Protein 8A5D (pdb70)

Sequence (1519 aa):
FQSKGYNQIYDQIWRDLARKDVSKVFRLATDSYATKASNLKKTAILASKEAKRWQLRTNKGTKDLQARAKRVMRDMMGFWKRNEREESERVLAREGLERTDNGMRQTSWPEVQPINQKNYYTDYMKRDDQILSLRLQNEANRERLVMDPSKIIVIHPGSQNLRIGFASDALPKTIPMVLGTQYSQTESEMHEALPRRQFEGRTMEQQYGEEWVKKYQKMCSDLKVTMRANKLKVLPNSKDLVVNFNRRTEPEIISQHNDPLQVEWTNVNKAPEDGTTQKVFIGQQALRIAEDSSPKYKLWWPIQHGWLNEDDYPTRAHLFDDLEMLLDRALRRELGLTKKADWKQYSCVIVIPDLYDKRYVELLLHLCIEFFDLSRVAFIQESMAATFGAGYTQACVVDVGAQKTSISCVEDGLVIEDSRVNLKYGGYDVTETFIKMMLYDNFPYQDINLRRRHDFLLAEELKMKYCTLSQANISVQAFDFHLRAPNQPTRKYQFKFYDEVILAPMGFYDPSIFDNSTKLRGRRKLIDRSYNAYDVDMPDDPTSSAQLAILAMVQPSQRSAKEIAAERDAVLPIAPLDVAILTSIQHAAKGDEKKVRELVGSIMVVGGGAKIPHFAPFLEEKLKIRRPDLADRILVSRSAREMDEQVVVWKGASVFAKLSTNDSWVTNYEYKMLGSRCIYMKLLWHYEVAALVIDNGSGMCKAGFAGDDAPRAVFPSIVGRPRHDSYVGDEAQSKRGILTLRYPIEHGVVTNWDDMEKIWHHTFYNELRVAPEEHPVLLTEAPINPKSNREKMTQIVFETFNAPAFYVSIQAVLSLYASGRTTGIVLDSGDGVTHVVPIYEGFSLPHAIARLDMAGRDLTDYLMKILAERGYTFSTTAEREIVRDIKEKLCYVALDFEQEIQTAAQSSHLEKSYELPDGQVITIGNERFRAPEALFQPSVLGLESGGIHVTTFNSIMKCDVDVRKDLYGNIVMSGGTTMYPGLSDRMQKEITALAPSSMKVKIIAPPERKYSVWIGGSILASLSTFQQMWISKQEYDESGPSIVHRKCFADIYGGDEVSALVLDPGYCNTRAGFAGEEMPKQVIPSFYGHVDGRDLFGDEVIVPRAGFEVRNYMNRDSMVEDWDAATRVWEYLLVQRLQPPRPTPASKNGLNVKPLTENPLLMTEAPWNTPKAREKAIEVVMENWGTPAFWLSRTPVLAAFAAGKATALVIDVGGANTSVTAIHDGMVLKRSIQRSPAAGVWLSGQIRSMWKSQDPPVNVVPTFMVENKKPVEAGAPPDCRLRNFGFPIHDSFRAFEEERVLTEFKESVVEVWRGPGKYLNPGNEDFAKTQPGRVFEFPDGSNQMWREQRYRVAEGMWDETAAYPSLNPDEAAITKAQTIPALIKAALDGVDVDLRPNLLGNVVVTGSTSLLNGFNDRLNHELTNMYPGLKIKLHAAGLTSERRFGAWIGGSILASLGTFHQMWISRKEYEENGAGIVEKRALDRSGKPCRKWTRGTFQMKSFTGVVWEIPRWTAPPRP

B-factor: mean 109.56, std 52.98, range [33.98, 514.92]

Nearest PDB structures (foldseek):
  8a5d-assembly1_X  TM=1.027E+00  e=1.375E-06  Thermochaetoides thermophila
  8a5q-assembly1_X  TM=9.477E-01  e=2.533E-06  Thermochaetoides thermophila
  8a5p-assembly1_X  TM=9.570E-01  e=3.557E-06  Thermochaetoides thermophila
  2e6g-assembly4_K  TM=3.824E-01  e=1.630E+00  Thermus thermophilus HB8
  2e6g-assembly3_C  TM=3.836E-01  e=1.744E+00  Thermus thermophilus HB8

Secondary structure (DSSP, 8-state):
--SHHHHHHHHHHHHHIIIIIHHHHHHHHHHHHHHHHHHHHHHHHHHHHHHHHTTS--HHHHHHHHHHHHHHHHHHHHHHHHHHHH-/-HHHHHHHT-----TT--SB----PPPPP-TT--B-TT-SGGGSHHHHHHHHHHHHHH---GGGEEEEE--SSEEEEEETTSSS-EEEES-EEEE-SS-TTTSS--SS---TT-SSHHHHH-HHHHHHHHHHHHHHHHHHHHTT----TTHHHHHHHHHHT---EE--TTTSSS------TTSPP-SS--S--EETHHHHTS-TT-SS-EEEE-SEETTEE-GGG-S-HHHHHHHHHHHHHHHHHHTS----GGGGGG-EEEEEE-SS--HHHHHHHHHIIIIIS--SEEEEEEHHHHHHHHHT-SEEEEEEE-SS-EEEEEEETTEE-GGG-EEES--HHHHHHHHHHHHHHTT-S-TT--TTSHHHHHHHHHHHHHH----GGG-S-EEEEEEEEETTEEEEEEEEEESSHHHHHHHGGGSGGGS--TTTTTTTTSSS---B-SSSTTSB-S---HHHHHHHHHHS-----HHHHHHHHTTS-----HHHHHHHHHHHHHTT-HHHHHHHHTTEEEESGGGGSTTHHHHHHHHHHHH-TTTTTT--EEESSTT--TTTHHHHHHHHHHH-TT----EEHHHHHHHTTHHHHHH-SS--/--PPEEEE--SSEEEEEETT-SS-SEEEE--EEEE----EEHHHHHHTGGGEEEE-SEETTEE--HHHHHHHHHHIIIIII---GGGS-EEEEE-TT--HHHHHHHHHHHHHTS--SEEEEEEHHHHHHHHTT-SSEEEEEE-SS-EEEEEEETTEE-GGG-EEES--HHHHHHHHHHHHHHTT----SHHHHHHHHHHHHHH----SSHHHHHHHTTS-TTT-EEEE-TTS-EEEESTHHHHHHHTTT-GGGGT-----HHHHHHHHHTTS-TTTHHHHHTTEEEESGGG-STTHHHHHHHHHHHHS-TT----EE--TTGGGHHHHHHHHHTTBGGGGGTSEEHHHHHHH-TTHHHHH--/---B-S-----EEEEE-SSEEEEEESSSSS-SEEEESEEEESSS-EE-STTT----TT-EEEESB-TTSSBS-HHHHHHHHHIIIIIITSPPPPPPTTTSSS---TTTT--EEEEE-TT--HHHHHHHHHHHHHHH--SEEEEEEHHHHHHHHTT-SSEEEEEE-SS-EEEEEEETTEE-GGG-EEESTTHHHHHHHHHHHHHHSSSPP----GGGEEEEE---TTPPPEEEE---SSPPPHHHHHHHHHHHHHHHHHHT-B---SSS-TTSTTHHHHHTTS--EEEE-TT--EEEE-SHHHHHHHTTT-TTSPPPPSSTTSPPPPGGGSHHHHHHHHHTTS-GGGHHHHHTTEEEESGGGGSBTHHHHHHHHHHHHSTTS---EEESSSSS--S-SHHHHHHHHTTBGGGGGTSEEHHHHHTTS-THHHH-/---SSS-PPPP-EEEEEEEE-TTS-EEEEEEEE-PPP-

Foldseek 3Di:
DPDPVVVVVVVVVVVCCVPPVVVVVVVVVVVVVVVVVVVVVVVCVVVVCVVCVVPDDDPVNVVVVVVVVVVVVVVVVVVCVVVVVVD/DVVVCVVVVHDDDPVPDDPDPPDDDDDDDPPPDDDDAPPDLCNPPLSVVLVVVVCVVVCDDQQQEKEWEDDQQWIWIDGLPDPGTDIFGQKKKAFDPAALQVPDAFPPQFPPPDPDRCRRLDVVLVVVLVVLVVVLVVVVVVVVADDDPCQLVVFLVDLQPFDKDFDDQVRPPDRDDAQQLVDADDLLDGHSMDTGPNRLRHACPHPRHMYMDRQAALQHGPQQVDPAPVVSLVSSLVSVVCCCSPVVVPSDLVPQQSHEYEYEHALQGFLVVVLSVVCSCCPVSNYFWYFYDYLVLLLCLLFVHQWEWEWAAEQFKIWTFTHHPSGTLQQLIAMAGHHLVLLLSLLVSSVVSSNRNPVVQGCSRSLSVVVSVVVLVPFAAQPSNVFGWDKDKDWRDHPPDTIIITIGIDGCSSDSSVCCLQVVVSGDPPCRLPSVPVHPDADADPPRRQAGDRGDHNLNVVQQCVVPNAVDDNVRRVVVSSVGRRHHRPLVSSLSSQCRSCVNPVVSSLVHQLHYEYAYDRCVHYCSQVVSLVSNCVVCVVNNVRRHYYYGHPPDHSHTSSSSSSSVLVVDPPQQLIDGSVNCVVPNPVCNCVRHPDRD/DAFAKEWEDDQFWIFIDTFPDQGGQDIFGQKKWDFPVPIDGGVVCVVPVVGTDMDRQAAQQAGNDVVSVLVVVVCCACPRHNHQLLVHEYEYEGEAPYDPVRLLVVLCCCCVPRVRQWYFYYYLQLLLQVLLPDQFAWEFAAAQFWTKIWGGDRSRIDRVLIDIDRDHNPLLLVVLQVVVVVVPDDADDVLSSVVSSVVLLPQAAADLDLVVCVVVQVDDPPQFDKDADPVRDIDTDGNSRHVSLCCQCVVVSSPDPDHHPLVSNLSSLVVDDPVRNLVHQCHYEYAADRCPHHCNQVSSQVSNCVVDDPPHDGDYRYDPCRNCSSVSSSSNLSVDPCVVVQIDGSVNCVVPNSSVNVVRHD/DPPDDPDDAFAKEWEAFFFKIFIDTFPDFGGPDIWGQWWWDFPNDIGTHPVRLADDFRIFIDGQADLVGAGPHLVVVLVHCCCPVAVPPDDDDDDDPCPPPPPCLGQQRHAYEYEDALPDDQVRVLVVVVSVLPRRNHFFYHYYYLQLLLQVLLVHQWAWEFAAAQSKTWTFTGHRSHTPSLLIFMFRLHNVLLLQLVQLLQCVDPPHHDAFFLSQWDDFDADDAPDDTPTDTDDDPHDGDPNSRVVRSVVVSVVCQLFFAAEPLDPDACVPDCRLVVQQVDFFGKDAHSSNHIHGHTRSSHLSNRCLVPQVSTGDGPPVPPDGTDPCRRPLNSNVSSCVSDDPVCPLVHQQHYEYAYPSCSGHNNVSNVQNSCCVVDPPGDGDYTQRGPDPDRNDHSSNSSSNQVPDPVNVVLIQGSVNCVVPSSCPVVSD/DDDPPDDDDFDKDFDWDWDADPVGDIDIDTDIDTPDDD

Solvent-accessible surface area: 63324 Å² total; per-residue (Å²): 87,144,51,189,20,8,79,99,10,25,58,75,0,7,91,36,0,1,127,132,21,0,52,132,1,43,180,56,0,35,86,6,38,59,28,19,30,71,14,28,89,96,4,0,57,6,0,11,122,4,3,88,72,52,50,116,155,78,116,160,36,45,134,81,24,92,37,44,2,81,140,5,10,154,36,0,44,22,29,29,148,120,48,118,168,117,190,113,113,216,108,18,58,226,112,36,13,113,110,40,111,17,78,24,117,80,19,42,8,32,113,18,122,99,32,94,28,170,139,77,126,20,52,4,27,120,130,76,72,6,23,5,1,56,36,37,35,70,89,47,65,180,140,174,139,146,178,69,46,49,73,2,1,0,6,17,11,18,11,34,38,0,27,0,0,34,1,60,47,73,110,17,105,69,13,15,2,0,0,0,0,87,77,86,71,2,28,17,91,76,66,138,22,15,3,73,19,119,122,181,34,221,70,67,83,75,44,12,19,100,127,25,6,101,81,5,103,131,16,14,52,85,2,69,100,63,0,125,82,89,191,55,187,29,112,131,69,7,43,83,75,0,38,61,66,6,168,194,36,140,54,97,119,23,70,160,164,119,9,98,120,96,50,155,72,29,91,5,88,136,65,39,150,40,54,24,112,48,81,2,19,9,0,92,108,0,7,62,1,14,52,91,22,111,46,71,2,10,4,4,38,0,8,31,38,20,44,12,11,6,39,56,1,77,39,35,9,26,0,41,11,0,0,12,7,0,5,4,14,0,1,18,56,38,19,51,21,58,154,53,75,69,2,136,88,25,7,0,0,2,2,0,18,5,36,6,34,1,76,23,0,42,7,2,0,58,3,4,0,29,36,4,62,1,45,45,0,0,2,5,6,16,3,15,0,0,0,4,0,5,12,87,62,48,0,0,1,0,14,0,18,21,14,24,0,5,0,0,0,0,25,73,10,35,14,32,84,45,0,7,2,8,0,9,0,0,5,34,9,0,0,25,6,0,0,24,0,4,0,47,4,26,0,26,15,67,116,1,17,7,47,55,10,22,0,21,47,14,0,18,84,2,21,143,115,32,2,19,1,25,30,84,94,23,57,42,55,65,80,59,9,53,8,49,18,15,143,96,78,17,64,52,7,61,1,55,4,8,1,1,14,3,0,0,0,36,0,0,25,60,6,52,3,7,52,35,91,42,17,49,132,19,34,67,109,40,9,72,24,10,46,17,32,6,74,43,63,87,33,35,33,34,84,2,47,0,23,54,30,0,17,42,104,73,85,127,94,233,124,57,50,98,94,45,16,50,77,88,41,70,11,22,9,29,2,38,0,2,27,0,0,20,27,0,1,78,53,9,6,162,57,66,110,147,78,9,108,77,0,0,26,33,2,0,1,0,10,26,5,4,98,16,70,77,5,7,62,21,0,32,95,53,0,65,131,120,73,101,89,8,36,136,125,7,105,13,45,132,4,8,89,181,24,55,10,51,13,0,7,1,46,0,0,4,2,4,9,81,13,76,48,10,41,0,14,1,37,30,109,0,21,86,14,1,11,16,3,0,0,65,34,6,3,14,32,52,16,189,67,35,5,0,0,0,10,11,16,8,12,62,1,36,0,0,35,3,0,10,2,4,1,86,7,48,9,8,0,6,2,0,72,75,141,224,141,30,50,15,1,87,120,0,21,96,80,54,56,111,2,45,1,93,44,1,1,36,74,22,11,11,18,40,47,94,1,0,58,73,0,2,92,23,0,2,91,74,66,14,177,29,43,1,88,96,25,4,1,0,0,0,9,4,4,36,23,10,52,58,6,26,23,77,8,0,20,13,2,2,26,71,14,43,0,2,0,0,17,0,5,33,28,0,16,2,0,0,10,2,0,10,36,33,17,0,0,0,1,18,3,27,44,12,15,0,7,2,0,0,0,82,61,3,29,8,25,17,8,0,12,10,56,2,69,0,0,2,58,51,0,9,60,16,0,15,122,4,0,52,126,89,65,59,116,16,90,53,6,55,46,64,49,30,0,62,54,0,16,95,80,10,4,10,4,0,98,66,43,137,79,19,74,124,71,18,90,154,30,20,5,12,42,15,56,31,70,20,114,124,53,110,82,6,30,1,0,47,7,7,1,58,0,0,2,0,1,8,68,4,58,58,42,72,48,36,18,7,3,2,16,44,1,1,26,17,0,0,51,44,2,71,63,130,14,17,118,66,0,1,16,30,0,2,0,0,11,33,12,1,76,17,50,16,2,28,70,9,0,71,77,29,0,72,14,28,1,30,59,73,48,136,14,63,15,2,29,2,35,5,27,88,16,4,14,0,2,0,0,0,0,5,10,11,5,18,2,5,79,92,17,34,0,30,28,141,43,0,33,90,6,0,0,14,3,0,34,101,62,2,67,113,93,49,62,7,19,20,12,13,41,0,0,0,0,10,19,16,38,50,52,0,36,0,0,13,15,12,28,23,21,1,69,9,17,12,22,1,42,12,0,37,31,101,66,116,31,19,25,10,30,27,32,10,20,22,51,71,46,6,45,13,94,28,0,5,34,91,55,29,40,27,118,54,44,93,0,0,25,117,2,1,59,34,0,0,26,117,54,11,24,62,66,222,82,58,69,31,89,156,29,24,8,34,125,166,51,0,67,76,10,0,0,0,6,5,11,12,8,46,18,73,80,175,22,20,68,91,5,1,75,15,0,2,110,63,2,18,0,15,0,0,4,2,12,36,30,3,10,0,0,0,0,0,8,16,39,22,10,0,0,2,0,22,0,21,20,5,13,0,7,0,0,0,0,53,14,2,73,24,54,156,182,0,38,48,93,1,53,0,0,5,40,17,0,14,26,4,0,74,7,0,3,132,70,34,142,103,88,23,106,20,19,0,32,22,37,6,59,49,33,142,106,26,144,72,69,37,112,52,86,42,142,96,91,144,60,91,58,119,48,81,117,32,2,78,39,24,8,9,76,80,5,1,72,44,0,36,60,35,0,0,18,0,16,104,16,113,29,96,0,61,64,135,46,24,41,101,118,0,117,106,39,114,15,102,101,14,40,8,16,23,4,30,40,57,75,0,105,35,28,10,10,69,0,0,0,0,0,8,10,63,99,3,30,39,107,41,90,83,137,126,60,90,86,13,77,150,74,51,5,0,28,24,5,1,113,43,0,0,85,11,8,92,107,130,34,50,68,77,0,0,19,35,0,0,10,12,12,52,16,7,62,17,56,10,1,53,70,2,0,54,69,22,0,70,84,44,33,104,86,67,160,24,111,42,40,47,4,11,17,40,100,29,90,67,7,7,7,0,3,0,0,0,0,0,1,2,0,5,38,0,5,3,0,0,1,0,70,114,10,34,127,112,88,41,46,14,0,77,71,2,58,153,71,44,208,98,16,133,97,9,36,113,4,87,94,23,89,31,124,5,106,2,0,24,37,29,60,16,100,1,34,15,16,26,4,79,90,115,183

Structure (mmCIF, N/CA/C/O backbone):
data_8A5D
#
_entry.id   8A5D
#
_cell.length_a   1.00
_cell.length_b   1.00
_cell.length_c   1.00
_cell.angle_alpha   90.00
_cell.angle_beta   90.00
_cell.angle_gamma   90.00
#
_symmetry.space_group_name_H-M   'P 1'
#
loop_
_entity.id
_entity.type
_entity.pdbx_description
1 polymer 'Ino80 ATPase'
2 polymer 'Actin-related protein 8'
3 polymer Actin
4 polymer 'Actin related protein 4 (Arp4)'
5 polymer Ies4
6 non-polymer 'PHOSPHOTHIOPHOSPHORIC ACID-ADENYLATE ESTER'
7 non-polymer 'MAGNESIUM ION'
#
loop_
_atom_site.group_PDB
_atom_site.id
_atom_site.type_symbol
_atom_site.label_atom_id
_atom_site.label_alt_id
_atom_site.label_comp_id
_atom_site.label_asym_id
_atom_site.label_entity_id
_atom_site.label_seq_id
_atom_site.pdbx_PDB_ins_code
_atom_site.Cartn_x
_atom_site.Cartn_y
_atom_site.Cartn_z
_atom_site.occupancy
_atom_site.B_iso_or_equiv
_atom_site.auth_seq_id
_atom_site.auth_comp_id
_atom_site.auth_asym_id
_atom_site.auth_atom_id
_atom_site.pdbx_PDB_model_num
ATOM 1 N N . PHE A 1 178 ? 128.288 140.355 191.072 1.00 249.72 722 PHE G N 1
ATOM 2 C CA . PHE A 1 178 ? 128.283 141.252 189.864 1.00 260.79 722 PHE G CA 1
ATOM 3 C C . PHE A 1 178 ? 128.413 142.730 190.268 1.00 275.41 722 PHE G C 1
ATOM 4 O O . PHE A 1 178 ? 129.411 143.363 189.868 1.00 284.59 722 PHE G O 1
ATOM 12 N N . GLN A 1 179 ? 127.470 143.263 191.051 1.00 292.12 723 GLN G N 1
ATOM 13 C CA . GLN A 1 179 ? 127.480 144.681 191.511 1.00 290.26 723 GLN G CA 1
ATOM 14 C C . GLN A 1 179 ? 128.472 144.817 192.680 1.00 265.87 723 GLN G C 1
ATOM 15 O O . GLN A 1 179 ? 128.010 144.964 193.838 1.00 255.04 723 GLN G O 1
ATOM 21 N N . SER A 1 180 ? 129.785 144.777 192.404 1.00 242.35 724 SER G N 1
ATOM 22 C CA . SER A 1 180 ? 130.859 144.925 193.428 1.00 224.11 724 SER G CA 1
ATOM 23 C C . SER A 1 180 ? 132.183 145.415 192.822 1.00 214.86 724 SER G C 1
ATOM 24 O O . SER A 1 180 ? 132.464 145.135 191.631 1.00 233.53 724 SER G O 1
ATOM 27 N N . LYS A 1 181 ? 132.997 146.079 193.649 1.00 218.73 725 LYS G N 1
ATOM 28 C CA . LYS A 1 181 ? 134.316 146.657 193.263 1.00 216.62 725 LYS G CA 1
ATOM 29 C C . LYS A 1 181 ? 135.244 145.551 192.740 1.00 196.62 725 LYS G C 1
ATOM 30 O O . LYS A 1 181 ? 135.999 145.837 191.792 1.00 187.08 725 LYS G O 1
ATOM 36 N N . GLY A 1 182 ? 135.177 144.343 193.320 1.00 187.94 726 GLY G N 1
ATOM 37 C CA . GLY A 1 182 ? 135.973 143.166 192.909 1.00 181.32 726 GLY G CA 1
ATOM 38 C C . GLY A 1 182 ? 135.693 142.762 191.471 1.00 158.91 726 GLY G C 1
ATOM 39 O O . GLY A 1 182 ? 136.651 142.668 190.672 1.00 159.58 726 GLY G O 1
ATOM 40 N N . TYR A 1 183 ? 134.423 142.555 191.133 1.00 129.61 727 TYR G N 1
ATOM 41 C CA . TYR A 1 183 ? 133.987 142.186 189.765 1.00 120.71 727 TYR G CA 1
ATOM 42 C C . TYR A 1 183 ? 134.375 143.281 188.775 1.00 118.02 727 TYR G C 1
ATOM 43 O O . TYR A 1 183 ? 134.987 142.949 187.735 1.00 142.08 727 TYR G O 1
ATOM 52 N N . ASN A 1 184 ? 134.072 144.537 189.103 1.00 100.76 728 ASN G N 1
ATOM 53 C CA . ASN A 1 184 ? 134.402 145.699 188.242 1.00 108.16 728 ASN G CA 1
ATOM 54 C C . ASN A 1 184 ? 135.917 145.760 188.002 1.00 104.89 728 ASN G C 1
ATOM 55 O O . ASN A 1 184 ? 136.312 146.003 186.853 1.00 138.63 728 ASN G O 1
ATOM 60 N N . GLN A 1 185 ? 136.736 145.536 189.022 1.00 103.63 729 GLN G N 1
ATOM 61 C CA . GLN A 1 185 ? 138.211 145.609 188.898 1.00 114.10 729 GLN G CA 1
ATOM 62 C C . GLN A 1 185 ? 138.686 144.520 187.933 1.00 114.42 729 GLN G C 1
ATOM 63 O O . GLN A 1 185 ? 139.521 144.844 187.066 1.00 120.44 729 GLN G O 1
ATOM 69 N N . ILE A 1 186 ? 138.194 143.284 188.075 1.00 113.96 730 ILE G N 1
ATOM 70 C CA . ILE A 1 186 ? 138.626 142.139 187.218 1.00 109.11 730 ILE G CA 1
ATOM 71 C C . ILE A 1 186 ? 138.260 142.458 185.766 1.00 95.50 730 ILE G C 1
ATOM 72 O O . ILE A 1 186 ? 139.154 142.366 184.908 1.00 105.42 730 ILE G O 1
ATOM 77 N N . TYR A 1 187 ? 137.000 142.787 185.508 1.00 80.11 731 TYR G N 1
ATOM 78 C CA . TYR A 1 187 ? 136.491 143.074 184.150 1.00 82.81 731 TYR G CA 1
ATOM 79 C C . TYR A 1 187 ? 137.356 144.168 183.521 1.00 88.95 731 TYR G C 1
ATOM 80 O O . TYR A 1 187 ? 137.856 143.953 182.385 1.00 141.73 731 TYR G O 1
ATOM 89 N N . ASP A 1 188 ? 137.562 145.287 184.206 1.00 80.07 732 ASP G N 1
ATOM 90 C CA . ASP A 1 188 ? 138.362 146.416 183.670 1.00 95.52 732 ASP G CA 1
ATOM 91 C C . ASP A 1 188 ? 139.811 145.959 183.425 1.00 94.88 732 ASP G C 1
ATOM 92 O O . ASP A 1 188 ? 140.403 146.382 182.409 1.00 112.50 732 ASP G O 1
ATOM 97 N N . GLN A 1 189 ? 140.387 145.149 184.315 1.00 103.92 733 GLN G N 1
ATOM 98 C CA . GLN A 1 189 ? 141.819 144.748 184.244 1.00 117.25 733 GLN G CA 1
ATOM 99 C C . GLN A 1 189 ? 142.024 143.802 183.056 1.00 104.30 733 GLN G C 1
ATOM 100 O O . GLN A 1 189 ? 143.065 143.903 182.394 1.00 106.90 733 GLN G O 1
ATOM 106 N N . ILE A 1 190 ? 141.069 142.910 182.796 1.00 96.52 734 ILE G N 1
ATOM 107 C CA . ILE A 1 190 ? 141.065 142.025 181.591 1.00 84.26 734 ILE G CA 1
ATOM 108 C C . ILE A 1 190 ? 140.999 142.883 180.318 1.00 72.75 734 ILE G C 1
ATOM 109 O O . ILE A 1 190 ? 141.880 142.736 179.463 1.00 85.58 734 ILE G O 1
ATOM 114 N N . TRP A 1 191 ? 140.066 143.802 180.224 1.00 57.93 735 TRP G N 1
ATOM 115 C CA . TRP A 1 191 ? 139.943 144.645 179.017 1.00 71.67 735 TRP G CA 1
ATOM 116 C C . TRP A 1 191 ? 141.171 145.545 178.837 1.00 71.48 735 TRP G C 1
ATOM 117 O O . TRP A 1 191 ? 141.550 145.771 177.679 1.00 85.60 735 TRP G O 1
ATOM 128 N N . ARG A 1 192 ? 141.748 146.076 179.896 1.00 71.07 736 ARG G N 1
ATOM 129 C CA . ARG A 1 192 ? 142.942 146.929 179.771 1.00 88.15 736 ARG G CA 1
ATOM 130 C C . ARG A 1 192 ? 144.074 146.107 179.138 1.00 94.06 736 ARG G C 1
ATOM 131 O O . ARG A 1 192 ? 144.731 146.621 178.205 1.00 105.27 736 ARG G O 1
ATOM 139 N N . ASP A 1 193 ? 144.333 144.897 179.623 1.00 94.49 737 ASP G N 1
ATOM 140 C CA . ASP A 1 193 ? 145.442 144.058 179.102 1.00 104.46 737 ASP G CA 1
ATOM 141 C C . ASP A 1 193 ? 145.119 143.623 177.670 1.00 92.29 737 ASP G C 1
ATOM 142 O O . ASP A 1 193 ? 146.024 143.663 176.834 1.00 105.08 737 ASP G O 1
ATOM 147 N N . LEU A 1 194 ? 143.880 143.215 177.410 1.00 86.00 738 LEU G N 1
ATOM 148 C CA . LEU A 1 194 ? 143.405 142.809 176.061 1.00 68.76 738 LEU G CA 1
ATOM 149 C C . LEU A 1 194 ? 143.603 143.919 175.043 1.00 68.64 738 LEU G C 1
ATOM 150 O O . LEU A 1 194 ? 144.178 143.656 173.990 1.00 85.70 738 LEU G O 1
ATOM 155 N N . ALA A 1 195 ? 143.170 145.133 175.358 1.00 74.57 739 ALA G N 1
ATOM 156 C CA . ALA A 1 195 ? 143.309 146.327 174.488 1.00 79.32 739 ALA G CA 1
ATOM 157 C C . ALA A 1 195 ? 144.791 146.719 174.326 1.00 85.46 739 ALA G C 1
ATOM 158 O O . ALA A 1 195 ? 145.207 146.981 173.174 1.00 112.25 739 ALA G O 1
ATOM 160 N N . ARG A 1 196 ? 145.571 146.818 175.401 1.00 83.58 740 ARG G N 1
ATOM 161 C CA . ARG A 1 196 ? 146.938 147.397 175.313 1.00 100.24 740 ARG G CA 1
ATOM 162 C C . ARG A 1 196 ? 147.925 146.362 174.753 1.00 109.38 740 ARG G C 1
ATOM 163 O O . ARG A 1 196 ? 148.718 146.735 173.861 1.00 136.68 740 ARG G O 1
ATOM 171 N N . LYS A 1 197 ? 147.880 145.114 175.223 1.00 114.80 741 LYS G N 1
ATOM 172 C CA . LYS A 1 197 ? 148.902 144.088 174.876 1.00 120.32 741 LYS G CA 1
ATOM 173 C C . LYS A 1 197 ? 148.458 143.270 173.653 1.00 109.15 741 LYS G C 1
ATOM 174 O O . LYS A 1 197 ? 149.217 143.222 172.681 1.00 103.73 741 LYS G O 1
ATOM 180 N N . ASP A 1 198 ? 147.303 142.610 173.708 1.00 103.05 742 ASP G N 1
ATOM 181 C CA . ASP A 1 198 ? 146.916 141.576 172.712 1.00 91.30 742 ASP G CA 1
ATOM 182 C C . ASP A 1 198 ? 146.512 142.259 171.398 1.00 85.25 742 ASP G C 1
ATOM 183 O O . ASP A 1 198 ? 147.088 141.914 170.367 1.00 90.12 742 ASP G O 1
ATOM 188 N N . VAL A 1 199 ? 145.526 143.153 171.402 1.00 73.96 743 VAL G N 1
ATOM 189 C CA . VAL A 1 199 ? 145.072 143.867 170.173 1.00 69.40 743 VAL G CA 1
ATOM 190 C C . VAL A 1 199 ? 146.255 144.506 169.424 1.00 68.98 743 VAL G C 1
ATOM 191 O O . VAL A 1 199 ? 146.292 144.317 168.208 1.00 101.96 743 VAL G O 1
ATOM 195 N N . SER A 1 200 ? 147.206 145.153 170.089 1.00 68.97 744 SER G N 1
ATOM 196 C CA . SER A 1 200 ? 148.364 145.775 169.406 1.00 88.50 744 SER G CA 1
ATOM 197 C C . SER A 1 200 ? 149.263 144.709 168.739 1.00 92.18 744 SER G C 1
ATOM 198 O O . SER A 1 200 ? 149.715 144.958 167.606 1.00 97.97 744 SER G O 1
ATOM 201 N N . LYS A 1 201 ? 149.533 143.574 169.393 1.00 93.45 745 LYS G N 1
ATOM 202 C CA . LYS A 1 201 ? 150.366 142.488 168.815 1.00 104.47 745 LYS G CA 1
ATOM 203 C C . LYS A 1 201 ? 149.623 141.866 167.635 1.00 97.27 745 LYS G C 1
ATOM 204 O O . LYS A 1 201 ? 150.251 141.688 166.554 1.00 107.58 745 LYS G O 1
ATOM 210 N N . VAL A 1 202 ? 148.347 141.541 167.809 1.00 78.94 746 VAL G N 1
ATOM 211 C CA . VAL A 1 202 ? 147.629 140.736 166.789 1.00 72.81 746 VAL G CA 1
ATOM 212 C C . VAL A 1 202 ? 147.306 141.567 165.554 1.00 72.87 746 VAL G C 1
ATOM 213 O O . VAL A 1 202 ? 147.411 141.025 164.441 1.00 109.51 746 VAL G O 1
ATOM 217 N N . PHE A 1 203 ? 147.096 142.852 165.694 1.00 76.28 747 PHE G N 1
ATOM 218 C CA . PHE A 1 203 ? 147.033 143.758 164.527 1.00 66.25 747 PHE G CA 1
ATOM 219 C C . PHE A 1 203 ? 148.333 143.799 163.721 1.00 60.42 747 PHE G C 1
ATOM 220 O O . PHE A 1 203 ? 148.249 143.728 162.490 1.00 80.53 747 PHE G O 1
ATOM 228 N N . ARG A 1 204 ? 149.500 143.814 164.344 1.00 78.57 748 ARG G N 1
ATOM 229 C CA . ARG A 1 204 ? 150.791 143.828 163.588 1.00 80.62 748 ARG G CA 1
ATOM 230 C C . ARG A 1 204 ? 150.968 142.478 162.882 1.00 78.17 748 ARG G C 1
ATOM 231 O O . ARG A 1 204 ? 151.314 142.455 161.700 1.00 76.50 748 ARG G O 1
ATOM 239 N N . LEU A 1 205 ? 150.702 141.378 163.573 1.00 90.20 749 LEU G N 1
ATOM 240 C CA . LEU A 1 205 ? 150.810 140.017 163.000 1.00 75.40 749 LEU G CA 1
ATOM 241 C C . LEU A 1 205 ? 149.842 139.901 161.816 1.00 69.05 749 LEU G C 1
ATOM 242 O O . LEU A 1 205 ? 150.267 139.399 160.768 1.00 86.13 749 LEU G O 1
ATOM 247 N N . ALA A 1 206 ? 148.596 140.331 161.962 1.00 65.39 750 ALA G N 1
ATOM 248 C CA . ALA A 1 206 ? 147.576 140.243 160.898 1.00 65.94 750 ALA G CA 1
ATOM 249 C C . ALA A 1 206 ? 147.985 141.116 159.683 1.00 64.14 750 ALA G C 1
ATOM 250 O O . ALA A 1 206 ? 147.838 140.654 158.568 1.00 95.31 750 ALA G O 1
ATOM 252 N N . THR A 1 207 ? 148.471 142.322 159.859 1.00 61.16 751 THR G N 1
ATOM 253 C CA . THR A 1 207 ? 148.785 143.221 158.738 1.00 76.39 751 THR G CA 1
ATOM 254 C C . THR A 1 207 ? 149.985 142.645 157.990 1.00 87.36 751 THR G C 1
ATOM 255 O O . THR A 1 207 ? 149.993 142.698 156.721 1.00 112.28 751 THR G O 1
ATOM 259 N N . ASP A 1 208 ? 150.980 142.126 158.698 1.00 95.14 752 ASP G N 1
ATOM 260 C CA . ASP A 1 208 ? 152.152 141.484 158.039 1.00 95.95 752 ASP G CA 1
ATOM 261 C C . ASP A 1 208 ? 151.675 140.214 157.333 1.00 79.99 752 ASP G C 1
ATOM 262 O O . ASP A 1 208 ? 152.111 139.978 156.213 1.00 86.00 752 ASP G O 1
ATOM 267 N N . SER A 1 209 ? 150.851 139.401 157.984 1.00 72.81 753 SER G N 1
ATOM 268 C CA . SER A 1 209 ? 150.347 138.128 157.423 1.00 74.58 753 SER G CA 1
ATOM 269 C C . SER A 1 209 ? 149.622 138.417 156.112 1.00 61.53 753 SER G C 1
ATOM 270 O O . SER A 1 209 ? 149.933 137.746 155.119 1.00 78.95 753 SER G O 1
ATOM 273 N N . TYR A 1 210 ? 148.678 139.341 156.096 1.00 60.60 754 TYR G N 1
ATOM 274 C CA . TYR A 1 210 ? 147.968 139.753 154.859 1.00 68.15 754 TYR G CA 1
ATOM 275 C C . TYR A 1 210 ? 148.964 140.160 153.743 1.00 58.71 754 TYR G C 1
ATOM 276 O O . TYR A 1 210 ? 148.791 139.683 152.628 1.00 70.75 754 TYR G O 1
ATOM 285 N N . ALA A 1 211 ? 149.966 140.972 154.015 1.00 60.26 755 ALA G N 1
ATOM 286 C CA . ALA A 1 211 ? 150.997 141.365 153.031 1.00 76.49 755 ALA G CA 1
ATOM 287 C C . ALA A 1 211 ? 151.749 140.140 152.479 1.00 77.78 755 ALA G C 1
ATOM 288 O O . ALA A 1 211 ? 151.991 140.103 151.273 1.00 78.01 755 ALA G O 1
ATOM 290 N N . THR A 1 212 ? 152.044 139.138 153.298 1.00 83.58 756 THR G N 1
ATOM 291 C CA . THR A 1 212 ? 152.698 137.879 152.864 1.00 86.40 756 THR G CA 1
ATOM 292 C C . THR A 1 212 ? 151.721 137.098 151.983 1.00 80.45 756 THR G C 1
ATOM 293 O O . THR A 1 212 ? 152.153 136.628 150.918 1.00 80.38 756 THR G O 1
ATOM 297 N N . LYS A 1 213 ? 150.463 136.968 152.391 1.00 69.31 757 LYS G N 1
ATOM 298 C CA . LYS A 1 213 ? 149.454 136.183 151.639 1.00 63.43 757 LYS G CA 1
ATOM 299 C C . LYS A 1 213 ? 149.281 136.829 150.265 1.00 65.79 757 LYS G C 1
ATOM 300 O O . LYS A 1 213 ? 149.415 136.142 149.260 1.00 85.20 757 LYS G O 1
ATOM 306 N N . ALA A 1 214 ? 149.022 138.114 150.207 1.00 63.93 758 ALA G N 1
ATOM 307 C CA . ALA A 1 214 ? 148.860 138.846 148.938 1.00 59.43 758 ALA G CA 1
ATOM 308 C C . ALA A 1 214 ? 150.113 138.725 148.067 1.00 56.77 758 ALA G C 1
ATOM 309 O O . ALA A 1 214 ? 149.945 138.526 146.844 1.00 87.83 758 ALA G O 1
ATOM 311 N N . SER A 1 215 ? 151.320 138.828 148.623 1.00 59.88 759 SER G N 1
ATOM 312 C CA . SER A 1 215 ? 152.603 138.704 147.861 1.00 62.93 759 SER G CA 1
ATOM 313 C C . SER A 1 215 ? 152.764 137.298 147.287 1.00 54.39 759 SER G C 1
ATOM 314 O O . SER A 1 215 ? 152.997 137.202 146.085 1.00 60.74 759 SER G O 1
ATOM 317 N N . ASN A 1 216 ? 152.543 136.256 148.101 1.00 63.15 760 ASN G N 1
ATOM 318 C CA . ASN A 1 216 ? 152.602 134.830 147.701 1.00 60.38 760 ASN G CA 1
ATOM 319 C C . ASN A 1 216 ? 151.711 134.594 146.471 1.00 64.66 760 ASN G C 1
ATOM 320 O O . ASN A 1 216 ? 152.162 133.972 145.478 1.00 92.46 760 ASN G O 1
ATOM 325 N N . LEU A 1 217 ? 150.480 135.059 146.564 1.00 58.42 761 LEU G N 1
ATOM 326 C CA . LEU A 1 217 ? 149.433 134.804 145.554 1.00 61.09 761 LEU G CA 1
ATOM 327 C C . LEU A 1 217 ? 149.802 135.572 144.285 1.00 69.25 761 LEU G C 1
ATOM 328 O O . LEU A 1 217 ? 149.634 134.994 143.194 1.00 99.08 761 LEU G O 1
ATOM 333 N N . LYS A 1 218 ? 150.256 136.816 144.388 1.00 57.45 762 LYS G N 1
ATOM 334 C CA . LYS A 1 218 ? 150.469 137.644 143.196 1.00 58.90 762 LYS G CA 1
ATOM 335 C C . LYS A 1 218 ? 151.570 136.942 142.399 1.00 72.82 762 LYS G C 1
ATOM 336 O O . LYS A 1 218 ? 151.400 136.787 141.196 1.00 93.71 762 LYS G O 1
ATOM 342 N N . LYS A 1 219 ? 152.703 136.625 143.010 1.00 66.62 763 LYS G N 1
ATOM 343 C CA . LYS A 1 219 ? 153.861 136.084 142.272 1.00 66.11 763 LYS G CA 1
ATOM 344 C C . LYS A 1 219 ? 153.464 134.717 141.686 1.00 68.96 763 LYS G C 1
ATOM 345 O O . LYS A 1 219 ? 153.854 134.417 140.563 1.00 84.29 763 LYS G O 1
ATOM 351 N N . THR A 1 220 ? 152.704 133.892 142.388 1.00 62.67 764 THR G N 1
ATOM 352 C CA . THR A 1 220 ? 152.226 132.581 141.874 1.00 55.90 764 THR G CA 1
ATOM 353 C C . THR A 1 220 ? 151.384 132.810 140.615 1.00 51.96 764 THR G C 1
ATOM 354 O O . THR A 1 220 ? 151.597 132.128 139.637 1.00 73.62 764 THR G O 1
ATOM 358 N N . ALA A 1 221 ? 150.414 133.688 140.644 1.00 51.55 765 ALA G N 1
ATOM 359 C CA . ALA A 1 221 ? 149.570 133.999 139.472 1.00 58.52 765 ALA G CA 1
ATOM 360 C C . ALA A 1 221 ? 150.416 134.518 138.280 1.00 49.38 765 ALA G C 1
ATOM 361 O O . ALA A 1 221 ? 150.066 134.237 137.137 1.00 87.60 765 ALA G O 1
ATOM 363 N N . ILE A 1 222 ? 151.515 135.185 138.509 1.00 48.08 766 ILE G N 1
ATOM 364 C CA . ILE A 1 222 ? 152.434 135.623 137.430 1.00 62.07 766 ILE G CA 1
ATOM 365 C C . ILE A 1 222 ? 153.112 134.400 136.792 1.00 66.22 766 ILE G C 1
ATOM 366 O O . ILE A 1 222 ? 153.102 134.302 135.564 1.00 83.71 766 ILE G O 1
ATOM 371 N N . LEU A 1 223 ? 153.536 133.433 137.573 1.00 61.48 767 LEU G N 1
ATOM 372 C CA . LEU A 1 223 ? 154.135 132.196 137.033 1.00 63.73 767 LEU G CA 1
ATOM 373 C C . LEU A 1 223 ? 153.063 131.390 136.294 1.00 67.38 767 LEU G C 1
ATOM 374 O O . LEU A 1 223 ? 153.309 131.058 135.129 1.00 85.18 767 LEU G O 1
ATOM 379 N N . ALA A 1 224 ? 151.920 131.102 136.915 1.00 61.20 768 ALA G N 1
ATOM 380 C CA . ALA A 1 224 ? 150.876 130.236 136.315 1.00 60.31 768 ALA G CA 1
ATOM 381 C C . ALA A 1 224 ? 150.354 130.855 135.016 1.00 65.24 768 ALA G C 1
ATOM 382 O O . ALA A 1 224 ? 150.082 130.073 134.076 1.00 69.61 768 ALA G O 1
ATOM 384 N N . SER A 1 225 ? 150.242 132.177 134.927 1.00 59.43 769 SER G N 1
ATOM 385 C CA . SER A 1 225 ? 149.722 132.821 133.701 1.00 62.09 769 SER G CA 1
ATOM 386 C C . SER A 1 225 ? 150.778 132.771 132.599 1.00 66.12 769 SER G C 1
ATOM 387 O O . SER A 1 225 ? 150.339 132.688 131.448 1.00 70.54 769 SER G O 1
ATOM 390 N N . LYS A 1 226 ? 152.083 132.873 132.893 1.00 65.34 770 LYS G N 1
ATOM 391 C CA . LYS A 1 226 ? 153.128 132.687 131.859 1.00 63.24 770 LYS G CA 1
ATOM 392 C C . LYS A 1 226 ? 153.016 131.261 131.281 1.00 68.33 770 LYS G C 1
ATOM 393 O O . LYS A 1 226 ? 153.064 131.118 130.046 1.00 80.30 770 LYS G O 1
ATOM 399 N N . GLU A 1 227 ? 152.901 130.236 132.122 1.00 68.26 771 GLU G N 1
ATOM 400 C CA . GLU A 1 227 ? 152.822 128.828 131.677 1.00 71.99 771 GLU G CA 1
ATOM 401 C C . GLU A 1 227 ? 151.623 128.645 130.736 1.00 71.64 771 GLU G C 1
ATOM 402 O O . GLU A 1 227 ? 151.791 127.972 129.700 1.00 79.59 771 GLU G O 1
ATOM 408 N N . ALA A 1 228 ? 150.457 129.141 131.096 1.00 49.61 772 ALA G N 1
ATOM 409 C CA . ALA A 1 228 ? 149.234 128.959 130.292 1.00 64.15 772 ALA G CA 1
ATOM 410 C C . ALA A 1 228 ? 149.466 129.449 128.845 1.00 59.72 772 ALA G C 1
ATOM 411 O O . ALA A 1 228 ? 148.895 128.818 127.926 1.00 76.59 772 ALA G O 1
ATOM 413 N N . LYS A 1 229 ? 150.225 130.515 128.625 1.00 53.19 773 LYS G N 1
ATOM 414 C CA . LYS A 1 229 ? 150.431 131.081 127.263 1.00 59.89 773 LYS G CA 1
ATOM 415 C C . LYS A 1 229 ? 151.637 130.425 126.530 1.00 55.99 773 LYS G C 1
ATOM 416 O O . LYS A 1 229 ? 151.685 130.520 125.339 1.00 82.85 773 LYS G O 1
ATOM 422 N N . ARG A 1 230 ? 152.600 129.787 127.182 1.00 55.50 774 ARG G N 1
ATOM 423 C CA . ARG A 1 230 ? 153.946 129.551 126.590 1.00 62.57 774 ARG G CA 1
ATOM 424 C C . ARG A 1 230 ? 153.886 128.635 125.370 1.00 66.47 774 ARG G C 1
ATOM 425 O O . ARG A 1 230 ? 154.768 128.793 124.502 1.00 74.96 774 ARG G O 1
ATOM 433 N N . TRP A 1 231 ? 152.928 127.715 125.268 1.00 75.12 775 TRP G N 1
ATOM 434 C CA . TRP A 1 231 ? 152.822 126.779 124.103 1.00 73.66 775 TRP G CA 1
ATOM 435 C C . TRP A 1 231 ? 152.770 127.539 122.758 1.00 67.52 775 TRP G C 1
ATOM 436 O O . TRP A 1 231 ? 153.135 126.959 121.748 1.00 104.42 775 TRP G O 1
ATOM 447 N N . GLN A 1 232 ? 152.372 128.800 122.762 1.00 64.92 776 GLN G N 1
ATOM 448 C CA . GLN A 1 232 ? 152.211 129.668 121.594 1.00 65.60 776 GLN G CA 1
ATOM 449 C C . GLN A 1 232 ? 153.525 130.277 121.144 1.00 71.30 776 GLN G C 1
ATOM 450 O O . GLN A 1 232 ? 153.556 130.740 119.995 1.00 113.26 776 GLN G O 1
ATOM 456 N N . LEU A 1 233 ? 154.531 130.370 121.993 1.00 84.11 777 LEU G N 1
ATOM 457 C CA . LEU A 1 233 ? 155.781 131.101 121.648 1.00 103.25 777 LEU G CA 1
ATOM 458 C C . LEU A 1 233 ? 156.576 130.275 120.634 1.00 104.99 777 LEU G C 1
ATOM 459 O O . LEU A 1 233 ? 156.853 129.087 120.898 1.00 111.13 777 LEU G O 1
ATOM 464 N N . ARG A 1 234 ? 156.936 130.890 119.511 1.00 108.30 778 ARG G N 1
ATOM 465 C CA . ARG A 1 234 ? 157.723 130.205 118.462 1.00 110.28 778 ARG G CA 1
ATOM 466 C C . ARG A 1 234 ? 159.188 130.131 118.893 1.00 113.07 778 ARG G C 1
ATOM 467 O O . ARG A 1 234 ? 159.675 131.039 119.581 1.00 131.27 778 ARG G O 1
ATOM 475 N N . THR A 1 235 ? 159.862 129.065 118.477 1.00 104.72 779 THR G N 1
ATOM 476 C CA . THR A 1 235 ? 161.212 128.683 118.933 1.00 98.24 779 THR G CA 1
ATOM 477 C C . THR A 1 235 ? 162.023 128.088 117.786 1.00 111.19 779 THR G C 1
ATOM 478 O O . THR A 1 235 ? 161.423 127.542 116.843 1.00 138.34 779 THR G O 1
ATOM 482 N N . ASN A 1 236 ? 163.346 128.112 117.931 1.00 126.33 780 ASN G N 1
ATOM 483 C CA . ASN A 1 236 ? 164.321 127.473 117.009 1.00 113.51 780 ASN G CA 1
ATOM 484 C C . ASN A 1 236 ? 163.905 126.010 116.820 1.00 106.66 780 ASN G C 1
ATOM 485 O O . ASN A 1 236 ? 163.721 125.577 115.644 1.00 150.42 780 ASN G O 1
ATOM 490 N N . LYS A 1 237 ? 163.738 125.272 117.914 1.00 109.56 781 LYS G N 1
ATOM 491 C CA . LYS A 1 237 ? 163.474 123.813 117.865 1.00 128.75 781 LYS G CA 1
ATOM 492 C C . LYS A 1 237 ? 162.125 123.563 117.183 1.00 121.38 781 LYS G C 1
ATOM 493 O O . LYS A 1 237 ? 162.065 122.663 116.308 1.00 147.93 781 LYS G O 1
ATOM 499 N N . GLY A 1 238 ? 161.083 124.302 117.576 1.00 129.78 782 GLY G N 1
ATOM 500 C CA . GLY A 1 238 ? 159.711 124.127 117.058 1.00 121.57 782 GLY G CA 1
ATOM 501 C C . GLY A 1 238 ? 159.655 124.321 115.556 1.00 106.56 782 GLY G C 1
ATOM 502 O O . GLY A 1 238 ? 159.083 123.456 114.870 1.00 107.43 782 GLY G O 1
ATOM 503 N N . THR A 1 239 ? 160.240 125.407 115.056 1.00 96.22 783 THR G N 1
ATOM 504 C CA . THR A 1 239 ? 160.255 125.737 113.614 1.00 90.34 783 THR G CA 1
ATOM 505 C C . THR A 1 239 ? 161.056 124.680 112.852 1.00 91.68 783 THR G C 1
ATOM 506 O O . THR A 1 239 ? 160.545 124.245 111.814 1.00 143.87 783 THR G O 1
ATOM 510 N N . LYS A 1 240 ? 162.229 124.248 113.305 1.00 92.96 784 LYS G N 1
ATOM 511 C CA . LYS A 1 240 ? 163.002 123.208 112.564 1.00 104.86 784 LYS G CA 1
ATOM 512 C C . LYS A 1 240 ? 162.235 121.875 112.509 1.00 91.53 784 LYS G C 1
ATOM 513 O O . LYS A 1 240 ? 162.216 121.264 111.438 1.00 117.07 784 LYS G O 1
ATOM 519 N N . ASP A 1 241 ? 161.606 121.444 113.591 1.00 96.13 785 ASP G N 1
ATOM 520 C CA . ASP A 1 241 ? 160.771 120.218 113.599 1.00 101.21 785 ASP G CA 1
ATOM 521 C C . ASP A 1 241 ? 159.589 120.395 112.640 1.00 96.47 785 ASP G C 1
ATOM 522 O O . ASP A 1 241 ? 159.178 119.399 112.015 1.00 109.58 785 ASP G O 1
ATOM 527 N N . LEU A 1 242 ? 159.025 121.590 112.504 1.00 93.54 786 LEU G N 1
ATOM 528 C CA . LEU A 1 242 ? 157.860 121.781 111.599 1.00 87.01 786 LEU G CA 1
ATOM 529 C C . LEU A 1 242 ? 158.297 121.828 110.139 1.00 71.78 786 LEU G C 1
ATOM 530 O O . LEU A 1 242 ? 157.640 121.184 109.314 1.00 77.98 786 LEU G O 1
ATOM 535 N N . GLN A 1 243 ? 159.401 122.482 109.836 1.00 76.95 787 GLN G N 1
ATOM 536 C CA . GLN A 1 243 ? 160.056 122.337 108.505 1.00 86.06 787 GLN G CA 1
ATOM 537 C C . GLN A 1 243 ? 160.356 120.851 108.175 1.00 83.91 787 GLN G C 1
ATOM 538 O O . GLN A 1 243 ? 160.132 120.435 107.021 1.00 89.02 787 GLN G O 1
ATOM 544 N N . ALA A 1 244 ? 160.845 120.061 109.118 1.00 66.94 788 ALA G N 1
ATOM 545 C CA . ALA A 1 244 ? 161.080 118.622 108.922 1.00 75.79 788 ALA G CA 1
ATOM 546 C C . ALA A 1 244 ? 159.770 117.835 108.660 1.00 75.00 788 ALA G C 1
ATOM 547 O O . ALA A 1 244 ? 159.749 117.049 107.673 1.00 80.66 788 ALA G O 1
ATOM 549 N N . ARG A 1 245 ? 158.694 118.057 109.421 1.00 68.43 789 ARG G N 1
ATOM 550 C CA . ARG A 1 245 ? 157.371 117.416 109.156 1.00 70.53 789 ARG G CA 1
ATOM 551 C C . ARG A 1 245 ? 156.922 117.699 107.721 1.00 74.15 789 ARG G C 1
ATOM 552 O O . ARG A 1 245 ? 156.574 116.718 106.991 1.00 67.82 789 ARG G O 1
ATOM 560 N N . ALA A 1 246 ? 156.910 118.978 107.353 1.00 67.12 790 ALA G N 1
ATOM 561 C CA . ALA A 1 246 ? 156.464 119.438 106.030 1.00 69.35 790 ALA G CA 1
ATOM 562 C C . ALA A 1 246 ? 157.326 118.790 104.930 1.00 68.50 790 ALA G C 1
ATOM 563 O O . ALA A 1 246 ? 156.732 118.265 103.945 1.00 90.06 790 ALA G O 1
ATOM 565 N N . LYS A 1 247 ? 158.645 118.753 105.088 1.00 57.69 791 LYS G N 1
ATOM 566 C CA . LYS A 1 247 ? 159.545 118.180 104.055 1.00 64.30 791 LYS G CA 1
ATOM 567 C C . LYS A 1 247 ? 159.340 116.663 103.913 1.00 62.27 791 LYS G C 1
ATOM 568 O O . LYS A 1 247 ? 159.349 116.203 102.770 1.00 91.86 791 LYS G O 1
ATOM 574 N N . ARG A 1 248 ? 159.120 115.909 104.988 1.00 66.52 792 ARG G N 1
ATOM 575 C CA . ARG A 1 248 ? 158.824 114.455 104.909 1.00 67.97 792 ARG G CA 1
ATOM 576 C C . ARG A 1 248 ? 157.539 114.236 104.106 1.00 66.79 792 ARG G C 1
ATOM 577 O O . ARG A 1 248 ? 157.538 113.345 103.249 1.00 106.32 792 ARG G O 1
ATOM 585 N N . VAL A 1 249 ? 156.473 114.973 104.385 1.00 61.71 793 VAL G N 1
ATOM 586 C CA . VAL A 1 249 ? 155.159 114.783 103.719 1.00 56.15 793 VAL G CA 1
ATOM 587 C C . VAL A 1 249 ? 155.368 115.024 102.223 1.00 58.44 793 VAL G C 1
ATOM 588 O O . VAL A 1 249 ? 154.823 114.293 101.400 1.00 66.69 793 VAL G O 1
ATOM 592 N N . MET A 1 250 ? 156.134 116.031 101.869 1.00 63.45 794 MET G N 1
ATOM 593 C CA . MET A 1 250 ? 156.330 116.426 100.461 1.00 68.49 794 MET G CA 1
ATOM 594 C C . MET A 1 250 ? 157.175 115.342 99.779 1.00 77.12 794 MET G C 1
ATOM 595 O O . MET A 1 250 ? 156.846 114.971 98.645 1.00 101.79 794 MET G O 1
ATOM 600 N N . ARG A 1 251 ? 158.195 114.789 100.426 1.00 76.49 795 ARG G N 1
ATOM 601 C CA . ARG A 1 251 ? 158.982 113.691 99.824 1.00 82.96 795 ARG G CA 1
ATOM 602 C C . ARG A 1 251 ? 158.114 112.430 99.671 1.00 86.28 795 ARG G C 1
ATOM 603 O O . ARG A 1 251 ? 158.319 111.699 98.672 1.00 99.78 795 ARG G O 1
ATOM 611 N N . ASP A 1 252 ? 157.168 112.184 100.567 1.00 67.31 796 ASP G N 1
ATOM 612 C CA . ASP A 1 252 ? 156.214 111.047 100.439 1.00 86.24 796 ASP G CA 1
ATOM 613 C C . ASP A 1 252 ? 155.256 111.244 99.252 1.00 75.80 796 ASP G C 1
ATOM 614 O O . ASP A 1 252 ? 154.970 110.259 98.547 1.00 98.17 796 ASP G O 1
ATOM 619 N N . MET A 1 253 ? 154.879 112.470 98.950 1.00 77.75 797 MET G N 1
ATOM 620 C CA . MET A 1 253 ? 154.090 112.810 97.735 1.00 71.02 797 MET G CA 1
ATOM 621 C C . MET A 1 253 ? 154.933 112.609 96.481 1.00 69.49 797 MET G C 1
ATOM 622 O O . MET A 1 253 ? 154.399 112.016 95.527 1.00 93.87 797 MET G O 1
ATOM 627 N N . MET A 1 254 ? 156.227 112.895 96.495 1.00 74.32 798 MET G N 1
ATOM 628 C CA . MET A 1 254 ? 157.101 112.597 95.313 1.00 72.55 798 MET G CA 1
ATOM 629 C C . MET A 1 254 ? 157.276 111.087 95.141 1.00 67.08 798 MET G C 1
ATOM 630 O O . MET A 1 254 ? 157.209 110.590 93.970 1.00 103.43 798 MET G O 1
ATOM 635 N N . GLY A 1 255 ? 157.335 110.360 96.248 1.00 75.90 799 GLY G N 1
ATOM 636 C CA . GLY A 1 255 ? 157.383 108.889 96.228 1.00 89.86 799 GLY G CA 1
ATOM 637 C C . GLY A 1 255 ? 156.141 108.318 95.593 1.00 80.09 799 GLY G C 1
ATOM 638 O O . GLY A 1 255 ? 156.254 107.346 94.786 1.00 85.13 799 GLY G O 1
ATOM 639 N N . PHE A 1 256 ? 154.991 108.859 95.986 1.00 77.00 800 PHE G N 1
ATOM 640 C CA . PHE A 1 256 ? 153.662 108.395 95.529 1.00 81.77 800 PHE G CA 1
ATOM 641 C C . PHE A 1 256 ? 153.619 108.426 94.006 1.00 77.16 800 PHE G C 1
ATOM 642 O O . PHE A 1 256 ? 153.206 107.421 93.411 1.00 83.58 800 PHE G O 1
ATOM 650 N N . TRP A 1 257 ? 154.020 109.534 93.403 1.00 79.97 801 TRP G N 1
ATOM 651 C CA . TRP A 1 257 ? 153.986 109.661 91.929 1.00 81.86 801 TRP G CA 1
ATOM 652 C C . TRP A 1 257 ? 155.041 108.730 91.319 1.00 97.78 801 TRP G C 1
ATOM 653 O O . TRP A 1 257 ? 154.681 108.053 90.347 1.00 94.71 801 TRP G O 1
ATOM 664 N N . LYS A 1 258 ? 156.265 108.648 91.843 1.00 95.89 802 LYS G N 1
ATOM 665 C CA . LYS A 1 258 ? 157.290 107.741 91.261 1.00 96.45 802 LYS G CA 1
ATOM 666 C C . LYS A 1 258 ? 156.788 106.278 91.226 1.00 101.48 802 LYS G C 1
ATOM 667 O O . LYS A 1 258 ? 157.321 105.539 90.388 1.00 141.83 802 LYS G O 1
ATOM 673 N N . ARG A 1 259 ? 155.890 105.824 92.107 1.00 85.24 803 ARG G N 1
ATOM 674 C CA . ARG A 1 259 ? 155.262 104.481 92.012 1.00 83.55 803 ARG G CA 1
ATOM 675 C C . ARG A 1 259 ? 154.152 104.497 90.965 1.00 98.61 803 ARG G C 1
ATOM 676 O O . ARG A 1 259 ? 154.286 103.798 89.950 1.00 133.79 803 ARG G O 1
ATOM 684 N N . ASN A 1 260 ? 153.105 105.295 91.164 1.00 123.02 804 ASN G N 1
ATOM 685 C CA . ASN A 1 260 ? 151.874 105.271 90.318 1.00 119.74 804 ASN G CA 1
ATOM 686 C C . ASN A 1 260 ? 152.188 105.669 88.866 1.00 159.38 804 ASN G C 1
ATOM 687 O O . ASN A 1 260 ? 151.796 104.920 87.966 1.00 186.89 804 ASN G O 1
ATOM 692 N N . GLU A 1 261 ? 152.967 106.720 88.627 1.00 197.20 805 GLU G N 1
ATOM 693 C CA . GLU A 1 261 ? 153.366 107.150 87.252 1.00 227.94 805 GLU G CA 1
ATOM 694 C C . GLU A 1 261 ? 154.265 106.094 86.568 1.00 236.34 805 GLU G C 1
ATOM 695 O O . GLU A 1 261 ? 154.376 106.150 85.326 1.00 265.91 805 GLU G O 1
ATOM 701 N N . ARG A 1 262 ? 154.862 105.153 87.315 1.00 243.28 806 ARG G N 1
ATOM 702 C CA . ARG A 1 262 ? 155.715 104.048 86.779 1.00 275.81 806 ARG G CA 1
ATOM 703 C C . ARG A 1 262 ? 154.890 102.763 86.584 1.00 285.65 806 ARG G C 1
ATOM 704 O O . ARG A 1 262 ? 155.196 102.010 85.627 1.00 281.08 806 ARG G O 1
ATOM 712 N N . GLU A 1 263 ? 153.877 102.530 87.429 1.00 302.90 807 GLU G N 1
ATOM 713 C CA . GLU A 1 263 ? 153.046 101.291 87.428 1.00 311.92 807 GLU G CA 1
ATOM 714 C C . GLU A 1 263 ? 151.840 101.431 86.480 1.00 306.53 807 GLU G C 1
ATOM 715 O O . GLU A 1 263 ? 151.420 100.393 85.925 1.00 315.52 807 GLU G O 1
ATOM 721 N N . GLU A 1 264 ? 151.309 102.650 86.291 1.00 284.50 808 GLU G N 1
ATOM 722 C CA . GLU A 1 264 ? 150.197 102.975 85.345 1.00 264.09 808 GLU G CA 1
ATOM 723 C C . GLU A 1 264 ? 150.672 102.787 83.893 1.00 268.39 808 GLU G C 1
ATOM 724 O O . GLU A 1 264 ? 149.940 102.262 83.044 1.00 276.38 808 GLU G O 1
ATOM 730 N N . SER B 2 6 ? 143.607 141.296 198.445 1.00 322.91 6 SER U N 1
ATOM 731 C CA . SER B 2 6 ? 142.527 141.398 197.402 1.00 321.75 6 SER U CA 1
ATOM 732 C C . SER B 2 6 ? 142.224 140.023 196.785 1.00 337.88 6 SER U C 1
ATOM 733 O O . SER B 2 6 ? 141.077 139.562 196.929 1.00 341.00 6 SER U O 1
ATOM 736 N N . GLU B 2 7 ? 143.213 139.390 196.138 1.00 345.95 7 GLU U N 1
ATOM 737 C CA . GLU B 2 7 ? 143.047 138.226 195.213 1.00 347.92 7 GLU U CA 1
ATOM 738 C C . GLU B 2 7 ? 142.127 137.140 195.801 1.00 352.75 7 GLU U C 1
ATOM 739 O O . GLU B 2 7 ? 141.219 136.689 195.071 1.00 351.01 7 GLU U O 1
ATOM 745 N N . ARG B 2 8 ? 142.328 136.725 197.054 1.00 364.23 8 ARG U N 1
ATOM 746 C CA . ARG B 2 8 ? 141.568 135.593 197.658 1.00 381.72 8 ARG U CA 1
ATOM 747 C C . ARG B 2 8 ? 140.079 135.947 197.835 1.00 373.17 8 ARG U C 1
ATOM 748 O O . ARG B 2 8 ? 139.262 135.005 197.791 1.00 380.94 8 ARG U O 1
ATOM 756 N N . VAL B 2 9 ? 139.711 137.227 197.982 1.00 353.22 9 VAL U N 1
ATOM 757 C CA . VAL B 2 9 ? 138.282 137.663 198.059 1.00 337.30 9 VAL U CA 1
ATOM 758 C C . VAL B 2 9 ? 137.644 137.498 196.671 1.00 321.62 9 VAL U C 1
ATOM 759 O O . VAL B 2 9 ? 136.474 137.057 196.604 1.00 323.94 9 VAL U O 1
ATOM 763 N N . LEU B 2 10 ? 138.390 137.799 195.603 1.00 291.82 10 LEU U N 1
ATOM 764 C CA . LEU B 2 10 ? 137.934 137.600 194.200 1.00 264.58 10 LEU U CA 1
ATOM 765 C C . LEU B 2 10 ? 137.723 136.097 193.968 1.00 271.04 10 LEU U C 1
ATOM 766 O O . LEU B 2 10 ? 136.633 135.724 193.494 1.00 276.38 10 LEU U O 1
ATOM 771 N N . ALA B 2 11 ? 138.693 135.262 194.355 1.00 282.22 11 ALA U N 1
ATOM 772 C CA . ALA B 2 11 ? 138.628 133.782 194.254 1.00 291.70 11 ALA U CA 1
ATOM 773 C C . ALA B 2 11 ? 137.459 133.238 195.096 1.00 310.26 11 ALA U C 1
ATOM 774 O O . ALA B 2 11 ? 136.790 132.298 194.614 1.00 322.25 11 ALA U O 1
ATOM 776 N N . ARG B 2 12 ? 137.174 133.831 196.265 1.00 324.18 12 ARG U N 1
ATOM 777 C CA . ARG B 2 12 ? 136.041 133.435 197.153 1.00 330.86 12 ARG U CA 1
ATOM 778 C C . ARG B 2 12 ? 134.697 133.764 196.478 1.00 316.69 12 ARG U C 1
ATOM 779 O O . ARG B 2 12 ? 133.761 132.945 196.604 1.00 309.73 12 ARG U O 1
ATOM 787 N N . GLU B 2 13 ? 134.606 134.897 195.771 1.00 301.32 13 GLU U N 1
ATOM 788 C CA . GLU B 2 13 ? 133.435 135.270 194.923 1.00 286.26 13 GLU U CA 1
ATOM 789 C C . GLU B 2 13 ? 133.390 134.394 193.652 1.00 258.30 13 GLU U C 1
ATOM 790 O O . GLU B 2 13 ? 132.351 134.409 192.959 1.00 260.76 13 GLU U O 1
ATOM 796 N N . GLY B 2 14 ? 134.465 133.660 193.338 1.00 219.95 14 GLY U N 1
ATOM 797 C CA . GLY B 2 14 ? 134.546 132.735 192.190 1.00 188.68 14 GLY U CA 1
ATOM 798 C C . GLY B 2 14 ? 135.031 133.424 190.927 1.00 163.74 14 GLY U C 1
ATOM 799 O O . GLY B 2 14 ? 134.929 132.786 189.856 1.00 172.24 14 GLY U O 1
ATOM 800 N N . LEU B 2 15 ? 135.579 134.642 191.028 1.00 113.53 15 LEU U N 1
ATOM 801 C CA . LEU B 2 15 ? 136.017 135.443 189.850 1.00 123.94 15 LEU U CA 1
ATOM 802 C C . LEU B 2 15 ? 137.540 135.316 189.665 1.00 130.60 15 LEU U C 1
ATOM 803 O O . LEU B 2 15 ? 138.295 135.586 190.607 1.00 132.84 15 LEU U O 1
ATOM 808 N N . GLU B 2 16 ? 137.975 134.914 188.473 1.00 136.87 16 GLU U N 1
ATOM 809 C CA . GLU B 2 16 ? 139.393 134.585 188.184 1.00 136.44 16 GLU U CA 1
ATOM 810 C C . GLU B 2 16 ? 139.663 134.668 186.677 1.00 120.51 16 GLU U C 1
ATOM 811 O O . GLU B 2 16 ? 138.980 133.991 185.899 1.00 118.11 16 GLU U O 1
ATOM 817 N N . ARG B 2 17 ? 140.658 135.456 186.278 1.00 119.58 17 ARG U N 1
ATOM 818 C CA . ARG B 2 17 ? 141.023 135.610 184.848 1.00 117.66 17 ARG U CA 1
ATOM 819 C C . ARG B 2 17 ? 141.944 134.453 184.443 1.00 123.59 17 ARG U C 1
ATOM 820 O O . ARG B 2 17 ? 142.753 133.987 185.274 1.00 116.03 17 ARG U O 1
ATOM 828 N N . THR B 2 18 ? 141.790 134.006 183.194 1.00 134.01 18 THR U N 1
ATOM 829 C CA . THR B 2 18 ? 142.181 132.655 182.717 1.00 118.56 18 THR U CA 1
ATOM 830 C C . THR B 2 18 ? 142.594 132.684 181.240 1.00 128.10 18 THR U C 1
ATOM 831 O O . THR B 2 18 ? 142.017 133.438 180.420 1.00 134.57 18 THR U O 1
ATOM 835 N N . ASP B 2 19 ? 143.554 131.828 180.910 1.00 133.73 19 ASP U N 1
ATOM 836 C CA . ASP B 2 19 ? 144.105 131.667 179.543 1.00 133.61 19 ASP U CA 1
ATOM 837 C C . ASP B 2 19 ? 143.181 130.743 178.728 1.00 124.90 19 ASP U C 1
ATOM 838 O O . ASP B 2 19 ? 143.304 130.721 177.478 1.00 138.75 19 ASP U O 1
ATOM 843 N N . ASN B 2 20 ? 142.397 129.890 179.399 1.00 101.82 20 ASN U N 1
ATOM 844 C CA . ASN B 2 20 ? 141.690 128.719 178.812 1.00 97.86 20 ASN U CA 1
ATOM 845 C C . ASN B 2 20 ? 142.661 127.816 178.015 1.00 107.62 20 ASN U C 1
ATOM 846 O O . ASN B 2 20 ? 142.195 127.054 177.146 1.00 113.45 20 ASN U O 1
ATOM 851 N N . GLY B 2 21 ? 143.957 127.831 178.342 1.00 108.57 21 GLY U N 1
ATOM 852 C CA . GLY B 2 21 ? 145.001 127.016 177.692 1.00 119.84 21 GLY U CA 1
ATOM 853 C C . GLY B 2 21 ? 145.207 127.347 176.228 1.00 105.11 21 GLY U C 1
ATOM 854 O O . GLY B 2 21 ? 145.988 126.637 175.567 1.00 121.92 21 GLY U O 1
ATOM 855 N N . MET B 2 22 ? 144.626 128.444 175.756 1.00 106.76 22 MET U N 1
ATOM 856 C CA . MET B 2 22 ? 144.716 128.903 174.348 1.00 97.25 22 MET U CA 1
ATOM 857 C C . MET B 2 22 ? 146.075 129.570 174.092 1.00 99.80 22 MET U C 1
ATOM 858 O O . MET B 2 22 ? 146.699 130.117 175.035 1.00 97.75 22 MET U O 1
ATOM 863 N N . ARG B 2 23 ? 146.479 129.568 172.829 1.00 104.89 23 ARG U N 1
ATOM 864 C CA . ARG B 2 23 ? 147.566 130.419 172.294 1.00 97.27 23 ARG U CA 1
ATOM 865 C C . ARG B 2 23 ? 147.089 131.874 172.330 1.00 98.34 23 ARG U C 1
ATOM 866 O O . ARG B 2 23 ? 145.840 132.065 172.385 1.00 64.26 23 ARG U O 1
ATOM 874 N N . GLN B 2 24 ? 148.035 132.838 172.252 1.00 95.31 24 GLN U N 1
ATOM 875 C CA . GLN B 2 24 ? 147.745 134.297 172.177 1.00 91.45 24 GLN U CA 1
ATOM 876 C C . GLN B 2 24 ? 146.673 134.562 171.118 1.00 89.99 24 GLN U C 1
ATOM 877 O O . GLN B 2 24 ? 145.755 135.365 171.407 1.00 113.88 24 GLN U O 1
ATOM 883 N N . THR B 2 25 ? 146.779 133.960 169.935 1.00 86.02 25 THR U N 1
ATOM 884 C CA . THR B 2 25 ? 145.786 134.195 168.867 1.00 84.65 25 THR U CA 1
ATOM 885 C C . THR B 2 25 ? 145.754 133.028 167.896 1.00 79.18 25 THR U C 1
ATOM 886 O O . THR B 2 25 ? 146.795 132.377 167.667 1.00 95.81 25 THR U O 1
ATOM 890 N N . SER B 2 26 ? 144.567 132.825 167.348 1.00 83.31 26 SER U N 1
ATOM 891 C CA . SER B 2 26 ? 144.306 131.885 166.250 1.00 85.11 26 SER U CA 1
ATOM 892 C C . SER B 2 26 ? 144.605 132.548 164.903 1.00 75.78 26 SER U C 1
ATOM 893 O O . SER B 2 26 ? 144.515 131.805 163.944 1.00 99.83 26 SER U O 1
ATOM 896 N N . TRP B 2 27 ? 144.909 133.850 164.827 1.00 65.08 27 TRP U N 1
ATOM 897 C CA . TRP B 2 27 ? 145.051 134.577 163.543 1.00 65.08 27 TRP U CA 1
ATOM 898 C C . TRP B 2 27 ? 146.192 133.981 162.700 1.00 77.41 27 TRP U C 1
ATOM 899 O O . TRP B 2 27 ? 147.325 133.869 163.195 1.00 79.01 27 TRP U O 1
ATOM 910 N N . PRO B 2 28 ? 145.930 133.488 161.454 1.00 80.44 28 PRO U N 1
ATOM 911 C CA . PRO B 2 28 ? 146.928 132.701 160.715 1.00 76.91 28 PRO U CA 1
ATOM 912 C C . PRO B 2 28 ? 148.196 133.465 160.306 1.00 90.10 28 PRO U C 1
ATOM 913 O O . PRO B 2 28 ? 148.107 134.599 159.807 1.00 79.84 28 PRO U O 1
ATOM 917 N N . GLU B 2 29 ? 149.339 132.831 160.553 1.00 90.58 29 GLU U N 1
ATOM 918 C CA . GLU B 2 29 ? 150.675 133.387 160.248 1.00 98.96 29 GLU U CA 1
ATOM 919 C C . GLU B 2 29 ? 151.235 132.698 158.989 1.00 90.46 29 GLU U C 1
ATOM 920 O O . GLU B 2 29 ? 151.913 131.663 159.085 1.00 106.41 29 GLU U O 1
ATOM 926 N N . VAL B 2 30 ? 151.032 133.328 157.843 1.00 81.88 30 VAL U N 1
ATOM 927 C CA . VAL B 2 30 ? 151.424 132.842 156.487 1.00 73.24 30 VAL U CA 1
ATOM 928 C C . VAL B 2 30 ? 152.937 133.029 156.306 1.00 81.77 30 VAL U C 1
ATOM 929 O O . VAL B 2 30 ? 153.424 134.178 156.491 1.00 77.79 30 VAL U O 1
ATOM 933 N N . GLN B 2 31 ? 153.648 131.987 155.876 1.00 78.69 31 GLN U N 1
ATOM 934 C CA . GLN B 2 31 ? 155.101 132.079 155.551 1.00 81.62 31 GLN U CA 1
ATOM 935 C C . GLN B 2 31 ? 155.269 132.531 154.107 1.00 85.22 31 GLN U C 1
ATOM 936 O O . GLN B 2 31 ? 154.503 132.140 153.230 1.00 86.57 31 GLN U O 1
ATOM 942 N N . PRO B 2 32 ? 156.301 133.348 153.804 1.00 88.70 32 PRO U N 1
ATOM 943 C CA . PRO B 2 32 ? 156.531 133.790 152.441 1.00 91.73 32 PRO U CA 1
ATOM 944 C C . PRO B 2 32 ? 157.087 132.636 151.585 1.00 108.69 32 PRO U C 1
ATOM 945 O O . PRO B 2 32 ? 158.081 132.000 151.943 1.00 112.00 32 PRO U O 1
ATOM 949 N N . ILE B 2 33 ? 156.455 132.418 150.436 1.00 92.86 33 ILE U N 1
ATOM 950 C CA . ILE B 2 33 ? 156.931 131.455 149.404 1.00 89.33 33 ILE U CA 1
ATOM 951 C C . ILE B 2 33 ? 158.227 131.975 148.764 1.00 69.84 33 ILE U C 1
ATOM 952 O O . ILE B 2 33 ? 158.262 133.114 148.315 1.00 99.96 33 ILE U O 1
ATOM 957 N N . ASN B 2 34 ? 159.236 131.135 148.680 1.00 79.74 34 ASN U N 1
ATOM 958 C CA . ASN B 2 34 ? 160.468 131.403 147.902 1.00 104.73 34 ASN U CA 1
ATOM 959 C C . ASN B 2 34 ? 160.181 131.111 146.425 1.00 104.79 34 ASN U C 1
ATOM 960 O O . ASN B 2 34 ? 159.828 129.966 146.120 1.00 111.45 34 ASN U O 1
ATOM 965 N N . GLN B 2 35 ? 160.305 132.109 145.543 1.00 113.28 35 GLN U N 1
ATOM 966 C CA . GLN B 2 35 ? 159.991 131.995 144.083 1.00 104.28 35 GLN U CA 1
ATOM 967 C C . GLN B 2 35 ? 161.270 132.070 143.248 1.00 109.16 35 GLN U C 1
ATOM 968 O O . GLN B 2 35 ? 161.149 132.214 142.018 1.00 128.92 35 GLN U O 1
ATOM 974 N N . LYS B 2 36 ? 162.444 131.963 143.872 1.00 121.91 36 LYS U N 1
ATOM 975 C CA . LYS B 2 36 ? 163.756 132.085 143.188 1.00 145.60 36 LYS U CA 1
ATOM 976 C C . LYS B 2 36 ? 164.153 130.719 142.616 1.00 138.81 36 LYS U C 1
ATOM 977 O O . LYS B 2 36 ? 163.775 129.688 143.214 1.00 145.19 36 LYS U O 1
ATOM 983 N N . ASN B 2 37 ? 164.910 130.724 141.512 1.00 140.94 37 ASN U N 1
ATOM 984 C CA . ASN B 2 37 ? 165.483 129.519 140.849 1.00 136.08 37 ASN U CA 1
ATOM 985 C C . ASN B 2 37 ? 164.360 128.549 140.449 1.00 118.14 37 ASN U C 1
ATOM 986 O O . ASN B 2 37 ? 164.632 127.330 140.371 1.00 121.59 37 ASN U O 1
ATOM 991 N N . TYR B 2 38 ? 163.151 129.040 140.154 1.00 96.61 38 TYR U N 1
ATOM 992 C CA . TYR B 2 38 ? 162.004 128.135 139.869 1.00 89.22 38 TYR U CA 1
ATOM 993 C C . TYR B 2 38 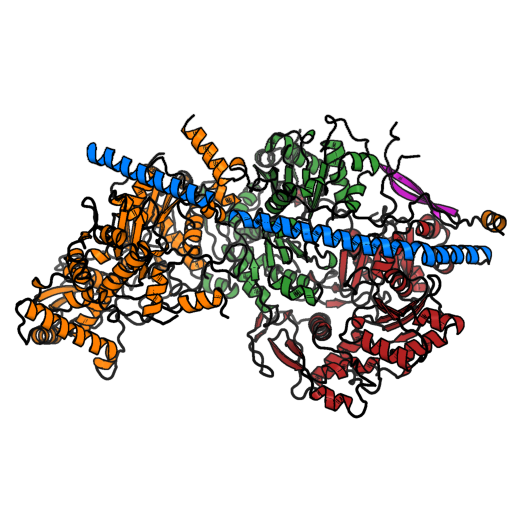? 162.118 127.537 138.465 1.00 89.00 38 TYR U C 1
ATOM 994 O O . TYR B 2 38 ? 162.756 128.109 137.563 1.00 100.88 38 TYR U O 1
ATOM 1003 N N . TYR B 2 39 ? 161.500 126.371 138.315 1.00 93.39 39 TYR U N 1
ATOM 1004 C CA . TYR B 2 39 ? 161.273 125.659 137.035 1.00 92.84 39 TYR U CA 1
ATOM 1005 C C . TYR B 2 39 ? 159.811 125.179 136.996 1.00 90.69 39 TYR U C 1
ATOM 1006 O O . TYR B 2 39 ? 159.066 125.188 138.024 1.00 88.94 39 TYR U O 1
ATOM 1015 N N . THR B 2 40 ? 159.402 124.718 135.823 1.00 83.84 40 THR U N 1
ATOM 1016 C CA . THR B 2 40 ? 158.040 124.183 135.560 1.00 86.07 40 THR U CA 1
ATOM 1017 C C . THR B 2 40 ? 158.117 122.860 134.785 1.00 77.99 40 THR U C 1
ATOM 1018 O O . THR B 2 40 ? 159.107 122.622 134.100 1.00 98.54 40 THR U O 1
ATOM 1022 N N . ASP B 2 41 ? 157.090 122.033 134.907 1.00 84.68 41 ASP U N 1
ATOM 1023 C CA . ASP B 2 41 ? 156.964 120.706 134.267 1.00 81.54 41 ASP U CA 1
ATOM 1024 C C . ASP B 2 41 ? 155.784 120.720 133.282 1.00 69.68 41 ASP U C 1
ATOM 1025 O O . ASP B 2 41 ? 155.356 119.649 132.862 1.00 116.26 41 ASP U O 1
ATOM 1030 N N . TYR B 2 42 ? 155.229 121.867 132.915 1.00 71.19 42 TYR U N 1
ATOM 1031 C CA . TYR B 2 42 ? 153.944 121.895 132.170 1.00 68.13 42 TYR U CA 1
ATOM 1032 C C . TYR B 2 42 ? 154.237 121.846 130.697 1.00 59.14 42 TYR U C 1
ATOM 1033 O O . TYR B 2 42 ? 154.951 122.733 130.256 1.00 74.16 42 TYR U O 1
ATOM 1042 N N . MET B 2 43 ? 153.706 120.830 130.015 1.00 54.25 43 MET U N 1
ATOM 1043 C CA . MET B 2 43 ? 153.816 120.596 128.559 1.00 53.75 43 MET U CA 1
ATOM 1044 C C . MET B 2 43 ? 155.277 120.575 128.123 1.00 60.72 43 MET U C 1
ATOM 1045 O O . MET B 2 43 ? 155.609 121.104 127.036 1.00 78.45 43 MET U O 1
ATOM 1050 N N . LYS B 2 44 ? 156.138 119.986 128.949 1.00 65.75 44 LYS U N 1
ATOM 1051 C CA . LYS B 2 44 ? 157.580 119.916 128.666 1.00 71.65 44 LYS U CA 1
ATOM 1052 C C . LYS B 2 44 ? 157.904 118.672 127.840 1.00 81.82 44 LYS U C 1
ATOM 1053 O O . LYS B 2 44 ? 158.998 118.634 127.256 1.00 103.03 44 LYS U O 1
ATOM 1059 N N . ARG B 2 45 ? 157.031 117.667 127.833 1.00 100.65 45 ARG U N 1
ATOM 1060 C CA . ARG B 2 45 ? 157.283 116.338 127.197 1.00 110.30 45 ARG U CA 1
ATOM 1061 C C . ARG B 2 45 ? 156.084 115.946 126.334 1.00 128.98 45 ARG U C 1
ATOM 1062 O O . ARG B 2 45 ? 154.970 116.258 126.746 1.00 160.05 45 ARG U O 1
ATOM 1070 N N . ASP B 2 46 ? 156.283 115.287 125.188 1.00 137.19 46 ASP U N 1
ATOM 1071 C CA . ASP B 2 46 ? 155.183 115.072 124.206 1.00 127.03 46 ASP U CA 1
ATOM 1072 C C . ASP B 2 46 ? 154.078 114.212 124.825 1.00 108.83 46 ASP U C 1
ATOM 1073 O O . ASP B 2 46 ? 152.910 114.451 124.456 1.00 91.84 46 ASP U O 1
ATOM 1078 N N . ASP B 2 47 ? 154.413 113.318 125.769 1.00 108.83 47 ASP U N 1
ATOM 1079 C CA . ASP B 2 47 ? 153.445 112.470 126.529 1.00 99.42 47 ASP U CA 1
ATOM 1080 C C . ASP B 2 47 ? 152.429 113.324 127.314 1.00 91.47 47 ASP U C 1
ATOM 1081 O O . ASP B 2 47 ? 151.358 112.831 127.673 1.00 101.84 47 ASP U O 1
ATOM 1086 N N . GLN B 2 48 ? 152.746 114.579 127.591 1.00 89.30 48 GLN U N 1
ATOM 1087 C CA . GLN B 2 48 ? 151.869 115.507 128.332 1.00 68.25 48 GLN U CA 1
ATOM 1088 C C . GLN B 2 48 ? 150.975 116.286 127.404 1.00 70.54 48 GLN U C 1
ATOM 1089 O O . GLN B 2 48 ? 150.085 116.990 127.952 1.00 97.94 48 GLN U O 1
ATOM 1095 N N . ILE B 2 49 ? 151.167 116.181 126.085 1.00 66.21 49 ILE U N 1
ATOM 1096 C CA . ILE B 2 49 ? 150.305 116.906 125.106 1.00 66.90 49 ILE U CA 1
ATOM 1097 C C . ILE B 2 49 ? 149.330 115.915 124.461 1.00 61.05 49 ILE U C 1
ATOM 1098 O O . ILE B 2 49 ? 149.779 115.024 123.794 1.00 80.94 49 ILE U O 1
ATOM 1103 N N . LEU B 2 50 ? 148.018 116.087 124.664 1.00 70.94 50 LEU U N 1
ATOM 1104 C CA . LEU B 2 50 ? 146.924 115.111 124.340 1.00 61.69 50 LEU U CA 1
ATOM 1105 C C . LEU B 2 50 ? 147.039 114.739 122.876 1.00 78.39 50 LEU U C 1
ATOM 1106 O O . LEU B 2 50 ? 147.042 113.562 122.575 1.00 103.24 50 LEU U O 1
ATOM 1111 N N . SER B 2 51 ? 147.187 115.739 122.014 1.00 73.83 51 SER U N 1
ATOM 1112 C CA . SER B 2 51 ? 147.293 115.562 120.553 1.00 71.97 51 SER U CA 1
ATOM 1113 C C . SER B 2 51 ? 148.442 114.619 120.208 1.00 73.88 51 SER U C 1
ATOM 1114 O O . SER B 2 51 ? 148.280 113.792 119.284 1.00 101.46 51 SER U O 1
ATOM 1117 N N . LEU B 2 52 ? 149.591 114.800 120.832 1.00 60.14 52 LEU U N 1
ATOM 1118 C CA . LEU B 2 52 ? 150.822 114.086 120.444 1.00 70.68 52 LEU U CA 1
ATOM 1119 C C . LEU B 2 52 ? 150.809 112.724 121.106 1.00 71.06 52 LEU U C 1
ATOM 1120 O O . LEU B 2 52 ? 151.239 111.770 120.453 1.00 120.58 52 LEU U O 1
ATOM 1125 N N . ARG B 2 53 ? 150.311 112.616 122.326 1.00 71.22 53 ARG U N 1
ATOM 1126 C CA . ARG B 2 53 ? 150.141 111.319 123.015 1.00 75.88 53 ARG U CA 1
ATOM 1127 C C . ARG B 2 53 ? 149.250 110.444 122.133 1.00 74.60 53 ARG U C 1
ATOM 1128 O O . ARG B 2 53 ? 149.629 109.296 121.886 1.00 89.36 53 ARG U O 1
ATOM 1136 N N . LEU B 2 54 ? 148.090 110.949 121.721 1.00 79.00 54 LEU U N 1
ATOM 1137 C CA . LEU B 2 54 ? 147.139 110.173 120.901 1.00 87.79 54 LEU U CA 1
ATOM 1138 C C . LEU B 2 54 ? 147.806 109.804 119.561 1.00 95.73 54 LEU U C 1
ATOM 1139 O O . LEU B 2 54 ? 147.583 108.683 119.084 1.00 92.13 54 LEU U O 1
ATOM 1144 N N . GLN B 2 55 ? 148.618 110.672 118.971 1.00 91.49 55 GLN U N 1
ATOM 1145 C CA . GLN B 2 55 ? 149.333 110.333 117.715 1.00 88.53 55 GLN U CA 1
ATOM 1146 C C . GLN B 2 55 ? 150.323 109.203 117.976 1.00 89.07 55 GLN U C 1
ATOM 1147 O O . GLN B 2 55 ? 150.379 108.293 117.142 1.00 129.16 55 GLN U O 1
ATOM 1153 N N . ASN B 2 56 ? 151.102 109.256 119.053 1.00 103.85 56 ASN U N 1
ATOM 1154 C CA . ASN B 2 56 ? 152.096 108.205 119.397 1.00 103.24 56 ASN U CA 1
ATOM 1155 C C . ASN B 2 56 ? 151.359 106.879 119.630 1.00 115.49 56 ASN U C 1
ATOM 1156 O O . ASN B 2 56 ? 151.854 105.850 119.115 1.00 149.24 56 ASN U O 1
ATOM 1161 N N . GLU B 2 57 ? 150.217 106.894 120.331 1.00 112.35 57 GLU U N 1
ATOM 1162 C CA . GLU B 2 57 ? 149.351 105.702 120.565 1.00 120.85 57 GLU U CA 1
ATOM 1163 C C . GLU B 2 57 ? 148.883 105.155 119.210 1.00 118.47 57 GLU U C 1
ATOM 1164 O O . GLU B 2 57 ? 148.954 103.929 119.018 1.00 141.90 57 GLU U O 1
ATOM 1170 N N . ALA B 2 58 ? 148.449 106.024 118.291 1.00 126.24 58 ALA U N 1
ATOM 1171 C CA . ALA B 2 58 ? 147.948 105.654 116.943 1.00 132.72 58 ALA U CA 1
ATOM 1172 C C . ALA B 2 58 ? 149.080 105.065 116.092 1.00 122.07 58 ALA U C 1
ATOM 1173 O O . ALA B 2 58 ? 148.848 104.018 115.453 1.00 158.65 58 ALA U O 1
ATOM 1175 N N . ASN B 2 59 ? 150.255 105.691 116.084 1.00 118.85 59 ASN U N 1
ATOM 1176 C CA . ASN B 2 59 ? 151.454 105.196 115.353 1.00 106.83 59 ASN U CA 1
ATOM 1177 C C . ASN B 2 59 ? 151.827 103.802 115.881 1.00 113.65 59 ASN U C 1
ATOM 1178 O O . ASN B 2 59 ? 152.100 102.925 115.038 1.00 162.96 59 ASN U O 1
ATOM 1183 N N . ARG B 2 60 ? 151.797 103.571 117.198 1.00 137.42 60 ARG U N 1
ATOM 1184 C CA . ARG B 2 60 ? 152.081 102.228 117.777 1.00 169.26 60 ARG U CA 1
ATOM 1185 C C . ARG B 2 60 ? 151.010 101.236 117.309 1.00 173.41 60 ARG U C 1
ATOM 1186 O O . ARG B 2 60 ? 151.402 100.154 116.832 1.00 193.91 60 ARG U O 1
ATOM 1194 N N . GLU B 2 61 ? 149.726 101.591 117.416 1.00 191.71 61 GLU U N 1
ATOM 1195 C CA . GLU B 2 61 ? 148.580 100.716 117.037 1.00 226.05 61 GLU U CA 1
ATOM 1196 C C . GLU B 2 61 ? 148.678 100.334 115.547 1.00 245.59 61 GLU U C 1
ATOM 1197 O O . GLU B 2 61 ? 148.363 99.169 115.214 1.00 253.39 61 GLU U O 1
ATOM 1203 N N . ARG B 2 62 ? 149.104 101.267 114.687 1.00 248.06 62 ARG U N 1
ATOM 1204 C CA . ARG B 2 62 ? 149.354 101.042 113.233 1.00 250.30 62 ARG U CA 1
ATOM 1205 C C . ARG B 2 62 ? 150.460 99.991 113.041 1.00 247.63 62 ARG U C 1
ATOM 1206 O O . ARG B 2 62 ? 150.247 99.069 112.219 1.00 257.38 62 ARG U O 1
ATOM 1214 N N . LEU B 2 63 ? 151.583 100.109 113.756 1.00 251.85 63 LEU U N 1
ATOM 1215 C CA . LEU B 2 63 ? 152.819 99.320 113.479 1.00 265.76 63 LEU U CA 1
ATOM 1216 C C . LEU B 2 63 ? 152.787 97.955 114.188 1.00 270.52 63 LEU U C 1
ATOM 1217 O O . LEU B 2 63 ? 153.328 96.986 113.609 1.00 273.98 63 LEU U O 1
ATOM 1222 N N . VAL B 2 64 ? 152.189 97.861 115.381 1.00 276.63 64 VAL U N 1
ATOM 1223 C CA . VAL B 2 64 ? 152.144 96.601 116.185 1.00 286.37 64 VAL U CA 1
ATOM 1224 C C . VAL B 2 64 ? 151.209 95.600 115.487 1.00 289.02 64 VAL U C 1
ATOM 1225 O O . VAL B 2 64 ? 151.570 94.398 115.440 1.00 294.33 64 VAL U O 1
ATOM 1229 N N . MET B 2 101 ? 145.389 103.717 105.610 1.00 180.56 101 MET U N 1
ATOM 1230 C CA . MET B 2 101 ? 143.951 103.645 105.995 1.00 182.12 101 MET U CA 1
ATOM 1231 C C . MET B 2 101 ? 143.074 103.706 104.730 1.00 179.02 101 MET U C 1
ATOM 1232 O O . MET B 2 101 ? 143.523 104.297 103.725 1.00 190.78 101 MET U O 1
ATOM 1237 N N . ASP B 2 102 ? 141.871 103.120 104.784 1.00 149.41 102 ASP U N 1
ATOM 1238 C CA . ASP B 2 102 ? 140.958 102.889 103.630 1.00 123.33 102 ASP U CA 1
ATOM 1239 C C . ASP B 2 102 ? 140.597 104.206 102.940 1.00 110.06 102 ASP U C 1
ATOM 1240 O O . ASP B 2 102 ? 139.793 104.970 103.469 1.00 122.17 102 ASP U O 1
ATOM 1245 N N . PRO B 2 103 ? 141.064 104.456 101.688 1.00 90.13 103 PRO U N 1
ATOM 1246 C CA . PRO B 2 103 ? 140.705 105.654 100.941 1.00 74.46 103 PRO U CA 1
ATOM 1247 C C . PRO B 2 103 ? 139.210 105.845 100.676 1.00 80.65 103 PRO U C 1
ATOM 1248 O O . PRO B 2 103 ? 138.780 106.988 100.535 1.00 94.51 103 PRO U O 1
ATOM 1252 N N . SER B 2 104 ? 138.446 104.762 100.604 1.00 81.44 104 SER U N 1
ATOM 1253 C CA . SER B 2 104 ? 136.993 104.859 100.347 1.00 90.43 104 SER U CA 1
ATOM 1254 C C . SER B 2 104 ? 136.294 105.475 101.562 1.00 89.22 104 SER U C 1
ATOM 1255 O O . SER B 2 104 ? 135.089 105.782 101.447 1.00 99.10 104 SER U O 1
ATOM 1258 N N . LYS B 2 105 ? 136.973 105.570 102.712 1.00 80.41 105 LYS U N 1
ATOM 1259 C CA . LYS B 2 105 ? 136.360 106.116 103.947 1.00 79.14 105 LYS U CA 1
ATOM 1260 C C . LYS B 2 105 ? 136.779 107.568 104.160 1.00 66.47 105 LYS U C 1
ATOM 1261 O O . LYS B 2 105 ? 136.449 108.111 105.199 1.00 89.72 105 LYS U O 1
ATOM 1267 N N . ILE B 2 106 ? 137.472 108.181 103.227 1.00 64.07 106 ILE U N 1
ATOM 1268 C CA . ILE B 2 106 ? 137.940 109.592 103.362 1.00 55.72 106 ILE U CA 1
ATOM 1269 C C . ILE B 2 106 ? 137.198 110.469 102.351 1.00 51.92 106 ILE U C 1
ATOM 1270 O O . ILE B 2 106 ? 137.392 110.303 101.129 1.00 63.22 106 ILE U O 1
ATOM 1275 N N . ILE B 2 107 ? 136.407 111.391 102.866 1.00 48.27 107 ILE U N 1
ATOM 1276 C CA . ILE B 2 107 ? 135.748 112.441 102.062 1.00 54.99 107 ILE U CA 1
ATOM 1277 C C . ILE B 2 107 ? 136.749 113.563 101.753 1.00 52.77 107 ILE U C 1
ATOM 1278 O O . ILE B 2 107 ? 137.551 113.878 102.609 1.00 68.50 107 ILE U O 1
ATOM 1283 N N . VAL B 2 108 ? 136.732 114.124 100.554 1.00 49.94 108 VAL U N 1
ATOM 1284 C CA . VAL B 2 108 ? 137.654 115.237 100.168 1.00 55.40 108 VAL U CA 1
ATOM 1285 C C . VAL B 2 108 ? 136.814 116.396 99.678 1.00 48.33 108 VAL U C 1
ATOM 1286 O O . VAL B 2 108 ? 136.092 116.212 98.736 1.00 69.47 108 VAL U O 1
ATOM 1290 N N . ILE B 2 109 ? 136.880 117.523 100.350 1.00 51.22 109 ILE U N 1
ATOM 1291 C CA . ILE B 2 109 ? 135.959 118.663 100.116 1.00 56.24 109 ILE U CA 1
ATOM 1292 C C . ILE B 2 109 ? 136.774 119.879 99.722 1.00 52.80 109 ILE U C 1
ATOM 1293 O O . ILE B 2 109 ? 137.793 120.195 100.401 1.00 68.17 109 ILE U O 1
ATOM 1298 N N . HIS B 2 110 ? 136.338 120.567 98.679 1.00 53.94 110 HIS U N 1
ATOM 1299 C CA . HIS B 2 110 ? 137.019 121.805 98.216 1.00 68.10 110 HIS U CA 1
ATOM 1300 C C . HIS B 2 110 ? 135.952 122.857 97.928 1.00 54.83 110 HIS U C 1
ATOM 1301 O O . HIS B 2 110 ? 135.392 122.821 96.822 1.00 74.69 110 HIS U O 1
ATOM 1308 N N . PRO B 2 111 ? 135.536 123.672 98.938 1.00 54.93 111 PRO U N 1
ATOM 1309 C CA . PRO B 2 111 ? 134.364 124.534 98.810 1.00 53.97 111 PRO U CA 1
ATOM 1310 C C . PRO B 2 111 ? 134.750 125.729 97.949 1.00 68.77 111 PRO U C 1
ATOM 1311 O O . PRO B 2 111 ? 135.963 125.931 97.645 1.00 60.48 111 PRO U O 1
ATOM 1315 N N . GLY B 2 112 ? 133.740 126.501 97.540 1.00 60.08 112 GLY U N 1
ATOM 1316 C CA . GLY B 2 112 ? 134.042 127.648 96.666 1.00 53.52 112 GLY U CA 1
ATOM 1317 C C . GLY B 2 112 ? 132.868 128.585 96.517 1.00 54.00 112 GLY U C 1
ATOM 1318 O O . GLY B 2 112 ? 131.734 128.226 96.889 1.00 70.19 112 GLY U O 1
ATOM 1319 N N . SER B 2 113 ? 133.114 129.666 95.782 1.00 49.15 113 SER U N 1
ATOM 1320 C CA . SER B 2 113 ? 132.127 130.728 95.582 1.00 60.93 113 SER U CA 1
ATOM 1321 C C . SER B 2 113 ? 131.190 130.470 94.392 1.00 62.94 113 SER U C 1
ATOM 1322 O O . SER B 2 113 ? 130.088 131.034 94.395 1.00 81.52 113 SER U O 1
ATOM 1325 N N . GLN B 2 114 ? 131.587 129.695 93.383 1.00 56.47 114 GLN U N 1
ATOM 1326 C CA . GLN B 2 114 ? 130.591 129.168 92.405 1.00 63.88 114 GLN U CA 1
ATOM 1327 C C . GLN B 2 114 ? 130.381 127.668 92.659 1.00 60.55 114 GLN U C 1
ATOM 1328 O O . GLN B 2 114 ? 129.252 127.227 92.641 1.00 71.07 114 GLN U O 1
ATOM 1334 N N . ASN B 2 115 ? 131.428 126.910 92.894 1.00 49.93 115 ASN U N 1
ATOM 1335 C CA . ASN B 2 115 ? 131.393 125.444 92.787 1.00 59.09 115 ASN U CA 1
ATOM 1336 C C . ASN B 2 115 ? 131.994 124.760 94.027 1.00 57.57 115 ASN U C 1
ATOM 1337 O O . ASN B 2 115 ? 133.117 125.093 94.421 1.00 88.01 115 ASN U O 1
ATOM 1342 N N . LEU B 2 116 ? 131.347 123.712 94.483 1.00 53.66 116 LEU U N 1
ATOM 1343 C CA . LEU B 2 116 ? 131.841 122.740 95.482 1.00 51.15 116 LEU U CA 1
ATOM 1344 C C . LEU B 2 116 ? 132.339 121.517 94.750 1.00 53.55 116 LEU U C 1
ATOM 1345 O O . LEU B 2 116 ? 131.624 121.051 93.914 1.00 92.90 116 LEU U O 1
ATOM 1350 N N . ARG B 2 117 ? 133.500 121.003 95.105 1.00 53.14 117 ARG U N 1
ATOM 1351 C CA . ARG B 2 117 ? 134.047 119.734 94.582 1.00 54.61 117 ARG U CA 1
ATOM 1352 C C . ARG B 2 117 ? 134.197 118.752 95.739 1.00 69.17 117 ARG U C 1
ATOM 1353 O O . ARG B 2 117 ? 134.842 119.091 96.704 1.00 83.39 117 ARG U O 1
ATOM 1361 N N . ILE B 2 118 ? 133.641 117.563 95.592 1.00 65.66 118 ILE U N 1
ATOM 1362 C CA . ILE B 2 118 ? 133.501 116.574 96.681 1.00 67.76 118 ILE U CA 1
ATOM 1363 C C . ILE B 2 118 ? 133.630 115.165 96.113 1.00 65.84 118 ILE U C 1
ATOM 1364 O O . ILE B 2 118 ? 133.344 114.966 94.972 1.00 83.47 118 ILE U O 1
ATOM 1369 N N . GLY B 2 119 ? 134.083 114.220 96.910 1.00 70.33 119 GLY U N 1
ATOM 1370 C CA . GLY B 2 119 ? 134.290 112.827 96.492 1.00 74.69 119 GLY U CA 1
ATOM 1371 C C . GLY B 2 119 ? 134.946 112.014 97.578 1.00 69.26 119 GLY U C 1
ATOM 1372 O O . GLY B 2 119 ? 135.320 112.594 98.596 1.00 101.56 119 GLY U O 1
ATOM 1373 N N . PHE B 2 120 ? 135.069 110.718 97.378 1.00 62.20 120 PHE U N 1
ATOM 1374 C CA . PHE B 2 120 ? 135.949 109.888 98.221 1.00 69.55 120 PHE U CA 1
ATOM 1375 C C . PHE B 2 120 ? 137.380 109.941 97.675 1.00 59.36 120 PHE U C 1
ATOM 1376 O O . PHE B 2 120 ? 137.585 110.167 96.554 1.00 61.61 120 PHE U O 1
ATOM 1384 N N . ALA B 2 121 ? 138.374 109.781 98.521 1.00 61.23 121 ALA U N 1
ATOM 1385 C CA . ALA B 2 121 ? 139.774 109.879 98.099 1.00 59.66 121 ALA U CA 1
ATOM 1386 C C . ALA B 2 121 ? 140.048 108.786 97.105 1.00 66.19 121 ALA U C 1
ATOM 1387 O O . ALA B 2 121 ? 141.112 108.870 96.505 1.00 87.91 121 ALA U O 1
ATOM 1389 N N . SER B 2 122 ? 139.250 107.706 97.095 1.00 84.04 122 SER U N 1
ATOM 1390 C CA . SER B 2 122 ? 139.392 106.566 96.153 1.00 88.87 122 SER U CA 1
ATOM 1391 C C . SER B 2 122 ? 138.937 106.974 94.744 1.00 93.88 122 SER U C 1
ATOM 1392 O O . SER B 2 122 ? 139.362 106.302 93.790 1.00 115.65 122 SER U O 1
ATOM 1395 N N . ASP B 2 123 ? 138.066 107.977 94.622 1.00 91.11 123 ASP U N 1
ATOM 1396 C CA . ASP B 2 123 ? 137.480 108.428 93.339 1.00 80.73 123 ASP U CA 1
ATOM 1397 C C . ASP B 2 123 ? 138.584 108.979 92.440 1.00 91.43 123 ASP U C 1
ATOM 1398 O O . ASP B 2 123 ? 139.531 109.608 92.950 1.00 98.63 123 ASP U O 1
ATOM 1403 N N . ALA B 2 124 ? 138.461 108.779 91.123 1.00 91.20 124 ALA U N 1
ATOM 1404 C CA . ALA B 2 124 ? 139.414 109.342 90.144 1.00 96.27 124 ALA U CA 1
ATOM 1405 C C . ALA B 2 124 ? 139.213 110.864 90.059 1.00 90.74 124 ALA U C 1
ATOM 1406 O O . ALA B 2 124 ? 140.198 111.615 89.887 1.00 81.17 124 ALA U O 1
ATOM 1408 N N . LEU B 2 125 ? 137.964 111.308 90.132 1.00 77.07 125 LEU U N 1
ATOM 1409 C CA . LEU B 2 125 ? 137.609 112.725 89.947 1.00 78.07 125 LEU U CA 1
ATOM 1410 C C . LEU B 2 125 ? 136.535 113.112 90.955 1.00 79.64 125 LEU U C 1
ATOM 1411 O O . LEU B 2 125 ? 135.689 112.306 91.322 1.00 86.94 125 LEU U O 1
ATOM 1416 N N . PRO B 2 126 ? 136.511 114.390 91.363 1.00 65.71 126 PRO U N 1
ATOM 1417 C CA . PRO B 2 126 ? 135.420 114.892 92.157 1.00 66.76 126 PRO U CA 1
ATOM 1418 C C . PRO B 2 126 ? 134.088 114.983 91.431 1.00 59.59 126 PRO U C 1
ATOM 1419 O O . PRO B 2 126 ? 134.087 115.227 90.249 1.00 75.15 126 PRO U O 1
ATOM 1423 N N . LYS B 2 127 ? 133.002 114.872 92.203 1.00 64.33 127 LYS U N 1
ATOM 1424 C CA . LYS B 2 127 ? 131.654 115.407 91.850 1.00 78.59 127 LYS U CA 1
ATOM 1425 C C . LYS B 2 127 ? 131.659 116.916 92.038 1.00 70.74 127 LYS U C 1
ATOM 1426 O O . LYS B 2 127 ? 132.112 117.347 93.052 1.00 83.51 127 LYS U O 1
ATOM 1432 N N . THR B 2 128 ? 131.271 117.684 91.028 1.00 89.22 128 THR U N 1
ATOM 1433 C CA . THR B 2 128 ? 131.200 119.174 91.074 1.00 78.48 128 THR U CA 1
ATOM 1434 C C . THR B 2 128 ? 129.731 119.595 91.044 1.00 90.13 128 THR U C 1
ATOM 1435 O O . THR B 2 128 ? 128.982 119.129 90.155 1.00 129.75 128 THR U O 1
ATOM 1439 N N . ILE B 2 129 ? 129.325 120.466 91.962 1.00 100.58 129 ILE U N 1
ATOM 1440 C CA . ILE B 2 129 ? 127.976 121.114 91.967 1.00 96.32 129 ILE U CA 1
ATOM 1441 C C . ILE B 2 129 ? 128.125 122.586 92.296 1.00 82.76 129 ILE U C 1
ATOM 1442 O O . ILE B 2 129 ? 129.071 122.967 92.963 1.00 100.48 129 ILE U O 1
ATOM 1447 N N . PRO B 2 130 ? 127.226 123.465 91.817 1.00 83.89 130 PRO U N 1
ATOM 1448 C CA . PRO B 2 130 ? 127.162 124.848 92.297 1.00 94.00 130 PRO U CA 1
ATOM 1449 C C . PRO B 2 130 ? 126.939 124.952 93.809 1.00 71.48 130 PRO U C 1
ATOM 1450 O O . PRO B 2 130 ? 126.160 124.238 94.347 1.00 83.18 130 PRO U O 1
ATOM 1454 N N . MET B 2 131 ? 127.775 125.719 94.480 1.00 72.85 131 MET U N 1
ATOM 1455 C CA . MET B 2 131 ? 127.726 125.804 95.947 1.00 71.13 131 MET U CA 1
ATOM 1456 C C . MET B 2 131 ? 126.612 126.817 96.314 1.00 57.89 131 MET U C 1
ATOM 1457 O O . MET B 2 131 ? 126.862 127.910 96.768 1.00 57.33 131 MET U O 1
ATOM 1462 N N . VAL B 2 132 ? 125.379 126.375 96.178 1.00 57.59 132 VAL U N 1
ATOM 1463 C CA . VAL B 2 132 ? 124.171 127.214 96.332 1.00 55.70 132 VAL U CA 1
ATOM 1464 C C . VAL B 2 132 ? 123.065 126.354 96.931 1.00 48.09 132 VAL U C 1
ATOM 1465 O O . VAL B 2 132 ? 123.078 125.140 96.753 1.00 55.89 132 VAL U O 1
ATOM 1469 N N . LEU B 2 133 ? 122.140 126.986 97.634 1.00 57.35 133 LEU U N 1
ATOM 1470 C CA . LEU B 2 133 ? 121.079 126.328 98.437 1.00 68.02 133 LEU U CA 1
ATOM 1471 C C . LEU B 2 133 ? 119.798 127.088 98.161 1.00 67.80 133 LEU U C 1
ATOM 1472 O O . LEU B 2 133 ? 119.814 128.323 98.318 1.00 82.64 133 LEU U O 1
ATOM 1477 N N . GLY B 2 134 ? 118.726 126.377 97.838 1.00 70.10 134 GLY U N 1
ATOM 1478 C CA . GLY B 2 134 ? 117.397 126.957 97.642 1.00 67.96 134 GLY U CA 1
ATOM 1479 C C . GLY B 2 134 ? 116.509 126.650 98.817 1.00 68.79 134 GLY U C 1
ATOM 1480 O O . GLY B 2 134 ? 116.359 125.456 99.098 1.00 82.81 134 GLY U O 1
ATOM 1481 N N . THR B 2 135 ? 115.885 127.669 99.421 1.00 67.98 135 THR U N 1
ATOM 1482 C CA . THR B 2 135 ? 114.880 127.497 100.498 1.00 86.01 135 THR U CA 1
ATOM 1483 C C . THR B 2 135 ? 113.652 128.370 100.240 1.00 75.73 135 THR U C 1
ATOM 1484 O O . THR B 2 135 ? 113.772 129.344 99.503 1.00 67.68 135 THR U O 1
ATOM 1488 N N . GLN B 2 136 ? 112.530 128.057 100.889 1.00 79.00 136 GLN U N 1
ATOM 1489 C CA . GLN B 2 136 ? 111.276 128.845 100.773 1.00 79.54 136 GLN U CA 1
ATOM 1490 C C . GLN B 2 136 ? 111.461 130.189 101.479 1.00 83.34 136 GLN U C 1
ATOM 1491 O O . GLN B 2 136 ? 112.041 130.231 102.589 1.00 98.33 136 GLN U O 1
ATOM 1497 N N . TYR B 2 137 ? 110.954 131.259 100.865 1.00 86.64 137 TYR U N 1
ATOM 1498 C CA . TYR B 2 137 ? 111.131 132.652 101.344 1.00 101.54 137 TYR U CA 1
ATOM 1499 C C . TYR B 2 137 ? 110.034 133.557 100.794 1.00 114.75 137 TYR U C 1
ATOM 1500 O O . TYR B 2 137 ? 109.307 133.170 99.877 1.00 145.61 137 TYR U O 1
ATOM 1509 N N . SER B 2 138 ? 109.921 134.763 101.332 1.00 139.20 138 SER U N 1
ATOM 1510 C CA . SER B 2 138 ? 108.922 135.770 100.878 1.00 148.09 138 SER U CA 1
ATOM 1511 C C . SER B 2 138 ? 109.283 136.337 99.488 1.00 119.49 138 SER U C 1
ATOM 1512 O O . SER B 2 138 ? 108.395 136.879 98.830 1.00 108.62 138 SER U O 1
ATOM 1515 N N . GLN B 2 139 ? 110.552 136.284 99.080 1.00 106.67 139 GLN U N 1
ATOM 1516 C CA . GLN B 2 139 ? 111.088 137.037 97.915 1.00 106.56 139 GLN U CA 1
ATOM 1517 C C . GLN B 2 139 ? 112.209 136.258 97.235 1.00 107.78 139 GLN U C 1
ATOM 1518 O O . GLN B 2 139 ? 112.890 135.510 97.901 1.00 141.64 139 GLN U O 1
ATOM 1524 N N . THR B 2 140 ? 112.404 136.434 95.934 1.00 109.36 140 THR U N 1
ATOM 1525 C CA . THR B 2 140 ? 113.557 135.860 95.183 1.00 88.99 140 THR U CA 1
ATOM 1526 C C . THR B 2 140 ? 114.765 136.804 95.293 1.00 87.52 140 THR U C 1
ATOM 1527 O O . THR B 2 140 ? 114.574 138.049 95.512 1.00 87.45 140 THR U O 1
ATOM 1531 N N . GLU B 2 141 ? 115.962 136.280 95.034 1.00 86.33 141 GLU U N 1
ATOM 1532 C CA . GLU B 2 141 ? 117.214 137.088 95.015 1.00 94.20 141 GLU U CA 1
ATOM 1533 C C . GLU B 2 141 ? 117.112 138.255 94.009 1.00 95.85 141 GLU U C 1
ATOM 1534 O O . GLU B 2 141 ? 117.809 139.245 94.175 1.00 99.28 141 GLU U O 1
ATOM 1540 N N . SER B 2 142 ? 116.302 138.110 92.965 1.00 116.83 142 SER U N 1
ATOM 1541 C CA . SER B 2 142 ? 116.106 139.082 91.865 1.00 107.10 142 SER U CA 1
ATOM 1542 C C . SER B 2 142 ? 115.236 140.241 92.313 1.00 104.12 142 SER U C 1
ATOM 1543 O O . SER B 2 142 ? 115.369 141.317 91.704 1.00 131.99 142 SER U O 1
ATOM 1546 N N . GLU B 2 143 ? 114.320 140.021 93.259 1.00 130.58 143 GLU U N 1
ATOM 1547 C CA . GLU B 2 143 ? 113.369 141.069 93.730 1.00 144.57 143 GLU U CA 1
ATOM 1548 C C . GLU B 2 143 ? 114.032 142.001 94.751 1.00 131.63 143 GLU U C 1
ATOM 1549 O O . GLU B 2 143 ? 113.678 143.193 94.790 1.00 149.13 143 GLU U O 1
ATOM 1555 N N . MET B 2 144 ? 114.976 141.482 95.527 1.00 127.26 144 MET U N 1
ATOM 1556 C CA . MET B 2 144 ? 115.568 142.198 96.679 1.00 132.90 144 MET U CA 1
ATOM 1557 C C . MET B 2 144 ? 116.641 143.208 96.249 1.00 126.99 144 MET U C 1
ATOM 1558 O O . MET B 2 144 ? 116.952 144.071 97.095 1.00 146.70 144 MET U O 1
ATOM 1563 N N . HIS B 2 145 ? 117.211 143.131 95.037 1.00 118.01 145 HIS U N 1
ATOM 1564 C CA . HIS B 2 145 ? 118.397 143.963 94.660 1.00 132.91 145 HIS U CA 1
ATOM 1565 C C . HIS B 2 145 ? 118.293 144.556 93.251 1.00 129.66 145 HIS U C 1
ATOM 1566 O O . HIS B 2 145 ? 117.544 144.019 92.432 1.00 157.60 145 HIS U O 1
ATOM 1573 N N . GLU B 2 146 ? 119.059 145.619 92.978 1.00 144.49 146 GLU U N 1
ATOM 1574 C CA . GLU B 2 146 ? 119.169 146.244 91.629 1.00 153.01 146 GLU U CA 1
ATOM 1575 C C . GLU B 2 146 ? 119.748 145.228 90.637 1.00 145.35 146 GLU U C 1
ATOM 1576 O O . GLU B 2 146 ? 120.602 144.417 91.034 1.00 147.95 146 GLU U O 1
ATOM 1582 N N . ALA B 2 147 ? 119.351 145.310 89.365 1.00 132.15 147 ALA U N 1
ATOM 1583 C CA . ALA B 2 147 ? 119.746 144.341 88.314 1.00 107.42 147 ALA U CA 1
ATOM 1584 C C . ALA B 2 147 ? 121.256 144.377 88.076 1.00 88.25 147 ALA U C 1
ATOM 1585 O O . ALA B 2 147 ? 121.893 145.445 88.296 1.00 120.44 147 ALA U O 1
ATOM 1587 N N . LEU B 2 148 ? 121.813 143.286 87.541 1.00 102.92 148 LEU U N 1
ATOM 1588 C CA . LEU B 2 148 ? 123.260 143.192 87.153 1.00 90.72 148 LEU U CA 1
ATOM 1589 C C . LEU B 2 148 ? 123.361 142.878 85.672 1.00 93.21 148 LEU U C 1
ATOM 1590 O O . LEU B 2 148 ? 122.569 142.088 85.167 1.00 120.97 148 LEU U O 1
ATOM 1595 N N . PRO B 2 149 ? 124.358 143.409 84.930 1.00 92.23 149 PRO U N 1
ATOM 1596 C CA . PRO B 2 149 ? 125.279 144.419 85.437 1.00 93.04 149 PRO U CA 1
ATOM 1597 C C . PRO B 2 149 ? 124.563 145.734 85.739 1.00 91.60 149 PRO U C 1
ATOM 1598 O O . PRO B 2 149 ? 123.521 146.007 85.131 1.00 111.75 149 PRO U O 1
ATOM 1602 N N . ARG B 2 150 ? 125.158 146.529 86.628 1.00 97.84 150 ARG U N 1
ATOM 1603 C CA . ARG B 2 150 ? 124.548 147.767 87.177 1.00 112.83 150 ARG U CA 1
ATOM 1604 C C . ARG B 2 150 ? 124.408 148.853 86.089 1.00 127.13 150 ARG U C 1
ATOM 1605 O O . ARG B 2 150 ? 125.395 149.200 85.396 1.00 99.88 150 ARG U O 1
ATOM 1613 N N . ARG B 2 151 ? 123.194 149.379 85.961 1.00 130.15 151 ARG U N 1
ATOM 1614 C CA . ARG B 2 151 ? 122.825 150.458 85.016 1.00 127.39 151 ARG U CA 1
ATOM 1615 C C . ARG B 2 151 ? 121.921 151.455 85.748 1.00 166.53 151 ARG U C 1
ATOM 1616 O O . ARG B 2 151 ? 120.988 151.019 86.464 1.00 183.82 151 ARG U O 1
ATOM 1624 N N . GLN B 2 152 ? 122.172 152.749 85.564 1.00 201.63 152 GLN U N 1
ATOM 1625 C CA . GLN B 2 152 ? 121.306 153.836 86.088 1.00 217.64 152 GLN U CA 1
ATOM 1626 C C . GLN B 2 152 ? 120.144 154.006 85.101 1.00 235.29 152 GLN U C 1
ATOM 1627 O O . GLN B 2 152 ? 120.240 154.882 84.214 1.00 260.77 152 GLN U O 1
ATOM 1633 N N . PHE B 2 153 ? 119.105 153.173 85.225 1.00 235.34 153 PHE U N 1
ATOM 1634 C CA . PHE B 2 153 ? 117.930 153.168 84.312 1.00 244.48 153 PHE U CA 1
ATOM 1635 C C . PHE B 2 153 ? 117.274 154.555 84.282 1.00 269.23 153 PHE U C 1
ATOM 1636 O O . PHE B 2 153 ? 117.176 155.225 85.337 1.00 268.84 153 PHE U O 1
ATOM 1644 N N . GLU B 2 154 ? 116.875 154.979 83.078 1.00 304.11 154 GLU U N 1
ATOM 1645 C CA . GLU B 2 154 ? 116.232 156.290 82.773 1.00 338.16 154 GLU U CA 1
ATOM 1646 C C . GLU B 2 154 ? 117.190 157.456 83.093 1.00 323.33 154 GLU U C 1
ATOM 1647 O O . GLU B 2 154 ? 116.690 158.590 83.311 1.00 329.17 154 GLU U O 1
ATOM 1653 N N . GLY B 2 155 ? 118.511 157.223 83.063 1.00 299.46 155 GLY U N 1
ATOM 1654 C CA . GLY B 2 155 ? 119.525 158.298 83.013 1.00 283.61 155 GLY U CA 1
ATOM 1655 C C . GLY B 2 155 ? 119.436 159.095 81.718 1.00 280.44 155 GLY U C 1
ATOM 1656 O O . GLY B 2 155 ? 118.812 158.602 80.749 1.00 284.75 155 GLY U O 1
ATOM 1657 N N . ARG B 2 156 ? 120.071 160.271 81.671 1.00 272.11 156 ARG U N 1
ATOM 1658 C CA . ARG B 2 156 ? 119.935 161.247 80.549 1.00 274.49 156 ARG U CA 1
ATOM 1659 C C . ARG B 2 156 ? 120.520 160.680 79.245 1.00 254.34 156 ARG U C 1
ATOM 1660 O O . ARG B 2 156 ? 120.026 161.063 78.160 1.00 240.58 156 ARG U O 1
ATOM 1668 N N . THR B 2 157 ? 121.542 159.822 79.347 1.00 242.92 157 THR U N 1
ATOM 1669 C CA . THR B 2 157 ? 122.380 159.339 78.215 1.00 227.82 157 THR U CA 1
ATOM 1670 C C . THR B 2 157 ? 123.117 158.054 78.623 1.00 208.67 157 THR U C 1
ATOM 1671 O O . THR B 2 157 ? 123.287 157.827 79.831 1.00 195.93 157 THR U O 1
ATOM 1675 N N . MET B 2 158 ? 123.588 157.266 77.654 1.00 200.88 158 MET U N 1
ATOM 1676 C CA . MET B 2 158 ? 124.407 156.049 77.911 1.00 204.51 158 MET U CA 1
ATOM 1677 C C . MET B 2 158 ? 125.634 156.385 78.773 1.00 185.10 158 MET U C 1
ATOM 1678 O O . MET B 2 158 ? 125.957 155.578 79.658 1.00 185.50 158 MET U O 1
ATOM 1683 N N . GLU B 2 159 ? 126.269 157.539 78.561 1.00 164.12 159 GLU U N 1
ATOM 1684 C CA . GLU B 2 159 ? 127.458 157.982 79.341 1.00 156.33 159 GLU U CA 1
ATOM 1685 C C . GLU B 2 159 ? 127.130 158.000 80.844 1.00 157.02 159 GLU U C 1
ATOM 1686 O O . GLU B 2 159 ? 128.043 157.683 81.636 1.00 141.00 159 GLU U O 1
ATOM 1692 N N . GLN B 2 160 ? 125.897 158.362 81.231 1.00 153.48 160 GLN U N 1
ATOM 1693 C CA . GLN B 2 160 ? 125.419 158.303 82.639 1.00 153.75 160 GLN U CA 1
ATOM 1694 C C . GLN B 2 160 ? 124.951 156.884 82.974 1.00 141.17 160 GLN U C 1
ATOM 1695 O O . GLN B 2 160 ? 125.240 156.419 84.096 1.00 133.14 160 GLN U O 1
ATOM 1701 N N . GLN B 2 161 ? 124.202 156.249 82.069 1.00 137.74 161 GLN U N 1
ATOM 1702 C CA . GLN B 2 161 ? 123.504 154.955 82.315 1.00 136.59 161 GLN U CA 1
ATOM 1703 C C . GLN B 2 161 ? 124.526 153.891 82.707 1.00 110.73 161 GLN U C 1
ATOM 1704 O O . GLN B 2 161 ? 124.252 153.146 83.637 1.00 123.31 161 GLN U O 1
ATOM 1710 N N . TYR B 2 162 ? 125.671 153.854 82.027 1.00 103.85 162 TYR U N 1
ATOM 1711 C CA . TYR B 2 162 ? 126.786 152.911 82.303 1.00 102.69 162 TYR U CA 1
ATOM 1712 C C . TYR B 2 162 ? 127.793 153.543 83.272 1.00 102.32 162 TYR U C 1
ATOM 1713 O O . TYR B 2 162 ? 128.404 152.794 84.055 1.00 117.25 162 TYR U O 1
ATOM 1722 N N . GLY B 2 163 ? 127.977 154.863 83.228 1.00 106.28 163 GLY U N 1
ATOM 1723 C CA . GLY B 2 163 ? 128.889 155.595 84.132 1.00 126.47 163 GLY U CA 1
ATOM 1724 C C . GLY B 2 163 ? 130.137 156.081 83.420 1.00 129.87 163 GLY U C 1
ATOM 1725 O O . GLY B 2 163 ? 130.800 155.256 82.746 1.00 132.03 163 GLY U O 1
ATOM 1726 N N . GLU B 2 164 ? 130.458 157.373 83.561 1.00 132.27 164 GLU U N 1
ATOM 1727 C CA . GLU B 2 164 ? 131.356 158.091 82.619 1.00 139.48 164 GLU U CA 1
ATOM 1728 C C . GLU B 2 164 ? 132.767 157.505 82.685 1.00 121.72 164 GLU U C 1
ATOM 1729 O O . GLU B 2 164 ? 133.360 157.320 81.591 1.00 117.34 164 GLU U O 1
ATOM 1735 N N . GLU B 2 165 ? 133.265 157.205 83.892 1.00 134.12 165 GLU U N 1
ATOM 1736 C CA . GLU B 2 165 ? 134.623 156.624 84.115 1.00 139.57 165 GLU U CA 1
ATOM 1737 C C . GLU B 2 165 ? 134.740 155.287 83.370 1.00 127.48 165 GLU U C 1
ATOM 1738 O O . GLU B 2 165 ? 135.768 155.046 82.712 1.00 122.89 165 GLU U O 1
ATOM 1744 N N . TRP B 2 166 ? 133.712 154.448 83.469 1.00 112.90 166 TRP U N 1
ATOM 1745 C CA . TRP B 2 166 ? 133.668 153.112 82.834 1.00 102.72 166 TRP U CA 1
ATOM 1746 C C . TRP B 2 166 ? 133.649 153.282 81.316 1.00 97.66 166 TRP U C 1
ATOM 1747 O O . TRP B 2 166 ? 134.428 152.588 80.651 1.00 98.76 166 TRP U O 1
ATOM 1758 N N . VAL B 2 167 ? 132.830 154.197 80.787 1.00 88.92 167 VAL U N 1
ATOM 1759 C CA . VAL B 2 167 ? 132.750 154.431 79.316 1.00 96.56 167 VAL U CA 1
ATOM 1760 C C . VAL B 2 167 ? 134.089 154.943 78.782 1.00 87.93 167 VAL U C 1
ATOM 1761 O O . VAL B 2 167 ? 134.552 154.370 77.770 1.00 102.02 167 VAL U O 1
ATOM 1765 N N . LYS B 2 168 ? 134.728 155.890 79.457 1.00 95.45 168 LYS U N 1
ATOM 1766 C CA . LYS B 2 168 ? 136.093 156.340 79.084 1.00 113.87 168 LYS U CA 1
ATOM 1767 C C . LYS B 2 168 ? 137.066 155.151 79.061 1.00 107.92 168 LYS U C 1
ATOM 1768 O O . LYS B 2 168 ? 137.825 155.049 78.057 1.00 92.07 168 LYS U O 1
ATOM 1774 N N . LYS B 2 169 ? 137.046 154.279 80.080 1.00 96.34 169 LYS U N 1
ATOM 1775 C CA . LYS B 2 169 ? 137.983 153.123 80.180 1.00 102.36 169 LYS U CA 1
ATOM 1776 C C . LYS B 2 169 ? 137.715 152.109 79.061 1.00 111.69 169 LYS U C 1
ATOM 1777 O O . LYS B 2 169 ? 138.703 151.663 78.448 1.00 122.86 169 LYS U O 1
ATOM 1783 N N . TYR B 2 170 ? 136.456 151.811 78.730 1.00 88.71 170 TYR U N 1
ATOM 1784 C CA . TYR B 2 170 ? 136.103 150.888 77.620 1.00 87.99 170 TYR U CA 1
ATOM 1785 C C . TYR B 2 170 ? 136.649 151.469 76.318 1.00 103.72 170 TYR U C 1
ATOM 1786 O O . TYR B 2 170 ? 137.318 150.714 75.584 1.00 127.36 170 TYR U O 1
ATOM 1795 N N . GLN B 2 171 ? 136.468 152.769 76.075 1.00 105.41 171 GLN U N 1
ATOM 1796 C CA . GLN B 2 171 ? 137.001 153.429 74.848 1.00 112.28 171 GLN U CA 1
ATOM 1797 C C . GLN B 2 171 ? 138.536 153.390 74.815 1.00 93.06 171 GLN U C 1
ATOM 1798 O O . GLN B 2 171 ? 139.079 153.089 73.738 1.00 99.74 171 GLN U O 1
ATOM 1804 N N . LYS B 2 172 ? 139.216 153.660 75.931 1.00 104.88 172 LYS U N 1
ATOM 1805 C CA . LYS B 2 172 ? 140.695 153.512 76.024 1.00 114.90 172 LYS U CA 1
ATOM 1806 C C . LYS B 2 172 ? 141.086 152.088 75.600 1.00 128.22 172 LYS U C 1
ATOM 1807 O O . LYS B 2 172 ? 141.897 151.956 74.647 1.00 99.98 172 LYS U O 1
ATOM 1813 N N . MET B 2 173 ? 140.527 151.061 76.257 1.00 113.72 173 MET U N 1
ATOM 1814 C CA . MET B 2 173 ? 140.863 149.645 75.966 1.00 110.48 173 MET U CA 1
ATOM 1815 C C . MET B 2 173 ? 140.654 149.329 74.474 1.00 118.66 173 MET U C 1
ATOM 1816 O O . MET B 2 173 ? 141.561 148.676 73.895 1.00 118.02 173 MET U O 1
ATOM 1821 N N . CYS B 2 174 ? 139.538 149.761 73.863 1.00 104.94 174 CYS U N 1
ATOM 1822 C CA . CYS B 2 174 ? 139.282 149.591 72.406 1.00 101.84 174 CYS U CA 1
ATOM 1823 C C . CYS B 2 174 ? 140.454 150.144 71.590 1.00 97.12 174 CYS U C 1
ATOM 1824 O O . CYS B 2 174 ? 140.992 149.398 70.747 1.00 107.46 174 CYS U O 1
ATOM 1827 N N . SER B 2 175 ? 140.834 151.401 71.821 1.00 94.54 175 SER U N 1
ATOM 1828 C CA . SER B 2 175 ? 141.874 152.102 71.027 1.00 112.33 175 SER U CA 1
ATOM 1829 C C . SER B 2 175 ? 143.223 151.387 71.198 1.00 119.38 175 SER U C 1
ATOM 1830 O O . SER B 2 175 ? 143.938 151.222 70.195 1.00 123.45 175 SER U O 1
ATOM 1833 N N . ASP B 2 176 ? 143.538 150.928 72.410 1.00 133.08 176 ASP U N 1
ATOM 1834 C CA . ASP B 2 176 ? 144.805 150.207 72.710 1.00 153.04 176 ASP U CA 1
ATOM 1835 C C . ASP B 2 176 ? 144.847 148.851 71.983 1.00 143.70 176 ASP U C 1
ATOM 1836 O O . ASP B 2 176 ? 145.923 148.494 71.457 1.00 115.94 176 ASP U O 1
ATOM 1841 N N . LEU B 2 177 ? 143.735 148.113 71.965 1.00 134.14 177 LEU U N 1
ATOM 1842 C CA . LEU B 2 177 ? 143.624 146.822 71.229 1.00 118.65 177 LEU U CA 1
ATOM 1843 C C . LEU B 2 177 ? 143.852 147.069 69.733 1.00 111.10 177 LEU U C 1
ATOM 1844 O O . LEU B 2 177 ? 144.672 146.341 69.165 1.00 116.51 177 LEU U O 1
ATOM 1849 N N . LYS B 2 178 ? 143.199 148.084 69.139 1.00 124.47 178 LYS U N 1
ATOM 1850 C CA . LYS B 2 178 ? 143.365 148.468 67.704 1.00 132.43 178 LYS U CA 1
ATOM 1851 C C . LYS B 2 178 ? 144.848 148.719 67.400 1.00 127.91 178 LYS U C 1
ATOM 1852 O O . LYS B 2 178 ? 145.374 148.060 66.495 1.00 134.96 178 LYS U O 1
ATOM 1858 N N . VAL B 2 179 ? 145.510 149.592 68.159 1.00 130.78 179 VAL U N 1
ATOM 1859 C CA . VAL B 2 179 ? 146.964 149.907 67.998 1.00 145.10 179 VAL U CA 1
ATOM 1860 C C . VAL B 2 179 ? 147.776 148.608 68.093 1.00 126.59 179 VAL U C 1
ATOM 1861 O O . VAL B 2 179 ? 148.671 148.412 67.253 1.00 140.68 179 VAL U O 1
ATOM 1865 N N . THR B 2 180 ? 147.480 147.750 69.067 1.00 126.60 180 THR U N 1
ATOM 1866 C CA . THR B 2 180 ? 148.233 146.492 69.311 1.00 138.58 180 THR U CA 1
ATOM 1867 C C . THR B 2 180 ? 148.112 145.571 68.088 1.00 116.09 180 THR U C 1
ATOM 1868 O O . THR B 2 180 ? 149.144 145.140 67.562 1.00 140.39 180 THR U O 1
ATOM 1872 N N . MET B 2 181 ? 146.903 145.258 67.649 1.00 119.25 181 MET U N 1
ATOM 1873 C CA . MET B 2 181 ? 146.715 144.250 66.572 1.00 120.35 181 MET U CA 1
ATOM 1874 C C . MET B 2 181 ? 147.113 144.847 65.214 1.00 129.94 181 MET U C 1
ATOM 1875 O O . MET B 2 181 ? 147.567 144.065 64.370 1.00 150.32 181 MET U O 1
ATOM 1880 N N . ARG B 2 182 ? 147.053 146.173 65.030 1.00 138.77 182 ARG U N 1
ATOM 1881 C CA . ARG B 2 182 ? 147.642 146.875 63.851 1.00 145.06 182 ARG U CA 1
ATOM 1882 C C . ARG B 2 182 ? 149.171 146.723 63.845 1.00 154.86 182 ARG U C 1
ATOM 1883 O O . ARG B 2 182 ? 149.722 146.444 62.756 1.00 155.14 182 ARG U O 1
ATOM 1891 N N . ALA B 2 183 ? 149.833 146.859 65.001 1.00 175.44 183 ALA U N 1
ATOM 1892 C CA . ALA B 2 183 ? 151.294 146.634 65.165 1.00 181.06 183 ALA U CA 1
ATOM 1893 C C . ALA B 2 183 ? 151.652 145.172 64.841 1.00 176.18 183 ALA U C 1
ATOM 1894 O O . ALA B 2 183 ? 152.720 144.947 64.238 1.00 193.43 183 ALA U O 1
ATOM 1896 N N . ASN B 2 184 ? 150.770 144.223 65.166 1.00 176.27 184 ASN U N 1
ATOM 1897 C CA . ASN B 2 184 ? 150.916 142.779 64.828 1.00 194.14 184 ASN U CA 1
ATOM 1898 C C . ASN B 2 184 ? 150.495 142.487 63.371 1.00 202.12 184 ASN U C 1
ATOM 1899 O O . ASN B 2 184 ? 150.584 141.305 62.973 1.00 204.20 184 ASN U O 1
ATOM 1904 N N . LYS B 2 185 ? 150.034 143.495 62.614 1.00 215.81 185 LYS U N 1
ATOM 1905 C CA . LYS B 2 185 ? 149.609 143.429 61.183 1.00 213.39 185 LYS U CA 1
ATOM 1906 C C . LYS B 2 185 ? 148.463 142.420 60.978 1.00 200.94 185 LYS U C 1
ATOM 1907 O O . LYS B 2 185 ? 148.441 141.733 59.931 1.00 201.39 185 LYS U O 1
ATOM 1913 N N . LEU B 2 186 ? 147.495 142.398 61.901 1.00 204.10 186 LEU U N 1
ATOM 1914 C CA . LEU B 2 186 ? 146.158 141.765 61.700 1.00 212.74 186 LEU U CA 1
ATOM 1915 C C . LEU B 2 186 ? 145.233 142.743 60.950 1.00 220.19 186 LEU U C 1
ATOM 1916 O O . LEU B 2 186 ? 145.484 143.972 60.957 1.00 192.04 186 LEU U O 1
ATOM 1921 N N . LYS B 2 187 ? 144.151 142.226 60.359 1.00 253.45 187 LYS U N 1
ATOM 1922 C CA . LYS B 2 187 ? 143.099 143.043 59.688 1.00 282.60 187 LYS U CA 1
ATOM 1923 C C . LYS B 2 187 ? 142.311 143.864 60.720 1.00 276.43 187 LYS U C 1
ATOM 1924 O O . LYS B 2 187 ? 141.911 143.301 61.766 1.00 282.32 187 LYS U O 1
ATOM 1930 N N . VAL B 2 188 ? 142.066 145.144 60.426 1.00 266.30 188 VAL U N 1
ATOM 1931 C CA . VAL B 2 188 ? 141.113 146.011 61.183 1.00 259.91 188 VAL U CA 1
ATOM 1932 C C . VAL B 2 188 ? 140.329 146.863 60.175 1.00 274.42 188 VAL U C 1
ATOM 1933 O O . VAL B 2 188 ? 140.857 147.908 59.729 1.00 277.36 188 VAL U O 1
ATOM 1937 N N . LEU B 2 189 ? 139.105 146.444 59.843 1.00 271.20 189 LEU U N 1
ATOM 1938 C CA . LEU B 2 189 ? 138.166 147.253 59.018 1.00 264.94 189 LEU U CA 1
ATOM 1939 C C . LEU B 2 189 ? 137.644 148.394 59.892 1.00 251.50 189 LEU U C 1
ATOM 1940 O O . LEU B 2 189 ? 137.111 148.125 60.966 1.00 262.97 189 LEU U O 1
ATOM 1945 N N . PRO B 2 190 ? 137.781 149.688 59.492 1.00 247.10 190 PRO U N 1
ATOM 1946 C CA . PRO B 2 190 ? 137.373 150.820 60.337 1.00 241.43 190 PRO U CA 1
ATOM 1947 C C . PRO B 2 190 ? 135.926 150.795 60.870 1.00 214.71 190 PRO U C 1
ATOM 1948 O O . PRO B 2 190 ? 135.694 151.300 61.960 1.00 206.53 190 PRO U O 1
ATOM 1952 N N . ASN B 2 191 ? 134.992 150.195 60.124 1.00 191.36 191 ASN U N 1
ATOM 1953 C CA . ASN B 2 191 ? 133.553 150.160 60.488 1.00 176.61 191 ASN U CA 1
ATOM 1954 C C . ASN B 2 191 ? 133.226 148.911 61.324 1.00 153.68 191 ASN U C 1
ATOM 1955 O O . ASN B 2 191 ? 132.027 148.697 61.557 1.00 169.42 191 ASN U O 1
ATOM 1960 N N . SER B 2 192 ? 134.206 148.142 61.816 1.00 145.55 192 SER U N 1
ATOM 1961 C CA . SER B 2 192 ? 133.969 146.856 62.533 1.00 140.49 192 SER U CA 1
ATOM 1962 C C . SER B 2 192 ? 132.961 147.038 63.682 1.00 155.50 192 SER U C 1
ATOM 1963 O O . SER B 2 192 ? 131.992 146.246 63.729 1.00 188.99 192 SER U O 1
ATOM 1966 N N . LYS B 2 193 ? 133.142 148.024 64.572 1.00 154.66 193 LYS U N 1
ATOM 1967 C CA . LYS B 2 193 ? 132.208 148.245 65.717 1.00 173.49 193 LYS U CA 1
ATOM 1968 C C . LYS B 2 193 ? 130.843 148.746 65.201 1.00 163.84 193 LYS U C 1
ATOM 1969 O O . LYS B 2 193 ? 129.808 148.341 65.784 1.00 135.30 193 LYS U O 1
ATOM 1975 N N . ASP B 2 194 ? 130.824 149.565 64.141 1.00 162.03 194 ASP U N 1
ATOM 1976 C CA . ASP B 2 194 ? 129.583 150.141 63.546 1.00 161.66 194 ASP U CA 1
ATOM 1977 C C . ASP B 2 194 ? 128.693 149.023 62.983 1.00 144.69 194 ASP U C 1
ATOM 1978 O O . ASP B 2 194 ? 127.477 149.061 63.241 1.00 138.88 194 ASP U O 1
ATOM 1983 N N . LEU B 2 195 ? 129.274 148.051 62.274 1.00 134.56 195 LEU U N 1
ATOM 1984 C CA . LEU B 2 195 ? 128.546 146.866 61.738 1.00 150.77 195 LEU U CA 1
ATOM 1985 C C . LEU B 2 195 ? 127.848 146.143 62.892 1.00 155.78 195 LEU U C 1
ATOM 1986 O O . LEU B 2 195 ? 126.654 145.803 62.740 1.00 167.25 195 LEU U O 1
ATOM 1991 N N . VAL B 2 196 ? 128.562 145.937 64.000 1.00 155.44 196 VAL U N 1
ATOM 1992 C CA . VAL B 2 196 ? 128.047 145.223 65.202 1.00 162.17 196 VAL U CA 1
ATOM 1993 C C . VAL B 2 196 ? 126.888 146.024 65.807 1.00 141.42 196 VAL U C 1
ATOM 1994 O O . VAL B 2 196 ? 125.801 145.455 65.997 1.00 146.51 196 VAL U O 1
ATOM 1998 N N . VAL B 2 197 ? 127.109 147.298 66.101 1.00 131.84 197 VAL U N 1
ATOM 1999 C CA . VAL B 2 197 ? 126.110 148.142 66.820 1.00 139.64 197 VAL U CA 1
ATOM 2000 C C . VAL B 2 197 ? 124.855 148.262 65.944 1.00 141.78 197 VAL U C 1
ATOM 2001 O O . VAL B 2 197 ? 123.755 148.044 66.471 1.00 128.50 197 VAL U O 1
ATOM 2005 N N . ASN B 2 198 ? 125.010 148.552 64.649 1.00 149.65 198 ASN U N 1
ATOM 2006 C CA . ASN B 2 198 ? 123.872 148.741 63.711 1.00 147.42 198 ASN U CA 1
ATOM 2007 C C . ASN B 2 198 ? 123.076 147.436 63.590 1.00 128.24 198 ASN U C 1
ATOM 2008 O O . ASN B 2 198 ? 121.832 147.506 63.685 1.00 153.87 198 ASN U O 1
ATOM 2013 N N . PHE B 2 199 ? 123.737 146.290 63.427 1.00 116.11 199 PHE U N 1
ATOM 2014 C CA . PHE B 2 199 ? 123.034 144.981 63.339 1.00 113.55 199 PHE U CA 1
ATOM 2015 C C . PHE B 2 199 ? 122.248 144.713 64.631 1.00 115.40 199 PHE U C 1
ATOM 2016 O O . PHE B 2 199 ? 121.053 144.411 64.532 1.00 117.39 199 PHE U O 1
ATOM 2024 N N . ASN B 2 200 ? 122.890 144.836 65.795 1.00 107.34 200 ASN U N 1
ATOM 2025 C CA . ASN B 2 200 ? 122.282 144.519 67.114 1.00 119.08 200 ASN U CA 1
ATOM 2026 C C . ASN B 2 200 ? 121.082 145.447 67.381 1.00 134.96 200 ASN U C 1
ATOM 2027 O O . ASN B 2 200 ? 120.052 144.960 67.907 1.00 112.22 200 ASN U O 1
ATOM 2032 N N . ARG B 2 201 ? 121.201 146.725 67.007 1.00 144.15 201 ARG U N 1
ATOM 2033 C CA . ARG B 2 201 ? 120.144 147.762 67.163 1.00 159.94 201 ARG U CA 1
ATOM 2034 C C . ARG B 2 201 ? 118.955 147.458 66.239 1.00 171.20 201 ARG U C 1
ATOM 2035 O O . ARG B 2 201 ? 117.806 147.709 66.671 1.00 195.25 201 ARG U O 1
ATOM 2043 N N . ARG B 2 202 ? 119.209 146.936 65.030 1.00 163.70 202 ARG U N 1
ATOM 2044 C CA . ARG B 2 202 ? 118.186 146.737 63.963 1.00 171.58 202 ARG U CA 1
ATOM 2045 C C . ARG B 2 202 ? 117.754 145.263 63.877 1.00 167.61 202 ARG U C 1
ATOM 2046 O O . ARG B 2 202 ? 117.361 144.833 62.769 1.00 175.75 202 ARG U O 1
ATOM 2054 N N . THR B 2 203 ? 117.774 144.519 64.992 1.00 168.29 203 THR U N 1
ATOM 2055 C CA . THR B 2 203 ? 117.461 143.059 65.041 1.00 171.48 203 THR U CA 1
ATOM 2056 C C . THR B 2 203 ? 116.480 142.752 66.179 1.00 158.93 203 THR U C 1
ATOM 2057 O O . THR B 2 203 ? 116.525 143.429 67.220 1.00 174.37 203 THR U O 1
ATOM 2061 N N . GLU B 2 204 ? 115.637 141.733 65.982 1.00 168.91 204 GLU U N 1
ATOM 2062 C CA . GLU B 2 204 ? 114.497 141.385 66.871 1.00 175.81 204 GLU U CA 1
ATOM 2063 C C . GLU B 2 204 ? 114.391 139.865 67.023 1.00 175.38 204 GLU U C 1
ATOM 2064 O O . GLU B 2 204 ? 114.800 139.111 66.137 1.00 177.18 204 GLU U O 1
ATOM 2070 N N . PRO B 2 205 ? 113.840 139.356 68.155 1.00 149.83 205 PRO U N 1
ATOM 2071 C CA . PRO B 2 205 ? 113.730 137.912 68.382 1.00 143.72 205 PRO U CA 1
ATOM 2072 C C . PRO B 2 205 ? 112.647 137.174 67.579 1.00 142.77 205 PRO U C 1
ATOM 2073 O O . PRO B 2 205 ? 111.689 137.772 67.132 1.00 157.88 205 PRO U O 1
ATOM 2077 N N . GLU B 2 206 ? 112.859 135.872 67.406 1.00 153.79 206 GLU U N 1
ATOM 2078 C CA . GLU B 2 206 ? 111.896 134.924 66.796 1.00 159.75 206 GLU U CA 1
ATOM 2079 C C . GLU B 2 206 ? 111.338 134.011 67.891 1.00 155.37 206 GLU U C 1
ATOM 2080 O O . GLU B 2 206 ? 112.138 133.302 68.541 1.00 144.31 206 GLU U O 1
ATOM 2086 N N . ILE B 2 207 ? 110.014 133.969 68.039 1.00 155.12 207 ILE U N 1
ATOM 2087 C CA . ILE B 2 207 ? 109.333 133.051 68.996 1.00 160.63 207 ILE U CA 1
ATOM 2088 C C . ILE B 2 207 ? 109.235 131.660 68.358 1.00 148.40 207 ILE U C 1
ATOM 2089 O O . ILE B 2 207 ? 108.752 131.548 67.209 1.00 183.57 207 ILE U O 1
ATOM 2094 N N . ILE B 2 208 ? 109.661 130.634 69.090 1.00 129.46 208 ILE U N 1
ATOM 2095 C CA . ILE B 2 208 ? 109.727 129.228 68.595 1.00 138.38 208 ILE U CA 1
ATOM 2096 C C . ILE B 2 208 ? 108.615 128.398 69.254 1.00 159.58 208 ILE U C 1
ATOM 2097 O O . ILE B 2 208 ? 108.488 128.416 70.499 1.00 157.33 208 ILE U O 1
ATOM 2102 N N . SER B 2 209 ? 107.844 127.675 68.433 1.00 188.68 209 SER U N 1
ATOM 2103 C CA . SER B 2 209 ? 106.748 126.761 68.862 1.00 216.37 209 SER U CA 1
ATOM 2104 C C . SER B 2 209 ? 107.298 125.672 69.796 1.00 246.06 209 SER U C 1
ATOM 2105 O O . SER B 2 209 ? 108.387 125.128 69.514 1.00 249.89 209 SER U O 1
ATOM 2108 N N . GLN B 2 210 ? 106.537 125.332 70.841 1.00 265.49 210 GLN U N 1
ATOM 2109 C CA . GLN B 2 210 ? 106.992 124.549 72.025 1.00 286.09 210 GLN U CA 1
ATOM 2110 C C . GLN B 2 210 ? 107.660 123.223 71.616 1.00 292.91 210 GLN U C 1
ATOM 2111 O O . GLN B 2 210 ? 108.651 122.845 72.272 1.00 292.80 210 GLN U O 1
ATOM 2117 N N . HIS B 2 211 ? 107.159 122.544 70.582 1.00 310.44 211 HIS U N 1
ATOM 2118 C CA . HIS B 2 211 ? 107.672 121.227 70.108 1.00 324.03 211 HIS U CA 1
ATOM 2119 C C . HIS B 2 211 ? 108.762 121.396 69.034 1.00 311.68 211 HIS U C 1
ATOM 2120 O O . HIS B 2 211 ? 109.558 120.453 68.853 1.00 319.84 211 HIS U O 1
ATOM 2127 N N . ASN B 2 212 ? 108.808 122.540 68.342 1.00 288.76 212 ASN U N 1
ATOM 2128 C CA . ASN B 2 212 ? 109.810 122.823 67.276 1.00 276.11 212 ASN U CA 1
ATOM 2129 C C . ASN B 2 212 ? 111.150 123.236 67.906 1.00 258.97 212 ASN U C 1
ATOM 2130 O O . ASN B 2 212 ? 112.183 123.116 67.209 1.00 245.82 212 ASN U O 1
ATOM 2135 N N . ASP B 2 213 ? 111.142 123.687 69.167 1.00 250.49 213 ASP U N 1
ATOM 2136 C CA . ASP B 2 213 ? 112.358 123.904 70.002 1.00 244.33 213 ASP U CA 1
ATOM 2137 C C . ASP B 2 213 ? 113.149 122.594 70.078 1.00 238.58 213 ASP U C 1
ATOM 2138 O O . ASP B 2 213 ? 112.589 121.563 70.446 1.00 218.57 213 ASP U O 1
ATOM 2143 N N . PRO B 2 214 ? 114.463 122.568 69.736 1.00 237.39 214 PRO U N 1
ATOM 2144 C CA . PRO B 2 214 ? 115.258 121.342 69.863 1.00 241.49 214 PRO U CA 1
ATOM 2145 C C . PRO B 2 214 ? 115.495 120.854 71.307 1.00 243.95 214 PRO U C 1
ATOM 2146 O O . PRO B 2 214 ? 115.871 119.704 71.461 1.00 248.47 214 PRO U O 1
ATOM 2150 N N . LEU B 2 215 ? 115.279 121.700 72.324 1.00 235.31 215 LEU U N 1
ATOM 2151 C CA . LEU B 2 215 ? 115.569 121.358 73.747 1.00 216.14 215 LEU U CA 1
ATOM 2152 C C . LEU B 2 215 ? 114.459 121.869 74.672 1.00 213.64 215 LEU U C 1
ATOM 2153 O O . LEU B 2 215 ? 114.568 123.015 75.173 1.00 212.23 215 LEU U O 1
ATOM 2158 N N . GLN B 2 216 ? 113.473 121.014 74.950 1.00 230.95 216 GLN U N 1
ATOM 2159 C CA . GLN B 2 216 ? 112.422 121.283 75.966 1.00 239.44 216 GLN U CA 1
ATOM 2160 C C . GLN B 2 216 ? 113.093 121.320 77.343 1.00 221.64 216 GLN U C 1
ATOM 2161 O O . GLN B 2 216 ? 113.725 120.316 77.730 1.00 231.11 216 GLN U O 1
ATOM 2167 N N . VAL B 2 217 ? 112.940 122.432 78.060 1.00 205.10 217 VAL U N 1
ATOM 2168 C CA . VAL B 2 217 ? 113.550 122.647 79.404 1.00 183.69 217 VAL U CA 1
ATOM 2169 C C . VAL B 2 217 ? 112.783 121.853 80.466 1.00 170.34 217 VAL U C 1
ATOM 2170 O O . VAL B 2 217 ? 111.531 121.817 80.428 1.00 144.11 217 VAL U O 1
ATOM 2174 N N . GLU B 2 218 ? 113.523 121.278 81.415 1.00 174.38 218 GLU U N 1
ATOM 2175 C CA . GLU B 2 218 ? 112.961 120.676 82.650 1.00 189.15 218 GLU U CA 1
ATOM 2176 C C . GLU B 2 218 ? 113.290 121.581 83.842 1.00 166.90 218 GLU U C 1
ATOM 2177 O O . GLU B 2 218 ? 114.481 121.698 84.188 1.00 142.79 218 GLU U O 1
ATOM 2183 N N . TRP B 2 219 ? 112.266 122.181 84.455 1.00 150.10 219 TRP U N 1
ATOM 2184 C CA . TRP B 2 219 ? 112.395 122.936 85.727 1.00 120.47 219 TRP U CA 1
ATOM 2185 C C . TRP B 2 219 ? 112.253 121.985 86.916 1.00 117.88 219 TRP U C 1
ATOM 2186 O O . TRP B 2 219 ? 111.547 120.957 86.795 1.00 111.70 219 TRP U O 1
ATOM 2197 N N . THR B 2 220 ? 112.894 122.332 88.036 1.00 109.09 220 THR U N 1
ATOM 2198 C CA . THR B 2 220 ? 112.871 121.519 89.278 1.00 110.93 220 THR U CA 1
ATOM 2199 C C . THR B 2 220 ? 111.444 121.508 89.844 1.00 96.60 220 THR U C 1
ATOM 2200 O O . THR B 2 220 ? 110.884 122.591 90.080 1.00 104.33 220 THR U O 1
ATOM 2204 N N . ASN B 2 221 ? 110.893 120.328 90.091 1.00 98.50 221 ASN U N 1
ATOM 2205 C CA . ASN B 2 221 ? 109.545 120.194 90.700 1.00 127.81 221 ASN U CA 1
ATOM 2206 C C . ASN B 2 221 ? 109.670 120.390 92.213 1.00 128.37 221 ASN U C 1
ATOM 2207 O O . ASN B 2 221 ? 109.819 119.372 92.925 1.00 127.64 221 ASN U O 1
ATOM 2212 N N . VAL B 2 222 ? 109.502 121.628 92.698 1.00 113.41 222 VAL U N 1
ATOM 2213 C CA . VAL B 2 222 ? 109.703 121.975 94.141 1.00 103.34 222 VAL U CA 1
ATOM 2214 C C . VAL B 2 222 ? 108.663 121.287 95.025 1.00 94.00 222 VAL U C 1
ATOM 2215 O O . VAL B 2 222 ? 108.904 121.167 96.228 1.00 113.84 222 VAL U O 1
ATOM 2219 N N . ASN B 2 223 ? 107.563 120.809 94.458 1.00 119.02 223 ASN U N 1
ATOM 2220 C CA . ASN B 2 223 ? 106.451 120.177 95.220 1.00 139.50 223 ASN U CA 1
ATOM 2221 C C . ASN B 2 223 ? 106.816 118.740 95.631 1.00 164.28 223 ASN U C 1
ATOM 2222 O O . ASN B 2 223 ? 106.225 118.242 96.615 1.00 163.04 223 ASN U O 1
ATOM 2227 N N . LYS B 2 224 ? 107.761 118.104 94.929 1.00 163.20 224 LYS U N 1
ATOM 2228 C CA . LYS B 2 224 ? 108.108 116.664 95.064 1.00 157.02 224 LYS U CA 1
ATOM 2229 C C . LYS B 2 224 ? 108.761 116.390 96.423 1.00 147.71 224 LYS U C 1
ATOM 2230 O O . LYS B 2 224 ? 109.713 117.107 96.788 1.00 146.31 224 LYS U O 1
ATOM 2236 N N . ALA B 2 225 ? 108.302 115.339 97.113 1.00 156.58 225 ALA U N 1
ATOM 2237 C CA . ALA B 2 225 ? 108.864 114.858 98.400 1.00 149.04 225 ALA U CA 1
ATOM 2238 C C . ALA B 2 225 ? 110.289 114.335 98.193 1.00 149.94 225 ALA U C 1
ATOM 2239 O O . ALA B 2 225 ? 110.540 113.561 97.273 1.00 163.97 225 ALA U O 1
ATOM 2241 N N . PRO B 2 226 ? 111.274 114.718 99.044 1.00 170.43 226 PRO U N 1
ATOM 2242 C CA . PRO B 2 226 ? 112.647 114.213 98.933 1.00 177.35 226 PRO U CA 1
ATOM 2243 C C . PRO B 2 226 ? 112.781 112.749 99.386 1.00 198.75 226 PRO U C 1
ATOM 2244 O O . PRO B 2 226 ? 111.911 112.253 100.093 1.00 204.63 226 PRO U O 1
ATOM 2248 N N . GLU B 2 227 ? 113.862 112.080 98.971 1.00 210.52 227 GLU U N 1
ATOM 2249 C CA . GLU B 2 227 ? 114.072 110.622 99.209 1.00 228.99 227 GLU U CA 1
ATOM 2250 C C . GLU B 2 227 ? 115.479 110.330 99.765 1.00 228.54 227 GLU U C 1
ATOM 2251 O O . GLU B 2 227 ? 115.889 109.151 99.737 1.00 232.63 227 GLU U O 1
ATOM 2257 N N . ASP B 2 228 ? 116.161 111.328 100.340 1.00 230.71 228 ASP U N 1
ATOM 2258 C CA . ASP B 2 228 ? 117.581 111.226 100.784 1.00 219.42 228 ASP U CA 1
ATOM 2259 C C . ASP B 2 228 ? 117.672 111.105 102.316 1.00 186.96 228 ASP U C 1
ATOM 2260 O O . ASP B 2 228 ? 118.691 111.532 102.871 1.00 170.26 228 ASP U O 1
ATOM 2265 N N . GLY B 2 229 ? 116.673 110.507 102.975 1.00 200.94 229 GLY U N 1
ATOM 2266 C CA . GLY B 2 229 ? 116.647 110.309 104.444 1.00 207.73 229 GLY U CA 1
ATOM 2267 C C . GLY B 2 229 ? 116.429 111.596 105.236 1.00 206.72 229 GLY U C 1
ATOM 2268 O O . GLY B 2 229 ? 116.840 111.637 106.433 1.00 214.86 229 GLY U O 1
ATOM 2269 N N . THR B 2 230 ? 115.800 112.603 104.613 1.00 203.67 230 THR U N 1
ATOM 2270 C CA . THR B 2 230 ? 115.501 113.938 105.207 1.00 203.34 230 THR U CA 1
ATOM 2271 C C . THR B 2 230 ? 114.192 114.490 104.614 1.00 195.41 230 THR U C 1
ATOM 2272 O O . THR B 2 230 ? 113.761 113.994 103.559 1.00 206.32 230 THR U O 1
ATOM 2276 N N . THR B 2 231 ? 113.575 115.482 105.269 1.00 187.91 231 THR U N 1
ATOM 2277 C CA . THR B 2 231 ? 112.154 115.878 105.037 1.00 190.76 231 THR U CA 1
ATOM 2278 C C . THR B 2 231 ? 111.999 117.313 104.504 1.00 181.60 231 THR U C 1
ATOM 2279 O O . THR B 2 231 ? 111.009 117.537 103.786 1.00 181.34 231 THR U O 1
ATOM 2283 N N . GLN B 2 232 ? 112.869 118.264 104.870 1.00 166.98 232 GLN U N 1
ATOM 2284 C CA . GLN B 2 232 ? 112.751 119.698 104.458 1.00 145.99 232 GLN U CA 1
ATOM 2285 C C . GLN B 2 232 ? 112.894 119.809 102.927 1.00 128.82 232 GLN U C 1
ATOM 2286 O O . GLN B 2 232 ? 113.920 119.307 102.395 1.00 139.39 232 GLN U O 1
ATOM 2292 N N . LYS B 2 233 ? 111.964 120.489 102.240 1.00 111.58 233 LYS U N 1
ATOM 2293 C CA . LYS B 2 233 ? 112.039 120.695 100.764 1.00 99.00 233 LYS U CA 1
ATOM 2294 C C . LYS B 2 233 ? 113.011 121.831 100.457 1.00 94.12 233 LYS U C 1
ATOM 2295 O O . LYS B 2 233 ? 112.562 122.904 100.053 1.00 88.54 233 LYS U O 1
ATOM 2301 N N . VAL B 2 234 ? 114.315 121.524 100.566 1.00 86.30 234 VAL U N 1
ATOM 2302 C CA . VAL B 2 234 ? 115.448 122.373 100.105 1.00 76.52 234 VAL U CA 1
ATOM 2303 C C . VAL B 2 234 ? 116.206 121.669 98.965 1.00 70.34 234 VAL U C 1
ATOM 2304 O O . VAL B 2 234 ? 116.247 120.415 98.928 1.00 66.03 234 VAL U O 1
ATOM 2308 N N . PHE B 2 235 ? 116.791 122.468 98.075 1.00 64.62 235 PHE U N 1
ATOM 2309 C CA . PHE B 2 235 ? 117.488 122.018 96.851 1.00 71.37 235 PHE U CA 1
ATOM 2310 C C . PHE B 2 235 ? 118.922 122.554 96.865 1.00 65.95 235 PHE U C 1
ATOM 2311 O O . PHE B 2 235 ? 119.126 123.695 97.262 1.00 68.87 235 PHE U O 1
ATOM 2319 N N . ILE B 2 236 ? 119.884 121.785 96.384 1.00 62.39 236 ILE U N 1
ATOM 2320 C CA . ILE B 2 236 ? 121.300 122.232 96.288 1.00 72.01 236 ILE U CA 1
ATOM 2321 C C . ILE B 2 236 ? 121.815 122.104 94.865 1.00 64.77 236 ILE U C 1
ATOM 2322 O O . ILE B 2 236 ? 121.290 121.323 94.101 1.00 91.01 236 ILE U O 1
ATOM 2327 N N . GLY B 2 237 ? 122.841 122.849 94.542 1.00 78.49 237 GLY U N 1
ATOM 2328 C CA . GLY B 2 237 ? 123.519 122.694 93.250 1.00 107.85 237 GLY U CA 1
ATOM 2329 C C . GLY B 2 237 ? 122.640 123.005 92.051 1.00 92.95 237 GLY U C 1
ATOM 2330 O O . GLY B 2 237 ? 121.895 124.006 92.070 1.00 65.01 237 GLY U O 1
ATOM 2331 N N . GLN B 2 238 ? 122.752 122.149 91.038 1.00 92.03 238 GLN U N 1
ATOM 2332 C CA . GLN B 2 238 ? 122.122 122.371 89.720 1.00 95.57 238 GLN U CA 1
ATOM 2333 C C . GLN B 2 238 ? 120.596 122.360 89.866 1.00 77.84 238 GLN U C 1
ATOM 2334 O O . GLN B 2 238 ? 119.953 123.216 89.248 1.00 85.88 238 GLN U O 1
ATOM 2340 N N . GLN B 2 239 ? 120.040 121.526 90.736 1.00 68.40 239 GLN U N 1
ATOM 2341 C CA . GLN B 2 239 ? 118.568 121.495 90.957 1.00 83.11 239 GLN U CA 1
ATOM 2342 C C . GLN B 2 239 ? 118.074 122.870 91.402 1.00 74.15 239 GLN U C 1
ATOM 2343 O O . GLN B 2 239 ? 116.958 123.222 91.041 1.00 93.58 239 GLN U O 1
ATOM 2349 N N . ALA B 2 240 ? 118.819 123.580 92.244 1.00 88.75 240 ALA U N 1
ATOM 2350 C CA . ALA B 2 240 ? 118.389 124.878 92.814 1.00 76.69 240 ALA U CA 1
ATOM 2351 C C . ALA B 2 240 ? 118.423 125.962 91.721 1.00 72.80 240 ALA U C 1
ATOM 2352 O O . ALA B 2 240 ? 117.496 126.747 91.629 1.00 84.73 240 ALA U O 1
ATOM 2354 N N . LEU B 2 241 ? 119.461 126.002 90.900 1.00 70.26 241 LEU U N 1
ATOM 2355 C CA . LEU B 2 241 ? 119.578 126.975 89.797 1.00 77.05 241 LEU U CA 1
ATOM 2356 C C . LEU B 2 241 ? 118.417 126.773 88.813 1.00 83.65 241 LEU U C 1
ATOM 2357 O O . LEU B 2 241 ? 118.105 127.738 88.115 1.00 79.76 241 LEU U O 1
ATOM 2362 N N . ARG B 2 242 ? 117.857 125.562 88.682 1.00 73.41 242 ARG U N 1
ATOM 2363 C CA . ARG B 2 242 ? 116.800 125.277 87.679 1.00 71.12 242 ARG U CA 1
ATOM 2364 C C . ARG B 2 242 ? 115.435 125.335 88.340 1.00 65.88 242 ARG U C 1
ATOM 2365 O O . ARG B 2 242 ? 114.482 124.787 87.765 1.00 90.73 242 ARG U O 1
ATOM 2373 N N . ILE B 2 243 ? 115.308 125.991 89.486 1.00 69.87 243 ILE U N 1
ATOM 2374 C CA . ILE B 2 243 ? 113.962 126.314 90.043 1.00 76.19 243 ILE U CA 1
ATOM 2375 C C . ILE B 2 243 ? 113.463 127.500 89.221 1.00 78.55 243 ILE U C 1
ATOM 2376 O O . ILE B 2 243 ? 114.212 128.506 89.078 1.00 79.18 243 ILE U O 1
ATOM 2381 N N . ALA B 2 244 ? 112.217 127.414 88.750 1.00 92.23 244 ALA U N 1
ATOM 2382 C CA . ALA B 2 244 ? 111.531 128.500 88.020 1.00 94.07 244 ALA U CA 1
ATOM 2383 C C . ALA B 2 244 ? 111.417 129.721 88.937 1.00 111.61 244 ALA U C 1
ATOM 2384 O O . ALA B 2 244 ? 111.104 129.530 90.152 1.00 114.66 244 ALA U O 1
ATOM 2386 N N . GLU B 2 245 ? 111.626 130.932 88.403 1.00 101.94 245 GLU U N 1
ATOM 2387 C CA . GLU B 2 245 ? 111.487 132.186 89.198 1.00 114.57 245 GLU U CA 1
ATOM 2388 C C . GLU B 2 245 ? 110.067 132.317 89.802 1.00 126.08 245 GLU U C 1
ATOM 2389 O O . GLU B 2 245 ? 109.944 133.037 90.826 1.00 128.80 245 GLU U O 1
ATOM 2395 N N . ASP B 2 246 ? 109.039 131.656 89.240 1.00 126.57 246 ASP U N 1
ATOM 2396 C CA . ASP B 2 246 ? 107.619 131.814 89.662 1.00 132.54 246 ASP U CA 1
ATOM 2397 C C . ASP B 2 246 ? 107.007 130.492 90.148 1.00 108.52 246 ASP U C 1
ATOM 2398 O O . ASP B 2 246 ? 105.773 130.333 90.000 1.00 131.41 246 ASP U O 1
ATOM 2403 N N . SER B 2 247 ? 107.786 129.630 90.807 1.00 99.23 247 SER U N 1
ATOM 2404 C CA . SER B 2 247 ? 107.296 128.375 91.460 1.00 119.47 247 SER U CA 1
ATOM 2405 C C . SER B 2 247 ? 106.192 128.662 92.506 1.00 120.17 247 SER U C 1
ATOM 2406 O O . SER B 2 247 ? 106.185 129.781 93.084 1.00 112.83 247 SER U O 1
ATOM 2409 N N . SER B 2 248 ? 105.287 127.703 92.749 1.00 109.95 248 SER U N 1
ATOM 2410 C CA . SER B 2 248 ? 104.046 127.922 93.545 1.00 146.75 248 SER U CA 1
ATOM 2411 C C . SER B 2 248 ? 104.377 128.280 94.999 1.00 161.30 248 SER U C 1
ATOM 2412 O O . SER B 2 248 ? 103.957 129.345 95.457 1.00 186.20 248 SER U O 1
ATOM 2415 N N . PRO B 2 249 ? 105.136 127.457 95.772 1.00 127.63 249 PRO U N 1
ATOM 2416 C CA . PRO B 2 249 ? 105.899 127.975 96.913 1.00 106.37 249 PRO U CA 1
ATOM 2417 C C . PRO B 2 249 ? 107.107 128.717 96.335 1.00 86.18 249 PRO U C 1
ATOM 2418 O O . PRO B 2 249 ? 107.685 128.272 95.380 1.00 95.94 249 PRO U O 1
ATOM 2422 N N . LYS B 2 250 ? 107.479 129.841 96.932 1.00 112.82 250 LYS U N 1
ATOM 2423 C CA . LYS B 2 250 ? 108.493 130.768 96.359 1.00 106.78 250 LYS U CA 1
ATOM 2424 C C . LYS B 2 250 ? 109.851 130.555 97.031 1.00 99.60 250 LYS U C 1
ATOM 2425 O O . LYS B 2 250 ? 109.892 130.460 98.275 1.00 90.66 250 LYS U O 1
ATOM 2431 N N . TYR B 2 251 ? 110.913 130.455 96.222 1.00 82.04 251 TYR U N 1
ATOM 2432 C CA . TYR B 2 251 ? 112.262 130.042 96.675 1.00 64.16 251 TYR U CA 1
ATOM 2433 C C . TYR B 2 251 ? 113.251 131.172 96.508 1.00 63.23 251 TYR U C 1
ATOM 2434 O O . TYR B 2 251 ? 113.183 131.871 95.495 1.00 86.84 251 TYR U O 1
ATOM 2443 N N . LYS B 2 252 ? 114.153 131.328 97.478 1.00 67.18 252 LYS U N 1
ATOM 2444 C CA . LYS B 2 252 ? 115.357 132.193 97.335 1.00 68.02 252 LYS U CA 1
ATOM 2445 C C . LYS B 2 252 ? 116.603 131.325 97.273 1.00 63.30 252 LYS U C 1
ATOM 2446 O O . LYS B 2 252 ? 116.606 130.266 97.955 1.00 60.20 252 LYS U O 1
ATOM 2452 N N . LEU B 2 253 ? 117.593 131.728 96.473 1.00 61.26 253 LEU U N 1
ATOM 2453 C CA . LEU B 2 253 ? 118.904 131.026 96.447 1.00 63.46 253 LEU U CA 1
ATOM 2454 C C . LEU B 2 253 ? 119.906 131.752 97.316 1.00 61.99 253 LEU U C 1
ATOM 2455 O O . LEU B 2 253 ? 120.077 132.981 97.115 1.00 71.87 253 LEU U O 1
ATOM 2460 N N . TRP B 2 254 ? 120.581 130.991 98.184 1.00 59.54 254 TRP U N 1
ATOM 2461 C CA . TRP B 2 254 ? 121.627 131.494 99.107 1.00 59.28 254 TRP U CA 1
ATOM 2462 C C . TRP B 2 254 ? 123.011 130.945 98.726 1.00 62.09 254 TRP U C 1
ATOM 2463 O O . TRP B 2 254 ? 123.150 129.742 98.642 1.00 75.54 254 TRP U O 1
ATOM 2474 N N . TRP B 2 255 ? 123.981 131.797 98.454 1.00 56.60 255 TRP U N 1
ATOM 2475 C CA . TRP B 2 255 ? 125.399 131.411 98.214 1.00 62.17 255 TRP U CA 1
ATOM 2476 C C . TRP B 2 255 ? 126.205 131.683 99.477 1.00 65.80 255 TRP U C 1
ATOM 2477 O O . TRP B 2 255 ? 126.547 132.831 99.730 1.00 75.69 255 TRP U O 1
ATOM 2488 N N . PRO B 2 256 ? 126.445 130.715 100.376 1.00 66.30 256 PRO U N 1
ATOM 2489 C CA . PRO B 2 256 ? 127.147 131.009 101.622 1.00 59.27 256 PRO U CA 1
ATOM 2490 C C . PRO B 2 256 ? 128.609 131.495 101.522 1.00 61.26 256 PRO U C 1
ATOM 2491 O O . PRO B 2 256 ? 129.120 132.006 102.500 1.00 81.69 256 PRO U O 1
ATOM 2495 N N . ILE B 2 257 ? 129.271 131.371 100.377 1.00 52.41 257 ILE U N 1
ATOM 2496 C CA . ILE B 2 257 ? 130.654 131.899 100.156 1.00 50.42 257 ILE U CA 1
ATOM 2497 C C . ILE B 2 257 ? 130.675 132.800 98.924 1.00 46.74 257 ILE U C 1
ATOM 2498 O O . ILE B 2 257 ? 130.049 132.401 97.938 1.00 88.22 257 ILE U O 1
ATOM 2503 N N . GLN B 2 258 ? 131.287 133.965 98.986 1.00 48.61 258 GLN U N 1
ATOM 2504 C CA . GLN B 2 258 ? 131.420 134.936 97.872 1.00 52.36 258 GLN U CA 1
ATOM 2505 C C . GLN B 2 258 ? 132.701 135.741 98.042 1.00 50.40 258 GLN U C 1
ATOM 2506 O O . GLN B 2 258 ? 133.174 135.890 99.175 1.00 80.76 258 GLN U O 1
ATOM 2512 N N . HIS B 2 259 ? 133.341 136.097 96.957 1.00 60.23 259 HIS U N 1
ATOM 2513 C CA . HIS B 2 259 ? 134.718 136.696 96.877 1.00 81.85 259 HIS U CA 1
ATOM 2514 C C . HIS B 2 259 ? 135.743 135.857 97.639 1.00 69.13 259 HIS U C 1
ATOM 2515 O O . HIS B 2 259 ? 136.816 136.390 97.894 1.00 86.38 259 HIS U O 1
ATOM 2522 N N . GLY B 2 260 ? 135.413 134.605 97.927 1.00 61.86 260 GLY U N 1
ATOM 2523 C CA . GLY B 2 260 ? 136.291 133.611 98.556 1.00 81.17 260 GLY U CA 1
ATOM 2524 C C . GLY B 2 260 ? 136.294 133.692 100.047 1.00 65.22 260 GLY U C 1
ATOM 2525 O O . GLY B 2 260 ? 137.257 133.198 100.647 1.00 80.63 260 GLY U O 1
ATOM 2526 N N . TRP B 2 261 ? 135.290 134.349 100.626 1.00 76.38 261 TRP U N 1
ATOM 2527 C CA . TRP B 2 261 ? 135.103 134.396 102.103 1.00 72.34 261 TRP U CA 1
ATOM 2528 C C . TRP B 2 261 ? 133.624 134.289 102.425 1.00 53.22 261 TRP U C 1
ATOM 2529 O O . TRP B 2 261 ? 132.829 134.345 101.495 1.00 68.53 261 TRP U O 1
ATOM 2540 N N . LEU B 2 262 ? 133.284 133.982 103.672 1.00 69.87 262 LEU U N 1
ATOM 2541 C CA . LEU B 2 262 ? 131.877 133.793 104.121 1.00 62.47 262 LEU U CA 1
ATOM 2542 C C . LEU B 2 262 ? 131.050 135.013 103.729 1.00 57.68 262 LEU U C 1
ATOM 2543 O O . LEU B 2 262 ? 131.484 136.126 103.960 1.00 74.81 262 LEU U O 1
ATOM 2548 N N . ASN B 2 263 ? 129.903 134.768 103.106 1.00 69.78 263 ASN U N 1
ATOM 2549 C CA . ASN B 2 263 ? 129.086 135.790 102.424 1.00 70.35 263 ASN U CA 1
ATOM 2550 C C . ASN B 2 263 ? 128.210 136.453 103.463 1.00 75.50 263 ASN U C 1
ATOM 2551 O O . ASN B 2 263 ? 126.982 136.354 103.350 1.00 88.66 263 ASN U O 1
ATOM 2556 N N . GLU B 2 264 ? 128.817 137.230 104.353 1.00 85.53 264 GLU U N 1
ATOM 2557 C CA . GLU B 2 264 ? 128.111 137.881 105.482 1.00 88.57 264 GLU U CA 1
ATOM 2558 C C . GLU B 2 264 ? 127.119 138.914 104.963 1.00 85.57 264 GLU U C 1
ATOM 2559 O O . GLU B 2 264 ? 126.108 139.076 105.629 1.00 62.48 264 GLU U O 1
ATOM 2565 N N . ASP B 2 265 ? 127.409 139.568 103.829 1.00 83.99 265 ASP U N 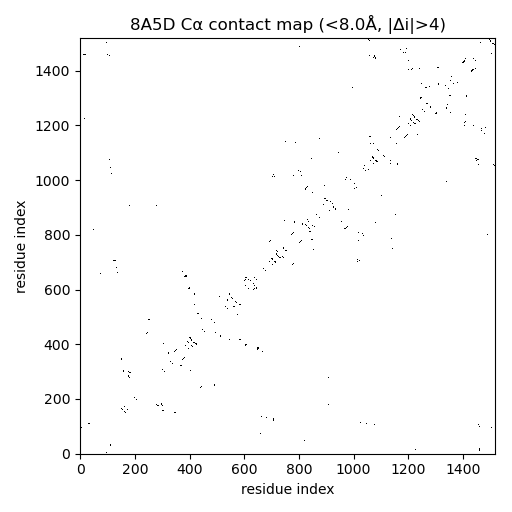1
ATOM 2566 C CA . ASP B 2 265 ? 126.534 140.619 103.265 1.00 76.44 265 ASP U CA 1
ATOM 2567 C C . ASP B 2 265 ? 125.085 140.133 103.146 1.00 83.79 265 ASP U C 1
ATOM 2568 O O . ASP B 2 265 ? 124.149 140.906 103.549 1.00 98.42 265 ASP U O 1
ATOM 2573 N N . ASP B 2 266 ? 124.867 138.930 102.622 1.00 86.47 266 ASP U N 1
ATOM 2574 C CA . ASP B 2 266 ? 123.507 138.488 102.220 1.00 104.94 266 ASP U CA 1
ATOM 2575 C C . ASP B 2 266 ? 122.738 137.922 103.413 1.00 103.52 266 ASP U C 1
ATOM 2576 O O . ASP B 2 266 ? 121.479 137.872 103.329 1.00 99.45 266 ASP U O 1
ATOM 2581 N N . TYR B 2 267 ? 123.433 137.543 104.486 1.00 80.65 267 TYR U N 1
ATOM 2582 C CA . TYR B 2 267 ? 122.795 136.928 105.675 1.00 80.38 267 TYR U CA 1
ATOM 2583 C C . TYR B 2 267 ? 122.480 137.934 106.775 1.00 87.80 267 TYR U C 1
ATOM 2584 O O . TYR B 2 267 ? 123.204 138.901 106.972 1.00 111.94 267 TYR U O 1
ATOM 2593 N N . PRO B 2 268 ? 121.362 137.766 107.508 1.00 91.07 268 PRO U N 1
ATOM 2594 C CA . PRO B 2 268 ? 121.020 138.696 108.578 1.00 99.23 268 PRO U CA 1
ATOM 2595 C C . PRO B 2 268 ? 121.753 138.413 109.902 1.00 88.67 268 PRO U C 1
ATOM 2596 O O . PRO B 2 268 ? 121.933 139.360 110.659 1.00 102.56 268 PRO U O 1
ATOM 2600 N N . THR B 2 269 ? 122.132 137.160 110.153 1.00 72.50 269 THR U N 1
ATOM 2601 C CA . THR B 2 269 ? 122.750 136.675 111.414 1.00 78.60 269 THR U CA 1
ATOM 2602 C C . THR B 2 269 ? 123.836 135.597 111.177 1.00 72.28 269 THR U C 1
ATOM 2603 O O . THR B 2 269 ? 123.767 134.865 110.236 1.00 90.02 269 THR U O 1
ATOM 2607 N N . ARG B 2 270 ? 124.767 135.475 112.100 1.00 87.85 270 ARG U N 1
ATOM 2608 C CA . ARG B 2 270 ? 125.839 134.453 112.126 1.00 85.49 270 ARG U CA 1
ATOM 2609 C C . ARG B 2 270 ? 125.206 133.059 112.248 1.00 91.59 270 ARG U C 1
ATOM 2610 O O . ARG B 2 270 ? 125.749 132.119 111.654 1.00 101.25 270 ARG U O 1
ATOM 2618 N N . ALA B 2 271 ? 124.078 132.927 112.944 1.00 74.08 271 ALA U N 1
ATOM 2619 C CA . ALA B 2 271 ? 123.393 131.638 113.164 1.00 79.54 271 ALA U CA 1
ATOM 2620 C C . ALA B 2 271 ? 122.849 131.125 111.833 1.00 77.48 271 ALA U C 1
ATOM 2621 O O . ALA B 2 271 ? 122.990 129.927 111.555 1.00 75.22 271 ALA U O 1
ATOM 2623 N N . HIS B 2 272 ? 122.292 132.020 111.022 1.00 70.96 272 HIS U N 1
ATOM 2624 C CA . HIS B 2 272 ? 121.669 131.685 109.721 1.00 78.95 272 HIS U CA 1
ATOM 2625 C C . HIS B 2 272 ? 122.767 131.267 108.721 1.00 62.35 272 HIS U C 1
ATOM 2626 O O . HIS B 2 272 ? 122.640 130.238 108.076 1.00 74.69 272 HIS U O 1
ATOM 2633 N N . LEU B 2 273 ? 123.837 132.009 108.637 1.00 51.07 273 LEU U N 1
ATOM 2634 C CA . LEU B 2 273 ? 124.988 131.699 107.759 1.00 58.80 273 LEU U CA 1
ATOM 2635 C C . LEU B 2 273 ? 125.552 130.344 108.138 1.00 55.37 273 LEU U C 1
ATOM 2636 O O . LEU B 2 273 ? 125.777 129.569 107.238 1.00 87.08 273 LEU U O 1
ATOM 2641 N N . PHE B 2 274 ? 125.820 130.065 109.401 1.00 68.03 274 PHE U N 1
ATOM 2642 C CA . PHE B 2 274 ? 126.385 128.763 109.837 1.00 68.75 274 PHE U CA 1
ATOM 2643 C C . PHE B 2 274 ? 125.377 127.627 109.585 1.00 74.14 274 PHE U C 1
ATOM 2644 O O . PHE B 2 274 ? 125.793 126.543 109.151 1.00 66.83 274 PHE U O 1
ATOM 2652 N N . ASP B 2 275 ? 124.078 127.854 109.801 1.00 71.47 275 ASP U N 1
ATOM 2653 C CA . ASP B 2 275 ? 123.021 126.839 109.547 1.00 70.40 275 ASP U CA 1
ATOM 2654 C C . ASP B 2 275 ? 122.939 126.452 108.062 1.00 77.47 275 ASP U C 1
ATOM 2655 O O . ASP B 2 275 ? 122.552 125.287 107.772 1.00 93.64 275 ASP U O 1
ATOM 2660 N N . ASP B 2 276 ? 123.309 127.357 107.157 1.00 76.61 276 ASP U N 1
ATOM 2661 C CA . ASP B 2 276 ? 123.291 127.108 105.691 1.00 68.82 276 ASP U CA 1
ATOM 2662 C C . ASP B 2 276 ? 124.564 126.455 105.145 1.00 69.19 276 ASP U C 1
ATOM 2663 O O . ASP B 2 276 ? 124.437 125.572 104.298 1.00 109.25 276 ASP U O 1
ATOM 2668 N N . LEU B 2 277 ? 125.748 126.855 105.561 1.00 69.04 277 LEU U N 1
ATOM 2669 C CA . LEU B 2 277 ? 126.949 126.101 105.151 1.00 77.49 277 LEU U CA 1
ATOM 2670 C C . LEU B 2 277 ? 126.819 124.674 105.708 1.00 78.75 277 LEU U C 1
ATOM 2671 O O . LEU B 2 277 ? 127.271 123.732 105.023 1.00 76.56 277 LEU U O 1
ATOM 2676 N N . GLU B 2 278 ? 126.197 124.480 106.882 1.00 76.44 278 GLU U N 1
ATOM 2677 C CA . GLU B 2 278 ? 125.960 123.118 107.438 1.00 84.93 278 GLU U CA 1
ATOM 2678 C C . GLU B 2 278 ? 124.971 122.391 106.538 1.00 82.47 278 GLU U C 1
ATOM 2679 O O . GLU B 2 278 ? 125.293 121.243 106.134 1.00 106.02 278 GLU U O 1
ATOM 2685 N N . MET B 2 279 ? 123.838 123.018 106.222 1.00 75.18 279 MET U N 1
ATOM 2686 C CA . MET B 2 279 ? 122.768 122.374 105.415 1.00 82.02 279 MET U CA 1
ATOM 2687 C C . MET B 2 279 ? 123.274 121.988 104.011 1.00 71.64 279 MET U C 1
ATOM 2688 O O . MET B 2 279 ? 122.928 120.912 103.529 1.00 89.99 279 MET U O 1
ATOM 2693 N N . LEU B 2 280 ? 124.026 122.850 103.360 1.00 77.01 280 LEU U N 1
ATOM 2694 C CA . LEU B 2 280 ? 124.578 122.600 102.008 1.00 85.62 280 LEU U CA 1
ATOM 2695 C C . LEU B 2 280 ? 125.466 121.347 102.046 1.00 67.57 280 LEU U C 1
ATOM 2696 O O . LEU B 2 280 ? 125.262 120.462 101.212 1.00 76.60 280 LEU U O 1
ATOM 2701 N N . LEU B 2 281 ? 126.410 121.266 102.966 1.00 67.88 281 LEU U N 1
ATOM 2702 C CA . LEU B 2 281 ? 127.384 120.155 103.014 1.00 77.80 281 LEU U CA 1
ATOM 2703 C C . LEU B 2 281 ? 126.654 118.883 103.485 1.00 81.18 281 LEU U C 1
ATOM 2704 O O . LEU B 2 281 ? 126.985 117.808 102.991 1.00 92.64 281 LEU U O 1
ATOM 2709 N N . ASP B 2 282 ? 125.666 118.981 104.354 1.00 76.63 282 ASP U N 1
ATOM 2710 C CA . ASP B 2 282 ? 124.845 117.814 104.770 1.00 89.03 282 ASP U CA 1
ATOM 2711 C C . ASP B 2 282 ? 124.190 117.202 103.525 1.00 90.24 282 ASP U C 1
ATOM 2712 O O . ASP B 2 282 ? 124.282 115.995 103.321 1.00 90.10 282 ASP U O 1
ATOM 2717 N N . ARG B 2 283 ? 123.494 118.014 102.744 1.00 77.98 283 ARG U N 1
ATOM 2718 C CA . ARG B 2 283 ? 122.842 117.571 101.500 1.00 59.22 283 ARG U CA 1
ATOM 2719 C C . ARG B 2 283 ? 123.871 117.133 100.451 1.00 56.46 283 ARG U C 1
ATOM 2720 O O . ARG B 2 283 ? 123.610 116.193 99.773 1.00 72.14 283 ARG U O 1
ATOM 2728 N N . ALA B 2 284 ? 125.018 117.751 100.322 1.00 51.14 284 ALA U N 1
ATOM 2729 C CA . ALA B 2 284 ? 126.047 117.269 99.380 1.00 55.29 284 ALA U CA 1
ATOM 2730 C C . ALA B 2 284 ? 126.462 115.847 99.788 1.00 52.80 284 ALA U C 1
ATOM 2731 O O . ALA B 2 284 ? 126.633 115.039 98.889 1.00 89.29 284 ALA U O 1
ATOM 2733 N N . LEU B 2 285 ? 126.719 115.531 101.056 1.00 54.32 285 LEU U N 1
ATOM 2734 C CA . LEU B 2 285 ? 127.091 114.143 101.450 1.00 60.59 285 LEU U CA 1
ATOM 2735 C C . LEU B 2 285 ? 125.928 113.191 101.118 1.00 57.25 285 LEU U C 1
ATOM 2736 O O . LEU B 2 285 ? 126.198 112.139 100.609 1.00 57.98 285 LEU U O 1
ATOM 2741 N N . ARG B 2 286 ? 124.680 113.534 101.451 1.00 63.18 286 ARG U N 1
ATOM 2742 C CA . ARG B 2 286 ? 123.488 112.690 101.176 1.00 76.72 286 ARG U CA 1
ATOM 2743 C C . ARG B 2 286 ? 123.239 112.486 99.675 1.00 83.44 286 ARG U C 1
ATOM 2744 O O . ARG B 2 286 ? 122.922 111.363 99.299 1.00 94.07 286 ARG U O 1
ATOM 2752 N N . ARG B 2 287 ? 123.397 113.521 98.855 1.00 91.10 287 ARG U N 1
ATOM 2753 C CA . ARG B 2 287 ? 122.907 113.595 97.452 1.00 74.47 287 ARG U CA 1
ATOM 2754 C C . ARG B 2 287 ? 124.031 113.386 96.452 1.00 69.50 287 ARG U C 1
ATOM 2755 O O . ARG B 2 287 ? 123.742 112.750 95.431 1.00 110.03 287 ARG U O 1
ATOM 2763 N N . GLU B 2 288 ? 125.254 113.857 96.693 1.00 70.92 288 GLU U N 1
ATOM 2764 C CA . GLU B 2 288 ? 126.382 113.660 95.722 1.00 74.25 288 GLU U CA 1
ATOM 2765 C C . GLU B 2 288 ? 127.114 112.376 96.066 1.00 67.06 288 GLU U C 1
ATOM 2766 O O . GLU B 2 288 ? 127.306 111.569 95.155 1.00 117.93 288 GLU U O 1
ATOM 2772 N N . LEU B 2 289 ? 127.425 112.140 97.335 1.00 77.64 289 LEU U N 1
ATOM 2773 C CA . LEU B 2 289 ? 128.179 110.932 97.755 1.00 88.24 289 LEU U CA 1
ATOM 2774 C C . LEU B 2 289 ? 127.249 109.751 98.089 1.00 78.19 289 LEU U C 1
ATOM 2775 O O . LEU B 2 289 ? 127.792 108.634 98.292 1.00 79.04 289 LEU U O 1
ATOM 2780 N N . GLY B 2 290 ? 125.933 109.952 98.160 1.00 70.73 290 GLY U N 1
ATOM 2781 C CA . GLY B 2 290 ? 124.985 108.861 98.479 1.00 96.84 290 GLY U CA 1
ATOM 2782 C C . GLY B 2 290 ? 125.106 108.291 99.892 1.00 96.70 290 GLY U C 1
ATOM 2783 O O . GLY B 2 290 ? 124.653 107.141 100.122 1.00 108.13 290 GLY U O 1
ATOM 2784 N N . LEU B 2 291 ? 125.637 109.069 100.834 1.00 106.30 291 LEU U N 1
ATOM 2785 C CA . LEU B 2 291 ? 125.756 108.680 102.262 1.00 95.40 291 LEU U CA 1
ATOM 2786 C C . LEU B 2 291 ? 124.418 108.976 102.945 1.00 95.39 291 LEU U C 1
ATOM 2787 O O . LEU B 2 291 ? 124.362 109.835 103.807 1.00 119.32 291 LEU U O 1
ATOM 2792 N N . THR B 2 292 ? 123.378 108.237 102.589 1.00 117.48 292 THR U N 1
ATOM 2793 C CA . THR B 2 292 ? 121.980 108.488 103.019 1.00 114.46 292 THR U CA 1
ATOM 2794 C C . THR B 2 292 ? 121.806 108.264 104.530 1.00 103.53 292 THR U C 1
ATOM 2795 O O . THR B 2 292 ? 121.028 108.997 105.117 1.00 118.80 292 THR U O 1
ATOM 2799 N N . LYS B 2 293 ? 122.461 107.278 105.154 1.00 124.03 293 LYS U N 1
ATOM 2800 C CA . LYS B 2 293 ? 122.250 106.971 106.604 1.00 129.64 293 LYS U CA 1
ATOM 2801 C C . LYS B 2 293 ? 123.223 107.777 107.473 1.00 129.37 293 LYS U C 1
ATOM 2802 O O . LYS B 2 293 ? 124.406 107.391 107.542 1.00 137.86 293 LYS U O 1
ATOM 2808 N N . LYS B 2 294 ? 122.742 108.822 108.159 1.00 123.47 294 LYS U N 1
ATOM 2809 C CA . LYS B 2 294 ? 123.616 109.733 108.953 1.00 120.47 294 LYS U CA 1
ATOM 2810 C C . LYS B 2 294 ? 124.317 108.987 110.097 1.00 93.31 294 LYS U C 1
ATOM 2811 O O . LYS B 2 294 ? 125.465 109.319 110.383 1.00 101.24 294 LYS U O 1
ATOM 2817 N N . ALA B 2 295 ? 123.673 108.011 110.726 1.00 87.90 295 ALA U N 1
ATOM 2818 C CA . ALA B 2 295 ? 124.233 107.266 111.875 1.00 90.72 295 ALA U CA 1
ATOM 2819 C C . ALA B 2 295 ? 125.574 106.634 111.493 1.00 95.72 295 ALA U C 1
ATOM 2820 O O . ALA B 2 295 ? 126.391 106.395 112.402 1.00 109.05 295 ALA U O 1
ATOM 2822 N N . ASP B 2 296 ? 125.784 106.338 110.205 1.00 110.92 296 ASP U N 1
ATOM 2823 C CA . ASP B 2 296 ? 126.993 105.635 109.706 1.00 107.47 296 ASP U CA 1
ATOM 2824 C C . ASP B 2 296 ? 128.118 106.618 109.420 1.00 83.37 296 ASP U C 1
ATOM 2825 O O . ASP B 2 296 ? 129.213 106.137 109.293 1.00 83.57 296 ASP U O 1
ATOM 2830 N N . TRP B 2 297 ? 127.879 107.937 109.408 1.00 88.97 297 TRP U N 1
ATOM 2831 C CA . TRP B 2 297 ? 128.891 108.955 109.008 1.00 83.25 297 TRP U CA 1
ATOM 2832 C C . TRP B 2 297 ? 130.092 108.963 109.959 1.00 84.57 297 TRP U C 1
ATOM 2833 O O . TRP B 2 297 ? 131.173 109.375 109.494 1.00 69.47 297 TRP U O 1
ATOM 2844 N N . LYS B 2 298 ? 129.942 108.485 111.199 1.00 76.86 298 LYS U N 1
ATOM 2845 C CA . LYS B 2 298 ? 131.036 108.508 112.194 1.00 81.86 298 LYS U CA 1
ATOM 2846 C C . LYS B 2 298 ? 132.265 107.727 111.700 1.00 81.36 298 LYS U C 1
ATOM 2847 O O . LYS B 2 298 ? 133.384 108.025 112.181 1.00 108.16 298 LYS U O 1
ATOM 2853 N N . GLN B 2 299 ? 132.121 106.824 110.738 1.00 91.75 299 GLN U N 1
ATOM 2854 C CA . GLN B 2 299 ? 133.253 105.977 110.283 1.00 93.42 299 GLN U CA 1
ATOM 2855 C C . GLN B 2 299 ? 134.093 106.692 109.232 1.00 89.17 299 GLN U C 1
ATOM 2856 O O . GLN B 2 299 ? 135.215 106.184 108.960 1.00 93.56 299 GLN U O 1
ATOM 2862 N N . TYR B 2 300 ? 133.628 107.827 108.687 1.00 75.08 300 TYR U N 1
ATOM 2863 C CA . TYR B 2 300 ? 134.373 108.584 107.635 1.00 70.18 300 TYR U CA 1
ATOM 2864 C C . TYR B 2 300 ? 135.313 109.631 108.235 1.00 66.10 300 TYR U C 1
ATOM 2865 O O . TYR B 2 300 ? 135.048 110.181 109.277 1.00 116.57 300 TYR U O 1
ATOM 2874 N N . SER B 2 301 ? 136.458 109.845 107.623 1.00 63.21 301 SER U N 1
ATOM 2875 C CA . SER B 2 301 ? 137.338 111.024 107.832 1.00 58.63 301 SER U CA 1
ATOM 2876 C C . SER B 2 301 ? 137.164 112.060 106.703 1.00 59.68 301 SER U C 1
ATOM 2877 O O . SER B 2 301 ? 136.581 111.783 105.682 1.00 66.55 301 SER U O 1
ATOM 2880 N N . CYS B 2 302 ? 137.763 113.221 106.843 1.00 72.74 302 CYS U N 1
ATOM 2881 C CA . CYS B 2 302 ? 137.550 114.370 105.929 1.00 72.19 302 CYS U CA 1
ATOM 2882 C C . CYS B 2 302 ? 138.846 115.160 105.678 1.00 52.14 302 CYS U C 1
ATOM 2883 O O . CYS B 2 302 ? 139.568 115.431 106.595 1.00 86.08 302 CYS U O 1
ATOM 2886 N N . VAL B 2 303 ? 139.125 115.473 104.443 1.00 51.53 303 VAL U N 1
ATOM 2887 C CA . VAL B 2 303 ? 140.193 116.420 104.070 1.00 59.89 303 VAL U CA 1
ATOM 2888 C C . VAL B 2 303 ? 139.543 117.665 103.505 1.00 43.45 303 VAL U C 1
ATOM 2889 O O . VAL B 2 303 ? 138.769 117.545 102.560 1.00 67.80 303 VAL U O 1
ATOM 2893 N N . ILE B 2 304 ? 139.896 118.814 104.046 1.00 43.58 304 ILE U N 1
ATOM 2894 C CA . ILE B 2 304 ? 139.256 120.073 103.620 1.00 58.59 304 ILE U CA 1
ATOM 2895 C C . ILE B 2 304 ? 140.339 120.933 103.024 1.00 45.29 304 ILE U C 1
ATOM 2896 O O . ILE B 2 304 ? 141.356 121.155 103.688 1.00 58.88 304 ILE U O 1
ATOM 2901 N N . VAL B 2 305 ? 140.054 121.469 101.852 1.00 47.14 305 VAL U N 1
ATOM 2902 C CA . VAL B 2 305 ? 140.983 122.425 101.217 1.00 61.56 305 VAL U CA 1
ATOM 2903 C C . VAL B 2 305 ? 140.608 123.827 101.661 1.00 55.45 305 VAL U C 1
ATOM 2904 O O . VAL B 2 305 ? 139.437 124.181 101.524 1.00 78.28 305 VAL U O 1
ATOM 2908 N N . ILE B 2 306 ? 141.591 124.616 102.108 1.00 52.57 306 ILE U N 1
ATOM 2909 C CA . ILE B 2 306 ? 141.355 126.036 102.537 1.00 55.92 306 ILE U CA 1
ATOM 2910 C C . ILE B 2 306 ? 142.220 126.973 101.691 1.00 54.40 306 ILE U C 1
ATOM 2911 O O . ILE B 2 306 ? 143.239 126.569 101.137 1.00 50.11 306 ILE U O 1
ATOM 2916 N N . PRO B 2 307 ? 141.872 128.269 101.614 1.00 50.65 307 PRO U N 1
ATOM 2917 C CA . PRO B 2 307 ? 142.728 129.248 100.958 1.00 55.29 307 PRO U CA 1
ATOM 2918 C C . PRO B 2 307 ? 144.089 129.472 101.614 1.00 57.54 307 PRO U C 1
ATOM 2919 O O . PRO B 2 307 ? 144.218 129.218 102.784 1.00 107.98 307 PRO U O 1
ATOM 2923 N N . ASP B 2 308 ? 145.105 129.877 100.869 1.00 67.77 308 ASP U N 1
ATOM 2924 C CA . ASP B 2 308 ? 146.463 130.149 101.443 1.00 80.95 308 ASP U CA 1
ATOM 2925 C C . ASP B 2 308 ? 146.450 131.376 102.405 1.00 86.62 308 ASP U C 1
ATOM 2926 O O . ASP B 2 308 ? 147.141 131.306 103.432 1.00 101.85 308 ASP U O 1
ATOM 2931 N N . LEU B 2 309 ? 145.692 132.439 102.112 1.00 70.32 309 LEU U N 1
ATOM 2932 C CA . LEU B 2 309 ? 145.316 133.467 103.116 1.00 74.57 309 LEU U CA 1
ATOM 2933 C C . LEU B 2 309 ? 143.918 133.142 103.640 1.00 74.51 309 LEU U C 1
ATOM 2934 O O . LEU B 2 309 ? 142.890 133.757 103.194 1.00 67.84 309 LEU U O 1
ATOM 2939 N N . TYR B 2 310 ? 143.891 132.209 104.572 1.00 57.30 310 TYR U N 1
ATOM 2940 C CA . TYR B 2 310 ? 142.627 131.804 105.229 1.00 60.65 310 TYR U CA 1
ATOM 2941 C C . TYR B 2 310 ? 142.236 132.872 106.243 1.00 65.24 310 TYR U C 1
ATOM 2942 O O . TYR B 2 310 ? 143.073 133.654 106.670 1.00 84.21 310 TYR U O 1
ATOM 2951 N N . ASP B 2 311 ? 140.959 132.879 106.592 1.00 65.48 311 ASP U N 1
ATOM 2952 C CA . ASP B 2 311 ? 140.390 133.463 107.818 1.00 49.07 311 ASP U CA 1
ATOM 2953 C C . ASP B 2 311 ? 140.321 132.361 108.877 1.00 69.19 311 ASP U C 1
ATOM 2954 O O . ASP B 2 311 ? 139.602 131.321 108.606 1.00 67.73 311 ASP U O 1
ATOM 2959 N N . LYS B 2 312 ? 140.966 132.547 110.037 1.00 55.67 312 LYS U N 1
ATOM 2960 C CA . LYS B 2 312 ? 140.937 131.516 111.110 1.00 50.24 312 LYS U CA 1
ATOM 2961 C C . LYS B 2 312 ? 139.494 131.207 111.543 1.00 51.49 312 LYS U C 1
ATOM 2962 O O . LYS B 2 312 ? 139.243 130.052 111.893 1.00 68.21 312 LYS U O 1
ATOM 2968 N N . ARG B 2 313 ? 138.558 132.155 111.472 1.00 54.04 313 ARG U N 1
ATOM 2969 C CA . ARG B 2 313 ? 137.143 131.876 111.844 1.00 72.36 313 ARG U CA 1
ATOM 2970 C C . ARG B 2 313 ? 136.505 130.879 110.882 1.00 72.31 313 ARG U C 1
ATOM 2971 O O . ARG B 2 313 ? 135.670 130.106 111.340 1.00 85.94 313 ARG U O 1
ATOM 2979 N N . TYR B 2 314 ? 136.846 130.920 109.592 1.00 82.41 314 TYR U N 1
ATOM 2980 C CA . TYR B 2 314 ? 136.286 129.993 108.572 1.00 71.21 314 TYR U CA 1
ATOM 2981 C C . TYR B 2 314 ? 136.876 128.597 108.791 1.00 66.38 314 TYR U C 1
ATOM 2982 O O . TYR B 2 314 ? 136.083 127.648 108.835 1.00 70.03 314 TYR U O 1
ATOM 2991 N N . VAL B 2 315 ? 138.197 128.477 108.957 1.00 52.89 315 VAL U N 1
ATOM 2992 C CA . VAL B 2 315 ? 138.820 127.180 109.339 1.00 56.01 315 VAL U CA 1
ATOM 2993 C C . VAL B 2 315 ? 138.147 126.567 110.588 1.00 60.27 315 VAL U C 1
ATOM 2994 O O . VAL B 2 315 ? 137.834 125.343 110.591 1.00 64.53 315 VAL U O 1
ATOM 2998 N N . GLU B 2 316 ? 137.869 127.367 111.594 1.00 68.92 316 GLU U N 1
ATOM 2999 C CA . GLU B 2 316 ? 137.335 126.882 112.883 1.00 81.57 316 GLU U CA 1
ATOM 3000 C C . GLU B 2 316 ? 135.851 126.578 112.741 1.00 77.04 316 GLU U C 1
ATOM 3001 O O . GLU B 2 316 ? 135.391 125.655 113.467 1.00 97.64 316 GLU U O 1
ATOM 3007 N N . LEU B 2 317 ? 135.142 127.232 111.816 1.00 69.48 317 LEU U N 1
ATOM 3008 C CA . LEU B 2 317 ? 133.720 126.874 111.487 1.00 74.91 317 LEU U CA 1
ATOM 3009 C C . LEU B 2 317 ? 133.703 125.500 110.815 1.00 75.44 317 LEU U C 1
ATOM 3010 O O . LEU B 2 317 ? 132.926 124.627 111.258 1.00 65.05 317 LEU U O 1
ATOM 3015 N N . LEU B 2 318 ? 134.600 125.283 109.851 1.00 76.41 318 LEU U N 1
ATOM 3016 C CA . LEU B 2 318 ? 134.643 124.017 109.080 1.00 70.56 318 LEU U CA 1
ATOM 3017 C C . LEU B 2 318 ? 134.948 122.846 109.992 1.00 67.70 318 LEU U C 1
ATOM 3018 O O . LEU B 2 318 ? 134.302 121.795 109.839 1.00 68.20 318 LEU U O 1
ATOM 3023 N N . LEU B 2 319 ? 135.909 123.009 110.885 1.00 69.29 319 LEU U N 1
ATOM 3024 C CA . LEU B 2 319 ? 136.288 121.925 111.836 1.00 64.05 319 LEU U CA 1
ATOM 3025 C C . LEU B 2 319 ? 135.134 121.665 112.787 1.00 57.41 319 LEU U C 1
ATOM 3026 O O . LEU B 2 319 ? 134.898 120.484 113.111 1.00 67.58 319 LEU U O 1
ATOM 3031 N N . HIS B 2 320 ? 134.425 122.713 113.210 1.00 49.23 320 HIS U N 1
ATOM 3032 C CA . HIS B 2 320 ? 133.241 122.520 114.076 1.00 54.17 320 HIS U CA 1
ATOM 3033 C C . HIS B 2 320 ? 132.077 121.803 113.345 1.00 63.67 320 HIS U C 1
ATOM 3034 O O . HIS B 2 320 ? 131.471 120.907 113.952 1.00 65.80 320 HIS U O 1
ATOM 3041 N N . LEU B 2 321 ? 131.763 122.139 112.085 1.00 75.06 321 LEU U N 1
ATOM 3042 C CA . LEU B 2 321 ? 130.739 121.401 111.271 1.00 80.80 321 LEU U CA 1
ATOM 3043 C C . LEU B 2 321 ? 131.079 119.904 111.271 1.00 79.55 321 LEU U C 1
ATOM 3044 O O . LEU B 2 321 ? 130.204 119.081 111.668 1.00 78.98 321 LEU U O 1
ATOM 3049 N N . CYS B 2 322 ? 132.310 119.568 110.871 1.00 58.29 322 CYS U N 1
ATOM 3050 C CA . CYS B 2 322 ? 132.721 118.176 110.637 1.00 68.07 322 CYS U CA 1
ATOM 3051 C C . CYS B 2 322 ? 132.622 117.334 111.915 1.00 75.40 322 CYS U C 1
ATOM 3052 O O . CYS B 2 322 ? 132.181 116.177 111.850 1.00 90.47 322 CYS U O 1
ATOM 3055 N N . ILE B 2 323 ? 133.029 117.874 113.053 1.00 80.55 323 ILE U N 1
ATOM 3056 C CA . ILE B 2 323 ? 133.173 117.069 114.287 1.00 64.59 323 ILE U CA 1
ATOM 3057 C C . ILE B 2 323 ? 131.924 117.217 115.173 1.00 67.15 323 ILE U C 1
ATOM 3058 O O . ILE B 2 323 ? 131.539 116.217 115.781 1.00 102.01 323 ILE U O 1
ATOM 3063 N N . GLU B 2 324 ? 131.222 118.330 115.194 1.00 63.48 324 GLU U N 1
ATOM 3064 C CA . GLU B 2 324 ? 130.027 118.451 116.059 1.00 91.84 324 GLU U CA 1
ATOM 3065 C C . GLU B 2 324 ? 128.737 118.075 115.334 1.00 93.59 324 GLU U C 1
ATOM 3066 O O . GLU B 2 324 ? 127.887 117.418 115.982 1.00 120.56 324 GLU U O 1
ATOM 3072 N N . PHE B 2 325 ? 128.553 118.477 114.078 1.00 106.41 325 PHE U N 1
ATOM 3073 C CA . PHE B 2 325 ? 127.263 118.264 113.355 1.00 99.96 325 PHE U CA 1
ATOM 3074 C C . PHE B 2 325 ? 127.293 116.933 112.598 1.00 82.57 325 PHE U C 1
ATOM 3075 O O . PHE B 2 325 ? 126.288 116.253 112.585 1.00 98.53 325 PHE U O 1
ATOM 3083 N N . PHE B 2 326 ? 128.408 116.596 111.957 1.00 82.73 326 PHE U N 1
ATOM 3084 C CA . PHE B 2 326 ? 128.537 115.381 111.127 1.00 70.96 326 PHE U CA 1
ATOM 3085 C C . PHE B 2 326 ? 129.160 114.231 111.933 1.00 72.21 326 PHE U C 1
ATOM 3086 O O . PHE B 2 326 ? 128.937 113.071 111.571 1.00 83.38 326 PHE U O 1
ATOM 3094 N N . ASP B 2 327 ? 129.907 114.527 112.981 1.00 58.88 327 ASP U N 1
ATOM 3095 C CA . ASP B 2 327 ? 130.532 113.524 113.879 1.00 67.65 327 ASP U CA 1
ATOM 3096 C C . ASP B 2 327 ? 131.588 112.676 113.144 1.00 68.60 327 ASP U C 1
ATOM 3097 O O . ASP B 2 327 ? 131.828 111.513 113.539 1.00 76.47 327 ASP U O 1
ATOM 3102 N N . LEU B 2 328 ? 132.289 113.235 112.184 1.00 59.32 328 LEU U N 1
ATOM 3103 C CA . LEU B 2 328 ? 133.331 112.478 111.450 1.00 66.31 328 LEU U CA 1
ATOM 3104 C C . LEU B 2 328 ? 134.478 112.098 112.392 1.00 54.95 328 LEU U C 1
ATOM 3105 O O . LEU B 2 328 ? 134.693 112.744 113.391 1.00 79.25 328 LEU U O 1
ATOM 3110 N N . SER B 2 329 ? 135.247 111.090 112.043 1.00 68.81 329 SER U N 1
ATOM 3111 C CA . SER B 2 329 ? 136.332 110.522 112.882 1.00 78.21 329 SER U CA 1
ATOM 3112 C C . SER B 2 329 ? 137.557 111.440 112.976 1.00 60.32 329 SER U C 1
ATOM 3113 O O . SER B 2 329 ? 138.175 111.493 114.084 1.00 85.80 329 SER U O 1
ATOM 3116 N N . ARG B 2 330 ? 137.853 112.179 111.938 1.00 51.13 330 ARG U N 1
ATOM 3117 C CA . ARG B 2 330 ? 139.090 112.998 111.852 1.00 55.04 330 ARG U CA 1
ATOM 3118 C C . ARG B 2 330 ? 138.905 114.060 110.741 1.00 52.37 330 ARG U C 1
ATOM 3119 O O . ARG B 2 330 ? 138.175 113.870 109.797 1.00 65.03 330 ARG U O 1
ATOM 3127 N N . VAL B 2 331 ? 139.599 115.152 110.841 1.00 51.51 331 VAL U N 1
ATOM 3128 C CA . VAL B 2 331 ? 139.658 116.188 109.798 1.00 45.24 331 VAL U CA 1
ATOM 3129 C C . VAL B 2 331 ? 141.138 116.573 109.620 1.00 50.35 331 VAL U C 1
ATOM 3130 O O . VAL B 2 331 ? 141.879 116.593 110.588 1.00 78.99 331 VAL U O 1
ATOM 3134 N N . ALA B 2 332 ? 141.547 116.837 108.394 1.00 46.93 332 ALA U N 1
ATOM 3135 C CA . ALA B 2 332 ? 142.835 117.401 108.033 1.00 55.11 332 ALA U CA 1
ATOM 3136 C C . ALA B 2 332 ? 142.659 118.565 107.053 1.00 57.94 332 ALA U C 1
ATOM 3137 O O . ALA B 2 332 ? 141.652 118.631 106.367 1.00 75.18 332 ALA U O 1
ATOM 3139 N N . PHE B 2 333 ? 143.593 119.507 107.057 1.00 60.16 333 PHE U N 1
ATOM 3140 C CA . PHE B 2 333 ? 143.508 120.757 106.269 1.00 51.80 333 PHE U CA 1
ATOM 3141 C C . PHE B 2 333 ? 144.750 120.830 105.401 1.00 48.80 333 PHE U C 1
ATOM 3142 O O . PHE B 2 333 ? 145.882 120.496 105.840 1.00 66.13 333 PHE U O 1
ATOM 3150 N N . ILE B 2 334 ? 144.548 121.280 104.170 1.00 44.01 334 ILE U N 1
ATOM 3151 C CA . ILE B 2 334 ? 145.668 121.565 103.239 1.00 49.90 334 ILE U CA 1
ATOM 3152 C C . ILE B 2 334 ? 145.333 122.859 102.496 1.00 50.92 334 ILE U C 1
ATOM 3153 O O . ILE B 2 334 ? 144.157 123.136 102.216 1.00 73.27 334 ILE U O 1
ATOM 3158 N N . GLN B 2 335 ? 146.312 123.693 102.277 1.00 55.85 335 GLN U N 1
ATOM 3159 C CA . GLN B 2 335 ? 146.103 124.969 101.548 1.00 69.40 335 GLN U CA 1
ATOM 3160 C C . GLN B 2 335 ? 146.041 124.739 100.034 1.00 58.63 335 GLN U C 1
ATOM 3161 O O . GLN B 2 335 ? 146.790 123.870 99.536 1.00 69.51 335 GLN U O 1
ATOM 3167 N N . GLU B 2 336 ? 145.235 125.533 99.322 1.00 58.38 336 GLU U N 1
ATOM 3168 C CA . GLU B 2 336 ? 145.012 125.439 97.844 1.00 57.95 336 GLU U CA 1
ATOM 3169 C C . GLU B 2 336 ? 146.355 125.311 97.112 1.00 58.30 336 GLU U C 1
ATOM 3170 O O . GLU B 2 336 ? 146.479 124.404 96.295 1.00 77.14 336 GLU U O 1
ATOM 3176 N N . SER B 2 337 ? 147.316 126.184 97.319 1.00 55.29 337 SER U N 1
ATOM 3177 C CA . SER B 2 337 ? 148.605 126.133 96.588 1.00 63.62 337 SER U CA 1
ATOM 3178 C C . SER B 2 337 ? 149.382 124.856 96.904 1.00 69.28 337 SER U C 1
ATOM 3179 O O . SER B 2 337 ? 150.088 124.359 96.031 1.00 69.29 337 SER U O 1
ATOM 3182 N N . MET B 2 338 ? 149.292 124.350 98.127 1.00 71.91 338 MET U N 1
ATOM 3183 C CA . MET B 2 338 ? 150.044 123.141 98.499 1.00 63.32 338 MET U CA 1
ATOM 3184 C C . MET B 2 338 ? 149.415 121.992 97.734 1.00 59.71 338 MET U C 1
ATOM 3185 O O . MET B 2 338 ? 150.133 121.293 97.004 1.00 78.27 338 MET U O 1
ATOM 3190 N N . ALA B 2 339 ? 148.111 121.853 97.840 1.00 63.30 339 ALA U N 1
ATOM 3191 C CA . ALA B 2 339 ? 147.307 120.821 97.142 1.00 65.78 339 ALA U CA 1
ATOM 3192 C C . ALA B 2 339 ? 147.558 120.900 95.611 1.00 69.57 339 ALA U C 1
ATOM 3193 O O . ALA B 2 339 ? 147.767 119.887 95.005 1.00 62.83 339 ALA U O 1
ATOM 3195 N N . ALA B 2 340 ? 147.570 122.069 94.981 1.00 70.67 340 ALA U N 1
ATOM 3196 C CA . ALA B 2 340 ? 147.922 122.213 93.554 1.00 61.47 340 ALA U CA 1
ATOM 3197 C C . ALA B 2 340 ? 149.276 121.558 93.217 1.00 70.13 340 ALA U C 1
ATOM 3198 O O . ALA B 2 340 ? 149.344 120.760 92.262 1.00 89.50 340 ALA U O 1
ATOM 3200 N N . THR B 2 341 ? 150.337 121.809 93.974 1.00 68.15 341 THR U N 1
ATOM 3201 C CA . THR B 2 341 ? 151.659 121.222 93.663 1.00 68.24 341 THR U CA 1
ATOM 3202 C C . THR B 2 341 ? 151.559 119.720 93.907 1.00 63.37 341 THR U C 1
ATOM 3203 O O . THR B 2 341 ? 152.265 118.986 93.212 1.00 83.16 341 THR U O 1
ATOM 3207 N N . PHE B 2 342 ? 150.807 119.263 94.893 1.00 52.51 342 PHE U N 1
ATOM 3208 C CA . PHE B 2 342 ? 150.705 117.805 95.184 1.00 70.04 342 PHE U CA 1
ATOM 3209 C C . PHE B 2 342 ? 149.937 117.100 94.068 1.00 71.10 342 PHE U C 1
ATOM 3210 O O . PHE B 2 342 ? 150.167 115.910 93.880 1.00 96.58 342 PHE U O 1
ATOM 3218 N N . GLY B 2 343 ? 149.033 117.799 93.388 1.00 70.17 343 GLY U N 1
ATOM 3219 C CA . GLY B 2 343 ? 148.322 117.306 92.197 1.00 72.67 343 GLY U CA 1
ATOM 3220 C C . GLY B 2 343 ? 149.298 117.080 91.060 1.00 73.68 343 GLY U C 1
ATOM 3221 O O . GLY B 2 343 ? 149.240 116.025 90.391 1.00 85.73 343 GLY U O 1
ATOM 3222 N N . ALA B 2 344 ? 150.150 118.053 90.831 1.00 75.08 344 ALA U N 1
ATOM 3223 C CA . ALA B 2 344 ? 151.167 118.034 89.771 1.00 75.27 344 ALA U CA 1
ATOM 3224 C C . ALA B 2 344 ? 152.238 116.997 90.091 1.00 79.73 344 ALA U C 1
ATOM 3225 O O . ALA B 2 344 ? 152.683 116.316 89.143 1.00 129.05 344 ALA U O 1
ATOM 3227 N N . GLY B 2 345 ? 152.691 116.914 91.338 1.00 87.27 345 GLY U N 1
ATOM 3228 C CA . GLY B 2 345 ? 153.962 116.262 91.699 1.00 95.16 345 GLY U CA 1
ATOM 3229 C C . GLY B 2 345 ? 155.149 117.197 91.530 1.00 84.00 345 GLY U C 1
ATOM 3230 O O . GLY B 2 345 ? 156.184 116.739 90.995 1.00 85.51 345 GLY U O 1
ATOM 3231 N N . TYR B 2 346 ? 155.018 118.441 91.999 1.00 82.51 346 TYR U N 1
ATOM 3232 C CA . TYR B 2 346 ? 156.082 119.478 91.954 1.00 88.68 346 TYR U CA 1
ATOM 3233 C C . TYR B 2 346 ? 156.599 119.753 93.360 1.00 90.14 346 TYR U C 1
ATOM 3234 O O . TYR B 2 346 ? 155.822 119.942 94.289 1.00 109.86 346 TYR U O 1
ATOM 3243 N N . THR B 2 347 ? 157.917 119.829 93.504 1.00 96.47 347 THR U N 1
ATOM 3244 C CA . THR B 2 347 ? 158.584 120.180 94.776 1.00 94.57 347 THR U CA 1
ATOM 3245 C C . THR B 2 347 ? 158.547 121.695 95.004 1.00 99.07 347 THR U C 1
ATOM 3246 O O . THR B 2 347 ? 158.655 122.084 96.178 1.00 125.81 347 THR U O 1
ATOM 3250 N N . GLN B 2 348 ? 158.464 122.513 93.946 1.00 78.93 348 GLN U N 1
ATOM 3251 C CA . GLN B 2 348 ? 158.734 123.983 93.987 1.00 80.25 348 GLN U CA 1
ATOM 3252 C C . GLN B 2 348 ? 158.039 124.680 92.831 1.00 87.87 348 GLN U C 1
ATOM 3253 O O . GLN B 2 348 ? 158.324 124.314 91.690 1.00 126.77 348 GLN U O 1
ATOM 3259 N N . ALA B 2 349 ? 157.126 125.599 93.112 1.00 97.78 349 ALA U N 1
ATOM 3260 C CA . ALA B 2 349 ? 156.213 126.153 92.094 1.00 87.90 349 ALA U CA 1
ATOM 3261 C C . ALA B 2 349 ? 155.587 127.459 92.546 1.00 87.43 349 ALA U C 1
ATOM 3262 O O . ALA B 2 349 ? 155.438 127.684 93.783 1.00 78.07 349 ALA U O 1
ATOM 3264 N N . CYS B 2 350 ? 155.289 128.306 91.565 1.00 69.71 350 CYS U N 1
ATOM 3265 C CA . CYS B 2 350 ? 154.488 129.519 91.789 1.00 78.27 350 CYS U CA 1
ATOM 3266 C C . CYS B 2 350 ? 153.061 129.236 91.284 1.00 59.13 350 CYS U C 1
ATOM 3267 O O . CYS B 2 350 ? 152.871 129.118 90.089 1.00 89.49 350 CYS U O 1
ATOM 3270 N N . VAL B 2 351 ? 152.095 129.141 92.164 1.00 49.87 351 VAL U N 1
ATOM 3271 C CA . VAL B 2 351 ? 150.743 128.639 91.821 1.00 59.70 351 VAL U CA 1
ATOM 3272 C C . VAL B 2 351 ? 149.830 129.848 91.683 1.00 51.92 351 VAL U C 1
ATOM 3273 O O . VAL B 2 351 ? 149.666 130.552 92.669 1.00 74.28 351 VAL U O 1
ATOM 3277 N N . VAL B 2 352 ? 149.194 129.978 90.540 1.00 50.82 352 VAL U N 1
ATOM 3278 C CA . VAL B 2 352 ? 148.182 131.014 90.270 1.00 60.20 352 VAL U CA 1
ATOM 3279 C C . VAL B 2 352 ? 146.846 130.276 90.132 1.00 57.32 352 VAL U C 1
ATOM 3280 O O . VAL B 2 352 ? 146.733 129.412 89.261 1.00 72.48 352 VAL U O 1
ATOM 3284 N N . ASP B 2 353 ? 145.851 130.668 90.910 1.00 52.08 353 ASP U N 1
ATOM 3285 C CA . ASP B 2 353 ? 144.551 129.958 90.982 1.00 68.65 353 ASP U CA 1
ATOM 3286 C C . ASP B 2 353 ? 143.494 130.997 90.681 1.00 62.54 353 ASP U C 1
ATOM 3287 O O . ASP B 2 353 ? 143.248 131.802 91.547 1.00 76.20 353 ASP U O 1
ATOM 3292 N N . VAL B 2 354 ? 142.876 130.909 89.506 1.00 55.81 354 VAL U N 1
ATOM 3293 C CA . VAL B 2 354 ? 141.946 131.937 88.988 1.00 55.63 354 VAL U CA 1
ATOM 3294 C C . VAL B 2 354 ? 140.570 131.309 89.094 1.00 45.06 354 VAL U C 1
ATOM 3295 O O . VAL B 2 354 ? 140.295 130.346 88.395 1.00 68.76 354 VAL U O 1
ATOM 3299 N N . GLY B 2 355 ? 139.666 131.945 89.778 1.00 50.53 355 GLY U N 1
ATOM 3300 C CA . GLY B 2 355 ? 138.408 131.270 90.095 1.00 55.34 355 GLY U CA 1
ATOM 3301 C C . GLY B 2 355 ? 137.279 132.085 89.661 1.00 44.67 355 GLY U C 1
ATOM 3302 O O . GLY B 2 355 ? 137.540 132.901 88.821 1.00 61.22 355 GLY U O 1
ATOM 3303 N N . ALA B 2 356 ? 136.088 131.830 90.185 1.00 46.32 356 ALA U N 1
ATOM 3304 C CA . ALA B 2 356 ? 134.897 132.645 89.885 1.00 51.84 356 ALA U CA 1
ATOM 3305 C C . ALA B 2 356 ? 135.125 134.012 90.479 1.00 56.65 356 ALA U C 1
ATOM 3306 O O . ALA B 2 356 ? 134.999 135.022 89.714 1.00 75.21 356 ALA U O 1
ATOM 3308 N N . GLN B 2 357 ? 135.490 134.057 91.774 1.00 49.85 357 GLN U N 1
ATOM 3309 C CA . GLN B 2 357 ? 135.407 135.334 92.525 1.00 49.25 357 GLN U CA 1
ATOM 3310 C C . GLN B 2 357 ? 136.679 135.752 93.238 1.00 49.32 357 GLN U C 1
ATOM 3311 O O . GLN B 2 357 ? 136.695 136.887 93.797 1.00 98.70 357 GLN U O 1
ATOM 3317 N N . LYS B 2 358 ? 137.733 135.038 93.008 1.00 50.41 358 LYS U N 1
ATOM 3318 C CA . LYS B 2 358 ? 139.001 135.276 93.712 1.00 54.22 358 LYS U CA 1
ATOM 3319 C C . LYS B 2 358 ? 140.084 134.789 92.767 1.00 48.65 358 LYS U C 1
ATOM 3320 O O . LYS B 2 358 ? 139.935 133.758 92.092 1.00 55.38 358 LYS U O 1
ATOM 3326 N N . THR B 2 359 ? 141.206 135.437 92.785 1.00 57.42 359 THR U N 1
ATOM 3327 C CA . THR B 2 359 ? 142.454 134.936 92.163 1.00 57.89 359 THR U CA 1
ATOM 3328 C C . THR B 2 359 ? 143.471 134.909 93.285 1.00 50.97 359 THR U C 1
ATOM 3329 O O . THR B 2 359 ? 143.646 135.943 93.916 1.00 80.31 359 THR U O 1
ATOM 3333 N N . SER B 2 360 ? 144.169 133.820 93.471 1.00 57.56 360 SER U N 1
ATOM 3334 C CA . SER B 2 360 ? 145.288 133.794 94.431 1.00 63.76 360 SER U CA 1
ATOM 3335 C C . SER B 2 360 ? 146.639 133.372 93.807 1.00 56.28 360 SER U C 1
ATOM 3336 O O . SER B 2 360 ? 146.661 132.461 93.010 1.00 58.66 360 SER U O 1
ATOM 3339 N N . ILE B 2 361 ? 147.708 134.056 94.174 1.00 49.51 361 ILE U N 1
ATOM 3340 C CA . ILE B 2 361 ? 149.097 133.667 93.839 1.00 53.23 361 ILE U CA 1
ATOM 3341 C C . ILE B 2 361 ? 149.840 133.265 95.120 1.00 54.97 361 ILE U C 1
ATOM 3342 O O . ILE B 2 361 ? 149.825 134.047 96.077 1.00 86.20 361 ILE U O 1
ATOM 3347 N N . SER B 2 362 ? 150.523 132.136 95.120 1.00 63.95 362 SER U N 1
ATOM 3348 C CA . SER B 2 362 ? 151.475 131.751 96.194 1.00 76.36 362 SER U CA 1
ATOM 3349 C C . SER B 2 362 ? 152.674 130.998 95.629 1.00 79.09 362 SER U C 1
ATOM 3350 O O . SER B 2 362 ? 152.492 130.152 94.779 1.00 96.22 362 SER U O 1
ATOM 3353 N N . CYS B 2 363 ? 153.858 131.235 96.158 1.00 84.22 363 CYS U N 1
ATOM 3354 C CA . CYS B 2 363 ? 155.020 130.340 95.923 1.00 78.46 363 CYS U CA 1
ATOM 3355 C C . CYS B 2 363 ? 155.017 129.237 96.973 1.00 78.95 363 CYS U C 1
ATOM 3356 O O . CYS B 2 363 ? 154.589 129.474 98.117 1.00 101.36 363 CYS U O 1
ATOM 3359 N N . VAL B 2 364 ? 155.478 128.060 96.587 1.00 70.51 364 VAL U N 1
ATOM 3360 C CA . VAL B 2 364 ? 155.557 126.878 97.481 1.00 64.45 364 VAL U CA 1
ATOM 3361 C C . VAL B 2 364 ? 156.960 126.277 97.301 1.00 68.19 364 VAL U C 1
ATOM 3362 O O . VAL B 2 364 ? 157.465 126.208 96.174 1.00 93.48 364 VAL U O 1
ATOM 3366 N N . GLU B 2 365 ? 157.527 125.791 98.387 1.00 86.01 365 GLU U N 1
ATOM 3367 C CA . GLU B 2 365 ? 158.877 125.207 98.427 1.00 84.10 365 GLU U CA 1
ATOM 3368 C C . GLU B 2 365 ? 159.042 124.330 99.688 1.00 75.12 365 GLU U C 1
ATOM 3369 O O . GLU B 2 365 ? 158.537 124.666 100.754 1.00 87.49 365 GLU U O 1
ATOM 3375 N N . ASP B 2 366 ? 159.757 123.233 99.571 1.00 90.19 366 ASP U N 1
ATOM 3376 C CA . ASP B 2 366 ? 160.139 122.350 100.700 1.00 100.33 366 ASP U CA 1
ATOM 3377 C C . ASP B 2 366 ? 158.923 121.992 101.566 1.00 67.61 366 ASP U C 1
ATOM 3378 O O . ASP B 2 366 ? 159.114 121.726 102.751 1.00 97.35 366 ASP U O 1
ATOM 3383 N N . GLY B 2 367 ? 157.746 121.831 100.985 1.00 71.38 367 GLY U N 1
ATOM 3384 C CA . GLY B 2 367 ? 156.558 121.351 101.727 1.00 82.66 367 GLY U CA 1
ATOM 3385 C C . GLY B 2 367 ? 155.741 122.472 102.388 1.00 75.45 367 GLY U C 1
ATOM 3386 O O . GLY B 2 367 ? 154.721 122.188 103.045 1.00 65.78 367 GLY U O 1
ATOM 3387 N N . LEU B 2 368 ? 156.139 123.721 102.227 1.00 65.73 368 LEU U N 1
ATOM 3388 C CA . LEU B 2 368 ? 155.469 124.857 102.880 1.00 68.87 368 LEU U CA 1
ATOM 3389 C C . LEU B 2 368 ? 155.129 125.905 101.819 1.00 80.85 368 LEU U C 1
ATOM 3390 O O . LEU B 2 368 ? 155.989 126.224 100.936 1.00 57.27 368 LEU U O 1
ATOM 3395 N N . VAL B 2 369 ? 153.935 126.494 101.948 1.00 82.18 369 VAL U N 1
ATOM 3396 C CA . VAL B 2 369 ? 153.616 127.737 101.197 1.00 69.97 369 VAL U CA 1
ATOM 3397 C C . VAL B 2 369 ? 154.548 128.807 101.754 1.00 70.81 369 VAL U C 1
ATOM 3398 O O . VAL B 2 369 ? 154.620 128.941 103.015 1.00 82.59 369 VAL U O 1
ATOM 3402 N N . ILE B 2 370 ? 155.259 129.531 100.906 1.00 66.83 370 ILE U N 1
ATOM 3403 C CA . ILE B 2 370 ? 156.165 130.610 101.394 1.00 63.99 370 ILE U CA 1
ATOM 3404 C C . ILE B 2 370 ? 155.252 131.724 101.883 1.00 63.95 370 ILE U C 1
ATOM 3405 O O . ILE B 2 370 ? 154.588 132.366 101.094 1.00 62.47 370 ILE U O 1
ATOM 3410 N N . GLU B 2 371 ? 155.269 131.914 103.189 1.00 83.88 371 GLU U N 1
ATOM 3411 C CA . GLU B 2 371 ? 154.244 132.617 103.983 1.00 75.58 371 GLU U CA 1
ATOM 3412 C C . GLU B 2 371 ? 154.161 134.061 103.504 1.00 67.47 371 GLU U C 1
ATOM 3413 O O . GLU B 2 371 ? 153.030 134.545 103.414 1.00 85.64 371 GLU U O 1
ATOM 3419 N N . ASP B 2 372 ? 155.269 134.706 103.126 1.00 63.56 372 ASP U N 1
ATOM 3420 C CA . ASP B 2 372 ? 155.255 136.136 102.680 1.00 62.85 372 ASP U CA 1
ATOM 3421 C C . ASP B 2 372 ? 154.755 136.332 101.256 1.00 61.74 372 ASP U C 1
ATOM 3422 O O . ASP B 2 372 ? 154.451 137.465 100.889 1.00 97.57 372 ASP U O 1
ATOM 3427 N N . SER B 2 373 ? 154.718 135.287 100.449 1.00 80.08 373 SER U N 1
ATOM 3428 C CA . SER B 2 373 ? 154.473 135.366 98.990 1.00 62.19 373 SER U CA 1
ATOM 3429 C C . SER B 2 373 ? 152.972 135.433 98.737 1.00 60.97 373 SER U C 1
ATOM 3430 O O . SER B 2 373 ? 152.608 135.812 97.611 1.00 73.96 373 SER U O 1
ATOM 3433 N N . ARG B 2 374 ? 152.126 135.143 99.725 1.00 50.92 374 ARG U N 1
ATOM 3434 C CA . ARG B 2 374 ? 150.668 134.961 99.482 1.00 60.90 374 ARG U CA 1
ATOM 3435 C C . ARG B 2 374 ? 150.019 136.278 99.060 1.00 50.26 374 ARG U C 1
ATOM 3436 O O . ARG B 2 374 ? 150.069 137.202 99.822 1.00 89.63 374 ARG U O 1
ATOM 3444 N N . VAL B 2 375 ? 149.413 136.307 97.886 1.00 59.28 375 VAL U N 1
ATOM 3445 C CA . VAL B 2 375 ? 148.554 137.403 97.376 1.00 64.24 375 VAL U CA 1
ATOM 3446 C C . VAL B 2 375 ? 147.165 136.849 97.070 1.00 55.94 375 VAL U C 1
ATOM 3447 O O . VAL B 2 375 ? 147.037 135.677 96.651 1.00 60.05 375 VAL U O 1
ATOM 3451 N N . ASN B 2 376 ? 146.147 137.669 97.248 1.00 64.02 376 ASN U N 1
ATOM 3452 C CA . ASN B 2 376 ? 144.738 137.232 97.139 1.00 63.44 376 ASN U CA 1
ATOM 3453 C C . ASN B 2 376 ? 143.894 138.390 96.660 1.00 59.65 376 ASN U C 1
ATOM 3454 O O . ASN B 2 376 ? 143.675 139.307 97.460 1.00 76.54 376 ASN U O 1
ATOM 3459 N N . LEU B 2 377 ? 143.476 138.347 95.384 1.00 74.14 377 LEU U N 1
ATOM 3460 C CA . LEU B 2 377 ? 142.783 139.443 94.638 1.00 65.63 377 LEU U CA 1
ATOM 3461 C C . LEU B 2 377 ? 141.298 139.135 94.483 1.00 58.56 377 LEU U C 1
ATOM 3462 O O . LEU B 2 377 ? 140.960 138.031 94.131 1.00 85.79 377 LEU U O 1
ATOM 3467 N N . LYS B 2 378 ? 140.436 140.097 94.753 1.00 62.72 378 LYS U N 1
ATOM 3468 C CA . LYS B 2 378 ? 138.982 139.888 94.719 1.00 55.72 378 LYS U CA 1
ATOM 3469 C C . LYS B 2 378 ? 138.441 140.157 93.302 1.00 72.46 378 LYS U C 1
ATOM 3470 O O . LYS B 2 378 ? 137.500 140.951 93.159 1.00 94.10 378 LYS U O 1
ATOM 3476 N N . TYR B 2 379 ? 138.959 139.467 92.289 1.00 77.39 379 TYR U N 1
ATOM 3477 C CA . TYR B 2 379 ? 138.278 139.276 90.983 1.00 69.88 379 TYR U CA 1
ATOM 3478 C C . TYR B 2 379 ? 138.527 137.870 90.446 1.00 71.48 379 TYR U C 1
ATOM 3479 O O . TYR B 2 379 ? 139.509 137.197 90.859 1.00 62.89 379 TYR U O 1
ATOM 3488 N N . GLY B 2 380 ? 137.628 137.421 89.567 1.00 84.27 380 GLY U N 1
ATOM 3489 C CA . GLY B 2 380 ? 137.807 136.168 88.814 1.00 90.41 380 GLY U CA 1
ATOM 3490 C C . GLY B 2 380 ? 137.027 136.109 87.517 1.00 86.58 380 GLY U C 1
ATOM 3491 O O . GLY B 2 380 ? 136.705 137.147 86.910 1.00 108.41 380 GLY U O 1
ATOM 3492 N N . GLY B 2 381 ? 136.673 134.907 87.126 1.00 69.69 381 GLY U N 1
ATOM 3493 C CA . GLY B 2 381 ? 135.921 134.665 85.904 1.00 65.70 381 GLY U CA 1
ATOM 3494 C C . GLY B 2 381 ? 134.525 135.194 85.979 1.00 56.01 381 GLY U C 1
ATOM 3495 O O . GLY B 2 381 ? 133.979 135.413 84.874 1.00 77.69 381 GLY U O 1
ATOM 3496 N N . TYR B 2 382 ? 133.967 135.460 87.155 1.00 54.86 382 TYR U N 1
ATOM 3497 C CA . TYR B 2 382 ? 132.599 136.042 87.245 1.00 58.48 382 TYR U CA 1
ATOM 3498 C C . TYR B 2 382 ? 132.612 137.488 86.787 1.00 66.61 382 TYR U C 1
ATOM 3499 O O . TYR B 2 382 ? 131.669 137.926 86.063 1.00 107.64 382 TYR U O 1
ATOM 3508 N N . ASP B 2 383 ? 133.667 138.208 87.118 1.00 75.97 383 ASP U N 1
ATOM 3509 C CA . ASP B 2 383 ? 133.869 139.599 86.632 1.00 81.04 383 ASP U CA 1
ATOM 3510 C C . ASP B 2 383 ? 133.889 139.597 85.108 1.00 77.27 383 ASP U C 1
ATOM 3511 O O . ASP B 2 383 ? 133.329 140.512 84.522 1.00 81.55 383 ASP U O 1
ATOM 3516 N N . VAL B 2 384 ? 134.569 138.626 84.502 1.00 72.35 384 VAL U N 1
ATOM 3517 C CA . VAL B 2 384 ? 134.643 138.512 83.025 1.00 73.00 384 VAL U CA 1
ATOM 3518 C C . VAL B 2 384 ? 133.226 138.304 82.461 1.00 61.89 384 VAL U C 1
ATOM 3519 O O . VAL B 2 384 ? 132.866 139.002 81.511 1.00 73.49 384 VAL U O 1
ATOM 3523 N N . THR B 2 385 ? 132.410 137.466 83.058 1.00 67.06 385 THR U N 1
ATOM 3524 C CA . THR B 2 385 ? 130.991 137.299 82.620 1.00 67.58 385 THR U CA 1
ATOM 3525 C C . THR B 2 385 ? 130.285 138.665 82.684 1.00 68.50 385 THR U C 1
ATOM 3526 O O . THR B 2 385 ? 129.711 139.039 81.687 1.00 74.13 385 THR U O 1
ATOM 3530 N N . GLU B 2 386 ? 130.244 139.350 83.836 1.00 73.65 386 GLU U N 1
ATOM 3531 C CA . GLU B 2 386 ? 129.535 140.645 83.966 1.00 78.76 386 GLU U CA 1
ATOM 3532 C C . GLU B 2 386 ? 130.100 141.704 83.002 1.00 73.79 386 GLU U C 1
ATOM 3533 O O . GLU B 2 386 ? 129.304 142.464 82.412 1.00 66.29 386 GLU U O 1
ATOM 3539 N N . THR B 2 387 ? 131.409 141.768 82.833 1.00 62.87 387 THR U N 1
ATOM 3540 C CA . THR B 2 387 ? 132.066 142.804 81.990 1.00 72.85 387 THR U CA 1
ATOM 3541 C C . THR B 2 387 ? 131.726 142.525 80.525 1.00 84.36 387 THR U C 1
ATOM 3542 O O . THR B 2 387 ? 131.416 143.475 79.809 1.00 85.83 387 THR U O 1
ATOM 3546 N N . PHE B 2 388 ? 131.749 141.259 80.109 1.00 85.31 388 PHE U N 1
ATOM 3547 C CA . PHE B 2 388 ? 131.326 140.846 78.754 1.00 76.23 388 PHE U CA 1
ATOM 3548 C C . PHE B 2 388 ? 129.889 141.303 78.528 1.00 73.41 388 PHE U C 1
ATOM 3549 O O . PHE B 2 388 ? 129.643 142.014 77.549 1.00 85.84 388 PHE U O 1
ATOM 3557 N N . ILE B 2 389 ? 128.969 140.943 79.412 1.00 68.43 389 ILE U N 1
ATOM 3558 C CA . ILE B 2 389 ? 127.540 141.326 79.283 1.00 64.73 389 ILE U CA 1
ATOM 3559 C C . ILE B 2 389 ? 127.399 142.861 79.248 1.00 76.32 389 ILE U C 1
ATOM 3560 O O . ILE B 2 389 ? 126.637 143.372 78.389 1.00 83.64 389 ILE U O 1
ATOM 3565 N N . LYS B 2 390 ? 128.130 143.599 80.073 1.00 73.15 390 LYS U N 1
ATOM 3566 C CA . LYS B 2 390 ? 128.027 145.086 80.087 1.00 82.29 390 LYS U CA 1
ATOM 3567 C C . LYS B 2 390 ? 128.580 145.696 78.773 1.00 78.10 390 LYS U C 1
ATOM 3568 O O . LYS B 2 390 ? 127.929 146.600 78.227 1.00 59.88 390 LYS U O 1
ATOM 3574 N N . MET B 2 391 ? 129.720 145.212 78.274 1.00 72.73 391 MET U N 1
ATOM 3575 C CA . MET B 2 391 ? 130.333 145.669 76.996 1.00 91.86 391 MET U CA 1
ATOM 3576 C C . MET B 2 391 ? 129.392 145.392 75.813 1.00 93.54 391 MET U C 1
ATOM 3577 O O . MET B 2 391 ? 129.186 146.267 74.956 1.00 108.90 391 MET U O 1
ATOM 3582 N N . MET B 2 392 ? 128.769 144.239 75.809 1.00 84.78 392 MET U N 1
ATOM 3583 C CA . MET B 2 392 ? 127.805 143.900 74.757 1.00 92.04 392 MET U CA 1
ATOM 3584 C C . MET B 2 392 ? 126.551 144.760 74.904 1.00 82.53 392 MET U C 1
ATOM 3585 O O . MET B 2 392 ? 126.068 145.223 73.862 1.00 98.39 392 MET U O 1
ATOM 3590 N N . LEU B 2 393 ? 126.035 144.973 76.115 1.00 91.41 393 LEU U N 1
ATOM 3591 C CA . LEU B 2 393 ? 124.837 145.835 76.319 1.00 90.26 393 LEU U CA 1
ATOM 3592 C C . LEU B 2 393 ? 125.120 147.240 75.810 1.00 90.60 393 LEU U C 1
ATOM 3593 O O . LEU B 2 393 ? 124.219 147.826 75.179 1.00 107.37 393 LEU U O 1
ATOM 3598 N N . TYR B 2 394 ? 126.312 147.764 76.059 1.00 76.38 394 TYR U N 1
ATOM 3599 C CA . TYR B 2 394 ? 126.712 149.099 75.552 1.00 89.94 394 TYR U CA 1
ATOM 3600 C C . TYR B 2 394 ? 126.650 149.079 74.020 1.00 85.02 394 TYR U C 1
ATOM 3601 O O . TYR B 2 394 ? 126.180 150.041 73.422 1.00 117.53 394 TYR U O 1
ATOM 3610 N N . ASP B 2 395 ? 127.112 147.995 73.399 1.00 103.47 395 ASP U N 1
ATOM 3611 C CA . ASP B 2 395 ? 127.096 147.781 71.924 1.00 102.01 395 ASP U CA 1
ATOM 3612 C C . ASP B 2 395 ? 125.711 147.273 71.461 1.00 90.29 395 ASP U C 1
ATOM 3613 O O . ASP B 2 395 ? 125.642 146.475 70.499 1.00 86.06 395 ASP U O 1
ATOM 3618 N N . ASN B 2 396 ? 124.632 147.728 72.104 1.00 91.77 396 ASN U N 1
ATOM 3619 C CA . ASN B 2 396 ? 123.208 147.526 71.711 1.00 94.84 396 ASN U CA 1
ATOM 3620 C C . ASN B 2 396 ? 122.820 146.045 71.627 1.00 83.19 396 ASN U C 1
ATOM 3621 O O . ASN B 2 396 ? 121.823 145.776 70.935 1.00 100.98 396 ASN U O 1
ATOM 3626 N N . PHE B 2 397 ? 123.454 145.149 72.394 1.00 78.51 397 PHE U N 1
ATOM 3627 C CA . PHE B 2 397 ? 123.092 143.705 72.484 1.00 87.93 397 PHE U CA 1
ATOM 3628 C C . PHE B 2 397 ? 121.585 143.529 72.647 1.00 91.91 397 PHE U C 1
ATOM 3629 O O . PHE B 2 397 ? 120.985 144.224 73.467 1.00 97.31 397 PHE U O 1
ATOM 3637 N N . PRO B 2 398 ? 120.918 142.649 71.856 1.00 102.06 398 PRO U N 1
ATOM 3638 C CA . PRO B 2 398 ? 119.458 142.691 71.702 1.00 106.77 398 PRO U CA 1
ATOM 3639 C C . PRO B 2 398 ? 118.607 142.631 72.978 1.00 116.32 398 PRO U C 1
ATOM 3640 O O . PRO B 2 398 ? 117.647 143.387 73.071 1.00 116.15 398 PRO U O 1
ATOM 3644 N N . TYR B 2 399 ? 118.975 141.734 73.904 1.00 125.36 399 TYR U N 1
ATOM 3645 C CA . TYR B 2 399 ? 118.207 141.373 75.127 1.00 118.91 399 TYR U CA 1
ATOM 3646 C C . TYR B 2 399 ? 118.560 142.385 76.227 1.00 119.82 399 TYR U C 1
ATOM 3647 O O . TYR B 2 399 ? 119.181 142.009 77.249 1.00 125.75 399 TYR U O 1
ATOM 3656 N N . GLN B 2 400 ? 118.182 143.652 76.036 1.00 122.59 400 GLN U N 1
ATOM 3657 C CA . GLN B 2 400 ? 118.573 144.761 76.950 1.00 121.45 400 GLN U CA 1
ATOM 3658 C C . GLN B 2 400 ? 118.043 144.488 78.362 1.00 118.57 400 GLN U C 1
ATOM 3659 O O . GLN B 2 400 ? 118.648 144.979 79.318 1.00 141.03 400 GLN U O 1
ATOM 3665 N N . ASP B 2 401 ? 116.959 143.728 78.492 1.00 127.51 401 ASP U N 1
ATOM 3666 C CA . ASP B 2 401 ? 116.290 143.459 79.793 1.00 134.45 401 ASP U CA 1
ATOM 3667 C C . ASP B 2 401 ? 117.045 142.399 80.613 1.00 107.66 401 ASP U C 1
ATOM 3668 O O . ASP B 2 401 ? 116.542 142.073 81.704 1.00 117.36 401 ASP U O 1
ATOM 3673 N N . ILE B 2 402 ? 118.180 141.873 80.151 1.00 79.63 402 ILE U N 1
ATOM 3674 C CA . ILE B 2 402 ? 118.948 140.823 80.883 1.00 84.30 402 ILE U CA 1
ATOM 3675 C C . ILE B 2 402 ? 119.336 141.318 82.284 1.00 94.18 402 ILE U C 1
ATOM 3676 O O . ILE B 2 402 ? 119.715 142.498 82.454 1.00 82.15 402 ILE U O 1
ATOM 3681 N N . ASN B 2 403 ? 119.288 140.405 83.249 1.00 94.62 403 ASN U N 1
ATOM 3682 C CA . ASN B 2 403 ? 119.564 140.691 84.674 1.00 80.57 403 ASN U CA 1
ATOM 3683 C C . ASN B 2 403 ? 120.203 139.464 85.301 1.00 73.05 403 ASN U C 1
ATOM 3684 O O . ASN B 2 403 ? 119.472 138.509 85.602 1.00 70.68 403 ASN U O 1
ATOM 3689 N N . LEU B 2 404 ? 121.512 139.518 85.574 1.00 80.72 404 LEU U N 1
ATOM 3690 C CA . LEU B 2 404 ? 122.286 138.337 86.051 1.00 78.79 404 LEU U CA 1
ATOM 3691 C C . LEU B 2 404 ? 121.925 137.940 87.490 1.00 83.24 404 LEU U C 1
ATOM 3692 O O . LEU B 2 404 ? 122.441 136.907 87.941 1.00 104.57 404 LEU U O 1
ATOM 3697 N N . ARG B 2 405 ? 120.980 138.617 88.146 1.00 100.77 405 ARG U N 1
ATOM 3698 C CA . ARG B 2 405 ? 120.422 138.154 89.447 1.00 97.73 405 ARG U CA 1
ATOM 3699 C C . ARG B 2 405 ? 119.273 137.188 89.238 1.00 94.46 405 ARG U C 1
ATOM 3700 O O . ARG B 2 405 ? 118.768 136.695 90.242 1.00 121.39 405 ARG U O 1
ATOM 3708 N N . ARG B 2 406 ? 118.896 136.915 87.992 1.00 109.69 406 ARG U N 1
ATOM 3709 C CA . ARG B 2 406 ? 117.705 136.108 87.608 1.00 95.64 406 ARG U CA 1
ATOM 3710 C C . ARG B 2 406 ? 118.228 134.801 87.017 1.00 98.58 406 ARG U C 1
ATOM 3711 O O . ARG B 2 406 ? 119.146 134.884 86.148 1.00 107.34 406 ARG U O 1
ATOM 3719 N N . ARG B 2 407 ? 117.738 133.637 87.468 1.00 88.77 407 ARG U N 1
ATOM 3720 C CA . ARG B 2 407 ? 118.584 132.406 87.377 1.00 87.55 407 ARG U CA 1
ATOM 3721 C C . ARG B 2 407 ? 118.856 132.008 85.919 1.00 109.68 407 ARG U C 1
ATOM 3722 O O . ARG B 2 407 ? 120.023 131.622 85.600 1.00 107.12 407 ARG U O 1
ATOM 3730 N N . HIS B 2 408 ? 117.854 132.112 85.047 1.00 102.08 408 HIS U N 1
ATOM 3731 C CA . HIS B 2 408 ? 118.019 131.737 83.620 1.00 90.73 408 HIS U CA 1
ATOM 3732 C C . HIS B 2 408 ? 118.989 132.692 82.924 1.00 84.57 408 HIS U C 1
ATOM 3733 O O . HIS B 2 408 ? 119.746 132.198 82.031 1.00 102.03 408 HIS U O 1
ATOM 3740 N N . ASP B 2 409 ? 118.994 133.977 83.291 1.00 82.48 409 ASP U N 1
ATOM 3741 C CA . ASP B 2 409 ? 119.947 134.965 82.716 1.00 99.00 409 ASP U CA 1
ATOM 3742 C C . ASP B 2 409 ? 121.384 134.675 83.175 1.00 101.63 409 ASP U C 1
ATOM 3743 O O . ASP B 2 409 ? 122.337 134.943 82.374 1.00 85.08 409 ASP U O 1
ATOM 3748 N N . PHE B 2 410 ? 121.547 134.170 84.400 1.00 85.08 410 PHE U N 1
ATOM 3749 C CA . PHE B 2 410 ? 122.875 133.833 84.954 1.00 87.23 410 PHE U CA 1
ATOM 3750 C C . PHE B 2 410 ? 123.429 132.665 84.159 1.00 89.19 410 PHE U C 1
ATOM 3751 O O . PHE B 2 410 ? 124.599 132.753 83.679 1.00 85.34 410 PHE U O 1
ATOM 3759 N N . LEU B 2 411 ? 122.621 131.617 84.002 1.00 77.87 411 LEU U N 1
ATOM 3760 C CA . LEU B 2 411 ? 123.039 130.437 83.199 1.00 79.66 411 LEU U CA 1
ATOM 3761 C C . LEU B 2 411 ? 123.324 130.835 81.743 1.00 72.52 411 LEU U C 1
ATOM 3762 O O . LEU B 2 411 ? 124.344 130.367 81.195 1.00 76.27 411 LEU U O 1
ATOM 3767 N N . LEU B 2 412 ? 122.488 131.662 81.140 1.00 63.86 412 LEU U N 1
ATOM 3768 C CA . LEU B 2 412 ? 122.735 132.176 79.780 1.00 72.64 412 LEU U CA 1
ATOM 3769 C C . LEU B 2 412 ? 124.080 132.932 79.730 1.00 71.03 412 LEU U C 1
ATOM 3770 O O . LEU B 2 412 ? 124.867 132.680 78.789 1.00 73.09 412 LEU U O 1
ATOM 3775 N N . ALA B 2 413 ? 124.346 133.857 80.650 1.00 68.07 413 ALA U N 1
ATOM 3776 C CA . ALA B 2 413 ? 125.596 134.664 80.618 1.00 73.61 413 ALA U CA 1
ATOM 3777 C C . ALA B 2 413 ? 126.833 133.766 80.811 1.00 79.43 413 ALA U C 1
ATOM 3778 O O . ALA B 2 413 ? 127.819 133.988 80.095 1.00 73.77 413 ALA U O 1
ATOM 3780 N N . GLU B 2 414 ? 126.796 132.784 81.726 1.00 74.21 414 GLU U N 1
ATOM 3781 C CA . GLU B 2 414 ? 127.898 131.796 81.879 1.00 92.71 414 GLU U CA 1
ATOM 3782 C C . GLU B 2 414 ? 128.125 131.028 80.559 1.00 98.09 414 GLU U C 1
ATOM 3783 O O . GLU B 2 414 ? 129.288 130.907 80.130 1.00 84.42 414 GLU U O 1
ATOM 3789 N N . GLU B 2 415 ? 127.057 130.557 79.914 1.00 109.82 415 GLU U N 1
ATOM 3790 C CA . GLU B 2 415 ? 127.118 129.806 78.631 1.00 96.67 415 GLU U CA 1
ATOM 3791 C C . GLU B 2 415 ? 127.726 130.692 77.527 1.00 90.90 415 GLU U C 1
ATOM 3792 O O . GLU B 2 415 ? 128.668 130.217 76.844 1.00 87.43 415 GLU U O 1
ATOM 3798 N N . LEU B 2 416 ? 127.217 131.910 77.323 1.00 73.23 416 LEU U N 1
ATOM 3799 C CA . LEU B 2 416 ? 127.774 132.868 76.331 1.00 74.07 416 LEU U CA 1
ATOM 3800 C C . LEU B 2 416 ? 129.272 133.054 76.578 1.00 83.15 416 LEU U C 1
ATOM 3801 O O . LEU B 2 416 ? 130.052 133.007 75.596 1.00 90.94 416 LEU U O 1
ATOM 3806 N N . LYS B 2 417 ? 129.670 133.270 77.833 1.00 84.74 417 LYS U N 1
ATOM 3807 C CA . LYS B 2 417 ? 131.074 133.588 78.173 1.00 85.25 417 LYS U CA 1
ATOM 3808 C C . LYS B 2 417 ? 131.960 132.373 77.841 1.00 85.48 417 LYS U C 1
ATOM 3809 O O . LYS B 2 417 ? 133.062 132.592 77.246 1.00 71.46 417 LYS U O 1
ATOM 3815 N N . MET B 2 418 ? 131.517 131.154 78.174 1.00 85.41 418 MET U N 1
ATOM 3816 C CA . MET B 2 418 ? 132.301 129.918 77.892 1.00 89.76 418 MET U CA 1
ATOM 3817 C C . MET B 2 418 ? 132.458 129.673 76.387 1.00 88.28 418 MET U C 1
ATOM 3818 O O . MET B 2 418 ? 133.536 129.193 76.003 1.00 96.14 418 MET U O 1
ATOM 3823 N N . LYS B 2 419 ? 131.471 130.027 75.562 1.00 96.62 419 LYS U N 1
ATOM 3824 C CA . LYS B 2 419 ? 131.558 129.858 74.084 1.00 89.97 419 LYS U CA 1
ATOM 3825 C C . LYS B 2 419 ? 132.534 130.853 73.462 1.00 78.45 419 LYS U C 1
ATOM 3826 O O . LYS B 2 419 ? 133.362 130.393 72.672 1.00 107.06 419 LYS U O 1
ATOM 3832 N N . TYR B 2 420 ? 132.465 132.145 73.770 1.00 78.05 420 TYR U N 1
ATOM 3833 C CA . TYR B 2 420 ? 133.067 133.197 72.892 1.00 82.52 420 TYR U CA 1
ATOM 3834 C C . TYR B 2 420 ? 134.304 133.900 73.483 1.00 84.97 420 TYR U C 1
ATOM 3835 O O . TYR B 2 420 ? 135.220 134.222 72.684 1.00 111.68 420 TYR U O 1
ATOM 3844 N N . CYS B 2 421 ? 134.367 134.195 74.785 1.00 94.28 421 CYS U N 1
ATOM 3845 C CA . CYS B 2 421 ? 135.491 134.992 75.369 1.00 86.07 421 CYS U CA 1
ATOM 3846 C C . CYS B 2 421 ? 136.824 134.261 75.193 1.00 87.91 421 CYS U C 1
ATOM 3847 O O . CYS B 2 421 ? 136.872 133.032 75.474 1.00 106.59 421 CYS U O 1
ATOM 3850 N N . THR B 2 422 ? 137.864 134.988 74.789 1.00 82.67 422 THR U N 1
ATOM 3851 C CA . THR B 2 422 ? 139.119 134.415 74.226 1.00 94.01 422 THR U CA 1
ATOM 3852 C C . THR B 2 422 ? 140.258 135.448 74.309 1.00 91.10 422 THR U C 1
ATOM 3853 O O . THR B 2 422 ? 140.040 136.600 73.900 1.00 114.85 422 THR U O 1
ATOM 3857 N N . LEU B 2 423 ? 141.463 135.049 74.692 1.00 90.12 423 LEU U N 1
ATOM 3858 C CA . LEU B 2 423 ? 142.655 135.938 74.681 1.00 85.30 423 LEU U CA 1
ATOM 3859 C C . LEU B 2 423 ? 143.582 135.663 73.479 1.00 99.53 423 LEU U C 1
ATOM 3860 O O . LEU B 2 423 ? 144.633 136.368 73.381 1.00 100.22 423 LEU U O 1
ATOM 3865 N N . SER B 2 424 ? 143.245 134.741 72.564 1.00 96.84 424 SER U N 1
ATOM 3866 C CA . SER B 2 424 ? 143.928 134.633 71.238 1.00 114.78 424 SER U CA 1
ATOM 3867 C C . SER B 2 424 ? 143.476 135.773 70.316 1.00 89.40 424 SER U C 1
ATOM 3868 O O . SER B 2 424 ? 142.350 135.719 69.821 1.00 123.21 424 SER U O 1
ATOM 3871 N N . GLN B 2 425 ? 144.324 136.770 70.103 1.00 102.25 425 GLN U N 1
ATOM 3872 C CA . GLN B 2 425 ? 144.009 138.010 69.345 1.00 113.20 425 GLN U CA 1
ATOM 3873 C C . GLN B 2 425 ? 143.782 137.697 67.858 1.00 120.29 425 GLN U C 1
ATOM 3874 O O . GLN B 2 425 ? 142.981 138.394 67.244 1.00 144.86 425 GLN U O 1
ATOM 3880 N N . ALA B 2 426 ? 144.421 136.664 67.300 1.00 135.21 426 ALA U N 1
ATOM 3881 C CA . ALA B 2 426 ? 144.321 136.286 65.867 1.00 132.12 426 ALA U CA 1
ATOM 3882 C C . ALA B 2 426 ? 142.912 135.792 65.485 1.00 129.68 426 ALA U C 1
ATOM 3883 O O . ALA B 2 426 ? 142.613 135.778 64.273 1.00 152.48 426 ALA U O 1
ATOM 3885 N N . ASN B 2 427 ? 142.059 135.452 66.456 1.00 160.15 427 ASN U N 1
ATOM 3886 C CA . ASN B 2 427 ? 140.690 134.906 66.227 1.00 183.21 427 ASN U CA 1
ATOM 3887 C C . ASN B 2 427 ? 139.680 136.019 65.877 1.00 165.49 427 ASN U C 1
ATOM 3888 O O . ASN B 2 427 ? 138.497 135.687 65.674 1.00 174.47 427 ASN U O 1
ATOM 3893 N N . ILE B 2 428 ? 140.089 137.289 65.798 1.00 157.02 428 ILE U N 1
ATOM 3894 C CA . ILE B 2 428 ? 139.145 138.433 65.986 1.00 158.33 428 ILE U CA 1
ATOM 3895 C C . ILE B 2 428 ? 138.694 139.005 64.632 1.00 136.39 428 ILE U C 1
ATOM 3896 O O . ILE B 2 428 ? 139.530 139.328 63.769 1.00 143.39 428 ILE U O 1
ATOM 3901 N N . SER B 2 429 ? 137.377 139.107 64.471 1.00 136.68 429 SER U N 1
ATOM 3902 C CA . SER B 2 429 ? 136.668 139.669 63.293 1.00 124.77 429 SER U CA 1
ATOM 3903 C C . SER B 2 429 ? 135.204 139.913 63.686 1.00 118.12 429 SER U C 1
ATOM 3904 O O . SER B 2 429 ? 134.762 139.389 64.741 1.00 111.25 429 SER U O 1
ATOM 3907 N N . VAL B 2 430 ? 134.451 140.669 62.899 1.00 106.95 430 VAL U N 1
ATOM 3908 C CA . VAL B 2 430 ? 132.992 140.802 63.175 1.00 107.08 430 VAL U CA 1
ATOM 3909 C C . VAL B 2 430 ? 132.345 139.428 62.992 1.00 99.53 430 VAL U C 1
ATOM 3910 O O . VAL B 2 430 ? 132.369 138.915 61.851 1.00 130.21 430 VAL U O 1
ATOM 3914 N N . GLN B 2 431 ? 131.799 138.853 64.071 1.00 94.89 431 GLN U N 1
ATOM 3915 C CA . GLN B 2 431 ? 131.222 137.484 64.058 1.00 105.02 431 GLN U CA 1
ATOM 3916 C C . GLN B 2 431 ? 129.745 137.502 64.431 1.00 106.77 431 GLN U C 1
ATOM 3917 O O . GLN B 2 431 ? 129.324 138.381 65.177 1.00 107.64 431 GLN U O 1
ATOM 3923 N N . ALA B 2 432 ? 128.975 136.606 63.813 1.00 112.26 432 ALA U N 1
ATOM 3924 C CA . ALA B 2 432 ? 127.493 136.583 63.875 1.00 114.46 432 ALA U CA 1
ATOM 3925 C C . ALA B 2 432 ? 127.024 135.238 64.420 1.00 109.75 432 ALA U C 1
ATOM 3926 O O . ALA B 2 432 ? 127.432 134.189 63.878 1.00 123.15 432 ALA U O 1
ATOM 3928 N N . PHE B 2 433 ? 126.196 135.267 65.459 1.00 100.61 433 PHE U N 1
ATOM 3929 C CA . PHE B 2 433 ? 125.772 134.055 66.207 1.00 106.46 433 PHE U CA 1
ATOM 3930 C C . PHE B 2 433 ? 124.369 134.261 66.763 1.00 127.71 433 PHE U C 1
ATOM 3931 O O . PHE B 2 433 ? 123.750 135.327 66.547 1.00 138.63 433 PHE U O 1
ATOM 3939 N N . ASP B 2 434 ? 123.864 133.240 67.446 1.00 119.59 434 ASP U N 1
ATOM 3940 C CA . ASP B 2 434 ? 122.500 133.287 68.014 1.00 120.46 434 ASP U CA 1
ATOM 3941 C C . ASP B 2 434 ? 122.430 132.469 69.301 1.00 124.02 434 ASP U C 1
ATOM 3942 O O . ASP B 2 434 ? 123.256 131.539 69.512 1.00 125.68 434 ASP U O 1
ATOM 3947 N N . PHE B 2 435 ? 121.458 132.819 70.137 1.00 102.16 435 PHE U N 1
ATOM 3948 C CA . PHE B 2 435 ? 121.172 132.099 71.397 1.00 107.06 435 PHE U CA 1
ATOM 3949 C C . PHE B 2 435 ? 119.660 132.030 71.614 1.00 95.97 435 PHE U C 1
ATOM 3950 O O . PHE B 2 435 ? 118.904 132.890 71.129 1.00 76.19 435 PHE U O 1
ATOM 3958 N N . HIS B 2 436 ? 119.233 131.008 72.344 1.00 90.22 436 HIS U N 1
ATOM 3959 C CA . HIS B 2 436 ? 117.816 130.805 72.717 1.00 105.58 436 HIS U CA 1
ATOM 3960 C C . HIS B 2 436 ? 117.630 131.237 74.167 1.00 115.07 436 HIS U C 1
ATOM 3961 O O . HIS B 2 436 ? 118.221 130.598 75.066 1.00 150.54 436 HIS U O 1
ATOM 3968 N N . LEU B 2 437 ? 116.823 132.268 74.383 1.00 113.37 437 LEU U N 1
ATOM 3969 C CA . LEU B 2 437 ? 116.317 132.634 75.721 1.00 97.31 437 LEU U CA 1
ATOM 3970 C C . LEU B 2 437 ? 115.159 131.695 76.050 1.00 92.88 437 LEU U C 1
ATOM 3971 O O . LEU B 2 437 ? 114.061 131.864 75.466 1.00 108.31 437 LEU U O 1
ATOM 3976 N N . ARG B 2 438 ? 115.386 130.755 76.966 1.00 100.97 438 ARG U N 1
ATOM 3977 C CA . ARG B 2 438 ? 114.323 129.894 77.542 1.00 96.36 438 ARG U CA 1
ATOM 3978 C C . ARG B 2 438 ? 114.078 130.329 78.985 1.00 96.34 438 ARG U C 1
ATOM 3979 O O . ARG B 2 438 ? 115.045 130.453 79.750 1.00 115.71 438 ARG U O 1
ATOM 3987 N N . ALA B 2 439 ? 112.811 130.591 79.300 1.00 103.90 439 ALA U N 1
ATOM 3988 C CA . ALA B 2 439 ? 112.335 131.266 80.522 1.00 100.89 439 ALA U CA 1
ATOM 3989 C C . ALA B 2 439 ? 111.051 130.594 80.986 1.00 126.57 439 ALA U C 1
ATOM 3990 O O . ALA B 2 439 ? 110.288 130.085 80.167 1.00 149.65 439 ALA U O 1
ATOM 3992 N N . PRO B 2 440 ? 110.785 130.519 82.309 1.00 154.91 440 PRO U N 1
ATOM 3993 C CA . PRO B 2 440 ? 109.674 129.716 82.818 1.00 155.54 440 PRO U CA 1
ATOM 3994 C C . PRO B 2 440 ? 108.316 130.275 82.379 1.00 154.54 440 PRO U C 1
ATOM 3995 O O . PRO B 2 440 ? 108.121 131.476 82.444 1.00 161.71 440 PRO U O 1
ATOM 3999 N N . ASN B 2 441 ? 107.428 129.377 81.936 1.00 151.67 441 ASN U N 1
ATOM 4000 C CA . ASN B 2 441 ? 106.022 129.665 81.538 1.00 178.45 441 ASN U CA 1
ATOM 4001 C C . ASN B 2 441 ? 105.967 130.781 80.471 1.00 173.09 441 ASN U C 1
ATOM 4002 O O . ASN B 2 441 ? 104.988 131.578 80.481 1.00 188.02 441 ASN U O 1
ATOM 4007 N N . GLN B 2 442 ? 106.937 130.818 79.552 1.00 159.35 442 GLN U N 1
ATOM 4008 C CA . GLN B 2 442 ? 107.025 131.844 78.472 1.00 161.90 442 GLN U CA 1
ATOM 4009 C C . GLN B 2 442 ? 107.711 131.218 77.255 1.00 165.65 442 GLN U C 1
ATOM 4010 O O . GLN B 2 442 ? 108.684 130.486 77.425 1.00 176.94 442 GLN U O 1
ATOM 4016 N N . PRO B 2 443 ? 107.243 131.441 75.998 1.00 163.14 443 PRO U N 1
ATOM 4017 C CA . PRO B 2 443 ? 107.750 130.671 74.856 1.00 163.83 443 PRO U CA 1
ATOM 4018 C C . PRO B 2 443 ? 109.185 131.041 74.443 1.00 151.15 443 PRO U C 1
ATOM 4019 O O . PRO B 2 443 ? 109.541 132.199 74.544 1.00 152.48 443 PRO U O 1
ATOM 4023 N N . THR B 2 444 ? 109.972 130.044 74.023 1.00 128.84 444 THR U N 1
ATOM 4024 C CA . THR B 2 444 ? 111.404 130.184 73.641 1.00 114.12 444 THR U CA 1
ATOM 4025 C C . THR B 2 444 ? 111.578 131.274 72.578 1.00 104.62 444 THR U C 1
ATOM 4026 O O . THR B 2 444 ? 110.874 131.242 71.562 1.00 123.03 444 THR U O 1
ATOM 4030 N N . ARG B 2 445 ? 112.510 132.199 72.801 1.00 111.63 445 ARG U N 1
ATOM 4031 C CA . ARG B 2 445 ? 112.845 133.289 71.848 1.00 104.38 445 ARG U CA 1
ATOM 4032 C C . ARG B 2 445 ? 114.276 133.071 71.373 1.00 101.69 445 ARG U C 1
ATOM 4033 O O . ARG B 2 445 ? 115.163 132.879 72.212 1.00 134.86 445 ARG U O 1
ATOM 4041 N N . LYS B 2 446 ? 114.501 133.166 70.070 1.00 95.99 446 LYS U N 1
ATOM 4042 C CA . LYS B 2 446 ? 115.860 133.117 69.489 1.00 107.35 446 LYS U CA 1
ATOM 4043 C C . LYS B 2 446 ? 116.314 134.536 69.145 1.00 100.57 446 LYS U C 1
ATOM 4044 O O . LYS B 2 446 ? 115.562 135.262 68.491 1.00 104.91 446 LYS U O 1
ATOM 4050 N N . TYR B 2 447 ? 117.529 134.891 69.546 1.00 100.64 447 TYR U N 1
ATOM 4051 C CA . TYR B 2 447 ? 118.154 136.189 69.211 1.00 107.25 447 TYR U CA 1
ATOM 4052 C C . TYR B 2 447 ? 119.376 135.960 68.333 1.00 91.12 447 TYR U C 1
ATOM 4053 O O . TYR B 2 447 ? 120.283 135.252 68.767 1.00 92.66 447 TYR U O 1
ATOM 4062 N N . GLN B 2 448 ? 119.409 136.585 67.158 1.00 97.18 448 GLN U N 1
ATOM 4063 C CA . GLN B 2 448 ? 120.662 136.765 66.384 1.00 110.11 448 GLN U CA 1
ATOM 4064 C C . GLN B 2 448 ? 121.370 137.980 66.956 1.00 94.10 448 GLN U C 1
ATOM 4065 O O . GLN B 2 448 ? 120.672 138.975 67.259 1.00 99.06 448 GLN U O 1
ATOM 4071 N N . PHE B 2 449 ? 122.699 137.936 67.032 1.00 88.91 449 PHE U N 1
ATOM 4072 C CA . PHE B 2 449 ? 123.529 139.095 67.470 1.00 94.55 449 PHE U CA 1
ATOM 4073 C C . PHE B 2 449 ? 124.915 139.016 66.828 1.00 96.20 449 PHE U C 1
ATOM 4074 O O . PHE B 2 449 ? 125.352 137.934 66.366 1.00 84.35 449 PHE U O 1
ATOM 4082 N N . LYS B 2 450 ? 125.593 140.156 66.784 1.00 102.45 450 LYS U N 1
ATOM 4083 C CA . LYS B 2 450 ? 126.990 140.259 66.291 1.00 112.63 450 LYS U CA 1
ATOM 4084 C C . LYS B 2 450 ? 127.880 140.809 67.399 1.00 97.88 450 LYS U C 1
ATOM 4085 O O . LYS B 2 450 ? 127.376 141.527 68.278 1.00 144.64 450 LYS U O 1
ATOM 4091 N N . PHE B 2 451 ? 129.153 140.449 67.376 1.00 73.65 451 PHE U N 1
ATOM 4092 C CA . PHE B 2 451 ? 130.169 141.001 68.301 1.00 76.68 451 PHE U CA 1
ATOM 4093 C C . PHE B 2 451 ? 131.482 141.196 67.557 1.00 84.89 451 PHE U C 1
ATOM 4094 O O . PHE B 2 451 ? 131.637 140.639 66.482 1.00 102.68 451 PHE U O 1
ATOM 4102 N N . TYR B 2 452 ? 132.411 141.966 68.116 1.00 87.57 452 TYR U N 1
ATOM 4103 C CA . TYR B 2 452 ? 133.719 142.213 67.467 1.00 89.34 452 TYR U CA 1
ATOM 4104 C C . TYR B 2 452 ? 134.852 142.008 68.485 1.00 98.76 452 TYR U C 1
ATOM 4105 O O . TYR B 2 452 ? 135.731 141.184 68.197 1.00 106.10 452 TYR U O 1
ATOM 4114 N N . ASP B 2 453 ? 134.889 142.764 69.583 1.00 99.64 453 ASP U N 1
ATOM 4115 C CA . ASP B 2 453 ? 136.080 142.788 70.479 1.00 105.32 453 ASP U CA 1
ATOM 4116 C C . ASP B 2 453 ? 135.703 142.643 71.961 1.00 93.61 453 ASP U C 1
ATOM 4117 O O . ASP B 2 453 ? 136.599 142.390 72.780 1.00 96.37 453 ASP U O 1
ATOM 4122 N N . GLU B 2 454 ? 134.419 142.741 72.285 1.00 103.58 454 GLU U N 1
ATOM 4123 C CA . GLU B 2 454 ? 133.864 142.493 73.642 1.00 112.36 454 GLU U CA 1
ATOM 4124 C C . GLU B 2 454 ? 134.386 141.148 74.181 1.00 102.71 454 GLU U C 1
ATOM 4125 O O . GLU B 2 454 ? 134.604 141.030 75.399 1.00 135.94 454 GLU U O 1
ATOM 4131 N N . VAL B 2 455 ? 134.623 140.196 73.291 1.00 93.26 455 VAL U N 1
ATOM 4132 C CA . VAL B 2 455 ? 135.077 138.814 73.599 1.00 82.95 455 VAL U CA 1
ATOM 4133 C C . VAL B 2 455 ? 136.518 138.833 74.090 1.00 92.25 455 VAL U C 1
ATOM 4134 O O . VAL B 2 455 ? 136.867 137.860 74.811 1.00 111.11 455 VAL U O 1
ATOM 4138 N N . ILE B 2 456 ? 137.340 139.823 73.719 1.00 65.14 456 ILE U N 1
ATOM 4139 C CA . ILE B 2 456 ? 138.755 139.857 74.200 1.00 74.64 456 ILE U CA 1
ATOM 4140 C C . ILE B 2 456 ? 138.900 140.911 75.313 1.00 80.47 456 ILE U C 1
ATOM 4141 O O . ILE B 2 456 ? 139.675 140.686 76.272 1.00 110.59 456 ILE U O 1
ATOM 4146 N N . LEU B 2 457 ? 138.192 142.017 75.222 1.00 87.53 457 LEU U N 1
ATOM 4147 C CA . LEU B 2 457 ? 138.399 143.128 76.165 1.00 84.29 457 LEU U CA 1
ATOM 4148 C C . LEU B 2 457 ? 137.907 142.702 77.537 1.00 92.72 457 LEU U C 1
ATOM 4149 O O . LEU B 2 457 ? 138.565 143.133 78.499 1.00 131.85 457 LEU U O 1
ATOM 4154 N N . ALA B 2 458 ? 136.864 141.870 77.664 1.00 94.00 458 ALA U N 1
ATOM 4155 C CA . ALA B 2 458 ? 136.370 141.425 79.004 1.00 98.46 458 ALA U CA 1
ATOM 4156 C C . ALA B 2 458 ? 137.463 140.605 79.690 1.00 83.69 458 ALA U C 1
ATOM 4157 O O . ALA B 2 458 ? 137.828 140.936 80.810 1.00 103.02 458 ALA U O 1
ATOM 4159 N N . PRO B 2 459 ? 138.063 139.562 79.068 1.00 93.60 459 PRO U N 1
ATOM 4160 C CA . PRO B 2 459 ? 139.270 138.921 79.611 1.00 91.00 459 PRO U CA 1
ATOM 4161 C C . PRO B 2 459 ? 140.454 139.861 79.904 1.00 74.23 459 PRO U C 1
ATOM 4162 O O . PRO B 2 459 ? 141.062 139.714 80.922 1.00 79.30 459 PRO U O 1
ATOM 4166 N N . MET B 2 460 ? 140.764 140.804 79.023 1.00 97.53 460 MET U N 1
ATOM 4167 C CA . MET B 2 460 ? 141.938 141.699 79.197 1.00 100.62 460 MET U CA 1
ATOM 4168 C C . MET B 2 460 ? 141.769 142.559 80.461 1.00 108.11 460 MET U C 1
ATOM 4169 O O . MET B 2 460 ? 142.787 143.138 80.909 1.00 121.11 460 MET U O 1
ATOM 4174 N N . GLY B 2 461 ? 140.569 142.607 81.059 1.00 100.04 461 GLY U N 1
ATOM 4175 C CA . GLY B 2 461 ? 140.341 143.210 82.388 1.00 93.31 461 GLY U CA 1
ATOM 4176 C C . GLY B 2 461 ? 141.300 142.664 83.449 1.00 95.61 461 GLY U C 1
ATOM 4177 O O . GLY B 2 461 ? 141.645 143.414 84.357 1.00 100.19 461 GLY U O 1
ATOM 4178 N N . PHE B 2 462 ? 141.761 141.417 83.362 1.00 82.74 462 PHE U N 1
ATOM 4179 C CA . PHE B 2 462 ? 142.752 140.891 84.327 1.00 83.32 462 PHE U CA 1
ATOM 4180 C C . PHE B 2 462 ? 144.059 141.713 84.317 1.00 77.21 462 PHE U C 1
ATOM 4181 O O . PHE B 2 462 ? 144.845 141.547 85.265 1.00 109.57 462 PHE U O 1
ATOM 4189 N N . TYR B 2 463 ? 144.304 142.576 83.332 1.00 79.28 463 TYR U N 1
ATOM 4190 C CA . TYR B 2 463 ? 145.527 143.427 83.260 1.00 92.66 463 TYR U CA 1
ATOM 4191 C C . TYR B 2 463 ? 145.146 144.914 83.373 1.00 108.93 463 TYR U C 1
ATOM 4192 O O . TYR B 2 463 ? 146.080 145.754 83.275 1.00 119.62 463 TYR U O 1
ATOM 4201 N N . ASP B 2 464 ? 143.854 145.244 83.544 1.00 91.90 464 ASP U N 1
ATOM 4202 C CA . ASP B 2 464 ? 143.399 146.590 84.003 1.00 114.62 464 ASP U CA 1
ATOM 4203 C C . ASP B 2 464 ? 142.104 146.442 84.798 1.00 81.63 464 ASP U C 1
ATOM 4204 O O . ASP B 2 464 ? 141.019 146.757 84.282 1.00 75.07 464 ASP U O 1
ATOM 4209 N N . PRO B 2 465 ? 142.166 145.905 86.046 1.00 72.02 465 PRO U N 1
ATOM 4210 C CA . PRO B 2 465 ? 140.969 145.434 86.749 1.00 80.18 465 PRO U CA 1
ATOM 4211 C C . PRO B 2 465 ? 140.046 146.535 87.258 1.00 89.19 465 PRO U C 1
ATOM 4212 O O . PRO B 2 465 ? 139.070 146.196 87.896 1.00 97.93 465 PRO U O 1
ATOM 4216 N N . SER B 2 466 ? 140.344 147.779 86.884 1.00 97.49 466 SER U N 1
ATOM 4217 C CA . SER B 2 466 ? 139.453 148.938 87.084 1.00 104.39 466 SER U CA 1
ATOM 4218 C C . SER B 2 466 ? 138.205 148.815 86.201 1.00 99.52 466 SER U C 1
ATOM 4219 O O . SER B 2 466 ? 137.206 149.466 86.557 1.00 125.66 466 SER U O 1
ATOM 4222 N N . ILE B 2 467 ? 138.249 148.047 85.101 1.00 94.50 467 ILE U N 1
ATOM 4223 C CA . ILE B 2 467 ? 137.090 147.841 84.175 1.00 86.51 467 ILE U CA 1
ATOM 4224 C C . ILE B 2 467 ? 136.026 146.962 84.838 1.00 76.37 467 ILE U C 1
ATOM 4225 O O . ILE B 2 467 ? 134.850 147.104 84.458 1.00 91.18 467 ILE U O 1
ATOM 4230 N N . PHE B 2 468 ? 136.379 146.161 85.855 1.00 82.71 468 PHE U N 1
ATOM 4231 C CA . PHE B 2 468 ? 135.421 145.308 86.626 1.00 79.71 468 PHE U CA 1
ATOM 4232 C C . PHE B 2 468 ? 134.632 146.122 87.649 1.00 84.49 468 PHE U C 1
ATOM 4233 O O . PHE B 2 468 ? 135.124 147.154 88.113 1.00 100.40 468 PHE U O 1
ATOM 4241 N N . ASP B 2 469 ? 133.409 145.700 87.970 1.00 93.87 469 ASP U N 1
ATOM 4242 C CA . ASP B 2 469 ? 132.599 146.380 89.018 1.00 86.45 469 ASP U CA 1
ATOM 4243 C C . ASP B 2 469 ? 133.091 145.916 90.395 1.00 109.29 469 ASP U C 1
ATOM 4244 O O . ASP B 2 469 ? 132.630 144.861 90.915 1.00 126.59 469 ASP U O 1
ATOM 4249 N N . ASN B 2 470 ? 133.980 146.702 90.990 1.00 95.93 470 ASN U N 1
ATOM 4250 C CA . ASN B 2 470 ? 134.551 146.425 92.321 1.00 73.33 470 ASN U CA 1
ATOM 4251 C C . ASN B 2 470 ? 133.760 147.162 93.421 1.00 87.17 470 ASN U C 1
ATOM 4252 O O . ASN B 2 470 ? 134.224 147.174 94.560 1.00 93.12 470 ASN U O 1
ATOM 4257 N N . SER B 2 471 ? 132.612 147.782 93.134 1.00 103.06 471 SER U N 1
ATOM 4258 C CA . SER B 2 471 ? 132.052 148.868 93.989 1.00 108.96 471 SER U CA 1
ATOM 4259 C C . SER B 2 471 ? 131.458 148.315 95.295 1.00 112.28 471 SER U C 1
ATOM 4260 O O . SER B 2 471 ? 131.448 149.061 96.296 1.00 109.99 471 SER U O 1
ATOM 4263 N N . THR B 2 472 ? 130.961 147.075 95.303 1.00 97.09 472 THR U N 1
ATOM 4264 C CA . THR B 2 472 ? 130.195 146.514 96.454 1.00 99.35 472 THR U CA 1
ATOM 4265 C C . THR B 2 472 ? 130.910 145.319 97.100 1.00 85.75 472 THR U C 1
ATOM 4266 O O . THR B 2 472 ? 130.350 144.732 98.050 1.00 81.12 472 THR U O 1
ATOM 4270 N N . LYS B 2 473 ? 132.124 144.988 96.680 1.00 72.93 473 LYS U N 1
ATOM 4271 C CA . LYS B 2 473 ? 132.725 143.692 97.049 1.00 73.93 473 LYS U CA 1
ATOM 4272 C C . LYS B 2 473 ? 133.017 143.651 98.547 1.00 82.37 473 LYS U C 1
ATOM 4273 O O . LYS B 2 473 ? 133.041 142.559 99.153 1.00 97.30 473 LYS U O 1
ATOM 4279 N N . LEU B 2 474 ? 133.273 144.810 99.115 1.00 92.71 474 LEU U N 1
ATOM 4280 C CA . LEU B 2 474 ? 133.718 144.949 100.520 1.00 86.44 474 LEU U CA 1
ATOM 4281 C C . LEU B 2 474 ? 132.515 145.230 101.423 1.00 71.86 474 LEU U C 1
ATOM 4282 O O . LEU B 2 474 ? 132.714 145.327 102.648 1.00 93.77 474 LEU U O 1
ATOM 4287 N N . ARG B 2 475 ? 131.313 145.372 100.872 1.00 68.39 475 ARG U N 1
ATOM 4288 C CA . ARG B 2 475 ? 130.102 145.631 101.689 1.00 80.57 475 ARG U CA 1
ATOM 4289 C C . ARG B 2 475 ? 129.823 144.416 102.588 1.00 81.04 475 ARG U C 1
ATOM 4290 O O . ARG B 2 475 ? 129.824 143.272 102.116 1.00 94.83 475 ARG U O 1
ATOM 4298 N N . GLY B 2 476 ? 129.633 144.650 103.875 1.00 80.44 476 GLY U N 1
ATOM 4299 C CA . GLY B 2 476 ? 129.362 143.571 104.838 1.00 80.98 476 GLY U CA 1
ATOM 4300 C C . GLY B 2 476 ? 130.600 142.809 105.308 1.00 81.62 476 GLY U C 1
ATOM 4301 O O . GLY B 2 476 ? 130.374 141.831 106.002 1.00 68.99 476 GLY U O 1
ATOM 4302 N N . ARG B 2 477 ? 131.831 143.257 105.030 1.00 73.51 477 ARG U N 1
ATOM 4303 C CA . ARG B 2 477 ? 133.056 142.434 105.196 1.00 77.32 477 ARG U CA 1
ATOM 4304 C C . ARG B 2 477 ? 133.245 141.908 106.626 1.00 96.82 477 ARG U C 1
ATOM 4305 O O . ARG B 2 477 ? 133.860 140.804 106.708 1.00 139.08 477 ARG U O 1
ATOM 4313 N N . ARG B 2 478 ? 132.807 142.602 107.692 1.00 84.28 478 ARG U N 1
ATOM 4314 C CA . ARG B 2 478 ? 132.883 142.049 109.082 1.00 78.40 478 ARG U CA 1
ATOM 4315 C C . ARG B 2 478 ? 131.555 142.302 109.805 1.00 91.01 478 ARG U C 1
ATOM 4316 O O . ARG B 2 478 ? 131.569 142.525 111.025 1.00 110.94 478 ARG U O 1
ATOM 4324 N N . LYS B 2 479 ? 130.445 142.254 109.077 1.00 100.41 479 LYS U N 1
ATOM 4325 C CA . LYS B 2 479 ? 129.087 142.600 109.577 1.00 86.67 479 LYS U CA 1
ATOM 4326 C C . LYS B 2 479 ? 128.660 141.614 110.670 1.00 80.01 479 LYS U C 1
ATOM 4327 O O . LYS B 2 479 ? 128.000 142.067 111.603 1.00 112.29 479 LYS U O 1
ATOM 4333 N N . LEU B 2 480 ? 128.984 140.328 110.547 1.00 79.92 480 LEU U N 1
ATOM 4334 C CA . LEU B 2 480 ? 128.478 139.244 111.434 1.00 81.95 480 LEU U CA 1
ATOM 4335 C C . LEU B 2 480 ? 129.607 138.508 112.146 1.00 74.16 480 LEU U C 1
ATOM 4336 O O . LEU B 2 480 ? 129.340 137.960 113.245 1.00 74.22 480 LEU U O 1
ATOM 4341 N N . ILE B 2 481 ? 130.745 138.355 111.474 1.00 70.00 481 ILE U N 1
ATOM 4342 C CA . ILE B 2 481 ? 131.884 137.519 111.953 1.00 81.99 481 ILE U CA 1
ATOM 4343 C C . ILE B 2 481 ? 133.064 138.455 112.112 1.00 69.81 481 ILE U C 1
ATOM 4344 O O . ILE B 2 481 ? 133.546 138.921 111.079 1.00 94.21 481 ILE U O 1
ATOM 4349 N N . ASP B 2 482 ? 133.549 138.679 113.330 1.00 72.80 482 ASP U N 1
ATOM 4350 C CA . ASP B 2 482 ? 134.731 139.558 113.539 1.00 91.61 482 ASP U CA 1
ATOM 4351 C C . ASP B 2 482 ? 136.068 138.897 113.106 1.00 66.49 482 ASP U C 1
ATOM 4352 O O . ASP B 2 482 ? 136.172 137.689 112.979 1.00 68.97 482 ASP U O 1
ATOM 4357 N N . ARG B 2 483 ? 137.067 139.724 112.867 1.00 64.20 483 ARG U N 1
ATOM 4358 C CA . ARG B 2 483 ? 138.515 139.390 112.726 1.00 64.13 483 ARG U CA 1
ATOM 4359 C C . ARG B 2 483 ? 138.948 138.381 113.813 1.00 73.10 483 ARG U C 1
ATOM 4360 O O . ARG B 2 483 ? 138.432 138.364 114.978 1.00 67.51 483 ARG U O 1
ATOM 4368 N N . SER B 2 484 ? 139.922 137.553 113.499 1.00 84.76 484 SER U N 1
ATOM 4369 C CA . SER B 2 484 ? 140.448 136.586 114.486 1.00 83.26 484 SER U CA 1
ATOM 4370 C C . SER B 2 484 ? 141.415 137.324 115.410 1.00 78.47 484 SER U C 1
ATOM 4371 O O . SER B 2 484 ? 142.308 137.997 114.901 1.00 68.31 484 SER U O 1
ATOM 4374 N N . TYR B 2 485 ? 141.260 137.131 116.720 1.00 70.22 485 TYR U N 1
ATOM 4375 C CA . TYR B 2 485 ? 142.156 137.667 117.765 1.00 61.70 485 TYR U CA 1
ATOM 4376 C C . TYR B 2 485 ? 142.682 136.511 118.577 1.00 61.21 485 TYR U C 1
ATOM 4377 O O . TYR B 2 485 ? 141.956 135.476 118.709 1.00 70.47 485 TYR U O 1
ATOM 4386 N N . ASN B 2 486 ? 143.893 136.703 119.109 1.00 59.49 486 ASN U N 1
ATOM 4387 C CA . ASN B 2 486 ? 144.564 135.701 119.969 1.00 63.72 486 ASN U CA 1
ATOM 4388 C C . ASN B 2 486 ? 143.613 135.237 121.086 1.00 64.15 486 ASN U C 1
ATOM 4389 O O . ASN B 2 486 ? 142.835 136.057 121.604 1.00 75.54 486 ASN U O 1
ATOM 4394 N N . ALA B 2 487 ? 143.656 133.955 121.452 1.00 74.03 487 ALA U N 1
ATOM 4395 C CA . ALA B 2 487 ? 142.745 133.331 122.453 1.00 75.72 487 ALA U CA 1
ATOM 4396 C C . ALA B 2 487 ? 142.884 134.013 123.811 1.00 76.91 487 ALA U C 1
ATOM 4397 O O . ALA B 2 487 ? 141.838 134.208 124.482 1.00 90.57 487 ALA U O 1
ATOM 4399 N N . TYR B 2 488 ? 144.120 134.373 124.175 1.00 82.04 488 TYR U N 1
ATOM 4400 C CA . TYR B 2 488 ? 144.482 135.004 125.460 1.00 76.39 488 TYR U CA 1
ATOM 4401 C C . TYR B 2 488 ? 144.548 136.517 125.312 1.00 78.53 488 TYR U C 1
ATOM 4402 O O . TYR B 2 488 ? 143.860 137.219 126.108 1.00 113.04 488 TYR U O 1
ATOM 4411 N N . ASP B 2 489 ? 145.372 137.001 124.391 1.00 74.93 489 ASP U N 1
ATOM 4412 C CA . ASP B 2 489 ? 145.622 138.456 124.173 1.00 85.63 489 ASP U CA 1
ATOM 4413 C C . ASP B 2 489 ? 144.553 139.012 123.233 1.00 75.45 489 ASP U C 1
ATOM 4414 O O . ASP B 2 489 ? 144.862 139.292 122.083 1.00 86.93 489 ASP U O 1
ATOM 4419 N N . VAL B 2 490 ? 143.344 139.215 123.735 1.00 80.08 490 VAL U N 1
ATOM 4420 C CA . VAL B 2 490 ? 142.110 139.425 122.928 1.00 70.66 490 VAL U CA 1
ATOM 4421 C C . VAL B 2 490 ? 142.147 140.783 122.191 1.00 82.08 490 VAL U C 1
ATOM 4422 O O . VAL B 2 490 ? 141.157 141.140 121.492 1.00 73.51 490 VAL U O 1
ATOM 4426 N N . ASP B 2 491 ? 143.228 141.549 122.315 1.00 99.42 491 ASP U N 1
ATOM 4427 C CA . ASP B 2 491 ? 143.419 142.802 121.543 1.00 94.49 491 ASP U CA 1
ATOM 4428 C C . ASP B 2 491 ? 144.173 142.517 120.262 1.00 85.45 491 ASP U C 1
ATOM 4429 O O . ASP B 2 491 ? 144.047 143.368 119.374 1.00 121.84 491 ASP U O 1
ATOM 4434 N N . MET B 2 492 ? 144.980 141.456 120.179 1.00 74.27 492 MET U N 1
ATOM 4435 C CA . MET B 2 492 ? 145.932 141.260 119.046 1.00 76.32 492 MET U CA 1
ATOM 4436 C C . MET B 2 492 ? 145.353 140.355 117.942 1.00 85.76 492 MET U C 1
ATOM 4437 O O . MET B 2 492 ? 145.071 139.164 118.163 1.00 54.04 492 MET U O 1
ATOM 4442 N N . PRO B 2 493 ? 145.214 140.874 116.691 1.00 77.49 493 PRO U N 1
ATOM 4443 C CA . PRO B 2 493 ? 144.823 140.066 115.547 1.00 76.96 493 PRO U CA 1
ATOM 4444 C C . PRO B 2 493 ? 145.726 138.865 115.241 1.00 71.90 493 PRO U C 1
ATOM 4445 O O . PRO B 2 493 ? 146.935 139.042 115.191 1.00 83.77 493 PRO U O 1
ATOM 4449 N N . ASP B 2 494 ? 145.099 137.699 115.007 1.00 77.14 494 ASP U N 1
ATOM 4450 C CA . ASP B 2 494 ? 145.732 136.358 114.885 1.00 76.77 494 ASP U CA 1
ATOM 4451 C C . ASP B 2 494 ? 145.528 135.801 113.468 1.00 77.66 494 ASP U C 1
ATOM 4452 O O . ASP B 2 494 ? 146.143 134.756 113.153 1.00 87.82 494 ASP U O 1
ATOM 4457 N N . ASP B 2 495 ? 144.782 136.494 112.598 1.00 97.22 495 ASP U N 1
ATOM 4458 C CA . ASP B 2 495 ? 144.652 136.105 111.163 1.00 83.85 495 ASP U CA 1
ATOM 4459 C C . ASP B 2 495 ? 146.006 136.260 110.493 1.00 82.34 495 ASP U C 1
ATOM 4460 O O . ASP B 2 495 ? 146.793 137.119 110.900 1.00 86.30 495 ASP U O 1
ATOM 4465 N N . PRO B 2 496 ? 146.310 135.426 109.462 1.00 83.36 496 PRO U N 1
ATOM 4466 C CA . PRO B 2 496 ? 147.591 135.480 108.756 1.00 62.33 496 PRO U CA 1
ATOM 4467 C C . PRO B 2 496 ? 147.790 136.785 107.957 1.00 80.71 496 PRO U C 1
ATOM 4468 O O . PRO B 2 496 ? 146.838 137.526 107.598 1.00 76.15 496 PRO U O 1
ATOM 4472 N N . THR B 2 497 ? 149.055 137.068 107.697 1.00 96.71 497 THR U N 1
ATOM 4473 C CA . THR B 2 497 ? 149.477 138.255 106.927 1.00 112.97 497 THR U CA 1
ATOM 4474 C C . THR B 2 497 ? 150.675 137.877 106.053 1.00 108.97 497 THR U C 1
ATOM 4475 O O . THR B 2 497 ? 151.348 136.847 106.315 1.00 95.43 497 THR U O 1
ATOM 4479 N N . SER B 2 498 ? 150.896 138.674 105.019 1.00 91.25 498 SER U N 1
ATOM 4480 C CA . SER B 2 498 ? 152.052 138.503 104.129 1.00 89.11 498 SER U CA 1
ATOM 4481 C C . SER B 2 498 ? 152.558 139.866 103.657 1.00 87.80 498 SER U C 1
ATOM 4482 O O . SER B 2 498 ? 151.722 140.790 103.417 1.00 75.71 498 SER U O 1
ATOM 4485 N N . SER B 2 499 ? 153.877 139.974 103.488 1.00 75.75 499 SER U N 1
ATOM 4486 C CA . SER B 2 499 ? 154.528 141.186 102.944 1.00 76.80 499 SER U CA 1
ATOM 4487 C C . SER B 2 499 ? 153.930 141.534 101.578 1.00 85.10 499 SER U C 1
ATOM 4488 O O . SER B 2 499 ? 153.689 142.726 101.304 1.00 85.57 499 SER U O 1
ATOM 4491 N N . ALA B 2 500 ? 153.699 140.522 100.748 1.00 78.28 500 ALA U N 1
ATOM 4492 C CA . ALA B 2 500 ? 153.199 140.689 99.379 1.00 58.19 500 ALA U CA 1
ATOM 4493 C C . ALA B 2 500 ? 151.775 141.256 99.454 1.00 54.38 500 ALA U C 1
ATOM 4494 O O . ALA B 2 500 ? 151.491 142.203 98.723 1.00 72.37 500 ALA U O 1
ATOM 4496 N N . GLN B 2 501 ? 150.860 140.716 100.228 1.00 55.35 501 GLN U N 1
ATOM 4497 C CA . GLN B 2 501 ? 149.474 141.272 100.228 1.00 63.09 501 GLN U CA 1
ATOM 4498 C C . GLN B 2 501 ? 149.488 142.714 100.752 1.00 64.96 501 GLN U C 1
ATOM 4499 O O . GLN B 2 501 ? 148.789 143.525 100.124 1.00 68.43 501 GLN U O 1
ATOM 4505 N N . LEU B 2 502 ? 150.307 143.070 101.766 1.00 70.21 502 LEU U N 1
ATOM 4506 C CA . LEU B 2 502 ? 150.465 144.505 102.187 1.00 88.92 502 LEU U CA 1
ATOM 4507 C C . LEU B 2 502 ? 151.026 145.359 101.042 1.00 87.91 502 LEU U C 1
ATOM 4508 O O . LEU B 2 502 ? 150.478 146.461 100.839 1.00 68.55 502 LEU U O 1
ATOM 4513 N N . ALA B 2 503 ? 152.026 144.866 100.295 1.00 72.92 503 ALA U N 1
ATOM 4514 C CA . ALA B 2 503 ? 152.572 145.555 99.094 1.00 74.06 503 ALA U CA 1
ATOM 4515 C C . ALA B 2 503 ? 151.478 145.814 98.034 1.00 69.59 503 ALA U C 1
ATOM 4516 O O . ALA B 2 503 ? 151.522 146.879 97.414 1.00 77.81 503 ALA U O 1
ATOM 4518 N N . ILE B 2 504 ? 150.501 144.922 97.889 1.00 70.11 504 ILE U N 1
ATOM 4519 C CA . ILE B 2 504 ? 149.359 145.091 96.950 1.00 74.39 504 ILE U CA 1
ATOM 4520 C C . ILE B 2 504 ? 148.436 146.158 97.546 1.00 75.66 504 ILE U C 1
ATOM 4521 O O . ILE B 2 504 ? 148.015 147.050 96.784 1.00 117.40 504 ILE U O 1
ATOM 4526 N N . LEU B 2 505 ? 148.107 146.105 98.829 1.00 80.20 505 LEU U N 1
ATOM 4527 C CA . LEU B 2 505 ? 147.163 147.089 99.429 1.00 85.91 505 LEU U CA 1
ATOM 4528 C C . LEU B 2 505 ? 147.795 148.480 99.315 1.00 94.94 505 LEU U C 1
ATOM 4529 O O . LEU B 2 505 ? 147.058 149.438 99.075 1.00 109.48 505 LEU U O 1
ATOM 4534 N N . ALA B 2 506 ? 149.118 148.592 99.460 1.00 82.05 506 ALA U N 1
ATOM 4535 C CA . ALA B 2 506 ? 149.861 149.876 99.387 1.00 89.41 506 ALA U CA 1
ATOM 4536 C C . ALA B 2 506 ? 149.765 150.505 97.987 1.00 97.28 506 ALA U C 1
ATOM 4537 O O . ALA B 2 506 ? 149.896 151.737 97.898 1.00 111.34 506 ALA U O 1
ATOM 4539 N N . MET B 2 507 ? 149.574 149.714 96.932 1.00 102.85 507 MET U N 1
ATOM 4540 C CA . MET B 2 507 ? 149.392 150.232 95.556 1.00 96.86 507 MET U CA 1
ATOM 4541 C C . MET B 2 507 ? 148.009 1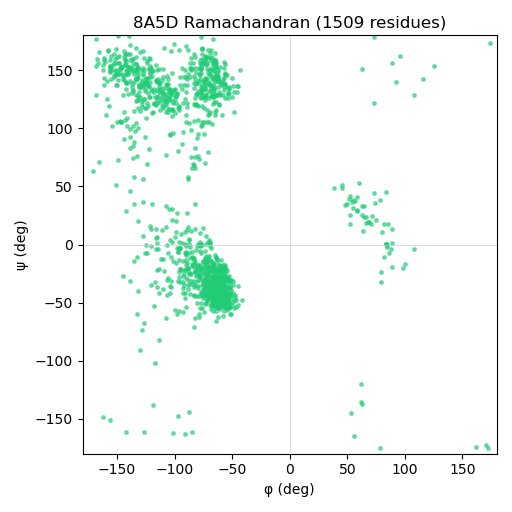50.886 95.441 1.00 91.58 507 MET U C 1
ATOM 4542 O O . MET B 2 507 ? 147.889 151.894 94.715 1.00 116.73 507 MET U O 1
ATOM 4547 N N . VAL B 2 508 ? 146.994 150.336 96.095 1.00 81.70 508 VAL U N 1
ATOM 4548 C CA . VAL B 2 508 ? 145.597 150.863 96.058 1.00 83.64 508 VAL U CA 1
ATOM 4549 C C . VAL B 2 508 ? 145.538 152.118 96.938 1.00 99.30 508 VAL U C 1
ATOM 4550 O O . VAL B 2 508 ? 144.867 153.084 96.531 1.00 99.08 508 VAL U O 1
ATOM 4554 N N . GLN B 2 509 ? 146.181 152.087 98.119 1.00 111.35 509 GLN U N 1
ATOM 4555 C CA . GLN B 2 509 ? 146.061 153.135 99.172 1.00 123.13 509 GLN U CA 1
ATOM 4556 C C . GLN B 2 509 ? 147.302 153.181 100.059 1.00 106.96 509 GLN U C 1
ATOM 4557 O O . GLN B 2 509 ? 147.450 152.329 100.931 1.00 134.12 509 GLN U O 1
ATOM 4563 N N . PRO B 2 510 ? 148.228 154.163 99.856 1.00 136.94 510 PRO U N 1
ATOM 4564 C CA . PRO B 2 510 ? 149.425 154.332 100.701 1.00 141.76 510 PRO U CA 1
ATOM 4565 C C . PRO B 2 510 ? 149.207 154.312 102.228 1.00 143.69 510 PRO U C 1
ATOM 4566 O O . PRO B 2 510 ? 148.555 155.170 102.760 1.00 122.17 510 PRO U O 1
ATOM 4570 N N . SER B 2 511 ? 149.767 153.278 102.864 1.00 150.76 511 SER U N 1
ATOM 4571 C CA . SER B 2 511 ? 149.473 152.790 104.237 1.00 141.00 511 SER U CA 1
ATOM 4572 C C . SER B 2 511 ? 150.800 152.506 104.962 1.00 157.98 511 SER U C 1
ATOM 4573 O O . SER B 2 511 ? 151.538 151.571 104.527 1.00 115.11 511 SER U O 1
ATOM 4576 N N . GLN B 2 618 ? 150.189 156.790 118.712 1.00 234.77 618 GLN U N 1
ATOM 4577 C CA . GLN B 2 618 ? 150.604 155.682 117.804 1.00 240.39 618 GLN U CA 1
ATOM 4578 C C . GLN B 2 618 ? 149.456 154.670 117.659 1.00 228.52 618 GLN U C 1
ATOM 4579 O O . GLN B 2 618 ? 148.834 154.312 118.687 1.00 223.89 618 GLN U O 1
ATOM 4585 N N . ARG B 2 619 ? 149.204 154.200 116.429 1.00 201.59 619 ARG U N 1
ATOM 4586 C CA . ARG B 2 619 ? 148.110 153.240 116.112 1.00 171.70 619 ARG U CA 1
ATOM 4587 C C . ARG B 2 619 ? 148.396 151.872 116.760 1.00 153.21 619 ARG U C 1
ATOM 4588 O O . ARG B 2 619 ? 149.546 151.370 116.672 1.00 129.79 619 ARG U O 1
ATOM 4596 N N . SER B 2 620 ? 147.362 151.280 117.367 1.00 124.46 620 SER U N 1
ATOM 4597 C CA . SER B 2 620 ? 147.339 149.894 117.905 1.00 104.28 620 SER U CA 1
ATOM 4598 C C . SER B 2 620 ? 147.207 148.874 116.772 1.00 107.05 620 SER U C 1
ATOM 4599 O O . SER B 2 620 ? 146.802 149.248 115.656 1.00 132.25 620 SER U O 1
ATOM 4602 N N . ALA B 2 621 ? 147.405 147.599 117.081 1.00 111.96 621 ALA U N 1
ATOM 4603 C CA . ALA B 2 621 ? 147.225 146.491 116.117 1.00 101.55 621 ALA U CA 1
ATOM 4604 C C . ALA B 2 621 ? 145.773 146.435 115.602 1.00 78.61 621 ALA U C 1
ATOM 4605 O O . ALA B 2 621 ? 145.628 146.191 114.386 1.00 95.50 621 ALA U O 1
ATOM 4607 N N . LYS B 2 622 ? 144.747 146.671 116.423 1.00 73.35 622 LYS U N 1
ATOM 4608 C CA . LYS B 2 622 ? 143.346 146.711 115.918 1.00 79.84 622 LYS U CA 1
ATOM 4609 C C . LYS B 2 622 ? 143.157 147.879 114.950 1.00 88.01 622 LYS U C 1
ATOM 4610 O O . LYS B 2 622 ? 142.423 147.693 113.960 1.00 113.56 622 LYS U O 1
ATOM 4616 N N . GLU B 2 623 ? 143.725 149.053 115.220 1.00 96.36 623 GLU U N 1
ATOM 4617 C CA . GLU B 2 623 ? 143.543 150.218 114.317 1.00 106.50 623 GLU U CA 1
ATOM 4618 C C . GLU B 2 623 ? 144.203 149.905 112.969 1.00 88.06 623 GLU U C 1
ATOM 4619 O O . GLU B 2 623 ? 143.584 150.182 111.929 1.00 107.98 623 GLU U O 1
ATOM 4625 N N . ILE B 2 624 ? 145.426 149.385 112.981 1.00 73.53 624 ILE U N 1
ATOM 4626 C CA . ILE B 2 624 ? 146.170 149.025 111.739 1.00 75.34 624 ILE U CA 1
ATOM 4627 C C . ILE B 2 624 ? 145.385 147.970 110.940 1.00 82.86 624 ILE U C 1
ATOM 4628 O O . ILE B 2 624 ? 145.209 148.160 109.724 1.00 112.04 624 ILE U O 1
ATOM 4633 N N . ALA B 2 625 ? 144.881 146.920 111.592 1.00 87.39 625 ALA U N 1
ATOM 4634 C CA . ALA B 2 625 ? 144.058 145.859 110.967 1.00 77.87 625 ALA U CA 1
ATOM 4635 C C . ALA B 2 625 ? 142.770 146.454 110.376 1.00 81.44 625 ALA U C 1
ATOM 4636 O O . ALA B 2 625 ? 142.486 146.175 109.200 1.00 114.60 625 ALA U O 1
ATOM 4638 N N . ALA B 2 626 ? 142.010 147.237 111.133 1.00 83.83 626 ALA U N 1
ATOM 4639 C CA . ALA B 2 626 ? 140.739 147.830 110.664 1.00 97.77 626 ALA U CA 1
ATOM 4640 C C . ALA B 2 626 ? 141.001 148.788 109.485 1.00 116.78 626 ALA U C 1
ATOM 4641 O O . ALA B 2 626 ? 140.097 148.935 108.614 1.00 122.24 626 ALA U O 1
ATOM 4643 N N . GLU B 2 627 ? 142.182 149.412 109.432 1.00 113.67 627 GLU U N 1
ATOM 4644 C CA . GLU B 2 627 ? 142.563 150.364 108.359 1.00 127.84 627 GLU U CA 1
ATOM 4645 C C . GLU B 2 627 ? 142.842 149.570 107.079 1.00 116.89 627 GLU U C 1
ATOM 4646 O O . GLU B 2 627 ? 142.446 150.049 105.991 1.00 157.37 627 GLU U O 1
ATOM 4652 N N . ARG B 2 628 ? 143.471 148.404 107.188 1.00 86.45 628 ARG U N 1
ATOM 4653 C CA . ARG B 2 628 ? 143.757 147.537 106.014 1.00 86.33 628 ARG U CA 1
ATOM 4654 C C . ARG B 2 628 ? 142.457 146.884 105.532 1.00 87.43 628 ARG U C 1
ATOM 4655 O O . ARG B 2 628 ? 142.304 146.758 104.330 1.00 97.37 628 ARG U O 1
ATOM 4663 N N . ASP B 2 629 ? 141.559 146.475 106.436 1.00 88.32 629 ASP U N 1
ATOM 4664 C CA . ASP B 2 629 ? 140.261 145.814 106.112 1.00 79.29 629 ASP U CA 1
ATOM 4665 C C . ASP B 2 629 ? 139.370 146.725 105.271 1.00 84.28 629 ASP U C 1
ATOM 4666 O O . ASP B 2 629 ? 138.435 146.210 104.629 1.00 95.08 629 ASP U O 1
ATOM 4671 N N . ALA B 2 630 ? 139.646 148.020 105.251 1.00 92.78 630 ALA U N 1
ATOM 4672 C CA . ALA B 2 630 ? 138.843 148.994 104.486 1.00 96.34 630 ALA U CA 1
ATOM 4673 C C . ALA B 2 630 ? 139.288 149.044 103.020 1.00 85.42 630 ALA U C 1
ATOM 4674 O O . ALA B 2 630 ? 138.593 149.711 102.231 1.00 96.07 630 ALA U O 1
ATOM 4676 N N . VAL B 2 631 ? 140.421 148.437 102.671 1.00 81.36 631 VAL U N 1
ATOM 4677 C CA . VAL B 2 631 ? 140.995 148.438 101.294 1.00 86.41 631 VAL U CA 1
ATOM 4678 C C . VAL B 2 631 ? 140.754 147.087 100.598 1.00 98.45 631 VAL U C 1
ATOM 4679 O O . VAL B 2 631 ? 141.186 146.039 101.121 1.00 123.56 631 VAL U O 1
ATOM 4683 N N . LEU B 2 632 ? 140.121 147.112 99.430 1.00 97.52 632 LEU U N 1
ATOM 4684 C CA . LEU B 2 632 ? 139.882 145.906 98.593 1.00 92.62 632 LEU U CA 1
ATOM 4685 C C . LEU B 2 632 ? 141.115 145.608 97.740 1.00 83.82 632 LEU U C 1
ATOM 4686 O O . LEU B 2 632 ? 141.552 146.480 96.990 1.00 85.49 632 LEU U O 1
ATOM 4691 N N . PRO B 2 633 ? 141.739 144.406 97.861 1.00 80.30 633 PRO U N 1
ATOM 4692 C CA . PRO B 2 633 ? 142.989 144.103 97.163 1.00 73.60 633 PRO U CA 1
ATOM 4693 C C . PRO B 2 633 ? 142.729 143.823 95.680 1.00 94.25 633 PRO U C 1
ATOM 4694 O O . PRO B 2 633 ? 142.181 142.757 95.327 1.00 77.42 633 PRO U O 1
ATOM 4698 N N . ILE B 2 634 ? 143.088 144.802 94.846 1.00 97.95 634 ILE U N 1
ATOM 4699 C CA . ILE B 2 634 ? 142.900 144.753 93.368 1.00 83.79 634 ILE U CA 1
ATOM 4700 C C . ILE B 2 634 ? 144.203 145.214 92.726 1.00 79.07 634 ILE U C 1
ATOM 4701 O O . ILE B 2 634 ? 144.673 146.300 93.040 1.00 90.42 634 ILE U O 1
ATOM 4706 N N . ALA B 2 635 ? 144.758 144.369 91.874 1.00 79.12 635 ALA U N 1
ATOM 4707 C CA . ALA B 2 635 ? 146.002 144.636 91.151 1.00 74.67 635 ALA U CA 1
ATOM 4708 C C . ALA B 2 635 ? 145.996 143.871 89.844 1.00 85.84 635 ALA U C 1
ATOM 4709 O O . ALA B 2 635 ? 145.361 142.833 89.721 1.00 83.41 635 ALA U O 1
ATOM 4711 N N . PRO B 2 636 ? 146.662 144.393 88.798 1.00 92.99 636 PRO U N 1
ATOM 4712 C CA . PRO B 2 636 ? 146.854 143.613 87.580 1.00 95.06 636 PRO U CA 1
ATOM 4713 C C . PRO B 2 636 ? 147.581 142.287 87.880 1.00 91.44 636 PRO U C 1
ATOM 4714 O O . PRO B 2 636 ? 148.496 142.244 88.678 1.00 98.34 636 PRO U O 1
ATOM 4718 N N . LEU B 2 637 ? 147.195 141.238 87.173 1.00 85.64 637 LEU U N 1
ATOM 4719 C CA . LEU B 2 637 ? 147.683 139.873 87.421 1.00 92.94 637 LEU U CA 1
ATOM 4720 C C . LEU B 2 637 ? 149.203 139.759 87.143 1.00 92.46 637 LEU U C 1
ATOM 4721 O O . LEU B 2 637 ? 149.883 139.017 87.903 1.00 124.09 637 LEU U O 1
ATOM 4726 N N . ASP B 2 638 ? 149.743 140.491 86.176 1.00 66.37 638 ASP U N 1
ATOM 4727 C CA . ASP B 2 638 ? 151.198 140.497 85.894 1.00 85.08 638 ASP U CA 1
ATOM 4728 C C . ASP B 2 638 ? 151.971 141.149 87.056 1.00 96.11 638 ASP U C 1
ATOM 4729 O O . ASP B 2 638 ? 153.058 140.649 87.443 1.00 99.61 638 ASP U O 1
ATOM 4734 N N . VAL B 2 639 ? 151.428 142.215 87.633 1.00 100.14 639 VAL U N 1
ATOM 4735 C CA . VAL B 2 639 ? 152.049 142.936 88.785 1.00 95.82 639 VAL U CA 1
ATOM 4736 C C . VAL B 2 639 ? 151.947 142.091 90.070 1.00 78.58 639 VAL U C 1
ATOM 4737 O O . VAL B 2 639 ? 152.919 141.974 90.823 1.00 84.27 639 VAL U O 1
ATOM 4741 N N . ALA B 2 640 ? 150.823 141.451 90.281 1.00 67.16 640 ALA U N 1
ATOM 4742 C CA . ALA B 2 640 ? 150.605 140.575 91.445 1.00 69.68 640 ALA U CA 1
ATOM 4743 C C . ALA B 2 640 ? 151.587 139.405 91.409 1.00 62.59 640 ALA U C 1
ATOM 4744 O O . ALA B 2 640 ? 152.073 139.023 92.486 1.00 99.77 640 ALA U O 1
ATOM 4746 N N . ILE B 2 641 ? 151.827 138.797 90.260 1.00 73.07 641 ILE U N 1
ATOM 4747 C CA . ILE B 2 641 ? 152.706 137.602 90.163 1.00 75.97 641 ILE U CA 1
ATOM 4748 C C . ILE B 2 641 ? 154.127 138.035 90.487 1.00 77.14 641 ILE U C 1
ATOM 4749 O O . ILE B 2 641 ? 154.767 137.327 91.320 1.00 89.84 641 ILE U O 1
ATOM 4754 N N . LEU B 2 642 ? 154.595 139.130 89.893 1.00 83.66 642 LEU U N 1
ATOM 4755 C CA . LEU B 2 642 ? 156.013 139.537 90.038 1.00 94.03 642 LEU U CA 1
ATOM 4756 C C . LEU B 2 642 ? 156.285 140.038 91.463 1.00 89.84 642 LEU U C 1
ATOM 4757 O O . LEU B 2 642 ? 157.375 139.706 91.975 1.00 96.53 642 LEU U O 1
ATOM 4762 N N . THR B 2 643 ? 155.320 140.694 92.118 1.00 87.30 643 THR U N 1
ATOM 4763 C CA . THR B 2 643 ? 155.450 141.113 93.539 1.00 79.05 643 THR U CA 1
ATOM 4764 C C . THR B 2 643 ? 155.389 139.907 94.464 1.00 72.24 643 THR U C 1
ATOM 4765 O O . THR B 2 643 ? 156.122 139.895 95.425 1.00 107.71 643 THR U O 1
ATOM 4769 N N . SER B 2 644 ? 154.508 138.958 94.239 1.00 69.59 644 SER U N 1
ATOM 4770 C CA . SER B 2 644 ? 154.442 137.721 95.047 1.00 59.20 644 SER U CA 1
ATOM 4771 C C . SER B 2 644 ? 155.797 137.030 94.949 1.00 53.50 644 SER U C 1
ATOM 4772 O O . SER B 2 644 ? 156.315 136.672 95.995 1.00 98.07 644 SER U O 1
ATOM 4775 N N . ILE B 2 645 ? 156.344 136.806 93.758 1.00 55.35 645 ILE U N 1
ATOM 4776 C CA . ILE B 2 645 ? 157.654 136.104 93.604 1.00 69.00 645 ILE U CA 1
ATOM 4777 C C . ILE B 2 645 ? 158.765 136.916 94.271 1.00 70.36 645 ILE U C 1
ATOM 4778 O O . ILE B 2 645 ? 159.612 136.275 94.897 1.00 73.93 645 ILE U O 1
ATOM 4783 N N . GLN B 2 646 ? 158.786 138.244 94.120 1.00 80.16 646 GLN U N 1
ATOM 4784 C CA . GLN B 2 646 ? 159.867 139.094 94.676 1.00 86.48 646 GLN U CA 1
ATOM 4785 C C . GLN B 2 646 ? 159.918 138.911 96.201 1.00 87.09 646 GLN U C 1
ATOM 4786 O O . GLN B 2 646 ? 161.031 138.720 96.724 1.00 111.46 646 GLN U O 1
ATOM 4792 N N . HIS B 2 647 ? 158.777 138.916 96.879 1.00 66.64 647 HIS U N 1
ATOM 4793 C CA . HIS B 2 647 ? 158.660 138.606 98.330 1.00 92.35 647 HIS U CA 1
ATOM 4794 C C . HIS B 2 647 ? 159.046 137.147 98.653 1.00 79.63 647 HIS U C 1
ATOM 4795 O O . HIS B 2 647 ? 159.519 136.919 99.756 1.00 110.88 647 HIS U O 1
ATOM 4802 N N . ALA B 2 648 ? 158.748 136.181 97.802 1.00 78.86 648 ALA U N 1
ATOM 4803 C CA . ALA B 2 648 ? 159.090 134.765 98.026 1.00 92.34 648 ALA U CA 1
ATOM 4804 C C . ALA B 2 648 ? 160.623 134.621 98.067 1.00 89.99 648 ALA U C 1
ATOM 4805 O O . ALA B 2 648 ? 161.149 133.871 98.908 1.00 120.68 648 ALA U O 1
ATOM 4807 N N . ALA B 2 649 ? 161.329 135.313 97.196 1.00 81.10 649 ALA U N 1
ATOM 4808 C CA . ALA B 2 649 ? 162.789 135.185 97.008 1.00 89.83 649 ALA U CA 1
ATOM 4809 C C . ALA B 2 649 ? 163.547 136.143 97.933 1.00 103.55 649 ALA U C 1
ATOM 4810 O O . ALA B 2 649 ? 164.761 135.966 98.060 1.00 119.27 649 ALA U O 1
ATOM 4812 N N . LYS B 2 650 ? 162.884 137.144 98.517 1.00 130.92 650 LYS U N 1
ATOM 4813 C CA . LYS B 2 650 ? 163.480 138.117 99.484 1.00 132.44 650 LYS U CA 1
ATOM 4814 C C . LYS B 2 650 ? 164.747 138.753 98.897 1.00 117.64 650 LYS U C 1
ATOM 4815 O O . LYS B 2 650 ? 165.750 138.898 99.641 1.00 134.16 650 LYS U O 1
ATOM 4821 N N . GLY B 2 651 ? 164.705 139.112 97.613 1.00 105.11 651 GLY U N 1
ATOM 4822 C CA . GLY B 2 651 ? 165.818 139.791 96.919 1.00 134.91 651 GLY U CA 1
ATOM 4823 C C . GLY B 2 651 ? 166.893 138.845 96.388 1.00 149.41 651 GLY U C 1
ATOM 4824 O O . GLY B 2 651 ? 167.856 139.348 95.770 1.00 161.56 651 GLY U O 1
ATOM 4825 N N . ASP B 2 652 ? 166.754 137.530 96.570 1.00 140.64 652 ASP U N 1
ATOM 4826 C CA . ASP B 2 652 ? 167.662 136.535 95.945 1.00 144.86 652 ASP U CA 1
ATOM 4827 C C . ASP B 2 652 ? 167.285 136.363 94.464 1.00 130.73 652 ASP U C 1
ATOM 4828 O O . ASP B 2 652 ? 166.349 135.568 94.150 1.00 149.65 652 ASP U O 1
ATOM 4833 N N . GLU B 2 653 ? 168.050 136.986 93.569 1.00 131.26 653 GLU U N 1
ATOM 4834 C CA . GLU B 2 653 ? 167.864 136.882 92.094 1.00 145.28 653 GLU U CA 1
ATOM 4835 C C . GLU B 2 653 ? 167.794 135.406 91.636 1.00 119.56 653 GLU U C 1
ATOM 4836 O O . GLU B 2 653 ? 167.061 135.130 90.667 1.00 129.39 653 GLU U O 1
ATOM 4842 N N . LYS B 2 654 ? 168.508 134.484 92.283 1.00 112.64 654 LYS U N 1
ATOM 4843 C CA . LYS B 2 654 ? 168.562 133.074 91.833 1.00 120.45 654 LYS U CA 1
ATOM 4844 C C . LYS B 2 654 ? 167.258 132.3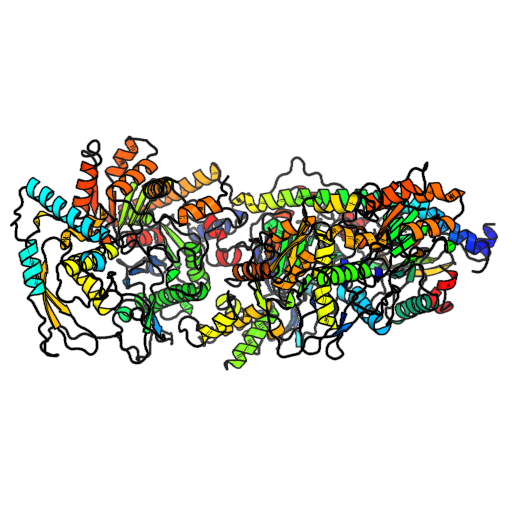64 92.181 1.00 110.55 654 LYS U C 1
ATOM 4845 O O . LYS B 2 654 ? 166.839 131.518 91.356 1.00 148.91 654 LYS U O 1
ATOM 4851 N N . LYS B 2 655 ? 166.579 132.730 93.267 1.00 106.04 655 LYS U N 1
ATOM 4852 C CA . LYS B 2 655 ? 165.230 132.160 93.532 1.00 120.46 655 LYS U CA 1
ATOM 4853 C C . LYS B 2 655 ? 164.171 132.854 92.684 1.00 100.37 655 LYS U C 1
ATOM 4854 O O . LYS B 2 655 ? 163.180 132.182 92.366 1.00 106.07 655 LYS U O 1
ATOM 4860 N N . VAL B 2 656 ? 164.364 134.108 92.294 1.00 86.63 656 VAL U N 1
ATOM 4861 C CA . VAL B 2 656 ? 163.429 134.756 91.332 1.00 84.18 656 VAL U CA 1
ATOM 4862 C C . VAL B 2 656 ? 163.461 133.989 90.016 1.00 91.31 656 VAL U C 1
ATOM 4863 O O . VAL B 2 656 ? 162.349 133.617 89.551 1.00 115.85 656 VAL U O 1
ATOM 4867 N N . ARG B 2 657 ? 164.652 133.672 89.506 1.00 95.65 657 ARG U N 1
ATOM 4868 C CA . ARG B 2 657 ? 164.823 132.919 88.234 1.00 92.20 657 ARG U CA 1
ATOM 4869 C C . ARG B 2 657 ? 164.180 131.530 88.328 1.00 89.82 657 ARG U C 1
ATOM 4870 O O . ARG B 2 657 ? 163.441 131.166 87.360 1.00 128.10 657 ARG U O 1
ATOM 4878 N N . GLU B 2 658 ? 164.359 130.812 89.433 1.00 72.33 658 GLU U N 1
ATOM 4879 C CA . GLU B 2 658 ? 163.737 129.478 89.609 1.00 85.84 658 GLU U CA 1
ATOM 4880 C C . GLU B 2 658 ? 162.199 129.601 89.604 1.00 93.20 658 GLU U C 1
ATOM 4881 O O . GLU B 2 658 ? 161.537 128.811 88.899 1.00 130.51 658 GLU U O 1
ATOM 4887 N N . LEU B 2 659 ? 161.621 130.480 90.412 1.00 85.91 659 LEU U N 1
ATOM 4888 C CA . LEU B 2 659 ? 160.159 130.539 90.594 1.00 83.69 659 LEU U CA 1
ATOM 4889 C C . LEU B 2 659 ? 159.489 130.998 89.309 1.00 82.37 659 LEU U C 1
ATOM 4890 O O . LEU B 2 659 ? 158.411 130.452 88.981 1.00 115.38 659 LEU U O 1
ATOM 4895 N N . VAL B 2 660 ? 160.079 131.956 88.605 1.00 95.57 660 VAL U N 1
ATOM 4896 C CA . VAL B 2 660 ? 159.522 132.494 87.323 1.00 94.73 660 VAL U CA 1
ATOM 4897 C C . VAL B 2 660 ? 159.489 131.390 86.249 1.00 90.37 660 VAL U C 1
ATOM 4898 O O . VAL B 2 660 ? 158.641 131.441 85.390 1.00 98.72 660 VAL U O 1
ATOM 4902 N N . GLY B 2 661 ? 160.391 130.416 86.290 1.00 97.31 661 GLY U N 1
ATOM 4903 C CA . GLY B 2 661 ? 160.361 129.260 85.381 1.00 89.15 661 GLY U CA 1
ATOM 4904 C C . GLY B 2 661 ? 159.415 128.158 85.835 1.00 85.56 661 GLY U C 1
ATOM 4905 O O . GLY B 2 661 ? 159.522 127.008 85.301 1.00 91.27 661 GLY U O 1
ATOM 4906 N N . SER B 2 662 ? 158.538 128.434 86.793 1.00 74.12 662 SER U N 1
ATOM 4907 C CA . SER B 2 662 ? 157.748 127.390 87.497 1.00 84.17 662 SER U CA 1
ATOM 4908 C C . SER B 2 662 ? 156.305 127.892 87.769 1.00 82.98 662 SER U C 1
ATOM 4909 O O . SER B 2 662 ? 155.657 127.477 88.752 1.00 65.91 662 SER U O 1
ATOM 4912 N N . ILE B 2 663 ? 155.784 128.781 86.938 1.00 72.44 663 ILE U N 1
ATOM 4913 C CA . ILE B 2 663 ? 154.419 129.328 87.141 1.00 67.54 663 ILE U CA 1
ATOM 4914 C C . ILE B 2 663 ? 153.403 128.315 86.613 1.00 77.88 663 ILE U C 1
ATOM 4915 O O . ILE B 2 663 ? 153.504 127.838 85.443 1.00 115.74 663 ILE U O 1
ATOM 4920 N N . MET B 2 664 ? 152.434 128.007 87.437 1.00 69.49 664 MET U N 1
ATOM 4921 C CA . MET B 2 664 ? 151.417 126.982 87.156 1.00 69.12 664 MET U CA 1
ATOM 4922 C C . MET B 2 664 ? 150.045 127.633 87.335 1.00 60.86 664 MET U C 1
ATOM 4923 O O . MET B 2 664 ? 149.742 128.137 88.432 1.00 77.25 664 MET U O 1
ATOM 4928 N N . VAL B 2 665 ? 149.210 127.561 86.321 1.00 64.90 665 VAL U N 1
ATOM 4929 C CA . VAL B 2 665 ? 147.851 128.163 86.333 1.00 66.71 665 VAL U CA 1
ATOM 4930 C C . VAL B 2 665 ? 146.802 127.087 86.556 1.00 53.11 665 VAL U C 1
ATOM 4931 O O . VAL B 2 665 ? 146.791 126.143 85.776 1.00 80.60 665 VAL U O 1
ATOM 4935 N N . VAL B 2 666 ? 145.889 127.307 87.488 1.00 49.23 666 VAL U N 1
ATOM 4936 C CA . VAL B 2 666 ? 144.752 126.375 87.763 1.00 53.69 666 VAL U CA 1
ATOM 4937 C C . VAL B 2 666 ? 143.482 127.166 88.038 1.00 49.79 666 VAL U C 1
ATOM 4938 O O . VAL B 2 666 ? 143.499 128.403 87.987 1.00 65.67 666 VAL U O 1
ATOM 4942 N N . GLY B 2 667 ? 142.394 126.465 88.294 1.00 66.01 667 GLY U N 1
ATOM 4943 C CA . GLY B 2 667 ? 141.078 127.057 88.559 1.00 72.46 667 GLY U CA 1
ATOM 4944 C C . GLY B 2 667 ? 140.289 127.278 87.279 1.00 75.78 667 GLY U C 1
ATOM 4945 O O . GLY B 2 667 ? 140.869 127.434 86.177 1.00 66.36 667 GLY U O 1
ATOM 4946 N N . GLY B 2 668 ? 138.978 127.335 87.410 1.00 58.60 668 GLY U N 1
ATOM 4947 C CA . GLY B 2 668 ? 138.125 127.508 86.231 1.00 69.67 668 GLY U CA 1
ATOM 4948 C C . GLY B 2 668 ? 138.274 128.846 85.503 1.00 63.51 668 GLY U C 1
ATOM 4949 O O . GLY B 2 668 ? 138.006 128.870 84.327 1.00 87.10 668 GLY U O 1
ATOM 4950 N N . GLY B 2 669 ? 138.610 129.944 86.148 1.00 81.48 669 GLY U N 1
ATOM 4951 C CA . GLY B 2 669 ? 138.732 131.256 85.489 1.00 80.64 669 GLY U CA 1
ATOM 4952 C C . GLY B 2 669 ? 139.860 131.253 84.511 1.00 66.80 669 GLY U C 1
ATOM 4953 O O . GLY B 2 669 ? 139.795 132.074 83.564 1.00 80.72 669 GLY U O 1
ATOM 4954 N N . ALA B 2 670 ? 140.844 130.377 84.723 1.00 75.61 670 ALA U N 1
ATOM 4955 C CA . ALA B 2 670 ? 142.026 130.236 83.832 1.00 99.10 670 ALA U CA 1
ATOM 4956 C C . ALA B 2 670 ? 141.694 129.447 82.573 1.00 89.89 670 ALA U C 1
ATOM 4957 O O . ALA B 2 670 ? 142.614 129.264 81.763 1.00 106.43 670 ALA U O 1
ATOM 4959 N N . LYS B 2 671 ? 140.459 128.980 82.427 1.00 79.58 671 LYS U N 1
ATOM 4960 C CA . LYS B 2 671 ? 140.087 127.961 81.422 1.00 77.94 671 LYS U CA 1
ATOM 4961 C C . LYS B 2 671 ? 139.660 128.655 80.137 1.00 76.67 671 LYS U C 1
ATOM 4962 O O . LYS B 2 671 ? 139.393 127.912 79.158 1.00 98.68 671 LYS U O 1
ATOM 4968 N N . ILE B 2 672 ? 139.692 130.001 80.104 1.00 78.00 672 ILE U N 1
ATOM 4969 C CA . ILE B 2 672 ? 139.669 130.869 78.871 1.00 67.43 672 ILE U CA 1
ATOM 4970 C C . ILE B 2 672 ? 140.767 130.425 77.902 1.00 90.58 672 ILE U C 1
ATOM 4971 O O . ILE B 2 672 ? 141.889 130.102 78.312 1.00 94.02 672 ILE U O 1
ATOM 4976 N N . PRO B 2 673 ? 140.464 130.308 76.582 1.00 93.60 673 PRO U N 1
ATOM 4977 C CA . PRO B 2 673 ? 141.473 129.981 75.567 1.00 87.95 673 PRO U CA 1
ATOM 4978 C C . PRO B 2 673 ? 142.664 130.940 75.490 1.00 79.03 673 PRO U C 1
ATOM 4979 O O . PRO B 2 673 ? 142.464 132.162 75.618 1.00 70.70 673 PRO U O 1
ATOM 4983 N N . HIS B 2 674 ? 143.856 130.359 75.380 1.00 81.10 674 HIS U N 1
ATOM 4984 C CA . HIS B 2 674 ? 145.146 131.074 75.203 1.00 91.20 674 HIS U CA 1
ATOM 4985 C C . HIS B 2 674 ? 145.571 131.832 76.481 1.00 88.47 674 HIS U C 1
ATOM 4986 O O . HIS B 2 674 ? 146.472 132.678 76.380 1.00 111.57 674 HIS U O 1
ATOM 4993 N N . PHE B 2 675 ? 145.029 131.528 77.673 1.00 85.74 675 PHE U N 1
ATOM 4994 C CA . PHE B 2 675 ? 145.298 132.327 78.908 1.00 82.14 675 PHE U CA 1
ATOM 4995 C C . PHE B 2 675 ? 146.766 132.211 79.355 1.00 79.25 675 PHE U C 1
ATOM 4996 O O . PHE B 2 675 ? 147.434 133.238 79.588 1.00 75.14 675 PHE U O 1
ATOM 5004 N N . ALA B 2 676 ? 147.306 131.004 79.420 1.00 80.58 676 ALA U N 1
ATOM 5005 C CA . ALA B 2 676 ? 148.721 130.815 79.825 1.00 86.04 676 ALA U CA 1
ATOM 5006 C C . ALA B 2 676 ? 149.686 131.506 78.851 1.00 87.86 676 ALA U C 1
ATOM 5007 O O . ALA B 2 676 ? 150.585 132.225 79.305 1.00 119.93 676 ALA U O 1
ATOM 5009 N N . PRO B 2 677 ? 149.601 131.328 77.509 1.00 95.72 677 PRO U N 1
ATOM 5010 C CA . PRO B 2 677 ? 150.412 132.108 76.571 1.00 110.05 677 PRO U CA 1
ATOM 5011 C C . PRO B 2 677 ? 150.303 133.635 76.708 1.00 96.82 677 PRO U C 1
ATOM 5012 O O . PRO B 2 677 ? 151.340 134.297 76.676 1.00 86.86 677 PRO U O 1
ATOM 5016 N N . PHE B 2 678 ? 149.092 134.152 76.915 1.00 86.41 678 PHE U N 1
ATOM 5017 C CA . PHE B 2 678 ? 148.840 135.604 77.104 1.00 95.66 678 PHE U CA 1
ATOM 5018 C C . PHE B 2 678 ? 149.567 136.125 78.365 1.00 104.87 678 PHE U C 1
ATOM 5019 O O . PHE B 2 678 ? 150.211 137.190 78.310 1.00 93.00 678 PHE U O 1
ATOM 5027 N N . LEU B 2 679 ? 149.464 135.391 79.476 1.00 97.24 679 LEU U N 1
ATOM 5028 C CA . LEU B 2 679 ? 150.103 135.750 80.765 1.00 77.69 679 LEU U CA 1
ATOM 5029 C C . LEU B 2 679 ? 151.617 135.708 80.627 1.00 76.80 679 LEU U C 1
ATOM 5030 O O . LEU B 2 679 ? 152.266 136.633 81.161 1.00 78.83 679 LEU U O 1
ATOM 5035 N N . GLU B 2 680 ? 152.168 134.726 79.921 1.00 73.44 680 GLU U N 1
ATOM 5036 C CA . GLU B 2 680 ? 153.636 134.661 79.702 1.00 73.76 680 GLU U CA 1
ATOM 5037 C C . GLU B 2 680 ? 154.114 135.876 78.879 1.00 78.08 680 GLU U C 1
ATOM 5038 O O . GLU B 2 680 ? 155.147 136.471 79.247 1.00 76.75 680 GLU U O 1
ATOM 5044 N N . GLU B 2 681 ? 153.385 136.285 77.837 1.00 90.56 681 GLU U N 1
ATOM 5045 C CA . GLU B 2 681 ? 153.748 137.484 77.025 1.00 106.81 681 GLU U CA 1
ATOM 5046 C C . GLU B 2 681 ? 153.730 138.726 77.927 1.00 92.27 681 GLU U C 1
ATOM 5047 O O . GLU B 2 681 ? 154.678 139.530 77.847 1.00 101.75 681 GLU U O 1
ATOM 5053 N N . LYS B 2 682 ? 152.692 138.888 78.756 1.00 91.63 682 LYS U N 1
ATOM 5054 C CA . LYS B 2 682 ? 152.551 140.056 79.663 1.00 93.27 682 LYS U CA 1
ATOM 5055 C C . LYS B 2 682 ? 153.711 140.104 80.676 1.00 98.23 682 LYS U C 1
ATOM 5056 O O . LYS B 2 682 ? 154.293 141.168 80.852 1.00 108.58 682 LYS U O 1
ATOM 5062 N N . LEU B 2 683 ? 154.083 138.993 81.285 1.00 94.47 683 LEU U N 1
ATOM 5063 C CA . LEU B 2 683 ? 155.243 138.959 82.212 1.00 89.36 683 LEU U CA 1
ATOM 5064 C C . LEU B 2 683 ? 156.513 139.322 81.438 1.00 90.93 683 LEU U C 1
ATOM 5065 O O . LEU B 2 683 ? 157.291 140.115 81.960 1.00 94.37 683 LEU U O 1
ATOM 5070 N N . LYS B 2 684 ? 156.719 138.788 80.236 1.00 95.49 684 LYS U N 1
ATOM 5071 C CA . LYS B 2 684 ? 157.970 139.018 79.465 1.00 89.50 684 LYS U CA 1
ATOM 5072 C C . LYS B 2 684 ? 158.124 140.505 79.101 1.00 100.96 684 LYS U C 1
ATOM 5073 O O . LYS B 2 684 ? 159.245 141.000 79.166 1.00 110.38 684 LYS U O 1
ATOM 5079 N N . ILE B 2 685 ? 157.063 141.236 78.776 1.00 110.19 685 ILE U N 1
ATOM 5080 C CA . ILE B 2 685 ? 157.213 142.688 78.444 1.00 133.20 685 ILE U CA 1
ATOM 5081 C C . ILE B 2 685 ? 157.385 143.516 79.729 1.00 127.18 685 ILE U C 1
ATOM 5082 O O . ILE B 2 685 ? 157.918 144.633 79.623 1.00 135.82 685 ILE U O 1
ATOM 5087 N N . ARG B 2 686 ? 156.965 143.017 80.895 1.00 114.21 686 ARG U N 1
ATOM 5088 C CA . ARG B 2 686 ? 157.126 143.751 82.180 1.00 100.79 686 ARG U CA 1
ATOM 5089 C C . ARG B 2 686 ? 158.503 143.491 82.813 1.00 96.54 686 ARG U C 1
ATOM 5090 O O . ARG B 2 686 ? 158.993 144.395 83.499 1.00 128.23 686 ARG U O 1
ATOM 5098 N N . ARG B 2 687 ? 159.154 142.366 82.531 1.00 98.06 687 ARG U N 1
ATOM 5099 C CA . ARG B 2 687 ? 160.548 142.072 82.976 1.00 110.44 687 ARG U CA 1
ATOM 5100 C C . ARG B 2 687 ? 161.404 141.537 81.822 1.00 108.47 687 ARG U C 1
ATOM 5101 O O . ARG B 2 687 ? 161.698 140.338 81.750 1.00 112.34 687 ARG U O 1
ATOM 5109 N N . PRO B 2 688 ? 161.853 142.409 80.891 1.00 118.36 688 PRO U N 1
ATOM 5110 C CA . PRO B 2 688 ? 162.680 141.995 79.750 1.00 129.95 688 PRO U CA 1
ATOM 5111 C C . PRO B 2 688 ? 163.980 141.267 80.103 1.00 129.55 688 PRO U C 1
ATOM 5112 O O . PRO B 2 688 ? 164.509 140.576 79.247 1.00 145.06 688 PRO U O 1
ATOM 5116 N N . ASP B 2 689 ? 164.460 141.455 81.334 1.00 145.39 689 ASP U N 1
ATOM 5117 C CA . ASP B 2 689 ? 165.651 140.770 81.907 1.00 157.03 689 ASP U CA 1
ATOM 5118 C C . ASP B 2 689 ? 165.362 139.281 82.147 1.00 140.64 689 ASP U C 1
ATOM 5119 O O . ASP B 2 689 ? 166.309 138.478 82.034 1.00 126.75 689 ASP U O 1
ATOM 5124 N N . LEU B 2 690 ? 164.116 138.929 82.474 1.00 129.68 690 LEU U N 1
ATOM 5125 C CA . LEU B 2 690 ? 163.701 137.538 82.802 1.00 113.16 690 LEU U CA 1
ATOM 5126 C C . LEU B 2 690 ? 163.103 136.830 81.582 1.00 113.47 690 LEU U C 1
ATOM 5127 O O . LEU B 2 690 ? 162.771 135.637 81.708 1.00 109.80 690 LEU U O 1
ATOM 5132 N N . ALA B 2 691 ? 162.957 137.501 80.438 1.00 115.95 691 ALA U N 1
ATOM 5133 C CA . ALA B 2 691 ? 162.240 136.951 79.260 1.00 109.86 691 ALA U CA 1
ATOM 5134 C C . ALA B 2 691 ? 162.844 135.613 78.789 1.00 112.02 691 ALA U C 1
ATOM 5135 O O . ALA B 2 691 ? 162.129 134.819 78.161 1.00 137.22 691 ALA U O 1
ATOM 5137 N N . ASP B 2 692 ? 164.125 135.371 79.044 1.00 128.90 692 ASP U N 1
ATOM 5138 C CA . ASP B 2 692 ? 164.830 134.135 78.615 1.00 147.08 692 ASP U CA 1
ATOM 5139 C C . ASP B 2 692 ? 164.348 132.941 79.457 1.00 155.96 692 ASP U C 1
ATOM 5140 O O . ASP B 2 692 ? 164.670 131.798 79.070 1.00 161.94 692 ASP U O 1
ATOM 5145 N N . ARG B 2 693 ? 163.657 133.183 80.583 1.00 129.47 693 ARG U N 1
ATOM 5146 C CA . ARG B 2 693 ? 163.369 132.135 81.597 1.00 116.38 693 ARG U CA 1
ATOM 5147 C C . ARG B 2 693 ? 161.926 132.155 82.099 1.00 102.32 693 ARG U C 1
ATOM 5148 O O . ARG B 2 693 ? 161.548 131.157 82.735 1.00 131.05 693 ARG U O 1
ATOM 5156 N N . ILE B 2 694 ? 161.123 133.194 81.862 1.00 84.70 694 ILE U N 1
ATOM 5157 C CA . ILE B 2 694 ? 159.688 133.133 82.278 1.00 78.40 694 ILE U CA 1
ATOM 5158 C C . ILE B 2 694 ? 159.031 131.975 81.524 1.00 84.81 694 ILE U C 1
ATOM 5159 O O . ILE B 2 694 ? 159.186 131.901 80.272 1.00 98.94 694 ILE U O 1
ATOM 5164 N N . LEU B 2 695 ? 158.313 131.116 82.234 1.00 79.37 695 LEU U N 1
ATOM 5165 C CA . LEU B 2 695 ? 157.634 129.954 81.615 1.00 94.90 695 LEU U CA 1
ATOM 5166 C C . LEU B 2 695 ? 156.316 129.633 82.344 1.00 82.44 695 LEU U C 1
ATOM 5167 O O . LEU B 2 695 ? 156.343 129.111 83.474 1.00 94.18 695 LEU U O 1
ATOM 5172 N N . VAL B 2 696 ? 155.189 129.975 81.732 1.00 63.08 696 VAL U N 1
ATOM 5173 C CA . VAL B 2 696 ? 153.849 129.757 82.343 1.00 71.84 696 VAL U CA 1
ATOM 5174 C C . VAL B 2 696 ? 153.175 128.511 81.754 1.00 76.00 696 VAL U C 1
ATOM 5175 O O . VAL B 2 696 ? 153.175 128.348 80.525 1.00 113.81 696 VAL U O 1
ATOM 5179 N N . SER B 2 697 ? 152.628 127.654 82.604 1.00 71.98 697 SER U N 1
ATOM 5180 C CA . SER B 2 697 ? 152.041 126.352 82.201 1.00 85.36 697 SER U CA 1
ATOM 5181 C C . SER B 2 697 ? 150.598 126.278 82.699 1.00 80.46 697 SER U C 1
ATOM 5182 O O . SER B 2 697 ? 150.343 126.770 83.798 1.00 106.41 697 SER U O 1
ATOM 5185 N N . ARG B 2 698 ? 149.685 125.680 81.925 1.00 84.69 698 ARG U N 1
ATOM 5186 C CA . ARG B 2 698 ? 148.276 125.470 82.364 1.00 94.15 698 ARG U CA 1
ATOM 5187 C C . ARG B 2 698 ? 148.116 124.043 82.898 1.00 77.43 698 ARG U C 1
ATOM 5188 O O . ARG B 2 698 ? 148.552 123.106 82.220 1.00 94.78 698 ARG U O 1
ATOM 5196 N N . SER B 2 699 ? 147.544 123.913 84.095 1.00 81.64 699 SER U N 1
ATOM 5197 C CA . SER B 2 699 ? 147.278 122.634 84.789 1.00 97.99 699 SER U CA 1
ATOM 5198 C C . SER B 2 699 ? 148.568 121.798 84.940 1.00 97.43 699 SER U C 1
ATOM 5199 O O . SER B 2 699 ? 149.703 122.350 84.774 1.00 87.05 699 SER U O 1
ATOM 5202 N N . ALA B 2 700 ? 148.410 120.511 85.265 1.00 91.83 700 ALA U N 1
ATOM 5203 C CA . ALA B 2 700 ? 149.520 119.545 85.365 1.00 112.10 700 ALA U CA 1
ATOM 5204 C C . ALA B 2 700 ? 149.042 118.121 85.072 1.00 124.82 700 ALA U C 1
ATOM 5205 O O . ALA B 2 700 ? 147.860 117.819 85.362 1.00 125.08 700 ALA U O 1
ATOM 5207 N N . ARG B 2 701 ? 149.940 117.292 84.517 1.00 118.90 701 ARG U N 1
ATOM 5208 C CA . ARG B 2 701 ? 149.714 115.866 84.138 1.00 112.44 701 ARG U CA 1
ATOM 5209 C C . ARG B 2 701 ? 148.293 115.695 83.545 1.00 99.58 701 ARG U C 1
ATOM 5210 O O . ARG B 2 701 ? 147.574 114.719 83.880 1.00 95.02 701 ARG U O 1
ATOM 5218 N N . GLU B 2 702 ? 147.954 116.575 82.598 1.00 115.12 702 GLU U N 1
ATOM 5219 C CA . GLU B 2 702 ? 146.832 116.455 81.628 1.00 120.63 702 GLU U CA 1
ATOM 5220 C C . GLU B 2 702 ? 145.484 116.499 82.349 1.00 110.75 702 GLU U C 1
ATOM 5221 O O . GLU B 2 702 ? 144.459 116.195 81.695 1.00 136.90 702 GLU U O 1
ATOM 5227 N N . MET B 2 703 ? 145.444 116.999 83.586 1.00 101.19 703 MET U N 1
ATOM 5228 C CA . MET B 2 703 ? 144.173 117.225 84.328 1.00 85.79 703 MET U CA 1
ATOM 5229 C C . MET B 2 703 ? 143.469 118.492 83.846 1.00 78.13 703 MET U C 1
ATOM 5230 O O . MET B 2 703 ? 144.109 119.389 83.284 1.00 88.29 703 MET U O 1
ATOM 5235 N N . ASP B 2 704 ? 142.172 118.544 84.112 1.00 87.19 704 ASP U N 1
ATOM 5236 C CA . ASP B 2 704 ? 141.330 119.764 84.086 1.00 90.26 704 ASP U CA 1
ATOM 5237 C C . ASP B 2 704 ? 141.865 120.779 85.113 1.00 94.12 704 ASP U C 1
ATOM 5238 O O . ASP B 2 704 ? 141.994 120.438 86.274 1.00 96.03 704 ASP U O 1
ATOM 5243 N N . GLU B 2 705 ? 142.089 122.024 84.716 1.00 108.55 705 GLU U N 1
ATOM 5244 C CA . GLU B 2 705 ? 142.440 123.132 85.640 1.00 103.49 705 GLU U CA 1
ATOM 5245 C C . GLU B 2 705 ? 141.516 123.097 86.875 1.00 90.02 705 GLU U C 1
ATOM 5246 O O . GLU B 2 705 ? 141.964 123.523 87.944 1.00 134.32 705 GLU U O 1
ATOM 5252 N N . GLN B 2 706 ? 140.245 122.739 86.733 1.00 64.91 706 GLN U N 1
ATOM 5253 C CA . GLN B 2 706 ? 139.254 122.795 87.832 1.00 89.63 706 GLN U CA 1
ATOM 5254 C C . GLN B 2 706 ? 139.445 121.687 88.871 1.00 93.40 706 GLN U C 1
ATOM 5255 O O . GLN B 2 706 ? 138.833 121.837 89.946 1.00 109.55 706 GLN U O 1
ATOM 5261 N N . VAL B 2 707 ? 140.266 120.657 88.627 1.00 93.61 707 VAL U N 1
ATOM 5262 C CA . VAL B 2 707 ? 140.392 119.501 89.566 1.00 76.03 707 VAL U CA 1
ATOM 5263 C C . VAL B 2 707 ? 141.833 119.246 90.007 1.00 66.37 707 VAL U C 1
ATOM 5264 O O . VAL B 2 707 ? 141.989 118.326 90.854 1.00 89.31 707 VAL U O 1
ATOM 5268 N N . VAL B 2 708 ? 142.840 119.991 89.567 1.00 62.67 708 VAL U N 1
ATOM 5269 C CA . VAL B 2 708 ? 144.252 119.731 89.995 1.00 65.57 708 VAL U CA 1
ATOM 5270 C C . VAL B 2 708 ? 144.320 119.786 91.521 1.00 71.82 708 VAL U C 1
ATOM 5271 O O . VAL B 2 708 ? 145.039 118.938 92.113 1.00 84.78 708 VAL U O 1
ATOM 5275 N N . VAL B 2 709 ? 143.613 120.736 92.132 1.00 66.97 709 VAL U N 1
ATOM 5276 C CA . VAL B 2 709 ? 143.690 120.977 93.590 1.00 67.93 709 VAL U CA 1
ATOM 5277 C C . VAL B 2 709 ? 143.041 119.800 94.309 1.00 65.62 709 VAL U C 1
ATOM 5278 O O . VAL B 2 709 ? 143.642 119.272 95.264 1.00 63.18 709 VAL U O 1
ATOM 5282 N N . TRP B 2 710 ? 141.879 119.344 93.874 1.00 60.94 710 TRP U N 1
ATOM 5283 C CA . TRP B 2 710 ? 141.212 118.190 94.553 1.00 49.86 710 TRP U CA 1
ATOM 5284 C C . TRP B 2 710 ? 142.055 116.939 94.399 1.00 50.21 710 TRP U C 1
ATOM 5285 O O . TRP B 2 710 ? 142.191 116.230 95.364 1.00 52.02 710 TRP U O 1
ATOM 5296 N N . LYS B 2 711 ? 142.653 116.697 93.238 1.00 65.98 711 LYS U N 1
ATOM 5297 C CA . LYS B 2 711 ? 143.541 115.535 93.056 1.00 61.45 711 LYS U CA 1
ATOM 5298 C C . LYS B 2 711 ? 144.671 115.607 94.077 1.00 59.42 711 LYS U C 1
ATOM 5299 O O . LYS B 2 711 ? 144.853 114.577 94.798 1.00 73.23 711 LYS U O 1
ATOM 5305 N N . GLY B 2 712 ? 145.340 116.755 94.237 1.00 58.57 712 GLY U N 1
ATOM 5306 C CA . GLY B 2 712 ? 146.388 116.936 95.290 1.00 68.93 712 GLY U CA 1
ATOM 5307 C C . GLY B 2 712 ? 145.903 116.661 96.740 1.00 71.46 712 GLY U C 1
ATOM 5308 O O . GLY B 2 712 ? 146.574 115.929 97.483 1.00 56.22 712 GLY U O 1
ATOM 5309 N N . ALA B 2 713 ? 144.724 117.161 97.110 1.00 59.47 713 ALA U N 1
ATOM 5310 C CA . ALA B 2 713 ? 144.090 116.915 98.417 1.00 52.16 713 ALA U CA 1
ATOM 5311 C C . ALA B 2 713 ? 143.852 115.420 98.622 1.00 60.23 713 ALA U C 1
ATOM 5312 O O . ALA B 2 713 ? 144.030 114.920 99.769 1.00 71.62 713 ALA U O 1
ATOM 5314 N N . SER B 2 714 ? 143.475 114.686 97.579 1.00 77.92 714 SER U N 1
ATOM 5315 C CA . SER B 2 714 ? 143.175 113.239 97.694 1.00 72.80 714 SER U CA 1
ATOM 5316 C C . SER B 2 714 ? 144.493 112.490 97.869 1.00 67.45 714 SER U C 1
ATOM 5317 O O . SER B 2 714 ? 144.436 111.478 98.670 1.00 57.35 714 SER U O 1
ATOM 5320 N N . VAL B 2 715 ? 145.614 112.959 97.267 1.00 45.79 715 VAL U N 1
ATOM 5321 C CA . VAL B 2 715 ? 146.925 112.276 97.495 1.00 52.82 715 VAL U CA 1
ATOM 5322 C C . VAL B 2 715 ? 147.319 112.506 98.964 1.00 67.44 715 VAL U C 1
ATOM 5323 O O . VAL B 2 715 ? 147.839 111.582 99.615 1.00 94.44 715 VAL U O 1
ATOM 5327 N N . PHE B 2 716 ? 147.075 113.700 99.504 1.00 73.65 716 PHE U N 1
ATOM 5328 C CA . PHE B 2 716 ? 147.418 114.063 100.900 1.00 67.92 716 PHE U CA 1
ATOM 5329 C C . PHE B 2 716 ? 146.640 113.187 101.875 1.00 63.45 716 PHE U C 1
ATOM 5330 O O . PHE B 2 716 ? 147.190 112.854 102.940 1.00 71.27 716 PHE U O 1
ATOM 5338 N N . ALA B 2 717 ? 145.398 112.846 101.567 1.00 56.75 717 ALA U N 1
ATOM 5339 C CA . ALA B 2 717 ? 144.642 111.851 102.374 1.00 72.19 717 ALA U CA 1
ATOM 5340 C C . ALA B 2 717 ? 145.359 110.476 102.409 1.00 62.58 717 ALA U C 1
ATOM 5341 O O . ALA B 2 717 ? 145.424 109.841 103.460 1.00 77.97 717 ALA U O 1
ATOM 5343 N N . LYS B 2 718 ? 145.851 110.020 101.280 1.00 70.92 718 LYS U N 1
ATOM 5344 C CA . LYS B 2 718 ? 146.340 108.644 101.082 1.00 82.68 718 LYS U CA 1
ATOM 5345 C C . LYS B 2 718 ? 147.722 108.433 101.705 1.00 79.26 718 LYS U C 1
ATOM 5346 O O . LYS B 2 718 ? 147.932 107.356 102.292 1.00 101.73 718 LYS U O 1
ATOM 5352 N N . LEU B 2 719 ? 148.647 109.384 101.577 1.00 98.33 719 LEU U N 1
ATOM 5353 C CA . LEU B 2 719 ? 150.092 109.174 101.918 1.00 95.40 719 LEU U CA 1
ATOM 5354 C C . LEU B 2 719 ? 150.317 108.996 103.433 1.00 77.19 719 LEU U C 1
ATOM 5355 O O . LEU B 2 719 ? 149.654 109.627 104.226 1.00 104.40 719 LEU U O 1
ATOM 5360 N N . SER B 2 720 ? 151.156 108.042 103.812 1.00 100.61 720 SER U N 1
ATOM 5361 C CA . SER B 2 720 ? 151.278 107.466 105.181 1.00 98.47 720 SER U CA 1
ATOM 5362 C C . SER B 2 720 ? 151.940 108.444 106.153 1.00 113.84 720 SER U C 1
ATOM 5363 O O . SER B 2 720 ? 151.642 108.348 107.357 1.00 117.72 720 SER U O 1
ATOM 5366 N N . THR B 2 721 ? 152.811 109.332 105.654 1.00 94.35 721 THR U N 1
ATOM 5367 C CA . THR B 2 721 ? 153.588 110.310 106.458 1.00 78.21 721 THR U CA 1
ATOM 5368 C C . THR B 2 721 ? 152.696 111.432 106.988 1.00 70.13 721 THR U C 1
ATOM 5369 O O . THR B 2 721 ? 153.118 112.084 107.925 1.00 77.59 721 THR U O 1
ATOM 5373 N N . ASN B 2 722 ? 151.492 111.611 106.469 1.00 80.21 722 ASN U N 1
ATOM 5374 C CA . ASN B 2 722 ? 150.544 112.645 106.951 1.00 86.79 722 ASN U CA 1
ATOM 5375 C C . ASN B 2 722 ? 149.979 112.271 108.330 1.00 90.64 722 ASN U C 1
ATOM 5376 O O . ASN B 2 722 ? 149.063 111.454 108.402 1.00 86.80 722 ASN U O 1
ATOM 5381 N N . ASP B 2 723 ? 150.460 112.954 109.368 1.00 98.84 723 ASP U N 1
ATOM 5382 C CA . ASP B 2 723 ? 149.957 112.862 110.767 1.00 101.63 723 ASP U CA 1
ATOM 5383 C C . ASP B 2 723 ? 149.172 114.122 111.178 1.00 82.77 723 ASP U C 1
ATOM 5384 O O . ASP B 2 723 ? 148.957 114.331 112.367 1.00 96.93 723 ASP U O 1
ATOM 5389 N N . SER B 2 724 ? 148.779 114.955 110.230 1.00 68.57 724 SER U N 1
ATOM 5390 C CA . SER B 2 724 ? 148.149 116.269 110.436 1.00 56.97 724 SER U CA 1
ATOM 5391 C C . SER B 2 724 ? 146.677 116.093 110.858 1.00 66.90 724 SER U C 1
ATOM 5392 O O . SER B 2 724 ? 145.937 117.102 110.853 1.00 82.37 724 SER U O 1
ATOM 5395 N N . TRP B 2 725 ? 146.228 114.912 111.251 1.00 55.21 725 TRP U N 1
ATOM 5396 C CA . TRP B 2 725 ? 144.778 114.710 111.499 1.00 70.59 725 TRP U CA 1
ATOM 5397 C C . TRP B 2 725 ? 144.357 115.205 112.885 1.00 69.24 725 TRP U C 1
ATOM 5398 O O . TRP B 2 725 ? 145.006 114.818 113.896 1.00 96.18 725 TRP U O 1
ATOM 5409 N N . VAL B 2 726 ? 143.316 116.020 112.947 1.00 54.65 726 VAL U N 1
ATOM 5410 C CA . VAL B 2 726 ? 142.650 116.386 114.225 1.00 51.90 726 VAL U CA 1
ATOM 5411 C C . VAL B 2 726 ? 141.572 115.384 114.461 1.00 52.22 726 VAL U C 1
ATOM 5412 O O . VAL B 2 726 ? 140.588 115.462 113.683 1.00 58.21 726 VAL U O 1
ATOM 5416 N N . THR B 2 727 ? 141.746 114.523 115.491 1.00 61.81 727 THR U N 1
ATOM 5417 C CA . THR B 2 727 ? 140.765 113.459 115.854 1.00 56.26 727 THR U CA 1
ATOM 5418 C C . THR B 2 727 ? 139.574 114.040 116.606 1.00 50.98 727 THR U C 1
ATOM 5419 O O . THR B 2 727 ? 139.709 115.073 117.240 1.00 66.46 727 THR U O 1
ATOM 5423 N N . ASN B 2 728 ? 138.427 113.388 116.481 1.00 59.45 728 ASN U N 1
ATOM 5424 C CA . ASN B 2 728 ? 137.136 113.816 117.074 1.00 62.98 728 ASN U CA 1
ATOM 5425 C C . ASN B 2 728 ? 137.334 114.129 118.583 1.00 60.64 728 ASN U C 1
ATOM 5426 O O . ASN B 2 728 ? 136.968 115.172 119.045 1.00 75.23 728 ASN U O 1
ATOM 5431 N N . TYR B 2 729 ? 137.911 113.210 119.335 1.00 79.41 729 TYR U N 1
ATOM 5432 C CA . TYR B 2 729 ? 138.113 113.279 120.796 1.00 68.74 729 TYR U CA 1
ATOM 5433 C C . TYR B 2 729 ? 139.022 114.459 121.177 1.00 59.56 729 TYR U C 1
ATOM 5434 O O . TYR B 2 729 ? 138.672 115.151 122.140 1.00 87.34 729 TYR U O 1
ATOM 5443 N N . GLU B 2 730 ? 140.190 114.654 120.571 1.00 60.11 730 GLU U N 1
ATOM 5444 C CA . GLU B 2 730 ? 141.021 115.868 120.837 1.00 71.14 730 GLU U CA 1
ATOM 5445 C C . GLU B 2 730 ? 140.099 117.101 120.833 1.00 58.96 730 GLU U C 1
ATOM 5446 O O . GLU B 2 730 ? 140.280 117.972 121.666 1.00 79.23 730 GLU U O 1
ATOM 5452 N N . TYR B 2 731 ? 139.305 117.272 119.789 1.00 58.86 731 TYR U N 1
ATOM 5453 C CA . TYR B 2 731 ? 138.464 118.468 119.583 1.00 69.74 731 TYR U CA 1
ATOM 5454 C C . TYR B 2 731 ? 137.393 118.592 120.693 1.00 68.68 731 TYR U C 1
ATOM 5455 O O . TYR B 2 731 ? 137.142 119.698 121.176 1.00 77.59 731 TYR U O 1
ATOM 5464 N N . LYS B 2 732 ? 136.789 117.504 121.139 1.00 66.37 732 LYS U N 1
ATOM 5465 C CA . LYS B 2 732 ? 135.832 117.552 122.264 1.00 90.86 732 LYS U CA 1
ATOM 5466 C C . LYS B 2 732 ? 136.513 118.056 123.568 1.00 94.38 732 LYS U C 1
ATOM 5467 O O . LYS B 2 732 ? 135.822 118.716 124.405 1.00 70.30 732 LYS U O 1
ATOM 5473 N N . MET B 2 733 ? 137.797 117.748 123.767 1.00 65.12 733 MET U N 1
ATOM 5474 C CA . MET B 2 733 ? 138.600 118.222 124.913 1.00 58.52 733 MET U CA 1
ATOM 5475 C C . MET B 2 733 ? 139.058 119.681 124.748 1.00 56.62 733 MET U C 1
ATOM 5476 O O . MET B 2 733 ? 138.802 120.513 125.620 1.00 99.51 733 MET U O 1
ATOM 5481 N N . LEU B 2 734 ? 139.715 120.012 123.686 1.00 53.70 734 LEU U N 1
ATOM 5482 C CA . LEU B 2 734 ? 140.473 121.258 123.596 1.00 63.65 734 LEU U CA 1
ATOM 5483 C C . LEU B 2 734 ? 140.005 122.178 122.449 1.00 59.24 734 LEU U C 1
ATOM 5484 O O . LEU B 2 734 ? 140.665 123.239 122.276 1.00 70.25 734 LEU U O 1
ATOM 5489 N N . GLY B 2 735 ? 139.029 121.815 121.628 1.00 55.04 735 GLY U N 1
ATOM 5490 C CA . GLY B 2 735 ? 138.533 122.693 120.542 1.00 71.15 735 GLY U CA 1
ATOM 5491 C C . GLY B 2 735 ? 139.640 123.187 119.631 1.00 62.52 735 GLY U C 1
ATOM 5492 O O . GLY B 2 735 ? 140.494 122.388 119.338 1.00 67.35 735 GLY U O 1
ATOM 5493 N N . SER B 2 736 ? 139.541 124.422 119.125 1.00 66.14 736 SER U N 1
ATOM 5494 C CA . SER B 2 736 ? 140.423 124.974 118.055 1.00 68.63 736 SER U CA 1
ATOM 5495 C C . SER B 2 736 ? 141.904 124.864 118.483 1.00 74.05 736 SER U C 1
ATOM 5496 O O . SER B 2 736 ? 142.805 124.817 117.611 1.00 74.90 736 SER U O 1
ATOM 5499 N N . ARG B 2 737 ? 142.189 124.736 119.774 1.00 75.65 737 ARG U N 1
ATOM 5500 C CA . ARG B 2 737 ? 143.606 124.694 120.223 1.00 88.49 737 ARG U CA 1
ATOM 5501 C C . ARG B 2 737 ? 144.384 123.555 119.531 1.00 78.82 737 ARG U C 1
ATOM 5502 O O . ARG B 2 737 ? 145.590 123.682 119.338 1.00 93.27 737 ARG U O 1
ATOM 5510 N N . CYS B 2 738 ? 143.766 122.421 119.229 1.00 84.25 738 CYS U N 1
ATOM 5511 C CA . CYS B 2 738 ? 144.489 121.264 118.627 1.00 94.03 738 CYS U CA 1
ATOM 5512 C C . CYS B 2 738 ? 144.919 121.544 117.176 1.00 81.43 738 CYS U C 1
ATOM 5513 O O . CYS B 2 738 ? 145.903 120.896 116.719 1.00 61.89 738 CYS U O 1
ATOM 5516 N N . ILE B 2 739 ? 144.301 122.511 116.491 1.00 70.34 739 ILE U N 1
ATOM 5517 C CA . ILE B 2 739 ? 144.747 122.909 115.136 1.00 61.94 739 ILE U CA 1
ATOM 5518 C C . ILE B 2 739 ? 146.213 123.328 115.228 1.00 68.90 739 ILE U C 1
ATOM 5519 O O . ILE B 2 739 ? 147.012 122.883 114.352 1.00 77.99 739 ILE U O 1
ATOM 5524 N N . TYR B 2 740 ? 146.560 124.167 116.218 1.00 80.19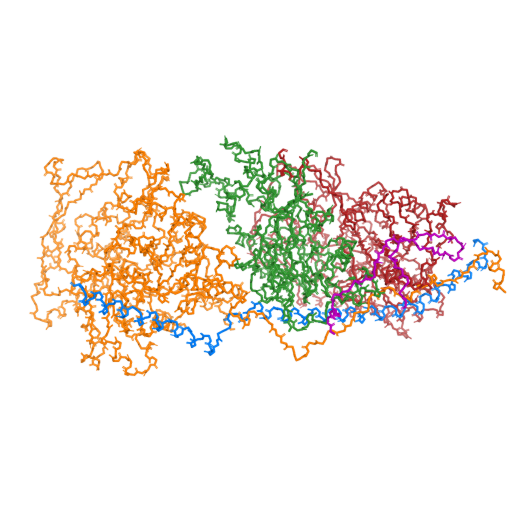 740 TYR U N 1
ATOM 5525 C CA . TYR B 2 740 ? 147.936 124.701 116.472 1.00 74.58 740 TYR U CA 1
ATOM 5526 C C . TYR B 2 740 ? 148.943 123.568 116.610 1.00 64.51 740 TYR U C 1
ATOM 5527 O O . TYR B 2 740 ? 150.087 123.740 116.126 1.00 77.81 740 TYR U O 1
ATOM 5536 N N . MET B 2 741 ? 148.505 122.452 117.198 1.00 76.44 741 MET U N 1
ATOM 5537 C CA . MET B 2 741 ? 149.375 121.288 117.494 1.00 91.01 741 MET U CA 1
ATOM 5538 C C . MET B 2 741 ? 149.673 120.480 116.230 1.00 78.17 741 MET U C 1
ATOM 5539 O O . MET B 2 741 ? 150.837 120.078 116.051 1.00 76.80 741 MET U O 1
ATOM 5544 N N . LYS B 2 742 ? 148.655 120.255 115.398 1.00 85.54 742 LYS U N 1
ATOM 5545 C CA . LYS B 2 742 ? 148.654 119.180 114.371 1.00 66.23 742 LYS U CA 1
ATOM 5546 C C . LYS B 2 742 ? 148.917 119.709 112.970 1.00 60.44 742 LYS U C 1
ATOM 5547 O O . LYS B 2 742 ? 149.531 118.942 112.268 1.00 71.92 742 LYS U O 1
ATOM 5553 N N . LEU B 2 743 ? 148.536 120.930 112.571 1.00 56.32 743 LEU U N 1
ATOM 5554 C CA . LEU B 2 743 ? 148.781 121.407 111.167 1.00 60.96 743 LEU U CA 1
ATOM 5555 C C . LEU B 2 743 ? 150.267 121.374 110.751 1.00 60.17 743 LEU U C 1
ATOM 5556 O O . LEU B 2 743 ? 151.142 121.377 111.626 1.00 78.41 743 LEU U O 1
ATOM 5561 N N . LEU B 2 744 ? 150.520 121.322 109.450 1.00 58.78 744 LEU U N 1
ATOM 5562 C CA . LEU B 2 744 ? 151.873 121.256 108.867 1.00 73.30 744 LEU U CA 1
ATOM 5563 C C . LEU B 2 744 ? 152.354 122.644 108.413 1.00 75.35 744 LEU U C 1
ATOM 5564 O O . LEU B 2 744 ? 153.157 122.714 107.434 1.00 105.37 744 LEU U O 1
ATOM 5569 N N . TRP B 2 745 ? 151.868 123.726 109.019 1.00 68.69 745 TRP U N 1
ATOM 5570 C CA . TRP B 2 745 ? 152.440 125.108 108.902 1.00 70.36 745 TRP U CA 1
ATOM 5571 C C . TRP B 2 745 ? 152.069 125.852 110.193 1.00 75.39 745 TRP U C 1
ATOM 5572 O O . TRP B 2 745 ? 151.158 125.396 110.920 1.00 73.90 745 TRP U O 1
ATOM 5583 N N . HIS B 2 746 ? 152.716 126.971 110.498 1.00 80.65 746 HIS U N 1
ATOM 5584 C CA . HIS B 2 746 ? 152.342 127.782 111.692 1.00 76.56 746 HIS U CA 1
ATOM 5585 C C . HIS B 2 746 ? 150.950 128.408 111.477 1.00 64.19 746 HIS U C 1
ATOM 5586 O O . HIS B 2 746 ? 150.859 129.396 110.738 1.00 82.24 746 HIS U O 1
ATOM 5593 N N . TYR B 2 747 ? 149.917 127.868 112.099 1.00 60.26 747 TYR U N 1
ATOM 5594 C CA . TYR B 2 747 ? 148.504 128.280 111.919 1.00 73.84 747 TYR U CA 1
ATOM 5595 C C . TYR B 2 747 ? 148.279 129.748 112.326 1.00 89.95 747 TYR U C 1
ATOM 5596 O O . TYR B 2 747 ? 148.606 130.175 113.443 1.00 125.83 747 TYR U O 1
ATOM 5606 N N . GLU C 3 4 ? 161.311 111.696 140.890 1.00 217.16 4 GLU V N 1
ATOM 5607 C CA . GLU C 3 4 ? 160.107 112.488 141.321 1.00 225.05 4 GLU V CA 1
ATOM 5608 C C . GLU C 3 4 ? 158.874 112.030 140.530 1.00 220.91 4 GLU V C 1
ATOM 5609 O O . GLU C 3 4 ? 159.035 111.588 139.376 1.00 223.48 4 GLU V O 1
ATOM 5615 N N . VAL C 3 5 ? 157.677 112.145 141.123 1.00 202.65 5 VAL V N 1
ATOM 5616 C CA . VAL C 3 5 ? 156.387 111.817 140.439 1.00 187.28 5 VAL V CA 1
ATOM 5617 C C . VAL C 3 5 ? 155.448 113.029 140.442 1.00 140.01 5 VAL V C 1
ATOM 5618 O O . VAL C 3 5 ? 155.494 113.878 141.352 1.00 121.27 5 VAL V O 1
ATOM 5622 N N . ALA C 3 6 ? 154.603 113.084 139.421 1.00 112.08 6 ALA V N 1
ATOM 5623 C CA . ALA C 3 6 ? 153.585 114.129 139.238 1.00 103.09 6 ALA V CA 1
ATOM 5624 C C . ALA C 3 6 ? 152.491 114.006 140.301 1.00 79.72 6 ALA V C 1
ATOM 5625 O O . ALA C 3 6 ? 152.090 112.909 140.666 1.00 90.36 6 ALA V O 1
ATOM 5627 N N . ALA C 3 7 ? 151.972 115.144 140.721 1.00 68.60 7 ALA V N 1
ATOM 5628 C CA . ALA C 3 7 ? 150.740 115.231 141.497 1.00 62.34 7 ALA V CA 1
ATOM 5629 C C . ALA C 3 7 ? 149.557 114.796 140.646 1.00 49.25 7 ALA V C 1
ATOM 5630 O O . ALA C 3 7 ? 149.563 114.909 139.461 1.00 67.83 7 ALA V O 1
ATOM 5632 N N . LEU C 3 8 ? 148.520 114.355 141.297 1.00 54.78 8 LEU V N 1
ATOM 5633 C CA . LEU C 3 8 ? 147.202 114.121 140.701 1.00 58.84 8 LEU V CA 1
ATOM 5634 C C . LEU C 3 8 ? 146.459 115.444 140.833 1.00 53.10 8 LEU V C 1
ATOM 5635 O O . LEU C 3 8 ? 146.476 116.041 141.873 1.00 78.85 8 LEU V O 1
ATOM 5640 N N . VAL C 3 9 ? 145.681 115.786 139.847 1.00 46.15 9 VAL V N 1
ATOM 5641 C CA . VAL C 3 9 ? 144.792 116.949 139.873 1.00 45.44 9 VAL V CA 1
ATOM 5642 C C . VAL C 3 9 ? 143.390 116.374 139.739 1.00 43.90 9 VAL V C 1
ATOM 5643 O O . VAL C 3 9 ? 143.078 115.804 138.702 1.00 68.63 9 VAL V O 1
ATOM 5647 N N . ILE C 3 10 ? 142.538 116.645 140.688 1.00 47.70 10 ILE V N 1
ATOM 5648 C CA . ILE C 3 10 ? 141.153 116.116 140.707 1.00 61.14 10 ILE V CA 1
ATOM 5649 C C . ILE C 3 10 ? 140.214 117.323 140.739 1.00 47.85 10 ILE V C 1
ATOM 5650 O O . ILE C 3 10 ? 140.268 118.082 141.677 1.00 67.85 10 ILE V O 1
ATOM 5655 N N . ASP C 3 11 ? 139.266 117.378 139.828 1.00 49.58 11 ASP V N 1
ATOM 5656 C CA . ASP C 3 11 ? 138.284 118.480 139.696 1.00 76.64 11 ASP V CA 1
ATOM 5657 C C . ASP C 3 11 ? 136.925 117.816 139.737 1.00 73.25 11 ASP V C 1
ATOM 5658 O O . ASP C 3 11 ? 136.409 117.384 138.694 1.00 82.74 11 ASP V O 1
ATOM 5663 N N . ASN C 3 12 ? 136.375 117.733 140.925 1.00 82.00 12 ASN V N 1
ATOM 5664 C CA . ASN C 3 12 ? 135.040 117.121 141.143 1.00 77.28 12 ASN V CA 1
ATOM 5665 C C . ASN C 3 12 ? 134.013 118.193 140.819 1.00 60.93 12 ASN V C 1
ATOM 5666 O O . ASN C 3 12 ? 134.294 119.406 141.014 1.00 98.35 12 ASN V O 1
ATOM 5671 N N . GLY C 3 13 ? 132.831 117.762 140.380 1.00 59.45 13 GLY V N 1
ATOM 5672 C CA . GLY C 3 13 ? 131.735 118.647 139.955 1.00 48.69 13 GLY V CA 1
ATOM 5673 C C . GLY C 3 13 ? 130.390 117.985 140.048 1.00 50.11 13 GLY V C 1
ATOM 5674 O O . GLY C 3 13 ? 130.386 116.770 140.181 1.00 78.79 13 GLY V O 1
ATOM 5675 N N . SER C 3 14 ? 129.298 118.753 140.111 1.00 51.26 14 SER V N 1
ATOM 5676 C CA . SER C 3 14 ? 127.920 118.212 140.289 1.00 67.50 14 SER V CA 1
ATOM 5677 C C . SER C 3 14 ? 127.556 117.297 139.114 1.00 72.21 14 SER V C 1
ATOM 5678 O O . SER C 3 14 ? 126.585 116.561 139.218 1.00 99.17 14 SER V O 1
ATOM 5681 N N . GLY C 3 15 ? 128.234 117.465 137.986 1.00 60.21 15 GLY V N 1
ATOM 5682 C CA . GLY C 3 15 ? 127.978 116.720 136.756 1.00 76.74 15 GLY V CA 1
ATOM 5683 C C . GLY C 3 15 ? 129.095 115.715 136.534 1.00 63.64 15 GLY V C 1
ATOM 5684 O O . GLY C 3 15 ? 128.801 114.553 136.518 1.00 82.71 15 GLY V O 1
ATOM 5685 N N . MET C 3 16 ? 130.313 116.153 136.349 1.00 47.97 16 MET V N 1
ATOM 5686 C CA . MET C 3 16 ? 131.412 115.338 135.793 1.00 72.25 16 MET V CA 1
ATOM 5687 C C . MET C 3 16 ? 132.646 115.516 136.641 1.00 64.51 16 MET V C 1
ATOM 5688 O O . MET C 3 16 ? 133.076 116.649 136.739 1.00 97.27 16 MET V O 1
ATOM 5693 N N . CYS C 3 17 ? 133.254 114.427 137.067 1.00 55.32 17 CYS V N 1
ATOM 5694 C CA . CYS C 3 17 ? 134.606 114.422 137.655 1.00 71.59 17 CYS V CA 1
ATOM 5695 C C . CYS C 3 17 ? 135.640 114.449 136.548 1.00 57.72 17 CYS V C 1
ATOM 5696 O O . CYS C 3 17 ? 135.415 113.779 135.610 1.00 54.06 17 CYS V O 1
ATOM 5699 N N . LYS C 3 18 ? 136.699 115.238 136.720 1.00 48.48 18 LYS V N 1
ATOM 5700 C CA . LYS C 3 18 ? 137.870 115.248 135.847 1.00 50.72 18 LYS V CA 1
ATOM 5701 C C . LYS C 3 18 ? 139.115 114.914 136.665 1.00 47.72 18 LYS V C 1
ATOM 5702 O O . LYS C 3 18 ? 139.287 115.452 137.701 1.00 68.22 18 LYS V O 1
ATOM 5708 N N . ALA C 3 19 ? 140.012 114.128 136.127 1.00 44.26 19 ALA V N 1
ATOM 5709 C CA . ALA C 3 19 ? 141.199 113.681 136.844 1.00 44.79 19 ALA V CA 1
ATOM 5710 C C . ALA C 3 19 ? 142.339 113.432 135.878 1.00 44.53 19 ALA V C 1
ATOM 5711 O O . ALA C 3 19 ? 142.086 113.143 134.686 1.00 38.12 19 ALA V O 1
ATOM 5713 N N . GLY C 3 20 ? 143.551 113.517 136.415 1.00 33.98 20 GLY V N 1
ATOM 5714 C CA . GLY C 3 20 ? 144.738 113.305 135.635 1.00 35.87 20 GLY V CA 1
ATOM 5715 C C . GLY C 3 20 ? 145.938 113.862 136.313 1.00 44.98 20 GLY V C 1
ATOM 5716 O O . GLY C 3 20 ? 145.876 114.149 137.452 1.00 79.69 20 GLY V O 1
ATOM 5717 N N . PHE C 3 21 ? 147.045 113.816 135.624 1.00 49.85 21 PHE V N 1
ATOM 5718 C CA . PHE C 3 21 ? 148.383 114.074 136.147 1.00 54.36 21 PHE V CA 1
ATOM 5719 C C . PHE C 3 21 ? 148.779 115.535 135.899 1.00 63.38 21 PHE V C 1
ATOM 5720 O O . PHE C 3 21 ? 148.531 116.119 134.833 1.00 61.99 21 PHE V O 1
ATOM 5728 N N . ALA C 3 22 ? 149.384 116.148 136.903 1.00 59.68 22 ALA V N 1
ATOM 5729 C CA . ALA C 3 22 ? 149.827 117.535 136.792 1.00 64.36 22 ALA V CA 1
ATOM 5730 C C . ALA C 3 22 ? 150.858 117.585 135.661 1.00 68.78 22 ALA V C 1
ATOM 5731 O O . ALA C 3 22 ? 151.733 116.668 135.595 1.00 76.04 22 ALA V O 1
ATOM 5733 N N . GLY C 3 23 ? 150.808 118.654 134.856 1.00 56.74 23 GLY V N 1
ATOM 5734 C CA . GLY C 3 23 ? 151.751 118.835 133.744 1.00 59.59 23 GLY V CA 1
ATOM 5735 C C . GLY C 3 23 ? 151.163 118.408 132.425 1.00 55.54 23 GLY V C 1
ATOM 5736 O O . GLY C 3 23 ? 151.646 118.842 131.430 1.00 65.66 23 GLY V O 1
ATOM 5737 N N . ASP C 3 24 ? 150.131 117.584 132.410 1.00 76.60 24 ASP V N 1
ATOM 5738 C CA . ASP C 3 24 ? 149.344 117.267 131.190 1.00 66.80 24 ASP V CA 1
ATOM 5739 C C . ASP C 3 24 ? 148.526 118.498 130.826 1.00 72.09 24 ASP V C 1
ATOM 5740 O O . ASP C 3 24 ? 148.028 119.150 131.756 1.00 89.19 24 ASP V O 1
ATOM 5745 N N . ASP C 3 25 ? 148.264 118.746 129.538 1.00 73.26 25 ASP V N 1
ATOM 5746 C CA . ASP C 3 25 ? 147.292 119.793 129.082 1.00 61.51 25 ASP V CA 1
ATOM 5747 C C . ASP C 3 25 ? 145.810 119.338 129.111 1.00 61.14 25 ASP V C 1
ATOM 5748 O O . ASP C 3 25 ? 144.928 120.217 128.808 1.00 68.20 25 ASP V O 1
ATOM 5753 N N . ALA C 3 26 ? 145.470 118.080 129.429 1.00 49.63 26 ALA V N 1
ATOM 5754 C CA . ALA C 3 26 ? 144.042 117.661 129.514 1.00 47.91 26 ALA V CA 1
ATOM 5755 C C . ALA C 3 26 ? 143.843 116.484 130.468 1.00 45.31 26 ALA V C 1
ATOM 5756 O O . ALA C 3 26 ? 144.759 115.712 130.745 1.00 48.73 26 ALA V O 1
ATOM 5758 N N . PRO C 3 27 ? 142.653 116.314 131.060 1.00 45.58 27 PRO V N 1
ATOM 5759 C CA . PRO C 3 27 ? 142.407 115.161 131.931 1.00 45.58 27 PRO V CA 1
ATOM 5760 C C . PRO C 3 27 ? 142.671 113.816 131.235 1.00 60.87 27 PRO V C 1
ATOM 5761 O O . PRO C 3 27 ? 142.473 113.697 130.000 1.00 86.30 27 PRO V O 1
ATOM 5765 N N . ARG C 3 28 ? 142.972 112.779 132.010 1.00 59.89 28 ARG V N 1
ATOM 5766 C CA . ARG C 3 28 ? 142.953 111.391 131.511 1.00 53.57 28 ARG V CA 1
ATOM 5767 C C . ARG C 3 28 ? 141.573 110.808 131.630 1.00 58.30 28 ARG V C 1
ATOM 5768 O O . ARG C 3 28 ? 141.293 109.861 130.888 1.00 97.24 28 ARG V O 1
ATOM 5776 N N . ALA C 3 29 ? 140.773 111.316 132.526 1.00 57.44 29 ALA V N 1
ATOM 5777 C CA . ALA C 3 29 ? 139.506 110.666 132.902 1.00 81.62 29 ALA V CA 1
ATOM 5778 C C . ALA C 3 29 ? 138.457 111.733 133.132 1.00 59.81 29 ALA V C 1
ATOM 5779 O O . ALA C 3 29 ? 138.748 112.702 133.784 1.00 88.22 29 ALA V O 1
ATOM 5781 N N . VAL C 3 30 ? 137.261 111.464 132.668 1.00 57.63 30 VAL V N 1
ATOM 5782 C CA . VAL C 3 30 ? 136.051 112.302 132.866 1.00 53.33 30 VAL V CA 1
ATOM 5783 C C . VAL C 3 30 ? 134.907 111.319 132.980 1.00 53.01 30 VAL V C 1
ATOM 5784 O O . VAL C 3 30 ? 134.828 110.391 132.150 1.00 93.99 30 VAL V O 1
ATOM 5788 N N . PHE C 3 31 ? 134.097 111.426 133.997 1.00 57.04 31 PHE V N 1
ATOM 5789 C CA . PHE C 3 31 ? 132.956 110.497 134.204 1.00 65.82 31 PHE V CA 1
ATOM 5790 C C . PHE C 3 31 ? 131.882 111.161 135.061 1.00 65.60 31 PHE V C 1
ATOM 5791 O O . PHE C 3 31 ? 132.170 112.108 135.784 1.00 83.21 31 PHE V O 1
ATOM 5799 N N . PRO C 3 32 ? 130.605 110.771 134.938 1.00 55.53 32 PRO V N 1
ATOM 5800 C CA . PRO C 3 32 ? 129.554 111.404 135.706 1.00 62.98 32 PRO V CA 1
ATOM 5801 C C . PRO C 3 32 ? 129.709 111.218 137.232 1.00 82.88 32 PRO V C 1
ATOM 5802 O O . PRO C 3 32 ? 130.099 110.177 137.718 1.00 81.12 32 PRO V O 1
ATOM 5806 N N . SER C 3 33 ? 129.413 112.263 137.986 1.00 88.07 33 SER V N 1
ATOM 5807 C CA . SER C 3 33 ? 129.565 112.256 139.451 1.00 87.28 33 SER V CA 1
ATOM 5808 C C . SER C 3 33 ? 128.330 111.590 140.001 1.00 73.11 33 SER V C 1
ATOM 5809 O O . SER C 3 33 ? 127.553 112.257 140.710 1.00 114.76 33 SER V O 1
ATOM 5812 N N . ILE C 3 34 ? 128.165 110.313 139.712 1.00 73.35 34 ILE V N 1
ATOM 5813 C CA . ILE C 3 34 ? 126.926 109.537 140.045 1.00 69.86 34 ILE V CA 1
ATOM 5814 C C . ILE C 3 34 ? 127.389 108.330 140.823 1.00 65.55 34 ILE V C 1
ATOM 5815 O O . ILE C 3 34 ? 128.448 107.728 140.464 1.00 85.19 34 ILE V O 1
ATOM 5820 N N . VAL C 3 35 ? 126.652 107.978 141.848 1.00 61.79 35 VAL V N 1
ATOM 5821 C CA . VAL C 3 35 ? 126.905 106.712 142.582 1.00 77.12 35 VAL V CA 1
ATOM 5822 C C . VAL C 3 35 ? 125.571 105.980 142.629 1.00 70.97 35 VAL V C 1
ATOM 5823 O O . VAL C 3 35 ? 124.528 106.648 142.763 1.00 97.58 35 VAL V O 1
ATOM 5827 N N . GLY C 3 36 ? 125.622 104.661 142.571 1.00 74.32 36 GLY V N 1
ATOM 5828 C CA . GLY C 3 36 ? 124.432 103.815 142.721 1.00 80.22 36 GLY V CA 1
ATOM 5829 C C . GLY C 3 36 ? 124.606 102.786 143.815 1.00 98.41 36 GLY V C 1
ATOM 5830 O O . GLY C 3 36 ? 125.689 102.146 143.901 1.00 109.89 36 GLY V O 1
ATOM 5831 N N . ARG C 3 37 ? 123.540 102.574 144.582 1.00 97.34 37 ARG V N 1
ATOM 5832 C CA . ARG C 3 37 ? 123.438 101.515 145.618 1.00 93.89 37 ARG V CA 1
ATOM 5833 C C . ARG C 3 37 ? 122.277 100.610 145.228 1.00 104.23 37 ARG V C 1
ATOM 5834 O O . ARG C 3 37 ? 121.319 101.110 144.627 1.00 110.72 37 ARG V O 1
ATOM 5842 N N . PRO C 3 38 ? 122.287 99.295 145.575 1.00 120.04 38 PRO V N 1
ATOM 5843 C CA . PRO C 3 38 ? 121.151 98.411 145.285 1.00 121.81 38 PRO V CA 1
ATOM 5844 C C . PRO C 3 38 ? 119.831 98.875 145.924 1.00 120.64 38 PRO V C 1
ATOM 5845 O O . PRO C 3 38 ? 119.857 99.319 147.078 1.00 109.75 38 PRO V O 1
ATOM 5849 N N . ARG C 3 39 ? 118.725 98.785 145.170 1.00 123.47 39 ARG V N 1
ATOM 5850 C CA . ARG C 3 39 ? 117.393 99.331 145.560 1.00 130.28 39 ARG V CA 1
ATOM 5851 C C . ARG C 3 39 ? 116.847 98.595 146.788 1.00 160.74 39 ARG V C 1
ATOM 5852 O O . ARG C 3 39 ? 116.395 99.272 147.741 1.00 146.37 39 ARG V O 1
ATOM 5860 N N . HIS C 3 40 ? 116.888 97.259 146.740 1.00 200.60 40 HIS V N 1
ATOM 5861 C CA . HIS C 3 40 ? 116.216 96.322 147.679 1.00 216.28 40 HIS V CA 1
ATOM 5862 C C . HIS C 3 40 ? 116.935 96.282 149.035 1.00 195.70 40 HIS V C 1
ATOM 5863 O O . HIS C 3 40 ? 118.130 95.899 149.061 1.00 158.59 40 HIS V O 1
ATOM 5870 N N . ASP C 3 51 ? 128.333 96.254 148.034 1.00 130.65 51 ASP V N 1
ATOM 5871 C CA . ASP C 3 51 ? 128.552 96.523 146.587 1.00 135.00 51 ASP V CA 1
ATOM 5872 C C . ASP C 3 51 ? 127.993 97.910 146.223 1.00 130.10 51 ASP V C 1
ATOM 5873 O O . ASP C 3 51 ? 127.045 98.352 146.885 1.00 120.81 51 ASP V O 1
ATOM 5878 N N . SER C 3 52 ? 128.580 98.575 145.217 1.00 128.42 52 SER V N 1
ATOM 5879 C CA . SER C 3 52 ? 128.197 99.925 144.712 1.00 107.12 52 SER V CA 1
ATOM 5880 C C . SER C 3 52 ? 128.887 100.222 143.377 1.00 99.23 52 SER V C 1
ATOM 5881 O O . SER C 3 52 ? 129.921 99.585 143.052 1.00 112.93 52 SER V O 1
ATOM 5884 N N . TYR C 3 53 ? 128.340 101.167 142.620 1.00 87.96 53 TYR V N 1
ATOM 5885 C CA . TYR C 3 53 ? 128.810 101.473 141.246 1.00 94.48 53 TYR V CA 1
ATOM 5886 C C . TYR C 3 53 ? 128.944 102.980 141.112 1.00 83.10 53 TYR V C 1
ATOM 5887 O O . TYR C 3 53 ? 128.228 103.747 141.769 1.00 95.64 53 TYR V O 1
ATOM 5896 N N . VAL C 3 54 ? 129.795 103.396 140.196 1.00 71.01 54 VAL V N 1
ATOM 5897 C CA . VAL C 3 54 ? 130.115 104.830 139.982 1.00 84.46 54 VAL V CA 1
ATOM 5898 C C . VAL C 3 54 ? 130.017 105.132 138.487 1.00 81.98 54 VAL V C 1
ATOM 5899 O O . VAL C 3 54 ? 130.296 104.220 137.680 1.00 84.45 54 VAL V O 1
ATOM 5903 N N . GLY C 3 55 ? 129.698 106.382 138.134 1.00 81.18 55 GLY V N 1
ATOM 5904 C CA . GLY C 3 55 ? 129.847 106.907 136.759 1.00 88.52 55 GLY V CA 1
ATOM 5905 C C . GLY C 3 55 ? 128.993 106.159 135.747 1.00 110.88 55 GLY V C 1
ATOM 5906 O O . GLY C 3 55 ? 127.794 105.905 136.050 1.00 127.32 55 GLY V O 1
ATOM 5907 N N . ASP C 3 56 ? 129.545 105.806 134.576 1.00 115.48 56 ASP V N 1
ATOM 5908 C CA . ASP C 3 56 ? 128.710 105.243 133.482 1.00 130.37 56 ASP V CA 1
ATOM 5909 C C . ASP C 3 56 ? 128.353 103.776 133.742 1.00 109.78 56 ASP V C 1
ATOM 5910 O O . ASP C 3 56 ? 127.334 103.336 133.177 1.00 123.75 56 ASP V O 1
ATOM 5915 N N . GLU C 3 57 ? 129.088 103.061 134.591 1.00 112.12 57 GLU V N 1
ATOM 5916 C CA . GLU C 3 57 ? 128.660 101.706 135.040 1.00 105.73 57 GLU V CA 1
ATOM 5917 C C . GLU C 3 57 ? 127.377 101.826 135.871 1.00 99.51 57 GLU V C 1
ATOM 5918 O O . GLU C 3 57 ? 126.463 101.018 135.673 1.00 138.05 57 GLU V O 1
ATOM 5924 N N . ALA C 3 58 ? 127.267 102.827 136.724 1.00 95.41 58 ALA V N 1
ATOM 5925 C CA . ALA C 3 58 ? 126.038 103.068 137.499 1.00 105.50 58 ALA V CA 1
ATOM 5926 C C . ALA C 3 58 ? 124.907 103.512 136.564 1.00 110.07 58 ALA V C 1
ATOM 5927 O O . ALA C 3 58 ? 123.770 103.050 136.760 1.00 110.14 58 ALA V O 1
ATOM 5929 N N . GLN C 3 59 ? 125.187 104.357 135.569 1.00 113.76 59 GLN V N 1
ATOM 5930 C CA . GLN C 3 59 ? 124.154 104.768 134.581 1.00 123.33 59 GLN V CA 1
ATOM 5931 C C . GLN C 3 59 ? 123.631 103.525 133.845 1.00 138.70 59 GLN V C 1
ATOM 5932 O O . GLN C 3 59 ? 122.400 103.401 133.702 1.00 123.88 59 GLN V O 1
ATOM 5938 N N . SER C 3 60 ? 124.532 102.653 133.375 1.00 153.62 60 SER V N 1
ATOM 5939 C CA . SER C 3 60 ? 124.199 101.408 132.632 1.00 137.28 60 SER V CA 1
ATOM 5940 C C . SER C 3 60 ? 123.262 100.526 133.471 1.00 128.93 60 SER V C 1
ATOM 5941 O O . SER C 3 60 ? 122.205 100.119 132.943 1.00 154.36 60 SER V O 1
ATOM 5944 N N . LYS C 3 61 ? 123.599 100.283 134.737 1.00 108.80 61 LYS V N 1
ATOM 5945 C CA . LYS C 3 61 ? 122.841 99.359 135.617 1.00 108.44 61 LYS V CA 1
ATOM 5946 C C . LYS C 3 61 ? 121.714 100.098 136.368 1.00 112.29 61 LYS V C 1
ATOM 5947 O O . LYS C 3 61 ? 121.271 99.562 137.419 1.00 99.67 61 LYS V O 1
ATOM 5953 N N . ARG C 3 62 ? 121.163 101.204 135.838 1.00 115.18 62 ARG V N 1
ATOM 5954 C CA . ARG C 3 62 ? 120.238 102.084 136.625 1.00 119.03 62 ARG V CA 1
ATOM 5955 C C . ARG C 3 62 ? 118.956 101.344 137.011 1.00 117.49 62 ARG V C 1
ATOM 5956 O O . ARG C 3 62 ? 118.326 101.777 137.993 1.00 128.53 62 ARG V O 1
ATOM 5964 N N . GLY C 3 63 ? 118.599 100.275 136.290 1.00 118.57 63 GLY V N 1
ATOM 5965 C CA . GLY C 3 63 ? 117.384 99.481 136.548 1.00 125.54 63 GLY V CA 1
ATOM 5966 C C . GLY C 3 63 ? 117.343 98.853 137.936 1.00 130.87 63 GLY V C 1
ATOM 5967 O O . GLY C 3 63 ? 116.219 98.659 138.458 1.00 144.54 63 GLY V O 1
ATOM 5968 N N . ILE C 3 64 ? 118.492 98.515 138.527 1.00 123.79 64 ILE V N 1
ATOM 5969 C CA . ILE C 3 64 ? 118.545 97.792 139.839 1.00 130.73 64 ILE V CA 1
ATOM 5970 C C . ILE C 3 64 ? 119.186 98.655 140.939 1.00 121.03 64 ILE V C 1
ATOM 5971 O O . ILE C 3 64 ? 119.372 98.139 142.071 1.00 125.84 64 ILE V O 1
ATOM 5976 N N . LEU C 3 65 ? 119.477 99.928 140.652 1.00 111.13 65 LEU V N 1
ATOM 5977 C CA . LEU C 3 65 ? 120.179 100.847 141.587 1.00 101.07 65 LEU V CA 1
ATOM 5978 C C . LEU C 3 65 ? 119.282 102.043 141.922 1.00 106.95 65 LEU V C 1
ATOM 5979 O O . LEU C 3 65 ? 118.459 102.457 141.066 1.00 115.58 65 LEU V O 1
ATOM 5984 N N . THR C 3 66 ? 119.431 102.590 143.125 1.00 98.07 66 THR V N 1
ATOM 5985 C CA . THR C 3 66 ? 119.044 103.994 143.396 1.00 108.57 66 THR V CA 1
ATOM 5986 C C . THR C 3 66 ? 120.278 104.861 143.142 1.00 88.17 66 THR V C 1
ATOM 5987 O O . THR C 3 66 ? 121.324 104.579 143.746 1.00 86.50 66 THR V O 1
ATOM 5991 N N . LEU C 3 67 ? 120.134 105.862 142.280 1.00 77.88 67 LEU V N 1
ATOM 5992 C CA . LEU C 3 67 ? 121.233 106.725 141.785 1.00 74.62 67 LEU V CA 1
ATOM 5993 C C . LEU C 3 67 ? 121.170 108.097 142.427 1.00 71.15 67 LEU V C 1
ATOM 5994 O O . LEU C 3 67 ? 120.034 108.602 142.647 1.00 79.19 67 LEU V O 1
ATOM 5999 N N . ARG C 3 68 ? 122.324 108.638 142.818 1.00 78.23 68 ARG V N 1
ATOM 6000 C CA . ARG C 3 68 ? 122.403 109.895 143.624 1.00 85.38 68 ARG V CA 1
ATOM 6001 C C . ARG C 3 68 ? 123.597 110.699 143.153 1.00 86.32 68 ARG V C 1
ATOM 6002 O O . ARG C 3 68 ? 124.643 110.079 142.783 1.00 85.21 68 ARG V O 1
ATOM 6010 N N . TYR C 3 69 ? 123.484 112.019 143.189 1.00 78.03 69 TYR V N 1
ATOM 6011 C CA . TYR C 3 69 ? 124.667 112.901 143.023 1.00 72.16 69 TYR V CA 1
ATOM 6012 C C . TYR C 3 69 ? 125.191 113.301 144.399 1.00 72.97 69 TYR V C 1
ATOM 6013 O O . TYR C 3 69 ? 124.449 113.919 145.161 1.00 81.80 69 TYR V O 1
ATOM 6022 N N . PRO C 3 70 ? 126.433 112.955 144.796 1.00 64.95 70 PRO V N 1
ATOM 6023 C CA . PRO C 3 70 ? 126.975 113.415 146.067 1.00 70.45 70 PRO V CA 1
ATOM 6024 C C . PRO C 3 70 ? 127.320 114.917 146.100 1.00 66.61 70 PRO V C 1
ATOM 6025 O O . PRO C 3 70 ? 127.361 115.466 147.186 1.00 94.30 70 PRO V O 1
ATOM 6029 N N . ILE C 3 71 ? 127.598 115.542 144.957 1.00 56.46 71 ILE V N 1
ATOM 6030 C CA . ILE C 3 71 ? 127.819 117.019 144.857 1.00 52.72 71 ILE V CA 1
ATOM 6031 C C . ILE C 3 71 ? 126.577 117.732 144.333 1.00 51.34 71 ILE V C 1
ATOM 6032 O O . ILE C 3 71 ? 125.985 117.275 143.359 1.00 75.94 71 ILE V O 1
ATOM 6037 N N . GLU C 3 72 ? 126.152 118.760 145.040 1.00 60.76 72 GLU V N 1
ATOM 6038 C CA . GLU C 3 72 ? 124.929 119.518 144.757 1.00 71.04 72 GLU V CA 1
ATOM 6039 C C . GLU C 3 72 ? 125.264 121.006 144.776 1.00 66.29 72 GLU V C 1
ATOM 6040 O O . GLU C 3 72 ? 125.843 121.450 145.738 1.00 82.47 72 GLU V O 1
ATOM 6046 N N . HIS C 3 73 ? 124.899 121.735 143.724 1.00 74.91 73 HIS V N 1
ATOM 6047 C CA . HIS C 3 73 ? 125.213 123.173 143.546 1.00 60.10 73 HIS V CA 1
ATOM 6048 C C . HIS C 3 73 ? 126.690 123.444 143.822 1.00 60.89 73 HIS V C 1
ATOM 6049 O O . HIS C 3 73 ? 127.004 124.548 144.306 1.00 85.55 73 HIS V O 1
ATOM 6056 N N . GLY C 3 74 ? 127.573 122.500 143.496 1.00 67.66 74 GLY V N 1
ATOM 6057 C CA . GLY C 3 74 ? 129.037 122.607 143.643 1.00 64.21 74 GLY V CA 1
ATOM 6058 C C . GLY C 3 74 ? 129.560 122.275 145.046 1.00 72.37 74 GLY V C 1
ATOM 6059 O O . GLY C 3 74 ? 130.800 122.286 145.232 1.00 85.56 74 GLY V O 1
ATOM 6060 N N . VAL C 3 75 ? 128.713 121.915 146.007 1.00 72.26 75 VAL V N 1
ATOM 6061 C CA . VAL C 3 75 ? 129.118 121.601 147.418 1.00 80.10 75 VAL V CA 1
ATOM 6062 C C . VAL C 3 75 ? 128.900 120.105 147.711 1.00 67.14 75 VAL V C 1
ATOM 6063 O O . VAL C 3 75 ? 127.902 119.560 147.293 1.00 89.10 75 VAL V O 1
ATOM 6067 N N . VAL C 3 76 ? 129.814 119.447 148.412 1.00 65.64 76 VAL V N 1
ATOM 6068 C CA . VAL C 3 76 ? 129.677 117.996 148.729 1.00 59.95 76 VAL V CA 1
ATOM 6069 C C . VAL C 3 76 ? 128.594 117.809 149.788 1.00 53.78 76 VAL V C 1
ATOM 6070 O O . VAL C 3 76 ? 128.636 118.501 150.799 1.00 76.03 76 VAL V O 1
ATOM 6074 N N . THR C 3 77 ? 127.637 116.929 149.560 1.00 52.95 77 THR V N 1
ATOM 6075 C CA . THR C 3 77 ? 126.427 116.814 150.419 1.00 83.48 77 THR V CA 1
ATOM 6076 C C . THR C 3 77 ? 126.232 115.385 150.942 1.00 97.91 77 THR V C 1
ATOM 6077 O O . THR C 3 77 ? 125.301 115.167 151.754 1.00 84.66 77 THR V O 1
ATOM 6081 N N . ASN C 3 78 ? 127.044 114.449 150.465 1.00 98.01 78 ASN V N 1
ATOM 6082 C CA . ASN C 3 78 ? 127.171 113.114 151.080 1.00 100.03 78 ASN V CA 1
ATOM 6083 C C . ASN C 3 78 ? 128.638 112.666 150.970 1.00 99.42 78 ASN V C 1
ATOM 6084 O O . ASN C 3 78 ? 129.105 112.415 149.839 1.00 75.66 78 ASN V O 1
ATOM 6089 N N . TRP C 3 79 ? 129.337 112.529 152.093 1.00 82.24 79 TRP V N 1
ATOM 6090 C CA . TRP C 3 79 ? 130.788 112.218 152.083 1.00 76.56 79 TRP V CA 1
ATOM 6091 C C . TRP C 3 79 ? 131.008 110.725 151.874 1.00 87.12 79 TRP V C 1
ATOM 6092 O O . TRP C 3 79 ? 132.110 110.373 151.411 1.00 90.61 79 TRP V O 1
ATOM 6103 N N . ASP C 3 80 ? 129.995 109.886 152.138 1.00 102.63 80 ASP V N 1
ATOM 6104 C CA . ASP C 3 80 ? 130.070 108.418 151.882 1.00 97.99 80 ASP V CA 1
ATOM 6105 C C . ASP C 3 80 ? 130.188 108.191 150.370 1.00 90.07 80 ASP V C 1
ATOM 6106 O O . ASP C 3 80 ? 131.149 107.542 149.926 1.00 90.71 80 ASP V O 1
ATOM 6111 N N . ASP C 3 81 ? 129.259 108.751 149.599 1.00 95.85 81 ASP V N 1
ATOM 6112 C CA . ASP C 3 81 ? 129.236 108.653 148.121 1.00 76.15 81 ASP V CA 1
ATOM 6113 C C . ASP C 3 81 ? 130.449 109.375 147.586 1.00 72.63 81 ASP V C 1
ATOM 6114 O O . ASP C 3 81 ? 131.051 108.826 146.648 1.00 118.37 81 ASP V O 1
ATOM 6119 N N . MET C 3 82 ? 130.823 110.528 148.124 1.00 71.37 82 MET V N 1
ATOM 6120 C CA . MET C 3 82 ? 132.010 111.258 147.610 1.00 67.97 82 MET V CA 1
ATOM 6121 C C . MET C 3 82 ? 133.272 110.395 147.728 1.00 76.94 82 MET V C 1
ATOM 6122 O O . MET C 3 82 ? 134.116 110.420 146.789 1.00 80.97 82 MET V O 1
ATOM 6127 N N . GLU C 3 83 ? 133.432 109.667 148.829 1.00 76.23 83 GLU V N 1
ATOM 6128 C CA . GLU C 3 83 ? 134.613 108.800 149.035 1.00 91.53 83 GLU V CA 1
ATOM 6129 C C . GLU C 3 83 ? 134.631 107.702 147.950 1.00 97.38 83 GLU V C 1
ATOM 6130 O O . GLU C 3 83 ? 135.745 107.383 147.455 1.00 87.96 83 GLU V O 1
ATOM 6136 N N . LYS C 3 84 ? 133.469 107.150 147.558 1.00 83.52 84 LYS V N 1
ATOM 6137 C CA . LYS C 3 84 ? 133.404 106.150 146.457 1.00 77.19 84 LYS V CA 1
ATOM 6138 C C . LYS C 3 84 ? 133.900 106.769 145.144 1.00 77.87 84 LYS V C 1
ATOM 6139 O O . LYS C 3 84 ? 134.640 106.099 144.399 1.00 86.46 84 LYS V O 1
ATOM 6145 N N . ILE C 3 85 ? 133.501 107.990 144.840 1.00 64.18 85 ILE V N 1
ATOM 6146 C CA . ILE C 3 85 ? 133.959 108.661 143.600 1.00 67.13 85 ILE V CA 1
ATOM 6147 C C . ILE C 3 85 ? 135.491 108.805 143.580 1.00 70.20 85 ILE V C 1
ATOM 6148 O O . ILE C 3 85 ? 136.104 108.582 142.509 1.00 72.46 85 ILE V O 1
ATOM 6153 N N . TRP C 3 86 ? 136.123 109.172 144.689 1.00 68.62 86 TRP V N 1
ATOM 6154 C CA . TRP C 3 86 ? 137.600 109.335 144.720 1.00 62.48 86 TRP V CA 1
ATOM 6155 C C . TRP C 3 86 ? 138.250 107.973 144.603 1.00 64.92 86 TRP V C 1
ATOM 6156 O O . TRP C 3 86 ? 139.270 107.879 143.867 1.00 51.74 86 TRP V O 1
ATOM 6167 N N . HIS C 3 87 ? 137.670 106.955 145.267 1.00 67.37 87 HIS V N 1
ATOM 6168 C CA . HIS C 3 87 ? 138.196 105.575 145.203 1.00 65.49 87 HIS V CA 1
ATOM 6169 C C . HIS C 3 87 ? 138.189 105.106 143.742 1.00 68.23 87 HIS V C 1
ATOM 6170 O O . HIS C 3 87 ? 139.235 104.652 143.235 1.00 85.96 87 HIS V O 1
ATOM 6177 N N . HIS C 3 88 ? 137.074 105.267 143.056 1.00 65.74 88 HIS V N 1
ATOM 6178 C CA . HIS C 3 88 ? 136.964 104.987 141.602 1.00 65.76 88 HIS V CA 1
ATOM 6179 C C . HIS C 3 88 ? 138.021 105.751 140.820 1.00 66.07 88 HIS V C 1
ATOM 6180 O O . HIS C 3 88 ? 138.678 105.140 139.949 1.00 91.42 88 HIS V O 1
ATOM 6187 N N . THR C 3 89 ? 138.180 107.046 141.079 1.00 65.05 89 THR V N 1
ATOM 6188 C CA . THR C 3 89 ? 139.091 107.916 140.299 1.00 66.56 89 THR V CA 1
ATOM 6189 C C . THR C 3 89 ? 140.544 107.409 140.354 1.00 66.03 89 THR V C 1
ATOM 6190 O O . THR C 3 89 ? 141.213 107.386 139.311 1.00 63.14 89 THR V O 1
ATOM 6194 N N . PHE C 3 90 ? 141.027 107.027 141.526 1.00 69.69 90 PHE V N 1
ATOM 6195 C CA . PHE C 3 90 ? 142.434 106.622 141.687 1.00 75.22 90 PHE V CA 1
ATOM 6196 C C . PHE C 3 90 ? 142.595 105.223 141.115 1.00 74.72 90 PHE V C 1
ATOM 6197 O O . PHE C 3 90 ? 143.470 105.029 140.274 1.00 96.58 90 PHE V O 1
ATOM 6205 N N . TYR C 3 91 ? 141.798 104.263 141.567 1.00 85.26 91 TYR V N 1
ATOM 6206 C CA . TYR C 3 91 ? 142.074 102.826 141.332 1.00 92.45 91 TYR V CA 1
ATOM 6207 C C . TYR C 3 91 ? 141.479 102.313 140.020 1.00 92.18 91 TYR V C 1
ATOM 6208 O O . TYR C 3 91 ? 141.963 101.270 139.566 1.00 124.93 91 TYR V O 1
ATOM 6217 N N . ASN C 3 92 ? 140.458 102.944 139.444 1.00 83.33 92 ASN V N 1
ATOM 6218 C CA . ASN C 3 92 ? 139.802 102.405 138.214 1.00 88.41 92 ASN V CA 1
ATOM 6219 C C . ASN C 3 92 ? 140.052 103.326 137.024 1.00 87.17 92 ASN V C 1
ATOM 6220 O O . ASN C 3 92 ? 140.278 102.807 135.934 1.00 135.48 92 ASN V O 1
ATOM 6225 N N . GLU C 3 93 ? 139.983 104.635 137.199 1.00 92.45 93 GLU V N 1
ATOM 6226 C CA . GLU C 3 93 ? 140.186 105.587 136.087 1.00 80.68 93 GLU V CA 1
ATOM 6227 C C . GLU C 3 93 ? 141.688 105.787 135.872 1.00 76.79 93 GLU V C 1
ATOM 6228 O O . GLU C 3 93 ? 142.139 105.530 134.738 1.00 107.40 93 GLU V O 1
ATOM 6234 N N . LEU C 3 94 ? 142.426 106.334 136.838 1.00 78.28 94 LEU V N 1
ATOM 6235 C CA . LEU C 3 94 ? 143.839 106.731 136.616 1.00 86.41 94 LEU V CA 1
ATOM 6236 C C . LEU C 3 94 ? 144.793 105.542 136.744 1.00 87.04 94 LEU V C 1
ATOM 6237 O O . LEU C 3 94 ? 145.883 105.654 136.175 1.00 99.23 94 LEU V O 1
ATOM 6242 N N . ARG C 3 95 ? 144.417 104.475 137.470 1.00 101.02 95 ARG V N 1
ATOM 6243 C CA . ARG C 3 95 ? 145.242 103.254 137.715 1.00 104.01 95 ARG V CA 1
ATOM 6244 C C . ARG C 3 95 ? 146.541 103.651 138.433 1.00 92.85 95 ARG V C 1
ATOM 6245 O O . ARG C 3 95 ? 147.644 103.256 137.955 1.00 93.11 95 ARG V O 1
ATOM 6253 N N . VAL C 3 96 ? 146.423 104.371 139.555 1.00 94.17 96 VAL V N 1
ATOM 6254 C CA . VAL C 3 96 ? 147.575 104.759 140.432 1.00 97.14 96 VAL V CA 1
ATOM 6255 C C . VAL C 3 96 ? 147.203 104.570 141.890 1.00 96.34 96 VAL V C 1
ATOM 6256 O O . VAL C 3 96 ? 146.025 104.738 142.230 1.00 103.48 96 VAL V O 1
ATOM 6260 N N . ALA C 3 97 ? 148.196 104.328 142.742 1.00 110.66 97 ALA V N 1
ATOM 6261 C CA . ALA C 3 97 ? 148.023 104.303 144.217 1.00 111.34 97 ALA V CA 1
ATOM 6262 C C . ALA C 3 97 ? 148.242 105.706 144.769 1.00 90.11 97 ALA V C 1
ATOM 6263 O O . ALA C 3 97 ? 149.358 106.198 144.649 1.00 108.54 97 ALA V O 1
ATOM 6265 N N . PRO C 3 98 ? 147.260 106.369 145.425 1.00 73.01 98 PRO V N 1
ATOM 6266 C CA . PRO C 3 98 ? 147.441 107.721 145.963 1.00 84.66 98 PRO V CA 1
ATOM 6267 C C . PRO C 3 98 ? 148.630 107.887 146.933 1.00 83.92 98 PRO V C 1
ATOM 6268 O O . PRO C 3 98 ? 149.165 108.963 147.028 1.00 70.60 98 PRO V O 1
ATOM 6272 N N . GLU C 3 99 ? 149.012 106.813 147.624 1.00 89.11 99 GLU V N 1
ATOM 6273 C CA . GLU C 3 99 ? 150.097 106.794 148.626 1.00 88.51 99 GLU V CA 1
ATOM 6274 C C . GLU C 3 99 ? 151.407 107.289 147.997 1.00 78.20 99 GLU V C 1
ATOM 6275 O O . GLU C 3 99 ? 152.320 107.634 148.777 1.00 100.67 99 GLU V O 1
ATOM 6281 N N . GLU C 3 100 ? 151.534 107.325 146.668 1.00 73.61 100 GLU V N 1
ATOM 6282 C CA . GLU C 3 100 ? 152.809 107.712 146.007 1.00 89.32 100 GLU V CA 1
ATOM 6283 C C . GLU C 3 100 ? 152.804 109.180 145.559 1.00 80.21 100 GLU V C 1
ATOM 6284 O O . GLU C 3 100 ? 153.887 109.692 145.263 1.00 91.24 100 GLU V O 1
ATOM 6290 N N . HIS C 3 101 ? 151.657 109.842 145.496 1.00 58.89 101 HIS V N 1
ATOM 6291 C CA . HIS C 3 101 ? 151.478 111.071 144.688 1.00 69.18 101 HIS V CA 1
ATOM 6292 C C . HIS C 3 101 ? 150.875 112.171 145.542 1.00 70.97 101 HIS V C 1
ATOM 6293 O O . HIS C 3 101 ? 149.806 111.964 146.116 1.00 74.77 101 HIS V O 1
ATOM 6300 N N . PRO C 3 102 ? 151.379 113.420 145.469 1.00 54.45 102 PRO V N 1
ATOM 6301 C CA . PRO C 3 102 ? 150.626 114.547 145.985 1.00 50.59 102 PRO V CA 1
ATOM 6302 C C . PRO C 3 102 ? 149.279 114.737 145.279 1.00 50.83 102 PRO V C 1
ATOM 6303 O O . PRO C 3 102 ? 149.174 114.363 144.149 1.00 79.81 102 PRO V O 1
ATOM 6307 N N . VAL C 3 103 ? 148.274 115.314 145.951 1.00 57.81 103 VAL V N 1
ATOM 6308 C CA . VAL C 3 103 ? 146.896 115.459 145.379 1.00 54.54 103 VAL V CA 1
ATOM 6309 C C . VAL C 3 103 ? 146.437 116.898 145.417 1.00 55.52 103 VAL V C 1
ATOM 6310 O O . VAL C 3 103 ? 146.332 117.425 146.560 1.00 80.51 103 VAL V O 1
ATOM 6314 N N . LEU C 3 104 ? 146.177 117.509 144.254 1.00 41.73 104 LEU V N 1
ATOM 6315 C CA . LEU C 3 104 ? 145.514 118.829 144.214 1.00 51.55 104 LEU V CA 1
ATOM 6316 C C . LEU C 3 104 ? 144.016 118.646 144.001 1.00 51.22 104 LEU V C 1
ATOM 6317 O O . LEU C 3 104 ? 143.647 118.104 143.011 1.00 61.57 104 LEU V O 1
ATOM 6322 N N . LEU C 3 105 ? 143.187 119.040 144.964 1.00 60.79 105 LEU V N 1
ATOM 6323 C CA . LEU C 3 105 ? 141.713 119.080 144.825 1.00 56.27 105 LEU V CA 1
ATOM 6324 C C . LEU C 3 105 ? 141.266 120.508 144.607 1.00 57.19 105 LEU V C 1
ATOM 6325 O O . LEU C 3 105 ? 142.028 121.468 144.797 1.00 67.64 105 LEU V O 1
ATOM 6330 N N . THR C 3 106 ? 140.030 120.637 144.190 1.00 68.33 106 THR V N 1
ATOM 6331 C CA . THR C 3 106 ? 139.418 121.954 143.874 1.00 85.63 106 THR V CA 1
ATOM 6332 C C . THR C 3 106 ? 138.154 122.073 144.733 1.00 70.93 106 THR V C 1
ATOM 6333 O O . THR C 3 106 ? 137.549 121.039 145.099 1.00 80.68 106 THR V O 1
ATOM 6337 N N . GLU C 3 107 ? 137.723 123.295 144.985 1.00 63.09 107 GLU V N 1
ATOM 6338 C CA . GLU C 3 107 ? 136.503 123.543 145.787 1.00 74.63 107 GLU V CA 1
ATOM 6339 C C . GLU C 3 107 ? 135.720 124.691 145.149 1.00 68.00 107 GLU V C 1
ATOM 6340 O O . GLU C 3 107 ? 136.362 125.617 144.516 1.00 59.15 107 GLU V O 1
ATOM 6346 N N . ALA C 3 108 ? 134.394 124.704 145.352 1.00 65.63 108 ALA V N 1
ATOM 6347 C CA . ALA C 3 108 ? 133.523 125.771 144.798 1.00 56.24 108 ALA V CA 1
ATOM 6348 C C . ALA C 3 108 ? 133.756 127.031 145.588 1.00 67.17 108 ALA V C 1
ATOM 6349 O O . ALA C 3 108 ? 133.957 126.916 146.799 1.00 56.54 108 ALA V O 1
ATOM 6351 N N . PRO C 3 109 ? 133.743 128.232 144.933 1.00 89.20 109 PRO V N 1
ATOM 6352 C CA . PRO C 3 109 ? 133.751 129.517 145.626 1.00 91.32 109 PRO V CA 1
ATOM 6353 C C . PRO C 3 109 ? 132.759 129.525 146.804 1.00 85.77 109 PRO V C 1
ATOM 6354 O O . PRO C 3 109 ? 131.625 129.050 146.656 1.00 70.14 109 PRO V O 1
ATOM 6358 N N . ILE C 3 110 ? 133.200 130.080 147.934 1.00 89.37 110 ILE V N 1
ATOM 6359 C CA . ILE C 3 110 ? 132.376 130.358 149.144 1.00 108.97 110 ILE V CA 1
ATOM 6360 C C . ILE C 3 110 ? 131.706 129.058 149.633 1.00 97.15 110 ILE V C 1
ATOM 6361 O O . ILE C 3 110 ? 130.578 129.106 150.223 1.00 110.73 110 ILE V O 1
ATOM 6366 N N . ASN C 3 111 ? 132.414 127.932 149.552 1.00 77.87 111 ASN V N 1
ATOM 6367 C CA . ASN C 3 111 ? 131.886 126.667 150.150 1.00 93.84 111 ASN V CA 1
ATOM 6368 C C . ASN C 3 111 ? 132.235 126.660 151.627 1.00 91.21 111 ASN V C 1
ATOM 6369 O O . ASN C 3 111 ? 133.178 127.347 152.030 1.00 101.00 111 ASN V O 1
ATOM 6374 N N . PRO C 3 112 ? 131.488 125.912 152.472 1.00 78.39 112 PRO V N 1
ATOM 6375 C CA . PRO C 3 112 ? 131.680 125.958 153.921 1.00 88.09 112 PRO V CA 1
ATOM 6376 C C . PRO C 3 112 ? 133.053 125.506 154.450 1.00 87.64 112 PRO V C 1
ATOM 6377 O O . PRO C 3 112 ? 133.546 124.510 153.996 1.00 86.57 112 PRO V O 1
ATOM 6381 N N . LYS C 3 113 ? 133.569 126.170 155.489 1.00 99.76 113 LYS V N 1
ATOM 6382 C CA . LYS C 3 113 ? 134.862 125.819 156.134 1.00 87.98 113 LYS V CA 1
ATOM 6383 C C . LYS C 3 113 ? 134.830 124.370 156.638 1.00 85.06 113 LYS V C 1
ATOM 6384 O O . LYS C 3 113 ? 135.881 123.705 156.488 1.00 114.57 113 LYS V O 1
ATOM 6390 N N . SER C 3 114 ? 133.740 123.893 157.244 1.00 61.68 114 SER V N 1
ATOM 6391 C CA . SER C 3 114 ? 133.623 122.481 157.693 1.00 81.11 114 SER V CA 1
ATOM 6392 C C . SER C 3 114 ? 133.970 121.476 156.572 1.00 85.09 114 SER V C 1
ATOM 6393 O O . SER C 3 114 ? 134.600 120.437 156.859 1.00 114.84 114 SER V O 1
ATOM 6396 N N . ASN C 3 115 ? 133.572 121.743 155.327 1.00 77.79 115 ASN V N 1
ATOM 6397 C CA . ASN C 3 115 ? 133.822 120.831 154.186 1.00 66.68 115 ASN V CA 1
ATOM 6398 C C . ASN C 3 115 ? 135.313 120.808 153.826 1.00 69.17 115 ASN V C 1
ATOM 6399 O O . ASN C 3 115 ? 135.808 119.722 153.444 1.00 93.00 115 ASN V O 1
ATOM 6404 N N . ARG C 3 116 ? 136.043 121.911 153.963 1.00 52.66 116 ARG V N 1
ATOM 6405 C CA . ARG C 3 116 ? 137.494 121.919 153.646 1.00 64.14 116 ARG V CA 1
ATOM 6406 C C . ARG C 3 116 ? 138.218 121.004 154.627 1.00 62.16 116 ARG V C 1
ATOM 6407 O O . ARG C 3 116 ? 139.122 120.280 154.195 1.00 78.63 116 ARG V O 1
ATOM 6415 N N . GLU C 3 117 ? 137.805 121.012 155.887 1.00 69.32 117 GLU V N 1
ATOM 6416 C CA . GLU C 3 117 ? 138.373 120.123 156.928 1.00 70.70 117 GLU V CA 1
ATOM 6417 C C . GLU C 3 117 ? 138.020 118.691 156.586 1.00 64.54 117 GLU V C 1
ATOM 6418 O O . GLU C 3 117 ? 138.933 117.823 156.663 1.00 71.34 117 GLU V O 1
ATOM 6424 N N . LYS C 3 118 ? 136.771 118.451 156.222 1.00 71.63 118 LYS V N 1
ATOM 6425 C CA . LYS C 3 118 ? 136.260 117.072 156.011 1.00 86.00 118 LYS V CA 1
ATOM 6426 C C . LYS C 3 118 ? 137.008 116.409 154.834 1.00 75.96 118 LYS V C 1
ATOM 6427 O O . LYS C 3 118 ? 137.368 115.209 154.971 1.00 78.39 118 LYS V O 1
ATOM 6433 N N . MET C 3 119 ? 137.279 117.132 153.740 1.00 70.98 119 MET V N 1
ATOM 6434 C CA . MET C 3 119 ? 138.031 116.549 152.596 1.00 68.05 119 MET V CA 1
ATOM 6435 C C . MET C 3 119 ? 139.476 116.360 152.988 1.00 63.74 119 MET V C 1
ATOM 6436 O O . MET C 3 119 ? 140.067 115.368 152.521 1.00 70.24 119 MET V O 1
ATOM 6441 N N . THR C 3 120 ? 140.010 117.231 153.840 1.00 70.76 120 THR V N 1
ATOM 6442 C CA . THR C 3 120 ? 141.418 117.152 154.328 1.00 73.64 120 THR V CA 1
ATOM 6443 C C . THR C 3 120 ? 141.556 115.886 155.175 1.00 55.41 120 THR V C 1
ATOM 6444 O O . THR C 3 120 ? 142.514 115.181 155.083 1.00 56.69 120 THR V O 1
ATOM 6448 N N . GLN C 3 121 ? 140.565 115.548 155.924 1.00 50.38 121 GLN V N 1
ATOM 6449 C CA . GLN C 3 121 ? 140.640 114.320 156.736 1.00 57.29 121 GLN V CA 1
ATOM 6450 C C . GLN C 3 121 ? 140.659 113.117 155.818 1.00 62.68 121 GLN V C 1
ATOM 6451 O O . GLN C 3 121 ? 141.492 112.237 156.054 1.00 75.94 121 GLN V O 1
ATOM 6457 N N . ILE C 3 122 ? 139.782 113.067 154.808 1.00 70.72 122 ILE V N 1
ATOM 6458 C CA . ILE C 3 122 ? 139.620 111.878 153.904 1.00 68.49 122 ILE V CA 1
ATOM 6459 C C . ILE C 3 122 ? 140.894 111.588 153.079 1.00 55.17 122 ILE V C 1
ATOM 6460 O O . ILE C 3 122 ? 141.340 110.431 153.028 1.00 60.29 122 ILE V O 1
ATOM 6465 N N . VAL C 3 123 ? 141.570 112.594 152.591 1.00 47.90 123 VAL V N 1
ATOM 6466 C CA . VAL C 3 123 ? 142.798 112.293 151.818 1.00 69.02 123 VAL V CA 1
ATOM 6467 C C . VAL C 3 123 ? 143.878 111.687 152.720 1.00 61.27 123 VAL V C 1
ATOM 6468 O O . VAL C 3 123 ? 144.679 110.891 152.206 1.00 76.25 123 VAL V O 1
ATOM 6472 N N . PHE C 3 124 ? 143.976 112.093 153.981 1.00 69.15 124 PHE V N 1
ATOM 6473 C CA . PHE C 3 124 ? 145.083 111.632 154.856 1.00 73.23 124 PHE V CA 1
ATOM 6474 C C . PHE C 3 124 ? 144.714 110.329 155.577 1.00 76.55 124 PHE V C 1
ATOM 6475 O O . PHE C 3 124 ? 145.563 109.430 155.685 1.00 72.11 124 PHE V O 1
ATOM 6483 N N . GLU C 3 125 ? 143.469 110.198 155.996 1.00 78.08 125 GLU V N 1
ATOM 6484 C CA . GLU C 3 125 ? 143.048 109.052 156.834 1.00 87.32 125 GLU V CA 1
ATOM 6485 C C . GLU C 3 125 ? 142.566 107.901 155.961 1.00 87.11 125 GLU V C 1
ATOM 6486 O O . GLU C 3 125 ? 142.674 106.751 156.437 1.00 130.68 125 GLU V O 1
ATOM 6492 N N . THR C 3 126 ? 142.018 108.163 154.767 1.00 91.70 126 THR V N 1
ATOM 6493 C CA . THR C 3 126 ? 141.397 107.115 153.906 1.00 81.55 126 THR V CA 1
ATOM 6494 C C . THR C 3 126 ? 142.318 106.745 152.736 1.00 72.12 126 THR V C 1
ATOM 6495 O O . THR C 3 126 ? 142.444 105.559 152.446 1.00 78.97 126 THR V O 1
ATOM 6499 N N . PHE C 3 127 ? 142.958 107.714 152.110 1.00 69.41 127 PHE V N 1
ATOM 6500 C CA . PHE C 3 127 ? 143.851 107.477 150.944 1.00 87.13 127 PHE V CA 1
ATOM 6501 C C . PHE C 3 127 ? 145.358 107.490 151.327 1.00 69.23 127 PHE V C 1
ATOM 6502 O O . PHE C 3 127 ? 146.178 107.111 150.476 1.00 85.57 127 PHE V O 1
ATOM 6510 N N . ASN C 3 128 ? 145.741 107.970 152.494 1.00 64.56 128 ASN V N 1
ATOM 6511 C CA . ASN C 3 128 ? 147.163 108.195 152.881 1.00 74.64 128 ASN V CA 1
ATOM 6512 C C . ASN C 3 128 ? 147.912 109.007 151.834 1.00 58.83 128 ASN V C 1
ATOM 6513 O O . ASN C 3 128 ? 149.113 108.731 151.694 1.00 76.21 128 ASN V O 1
ATOM 6518 N N . ALA C 3 129 ? 147.311 110.026 151.219 1.00 71.07 129 ALA V N 1
ATOM 6519 C CA . ALA C 3 129 ? 148.036 110.990 150.341 1.00 77.56 129 ALA V CA 1
ATOM 6520 C C . ALA C 3 129 ? 149.229 111.567 151.108 1.00 66.61 129 ALA V C 1
ATOM 6521 O O . ALA C 3 129 ? 149.083 112.056 152.221 1.00 91.06 129 ALA V O 1
ATOM 6523 N N . PRO C 3 130 ? 150.456 111.501 150.587 1.00 66.16 130 PRO V N 1
ATOM 6524 C CA . PRO C 3 130 ? 151.619 112.021 151.287 1.00 71.48 130 PRO V CA 1
ATOM 6525 C C . PRO C 3 130 ? 151.579 113.548 151.468 1.00 72.41 130 PRO V C 1
ATOM 6526 O O . PRO C 3 130 ? 152.213 114.037 152.380 1.00 101.07 130 PRO V O 1
ATOM 6530 N N . ALA C 3 131 ? 150.913 114.267 150.564 1.00 76.33 131 ALA V N 1
ATOM 6531 C CA . ALA C 3 131 ? 150.818 115.745 150.527 1.00 64.85 131 ALA V CA 1
ATOM 6532 C C . ALA C 3 131 ? 149.567 116.149 149.781 1.00 49.75 131 ALA V C 1
ATOM 6533 O O . ALA C 3 131 ? 149.146 115.434 148.895 1.00 83.07 131 ALA V O 1
ATOM 6535 N N . PHE C 3 132 ? 149.011 117.291 150.103 1.00 69.52 132 PHE V N 1
ATOM 6536 C CA . PHE C 3 132 ? 147.663 117.660 149.610 1.00 65.95 132 PHE V CA 1
ATOM 6537 C C . PHE C 3 132 ? 147.437 119.167 149.565 1.00 59.12 132 PHE V C 1
ATOM 6538 O O . PHE C 3 132 ? 148.108 119.919 150.278 1.00 61.69 132 PHE V O 1
ATOM 6546 N N . TYR C 3 133 ? 146.574 119.584 148.641 1.00 56.71 133 TYR V N 1
ATOM 6547 C CA . TYR C 3 133 ? 146.179 121.005 148.538 1.00 57.20 133 TYR V CA 1
ATOM 6548 C C . TYR C 3 133 ? 144.737 121.148 148.113 1.00 49.52 133 TYR V C 1
ATOM 6549 O O . TYR C 3 133 ? 144.262 120.298 147.362 1.00 82.38 133 TYR V O 1
ATOM 6558 N N . VAL C 3 134 ? 144.058 122.180 148.587 1.00 51.29 134 VAL V N 1
ATOM 6559 C CA . VAL C 3 134 ? 142.726 122.599 148.069 1.00 52.51 134 VAL V CA 1
ATOM 6560 C C . VAL C 3 134 ? 142.803 123.995 147.457 1.00 58.44 134 VAL V C 1
ATOM 6561 O O . VAL C 3 134 ? 143.439 124.865 148.006 1.00 88.73 134 VAL V O 1
ATOM 6565 N N . SER C 3 135 ? 142.111 124.203 146.350 1.00 72.14 135 SER V N 1
ATOM 6566 C CA . SER C 3 135 ? 142.240 125.417 145.507 1.00 73.26 135 SER V CA 1
ATOM 6567 C C . SER C 3 135 ? 140.861 125.860 145.005 1.00 69.29 135 SER V C 1
ATOM 6568 O O . SER C 3 135 ? 139.985 125.017 144.765 1.00 69.87 135 SER V O 1
ATOM 6571 N N . ILE C 3 136 ? 140.667 127.164 144.855 1.00 75.93 136 ILE V N 1
ATOM 6572 C CA . ILE C 3 136 ? 139.329 127.671 144.458 1.00 94.33 136 ILE V CA 1
ATOM 6573 C C . ILE C 3 136 ? 139.259 127.531 142.936 1.00 81.40 136 ILE V C 1
ATOM 6574 O O . ILE C 3 136 ? 140.123 128.072 142.220 1.00 60.79 136 ILE V O 1
ATOM 6579 N N . GLN C 3 137 ? 138.217 126.863 142.470 1.00 70.86 137 GLN V N 1
ATOM 6580 C CA . GLN C 3 137 ? 138.013 126.581 141.050 1.00 67.66 137 GLN V CA 1
ATOM 6581 C C . GLN C 3 137 ? 138.207 127.874 140.249 1.00 61.41 137 GLN V C 1
ATOM 6582 O O . GLN C 3 137 ? 138.899 127.821 139.192 1.00 78.51 137 GLN V O 1
ATOM 6588 N N . ALA C 3 138 ? 137.514 128.952 140.560 1.00 63.09 138 ALA V N 1
ATOM 6589 C CA . ALA C 3 138 ? 137.510 130.152 139.665 1.00 78.73 138 ALA V CA 1
ATOM 6590 C C . ALA C 3 138 ? 138.936 130.668 139.454 1.00 48.64 138 ALA V C 1
ATOM 6591 O O . ALA C 3 138 ? 139.214 131.168 138.410 1.00 70.71 138 ALA V O 1
ATOM 6593 N N . VAL C 3 139 ? 139.775 130.604 140.464 1.00 47.75 139 VAL V N 1
ATOM 6594 C CA . VAL C 3 139 ? 141.152 131.146 140.421 1.00 54.31 139 VAL V CA 1
ATOM 6595 C C . VAL C 3 139 ? 142.015 130.279 139.511 1.00 46.37 139 VAL V C 1
ATOM 6596 O O . VAL C 3 139 ? 142.725 130.842 138.699 1.00 51.69 139 VAL V O 1
ATOM 6600 N N . LEU C 3 140 ? 141.884 128.974 139.589 1.00 49.23 140 LEU V N 1
ATOM 6601 C CA . LEU C 3 140 ? 142.497 128.023 138.618 1.00 50.60 140 LEU V CA 1
ATOM 6602 C C . LEU C 3 140 ? 142.082 128.436 137.190 1.00 46.95 140 LEU V C 1
ATOM 6603 O O . LEU C 3 140 ? 142.955 128.535 136.353 1.00 63.07 140 LEU V O 1
ATOM 6608 N N . SER C 3 141 ? 140.804 128.621 136.913 1.00 42.41 141 SER V N 1
ATOM 6609 C CA . SER C 3 141 ? 140.337 128.997 135.567 1.00 48.04 141 SER V CA 1
ATOM 6610 C C . SER C 3 141 ? 140.997 130.303 135.093 1.00 48.00 141 SER V C 1
ATOM 6611 O O . SER C 3 141 ? 141.267 130.449 133.886 1.00 63.99 141 SER V O 1
ATOM 6614 N N . LEU C 3 142 ? 141.308 131.196 135.990 1.00 49.46 142 LEU V N 1
ATOM 6615 C CA . LEU C 3 142 ? 141.879 132.476 135.605 1.00 54.19 142 LEU V CA 1
ATOM 6616 C C . LEU C 3 142 ? 143.320 132.196 135.163 1.00 45.21 142 LEU V C 1
ATOM 6617 O O . LEU C 3 142 ? 143.756 132.807 134.203 1.00 44.95 142 LEU V O 1
ATOM 6622 N N . TYR C 3 143 ? 144.078 131.382 135.871 1.00 53.21 143 TYR V N 1
ATOM 6623 C CA . TYR C 3 143 ? 145.492 131.063 135.512 1.00 60.20 143 TYR V CA 1
ATOM 6624 C C . TYR C 3 143 ? 145.532 130.443 134.122 1.00 54.00 143 TYR V C 1
ATOM 6625 O O . TYR C 3 143 ? 146.321 130.872 133.291 1.00 51.44 143 TYR V O 1
ATOM 6634 N N . ALA C 3 144 ? 144.667 129.447 133.881 1.00 51.38 144 ALA V N 1
ATOM 6635 C CA . ALA C 3 144 ? 144.431 128.842 132.551 1.00 52.43 144 ALA V CA 1
ATOM 6636 C C . ALA C 3 144 ? 144.171 129.931 131.452 1.00 45.60 144 ALA V C 1
ATOM 6637 O O . ALA C 3 144 ? 144.520 129.731 130.310 1.00 64.30 144 ALA V O 1
ATOM 6639 N N . SER C 3 145 ? 143.416 130.949 131.742 1.00 46.73 145 SER V N 1
ATOM 6640 C CA . SER C 3 145 ? 143.044 131.995 130.775 1.00 49.61 145 SER V CA 1
ATOM 6641 C C . SER C 3 145 ? 144.185 132.938 130.588 1.00 37.63 145 SER V C 1
ATOM 6642 O O . SER C 3 145 ? 143.931 133.897 129.846 1.00 64.83 145 SER V O 1
ATOM 6645 N N . GLY C 3 146 ? 145.308 132.740 131.260 1.00 44.76 146 GLY V N 1
ATOM 6646 C CA . GLY C 3 146 ? 146.540 133.541 131.045 1.00 61.94 146 GLY V CA 1
ATOM 6647 C C . GLY C 3 146 ? 146.504 134.966 131.591 1.00 61.58 146 GLY V C 1
ATOM 6648 O O . GLY C 3 146 ? 147.021 135.896 130.891 1.00 84.12 146 GLY V O 1
ATOM 6649 N N . ARG C 3 147 ? 145.993 135.145 132.814 1.00 69.55 147 ARG V N 1
ATOM 6650 C CA . ARG C 3 147 ? 145.990 136.457 133.514 1.00 61.96 147 ARG V CA 1
ATOM 6651 C C . ARG C 3 147 ? 145.861 136.342 135.033 1.00 70.83 147 ARG V C 1
ATOM 6652 O O . ARG C 3 147 ? 145.569 135.247 135.576 1.00 73.48 147 ARG V O 1
ATOM 6660 N N . THR C 3 148 ? 146.137 137.466 135.703 1.00 65.59 148 THR V N 1
ATOM 6661 C CA . THR C 3 148 ? 146.283 137.563 137.176 1.00 62.35 148 THR V CA 1
ATOM 6662 C C . THR C 3 148 ? 145.069 138.246 137.800 1.00 63.72 148 THR V C 1
ATOM 6663 O O . THR C 3 148 ? 144.781 138.010 138.968 1.00 84.33 148 THR V O 1
ATOM 6667 N N . THR C 3 149 ? 144.424 139.110 137.066 1.00 63.20 149 THR V N 1
ATOM 6668 C CA . THR C 3 149 ? 143.265 139.903 137.509 1.00 73.24 149 THR V CA 1
ATOM 6669 C C . THR C 3 149 ? 142.109 139.661 136.534 1.00 63.81 149 THR V C 1
ATOM 6670 O O . THR C 3 149 ? 142.327 139.592 135.268 1.00 55.65 149 THR V O 1
ATOM 6674 N N . GLY C 3 150 ? 140.904 139.599 137.065 1.00 51.88 150 GLY V N 1
ATOM 6675 C CA . GLY C 3 150 ? 139.745 139.528 136.175 1.00 57.27 150 GLY V CA 1
ATOM 6676 C C . GLY C 3 150 ? 138.495 139.236 136.894 1.00 43.12 150 GLY V C 1
ATOM 6677 O O . GLY C 3 150 ? 138.527 139.171 138.128 1.00 88.73 150 GLY V O 1
ATOM 6678 N N . ILE C 3 151 ? 137.447 139.001 136.144 1.00 47.51 151 ILE V N 1
ATOM 6679 C CA . ILE C 3 151 ? 136.212 138.417 136.737 1.00 58.54 151 ILE V CA 1
ATOM 6680 C C . ILE C 3 151 ? 135.806 137.162 135.956 1.00 55.99 151 ILE V C 1
ATOM 6681 O O . ILE C 3 151 ? 135.753 137.196 134.779 1.00 62.51 151 ILE V O 1
ATOM 6686 N N . VAL C 3 152 ? 135.660 136.066 136.665 1.00 52.70 152 VAL V N 1
ATOM 6687 C CA . VAL C 3 152 ? 135.325 134.743 136.128 1.00 46.45 152 VAL V CA 1
ATOM 6688 C C . VAL C 3 152 ? 133.832 134.497 136.263 1.00 49.87 152 VAL V C 1
ATOM 6689 O O . VAL C 3 152 ? 133.394 134.413 137.392 1.00 57.68 152 VAL V O 1
ATOM 6693 N N . LEU C 3 153 ? 133.116 134.334 135.136 1.00 56.90 153 LEU V N 1
ATOM 6694 C CA . LEU C 3 153 ? 131.783 133.700 135.093 1.00 62.54 153 LEU V CA 1
ATOM 6695 C C . LEU C 3 153 ? 132.022 132.213 134.936 1.00 61.10 153 LEU V C 1
ATOM 6696 O O . LEU C 3 153 ? 132.373 131.835 133.852 1.00 93.32 153 LEU V O 1
ATOM 6701 N N . ASP C 3 154 ? 131.851 131.419 135.996 1.00 61.89 154 ASP V N 1
ATOM 6702 C CA . ASP C 3 154 ? 132.045 129.955 135.974 1.00 56.78 154 ASP V CA 1
ATOM 6703 C C . ASP C 3 154 ? 130.667 129.335 135.995 1.00 70.24 154 ASP V C 1
ATOM 6704 O O . ASP C 3 154 ? 129.976 129.531 136.987 1.00 84.09 154 ASP V O 1
ATOM 6709 N N . SER C 3 155 ? 130.267 128.649 134.928 1.00 78.02 155 SER V N 1
ATOM 6710 C CA . SER C 3 155 ? 128.908 128.066 134.831 1.00 69.92 155 SER V CA 1
ATOM 6711 C C . SER C 3 155 ? 128.993 126.649 134.291 1.00 71.21 155 SER V C 1
ATOM 6712 O O . SER C 3 155 ? 129.458 126.519 133.074 1.00 59.23 155 SER V O 1
ATOM 6715 N N . GLY C 3 156 ? 128.603 125.674 135.147 1.00 51.60 156 GLY V N 1
ATOM 6716 C CA . GLY C 3 156 ? 128.685 124.223 134.880 1.00 54.78 156 GLY V CA 1
ATOM 6717 C C . GLY C 3 156 ? 127.324 123.559 134.904 1.00 57.17 156 GLY V C 1
ATOM 6718 O O . GLY C 3 156 ? 126.336 124.194 134.391 1.00 47.52 156 GLY V O 1
ATOM 6719 N N . ASP C 3 157 ? 127.258 122.368 135.521 1.00 54.66 157 ASP V N 1
ATOM 6720 C CA . ASP C 3 157 ? 126.008 121.577 135.580 1.00 78.13 157 ASP V CA 1
ATOM 6721 C C . ASP C 3 157 ? 125.073 122.109 136.672 1.00 71.01 157 ASP V C 1
ATOM 6722 O O . ASP C 3 157 ? 123.842 122.110 136.455 1.00 61.47 157 ASP V O 1
ATOM 6727 N N . GLY C 3 158 ? 125.619 122.569 137.798 1.00 69.26 158 GLY V N 1
ATOM 6728 C CA . GLY C 3 158 ? 124.860 122.686 139.058 1.00 91.51 158 GLY V CA 1
ATOM 6729 C C . GLY C 3 158 ? 124.694 124.100 139.521 1.00 67.22 158 GLY V C 1
ATOM 6730 O O . GLY C 3 158 ? 123.611 124.436 140.040 1.00 90.55 158 GLY V O 1
ATOM 6731 N N . VAL C 3 159 ? 125.697 124.919 139.318 1.00 69.14 159 VAL V N 1
ATOM 6732 C CA . VAL C 3 159 ? 125.656 126.318 139.827 1.00 79.34 159 VAL V CA 1
ATOM 6733 C C . VAL C 3 159 ? 126.382 127.257 138.859 1.00 56.31 159 VAL V C 1
ATOM 6734 O O . VAL C 3 159 ? 127.315 126.809 138.184 1.00 83.27 159 VAL V O 1
ATOM 6738 N N . THR C 3 160 ? 126.011 128.521 138.832 1.00 47.21 160 THR V N 1
ATOM 6739 C CA . THR C 3 160 ? 126.763 129.578 138.107 1.00 52.39 160 THR V CA 1
ATOM 6740 C C . THR C 3 160 ? 127.285 130.616 139.095 1.00 50.36 160 THR V C 1
ATOM 6741 O O . THR C 3 160 ? 126.493 131.249 139.778 1.00 59.08 160 THR V O 1
ATOM 6745 N N . HIS C 3 161 ? 128.584 130.819 139.160 1.00 55.14 161 HIS V N 1
ATOM 6746 C CA . HIS C 3 161 ? 129.191 131.826 140.066 1.00 51.71 161 HIS V CA 1
ATOM 6747 C C . HIS C 3 161 ? 129.819 132.917 139.244 1.00 43.97 161 HIS V C 1
ATOM 6748 O O . HIS C 3 161 ? 130.385 132.637 138.199 1.00 65.05 161 HIS V O 1
ATOM 6755 N N . VAL C 3 162 ? 129.869 134.098 139.806 1.00 59.64 162 VAL V N 1
ATOM 6756 C CA . VAL C 3 162 ? 130.703 135.218 139.305 1.00 54.17 162 VAL V CA 1
ATOM 6757 C C . VAL C 3 162 ? 131.750 135.517 140.382 1.00 60.16 162 VAL V C 1
ATOM 6758 O O . VAL C 3 162 ? 131.339 135.762 141.549 1.00 79.96 162 VAL V O 1
ATOM 6762 N N . VAL C 3 163 ? 133.031 135.546 140.014 1.00 43.75 163 VAL V N 1
ATOM 6763 C CA . VAL C 3 163 ? 134.135 135.631 140.993 1.00 45.79 163 VAL V CA 1
ATOM 6764 C C . VAL C 3 163 ? 135.152 136.680 140.573 1.00 56.87 163 VAL V C 1
ATOM 6765 O O . VAL C 3 163 ? 135.934 136.427 139.656 1.00 64.98 163 VAL V O 1
ATOM 6769 N N . PRO C 3 164 ? 135.164 137.872 141.232 1.00 54.66 164 PRO V N 1
ATOM 6770 C CA . PRO C 3 164 ? 136.198 138.881 141.064 1.00 56.84 164 PRO V CA 1
ATOM 6771 C C . PRO C 3 164 ? 137.517 138.467 141.678 1.00 49.21 164 PRO V C 1
ATOM 6772 O O . PRO C 3 164 ? 137.522 137.970 142.735 1.00 66.59 164 PRO V O 1
ATOM 6776 N N . ILE C 3 165 ? 138.602 138.768 140.992 1.00 47.78 165 ILE V N 1
ATOM 6777 C CA . ILE C 3 165 ? 139.968 138.351 141.396 1.00 45.15 165 ILE V CA 1
ATOM 6778 C C . ILE C 3 165 ? 140.899 139.522 141.106 1.00 51.08 165 ILE V C 1
ATOM 6779 O O . ILE C 3 165 ? 140.836 140.064 139.975 1.00 69.59 165 ILE V O 1
ATOM 6784 N N . TYR C 3 166 ? 141.722 139.934 142.067 1.00 57.12 166 TYR V N 1
ATOM 6785 C CA . TYR C 3 166 ? 142.701 141.025 141.842 1.00 59.25 166 TYR V CA 1
ATOM 6786 C C . TYR C 3 166 ? 144.080 140.558 142.272 1.00 56.55 166 TYR V C 1
ATOM 6787 O O . TYR C 3 166 ? 144.181 140.101 143.418 1.00 74.57 166 TYR V O 1
ATOM 6796 N N . GLU C 3 167 ? 145.047 140.560 141.349 1.00 53.02 167 GLU V N 1
ATOM 6797 C CA . GLU C 3 167 ? 146.443 140.096 141.557 1.00 65.70 167 GLU V CA 1
ATOM 6798 C C . GLU C 3 167 ? 146.429 138.756 142.309 1.00 61.20 167 GLU V C 1
ATOM 6799 O O . GLU C 3 167 ? 147.152 138.590 143.350 1.00 77.04 167 GLU V O 1
ATOM 6805 N N . GLY C 3 168 ? 145.640 137.819 141.802 1.00 56.65 168 GLY V N 1
ATOM 6806 C CA . GLY C 3 168 ? 145.713 136.416 142.222 1.00 61.05 168 GLY V CA 1
ATOM 6807 C C . GLY C 3 168 ? 144.908 136.134 143.450 1.00 58.27 168 GLY V C 1
ATOM 6808 O O . GLY C 3 168 ? 144.864 134.922 143.840 1.00 69.21 168 GLY V O 1
ATOM 6809 N N . PHE C 3 169 ? 144.243 137.143 144.018 1.00 56.02 169 PHE V N 1
ATOM 6810 C CA . PHE C 3 169 ? 143.466 136.968 145.284 1.00 66.11 169 PHE V CA 1
ATOM 6811 C C . PHE C 3 169 ? 141.994 137.216 144.983 1.00 55.15 169 PHE V C 1
ATOM 6812 O O . PHE C 3 169 ? 141.681 138.312 144.439 1.00 74.85 169 PHE V O 1
ATOM 6820 N N . SER C 3 170 ? 141.132 136.244 145.206 1.00 44.23 170 SER V N 1
ATOM 6821 C CA . SER C 3 170 ? 139.675 136.439 144.971 1.00 57.53 170 SER V CA 1
ATOM 6822 C C . SER C 3 170 ? 139.096 137.406 146.012 1.00 66.76 170 SER V C 1
ATOM 6823 O O . SER C 3 170 ? 139.752 137.638 147.078 1.00 95.53 170 SER V O 1
ATOM 6826 N N . LEU C 3 171 ? 137.894 137.936 145.768 1.00 59.83 171 LEU V N 1
ATOM 6827 C CA . LEU C 3 171 ? 137.270 138.948 146.659 1.00 60.93 171 LEU V CA 1
ATOM 6828 C C . LEU C 3 171 ? 135.931 138.389 147.115 1.00 65.55 171 LEU V C 1
ATOM 6829 O O . LEU C 3 171 ? 134.906 138.732 146.536 1.00 62.41 171 LEU V O 1
ATOM 6834 N N . PRO C 3 172 ? 135.895 137.523 148.147 1.00 59.75 172 PRO V N 1
ATOM 6835 C CA . PRO C 3 172 ? 134.697 136.743 148.461 1.00 64.27 172 PRO V CA 1
ATOM 6836 C C . PRO C 3 172 ? 133.405 137.519 148.789 1.00 64.46 172 PRO V C 1
ATOM 6837 O O . PRO C 3 172 ? 132.356 137.003 148.451 1.00 67.62 172 PRO V O 1
ATOM 6841 N N . HIS C 3 173 ? 133.485 138.739 149.314 1.00 59.84 173 HIS V N 1
ATOM 6842 C CA . HIS C 3 173 ? 132.287 139.555 149.610 1.00 70.56 173 HIS V CA 1
ATOM 6843 C C . HIS C 3 173 ? 131.609 139.917 148.281 1.00 70.17 173 HIS V C 1
ATOM 6844 O O . HIS C 3 173 ? 130.362 140.109 148.308 1.00 83.71 173 HIS V O 1
ATOM 6851 N N . ALA C 3 174 ? 132.381 139.991 147.180 1.00 58.26 174 ALA V N 1
ATOM 6852 C CA . ALA C 3 174 ? 131.886 140.418 145.844 1.00 63.41 174 ALA V CA 1
ATOM 6853 C C . ALA C 3 174 ? 131.461 139.205 144.985 1.00 64.30 174 ALA V C 1
ATOM 6854 O O . ALA C 3 174 ? 131.018 139.362 143.822 1.00 53.49 174 ALA V O 1
ATOM 6856 N N . ILE C 3 175 ? 131.555 137.998 145.518 1.00 53.60 175 ILE V N 1
ATOM 6857 C CA . ILE C 3 175 ? 131.138 136.771 144.791 1.00 57.15 175 ILE V CA 1
ATOM 6858 C C . ILE C 3 175 ? 129.621 136.648 144.812 1.00 63.84 175 ILE V C 1
ATOM 6859 O O . ILE C 3 175 ? 129.013 136.791 145.874 1.00 79.04 175 ILE V O 1
ATOM 6864 N N . ALA C 3 176 ? 129.038 136.502 143.620 1.00 72.32 176 ALA V N 1
ATOM 6865 C CA . ALA C 3 176 ? 127.584 136.363 143.417 1.00 74.91 176 ALA V CA 1
ATOM 6866 C C . ALA C 3 176 ? 127.316 134.969 142.826 1.00 61.14 176 ALA V C 1
ATOM 6867 O O . ALA C 3 176 ? 128.209 134.426 142.187 1.00 97.85 176 ALA V O 1
ATOM 6869 N N . ARG C 3 177 ? 126.131 134.410 143.021 1.00 63.98 177 ARG V N 1
ATOM 6870 C CA . ARG C 3 177 ? 125.854 132.967 142.764 1.00 73.42 177 ARG V CA 1
ATOM 6871 C C . ARG C 3 177 ? 124.444 132.787 142.213 1.00 71.89 177 ARG V C 1
ATOM 6872 O O . ARG C 3 177 ? 123.494 132.685 143.054 1.00 72.15 177 ARG V O 1
ATOM 6880 N N . LEU C 3 178 ? 124.325 132.815 140.876 1.00 88.47 178 LEU V N 1
ATOM 6881 C CA . LEU C 3 178 ? 123.070 132.549 140.132 1.00 88.98 178 LEU V CA 1
ATOM 6882 C C . LEU C 3 178 ? 122.786 131.066 140.287 1.00 75.55 178 LEU V C 1
ATOM 6883 O O . LEU C 3 178 ? 123.559 130.252 139.753 1.00 76.75 178 LEU V O 1
ATOM 6888 N N . ASP C 3 179 ? 121.716 130.719 141.002 1.00 102.52 179 ASP V N 1
ATOM 6889 C CA . ASP C 3 179 ? 121.530 129.316 141.458 1.00 135.33 179 ASP V CA 1
ATOM 6890 C C . ASP C 3 179 ? 120.795 128.536 140.368 1.00 112.70 179 ASP V C 1
ATOM 6891 O O . ASP C 3 179 ? 119.751 127.929 140.656 1.00 130.61 179 ASP V O 1
ATOM 6896 N N . MET C 3 180 ? 121.395 128.503 139.184 1.00 93.85 180 MET V N 1
ATOM 6897 C CA . MET C 3 180 ? 120.780 127.999 137.946 1.00 81.29 180 MET V CA 1
ATOM 6898 C C . MET C 3 180 ? 121.850 127.852 136.851 1.00 87.86 180 MET V C 1
ATOM 6899 O O . MET C 3 180 ? 122.664 128.789 136.662 1.00 88.45 180 MET V O 1
ATOM 6904 N N . ALA C 3 181 ? 121.916 126.674 136.219 1.00 78.15 181 ALA V N 1
ATOM 6905 C CA . ALA C 3 181 ? 122.985 126.301 135.266 1.00 70.08 181 ALA V CA 1
ATOM 6906 C C . ALA C 3 181 ? 122.551 125.097 134.409 1.00 62.93 181 ALA V C 1
ATOM 6907 O O . ALA C 3 181 ? 121.355 124.957 134.057 1.00 94.14 181 ALA V O 1
ATOM 6909 N N . GLY C 3 182 ? 123.499 124.278 134.010 1.00 72.22 182 GLY V N 1
ATOM 6910 C CA . GLY C 3 182 ? 123.315 123.270 132.964 1.00 81.66 182 GLY V CA 1
ATOM 6911 C C . GLY C 3 182 ? 122.082 122.386 133.136 1.00 71.94 182 GLY V C 1
ATOM 6912 O O . GLY C 3 182 ? 121.403 122.162 132.111 1.00 81.85 182 GLY V O 1
ATOM 6913 N N . ARG C 3 183 ? 121.847 121.800 134.313 1.00 76.87 183 ARG V N 1
ATOM 6914 C CA . ARG C 3 183 ? 120.696 120.875 134.522 1.00 88.14 183 ARG V CA 1
ATOM 6915 C C . ARG C 3 183 ? 119.362 121.606 134.326 1.00 83.98 183 ARG V C 1
ATOM 6916 O O . ARG C 3 183 ? 118.484 121.025 133.662 1.00 118.81 183 ARG V O 1
ATOM 6924 N N . ASP C 3 184 ? 119.225 122.818 134.830 1.00 86.96 184 ASP V N 1
ATOM 6925 C CA . ASP C 3 184 ? 117.976 123.606 134.725 1.00 101.20 184 ASP V CA 1
ATOM 6926 C C . ASP C 3 184 ? 117.631 123.814 133.252 1.00 100.69 184 ASP V C 1
ATOM 6927 O O . ASP C 3 184 ? 116.439 123.729 132.892 1.00 123.53 184 ASP V O 1
ATOM 6932 N N . LEU C 3 185 ? 118.629 124.040 132.411 1.00 84.18 185 LEU V N 1
ATOM 6933 C CA . LEU C 3 185 ? 118.379 124.228 130.969 1.00 72.26 185 LEU V CA 1
ATOM 6934 C C . LEU C 3 185 ? 117.981 122.913 130.292 1.00 79.02 185 LEU V C 1
ATOM 6935 O O . LEU C 3 185 ? 117.229 122.989 129.303 1.00 101.29 185 LEU V O 1
ATOM 6940 N N . THR C 3 186 ? 118.492 121.757 130.724 1.00 70.64 186 THR V N 1
ATOM 6941 C CA . THR C 3 186 ? 118.008 120.449 130.210 1.00 64.10 186 THR V CA 1
ATOM 6942 C C . THR C 3 186 ? 116.529 120.256 130.543 1.00 68.78 186 THR V C 1
ATOM 6943 O O . THR C 3 186 ? 115.752 119.910 129.640 1.00 86.52 186 THR V O 1
ATOM 6947 N N . ASP C 3 187 ? 116.140 120.478 131.784 1.00 76.33 187 ASP V N 1
ATOM 6948 C CA . ASP C 3 187 ? 114.737 120.312 132.224 1.00 72.65 187 ASP V CA 1
ATOM 6949 C C . ASP C 3 187 ? 113.854 121.285 131.459 1.00 65.54 187 ASP V C 1
ATOM 6950 O O . ASP C 3 187 ? 112.734 120.885 131.081 1.00 79.13 187 ASP V O 1
ATOM 6955 N N . TYR C 3 188 ? 114.296 122.518 131.266 1.00 62.68 188 TYR V N 1
ATOM 6956 C CA . TYR C 3 188 ? 113.507 123.522 130.496 1.00 66.60 188 TYR V CA 1
ATOM 6957 C C . TYR C 3 188 ? 113.345 123.054 129.047 1.00 68.00 188 TYR V C 1
ATOM 6958 O O . TYR C 3 188 ? 112.199 123.088 128.576 1.00 67.52 188 TYR V O 1
ATOM 6967 N N . LEU C 3 189 ? 114.425 122.595 128.386 1.00 68.48 189 LEU V N 1
ATOM 6968 C CA . LEU C 3 189 ? 114.370 122.081 126.988 1.00 60.70 189 LEU V CA 1
ATOM 6969 C C . LEU C 3 189 ? 113.385 120.889 126.919 1.00 71.31 189 LEU V C 1
ATOM 6970 O O . LEU C 3 189 ? 112.587 120.866 125.996 1.00 81.62 189 LEU V O 1
ATOM 6975 N N . MET C 3 190 ? 113.366 119.974 127.882 1.00 64.21 190 MET V N 1
ATOM 6976 C CA . MET C 3 190 ? 112.345 118.910 127.898 1.00 79.21 190 MET V CA 1
ATOM 6977 C C . MET C 3 190 ? 110.935 119.522 127.979 1.00 80.93 190 MET V C 1
ATOM 6978 O O . MET C 3 190 ? 110.024 119.038 127.294 1.00 95.35 190 MET V O 1
ATOM 6983 N N . LYS C 3 191 ? 110.716 120.520 128.812 1.00 96.49 191 LYS V N 1
ATOM 6984 C CA . LYS C 3 191 ? 109.362 121.096 128.984 1.00 100.85 191 LYS V CA 1
ATOM 6985 C C . LYS C 3 191 ? 108.921 121.687 127.640 1.00 84.94 191 LYS V C 1
ATOM 6986 O O . LYS C 3 191 ? 107.808 121.386 127.199 1.00 117.00 191 LYS V O 1
ATOM 6992 N N . ILE C 3 192 ? 109.729 122.523 127.002 1.00 74.42 192 ILE V N 1
ATOM 6993 C CA . ILE C 3 192 ? 109.309 123.179 125.730 1.00 73.08 192 ILE V CA 1
ATOM 6994 C C . ILE C 3 192 ? 109.290 122.174 124.555 1.00 81.90 192 ILE V C 1
ATOM 6995 O O . ILE C 3 192 ? 108.450 122.357 123.664 1.00 104.58 192 ILE V O 1
ATOM 7000 N N . LEU C 3 193 ? 110.063 121.092 124.558 1.00 74.29 193 LEU V N 1
ATOM 7001 C CA . LEU C 3 193 ? 109.896 120.007 123.535 1.00 70.62 193 LEU V CA 1
ATOM 7002 C C . LEU C 3 193 ? 108.605 119.221 123.797 1.00 79.40 193 LEU V C 1
ATOM 7003 O O . LEU C 3 193 ? 107.990 118.830 122.809 1.00 103.04 193 LEU V O 1
ATOM 7008 N N . ALA C 3 194 ? 108.174 119.031 125.042 1.00 90.03 194 ALA V N 1
ATOM 7009 C CA . ALA C 3 194 ? 106.837 118.465 125.363 1.00 104.96 194 ALA V CA 1
ATOM 7010 C C . ALA C 3 194 ? 105.723 119.398 124.835 1.00 105.24 194 ALA V C 1
ATOM 7011 O O . ALA C 3 194 ? 104.700 118.874 124.337 1.00 123.24 194 ALA V O 1
ATOM 7013 N N . GLU C 3 195 ? 105.924 120.714 124.854 1.00 98.88 195 GLU V N 1
ATOM 7014 C CA . GLU C 3 195 ? 104.954 121.695 124.296 1.00 147.95 195 GLU V CA 1
ATOM 7015 C C . GLU C 3 195 ? 104.934 121.629 122.758 1.00 134.65 195 GLU V C 1
ATOM 7016 O O . GLU C 3 195 ? 103.932 122.077 122.162 1.00 137.33 195 GLU V O 1
ATOM 7022 N N . ARG C 3 196 ? 105.964 121.073 122.126 1.00 124.15 196 ARG V N 1
ATOM 7023 C CA . ARG C 3 196 ? 105.982 120.837 120.654 1.00 126.83 196 ARG V CA 1
ATOM 7024 C C . ARG C 3 196 ? 105.415 119.445 120.303 1.00 111.63 196 ARG V C 1
ATOM 7025 O O . ARG C 3 196 ? 105.292 119.158 119.097 1.00 119.55 196 ARG V O 1
ATOM 7033 N N . GLY C 3 197 ? 105.106 118.595 121.292 1.00 128.49 197 GLY V N 1
ATOM 7034 C CA . GLY C 3 197 ? 104.340 117.341 121.104 1.00 135.47 197 GLY V CA 1
ATOM 7035 C C . GLY C 3 197 ? 105.162 116.056 121.217 1.00 139.47 197 GLY V C 1
ATOM 7036 O O . GLY C 3 197 ? 104.542 114.965 121.181 1.00 136.50 197 GLY V O 1
ATOM 7037 N N . TYR C 3 198 ? 106.486 116.132 121.389 1.00 121.09 198 TYR V N 1
ATOM 7038 C CA . TYR C 3 198 ? 107.348 114.957 121.706 1.00 129.68 198 TYR V CA 1
ATOM 7039 C C . TYR C 3 198 ? 107.127 114.531 123.163 1.00 132.05 198 TYR V C 1
ATOM 7040 O O . TYR C 3 198 ? 106.585 115.300 123.950 1.00 158.02 198 TYR V O 1
ATOM 7049 N N . THR C 3 199 ? 107.509 113.309 123.536 1.00 141.80 199 THR V N 1
ATOM 7050 C CA . THR C 3 199 ? 107.352 112.797 124.929 1.00 141.50 199 THR V CA 1
ATOM 7051 C C . THR C 3 199 ? 108.731 112.669 125.568 1.00 133.45 199 THR V C 1
ATOM 7052 O O . THR C 3 199 ? 109.537 111.859 125.066 1.00 138.90 199 THR V O 1
ATOM 7056 N N . PHE C 3 200 ? 108.986 113.422 126.639 1.00 133.85 200 PHE V N 1
ATOM 7057 C CA . PHE C 3 200 ? 110.279 113.400 127.376 1.00 135.83 200 PHE V CA 1
ATOM 7058 C C . PHE C 3 200 ? 110.022 113.525 128.882 1.00 146.13 200 PHE V C 1
ATOM 7059 O O . PHE C 3 200 ? 109.756 114.651 129.343 1.00 159.28 200 PHE V O 1
ATOM 7067 N N . SER C 3 201 ? 110.101 112.413 129.619 1.00 153.08 201 SER V N 1
ATOM 7068 C CA . SER C 3 201 ? 110.020 112.382 131.104 1.00 173.47 201 SER V CA 1
ATOM 7069 C C . SER C 3 201 ? 110.505 111.021 131.619 1.00 174.86 201 SER V C 1
ATOM 7070 O O . SER C 3 201 ? 109.668 110.206 132.069 1.00 179.82 201 SER V O 1
ATOM 7073 N N . THR C 3 202 ? 111.818 110.791 131.517 1.00 160.85 202 THR V N 1
ATOM 7074 C CA . THR C 3 202 ? 112.526 109.533 131.892 1.00 160.54 202 THR V CA 1
ATOM 7075 C C . THR C 3 202 ? 114.029 109.838 131.885 1.00 157.08 202 THR V C 1
ATOM 7076 O O . THR C 3 202 ? 114.448 110.738 131.124 1.00 177.11 202 THR V O 1
ATOM 7080 N N . THR C 3 203 ? 114.840 109.118 132.653 1.00 156.83 203 THR V N 1
ATOM 7081 C CA . THR C 3 203 ? 116.289 109.427 132.784 1.00 158.39 203 THR V CA 1
ATOM 7082 C C . THR C 3 203 ? 117.021 109.163 131.456 1.00 148.81 203 THR V C 1
ATOM 7083 O O . THR C 3 203 ? 117.911 109.969 131.122 1.00 171.97 203 THR V O 1
ATOM 7087 N N . ALA C 3 204 ? 116.678 108.102 130.722 1.00 140.71 204 ALA V N 1
ATOM 7088 C CA . ALA C 3 204 ? 117.205 107.826 129.362 1.00 165.36 204 ALA V CA 1
ATOM 7089 C C . ALA C 3 204 ? 116.910 109.025 128.442 1.00 170.08 204 ALA V C 1
ATOM 7090 O O . ALA C 3 204 ? 117.790 109.448 127.628 1.00 164.00 204 ALA V O 1
ATOM 7092 N N . GLU C 3 205 ? 115.714 109.589 128.587 1.00 143.62 205 GLU V N 1
ATOM 7093 C CA . GLU C 3 205 ? 115.243 110.730 127.775 1.00 143.01 205 GLU V CA 1
ATOM 7094 C C . GLU C 3 205 ? 116.003 111.996 128.195 1.00 124.88 205 GLU V C 1
ATOM 7095 O O . GLU C 3 205 ? 116.302 112.805 127.322 1.00 135.58 205 GLU V O 1
ATOM 7101 N N . ARG C 3 206 ? 116.336 112.174 129.468 1.00 103.81 206 ARG V N 1
ATOM 7102 C CA . ARG C 3 206 ? 117.185 113.311 129.902 1.00 108.22 206 ARG V CA 1
ATOM 7103 C C . ARG C 3 206 ? 118.560 113.224 129.231 1.00 124.27 206 ARG V C 1
ATOM 7104 O O . ARG C 3 206 ? 119.047 114.268 128.785 1.00 142.61 206 ARG V O 1
ATOM 7112 N N . GLU C 3 207 ? 119.183 112.049 129.154 1.00 106.94 207 GLU V N 1
ATOM 7113 C CA . GLU C 3 207 ? 120.498 111.905 128.485 1.00 121.09 207 GLU V CA 1
ATOM 7114 C C . GLU C 3 207 ? 120.366 112.189 126.980 1.00 113.70 207 GLU V C 1
ATOM 7115 O O . GLU C 3 207 ? 121.315 112.792 126.400 1.00 132.40 207 GLU V O 1
ATOM 7121 N N . ILE C 3 208 ? 119.246 111.819 126.363 1.00 103.58 208 ILE V N 1
ATOM 7122 C CA . ILE C 3 208 ? 118.951 112.176 124.940 1.00 108.84 208 ILE V CA 1
ATOM 7123 C C . ILE C 3 208 ? 118.855 113.710 124.814 1.00 93.04 208 ILE V C 1
ATOM 7124 O O . ILE C 3 208 ? 119.477 114.297 123.912 1.00 90.37 208 ILE V O 1
ATOM 7129 N N . VAL C 3 209 ? 118.092 114.356 125.688 1.00 72.57 209 VAL V N 1
ATOM 7130 C CA . VAL C 3 209 ? 117.840 115.809 125.566 1.00 67.08 209 VAL V CA 1
ATOM 7131 C C . VAL C 3 209 ? 119.123 116.572 125.902 1.00 62.10 209 VAL V C 1
ATOM 7132 O O . VAL C 3 209 ? 119.368 117.627 125.300 1.00 69.32 209 VAL V O 1
ATOM 7136 N N . ARG C 3 210 ? 119.954 116.067 126.789 1.00 68.62 210 ARG V N 1
ATOM 7137 C CA . ARG C 3 210 ? 121.278 116.684 127.022 1.00 72.71 210 ARG V CA 1
ATOM 7138 C C . ARG C 3 210 ? 122.086 116.659 125.723 1.00 63.24 210 ARG V C 1
ATOM 7139 O O . ARG C 3 210 ? 122.729 117.686 125.422 1.00 68.25 210 ARG V O 1
ATOM 7147 N N . ASP C 3 211 ? 122.080 115.552 124.986 1.00 79.04 211 ASP V N 1
ATOM 7148 C CA . ASP C 3 211 ? 122.823 115.430 123.705 1.00 95.97 211 ASP V CA 1
ATOM 7149 C C . ASP C 3 211 ? 122.253 116.397 122.652 1.00 85.89 211 ASP V C 1
ATOM 7150 O O . ASP C 3 211 ? 123.074 116.983 121.893 1.00 62.70 211 ASP V O 1
ATOM 7155 N N . ILE C 3 212 ? 120.933 116.616 122.635 1.00 72.12 212 ILE V N 1
ATOM 7156 C CA . ILE C 3 212 ? 120.275 117.631 121.748 1.00 71.99 212 ILE V CA 1
ATOM 7157 C C . ILE C 3 212 ? 120.801 119.025 122.105 1.00 75.21 212 ILE V C 1
ATOM 7158 O O . ILE C 3 212 ? 121.292 119.709 121.206 1.00 63.38 212 ILE V O 1
ATOM 7163 N N . LYS C 3 213 ? 120.738 119.405 123.385 1.00 82.93 213 LYS V N 1
ATOM 7164 C CA . LYS C 3 213 ? 121.192 120.726 123.904 1.00 74.19 213 LYS V CA 1
ATOM 7165 C C . LYS C 3 213 ? 122.654 120.983 123.516 1.00 62.18 213 LYS V C 1
ATOM 7166 O O . LYS C 3 213 ? 122.961 122.059 123.078 1.00 68.73 213 LYS V O 1
ATOM 7172 N N . GLU C 3 214 ? 123.550 120.032 123.691 1.00 62.76 214 GLU V N 1
ATOM 7173 C CA . GLU C 3 214 ? 124.999 120.249 123.425 1.00 75.93 214 GLU V CA 1
ATOM 7174 C C . GLU C 3 214 ? 125.321 120.239 121.914 1.00 77.14 214 GLU V C 1
ATOM 7175 O O . GLU C 3 214 ? 126.504 120.387 121.606 1.00 75.95 214 GLU V O 1
ATOM 7181 N N . LYS C 3 215 ? 124.355 120.039 120.998 1.00 82.26 215 LYS V N 1
ATOM 7182 C CA . LYS C 3 215 ? 124.587 120.117 119.514 1.00 81.91 215 LYS V CA 1
ATOM 7183 C C . LYS C 3 215 ? 123.762 121.231 118.843 1.00 72.10 215 LYS V C 1
ATOM 7184 O O . LYS C 3 215 ? 124.327 122.110 118.191 1.00 64.12 215 LYS V O 1
ATOM 7190 N N . LEU C 3 216 ? 122.450 121.240 119.065 1.00 78.04 216 LEU V N 1
ATOM 7191 C CA . LEU C 3 216 ? 121.492 122.086 118.326 1.00 73.77 216 LEU V CA 1
ATOM 7192 C C . LEU C 3 216 ? 121.275 123.450 118.974 1.00 80.44 216 LEU V C 1
ATOM 7193 O O . LEU C 3 216 ? 120.801 124.320 118.270 1.00 88.89 216 LEU V O 1
ATOM 7198 N N . CYS C 3 217 ? 121.541 123.672 120.257 1.00 86.94 217 CYS V N 1
ATOM 7199 C CA . CYS C 3 217 ? 121.221 124.981 120.905 1.00 80.36 217 CYS V CA 1
ATOM 7200 C C . CYS C 3 217 ? 122.265 126.062 120.646 1.00 63.46 217 CYS V C 1
ATOM 7201 O O . CYS C 3 217 ? 123.449 125.710 120.523 1.00 63.78 217 CYS V O 1
ATOM 7204 N N . TYR C 3 218 ? 121.829 127.322 120.582 1.00 50.74 218 TYR V N 1
ATOM 7205 C CA . TYR C 3 218 ? 122.740 128.480 120.399 1.00 53.03 218 TYR V CA 1
ATOM 7206 C C . TYR C 3 218 ? 122.145 129.726 121.048 1.00 64.86 218 TYR V C 1
ATOM 7207 O O . TYR C 3 218 ? 120.993 129.701 121.421 1.00 67.60 218 TYR V O 1
ATOM 7216 N N . VAL C 3 219 ? 122.935 130.794 121.189 1.00 63.27 219 VAL V N 1
ATOM 7217 C CA . VAL C 3 219 ? 122.487 132.032 121.881 1.00 64.85 219 VAL V CA 1
ATOM 7218 C C . VAL C 3 219 ? 122.255 133.069 120.789 1.00 62.04 219 VAL V C 1
ATOM 7219 O O . VAL C 3 219 ? 123.195 133.401 120.056 1.00 62.90 219 VAL V O 1
ATOM 7223 N N . ALA C 3 220 ? 121.042 133.598 120.722 1.00 57.98 220 ALA V N 1
ATOM 7224 C CA . ALA C 3 220 ? 120.675 134.673 119.767 1.00 69.73 220 ALA V CA 1
ATOM 7225 C C . ALA C 3 220 ? 121.366 135.985 120.140 1.00 70.64 220 ALA V C 1
ATOM 7226 O O . ALA C 3 220 ? 121.339 136.325 121.363 1.00 89.69 220 ALA V O 1
ATOM 7228 N N . LEU C 3 221 ? 121.893 136.729 119.161 1.00 73.00 221 LEU V N 1
ATOM 7229 C CA . LEU C 3 221 ? 122.442 138.094 119.405 1.00 72.08 221 LEU V CA 1
ATOM 7230 C C . LEU C 3 221 ? 121.311 139.090 119.687 1.00 83.62 221 LEU V C 1
ATOM 7231 O O . LEU C 3 221 ? 121.534 140.002 120.519 1.00 97.41 221 LEU V O 1
ATOM 7236 N N . ASP C 3 222 ? 120.126 138.907 119.103 1.00 103.43 222 ASP V N 1
ATOM 7237 C CA . ASP C 3 222 ? 118.913 139.719 119.411 1.00 100.32 222 ASP V CA 1
ATOM 7238 C C . ASP C 3 222 ? 117.722 138.767 119.531 1.00 88.68 222 ASP V C 1
ATOM 7239 O O . ASP C 3 222 ? 117.201 138.300 118.496 1.00 112.52 222 ASP V O 1
ATOM 7244 N N . PHE C 3 223 ? 117.315 138.458 120.746 1.00 84.60 223 PHE V N 1
ATOM 7245 C CA . PHE C 3 223 ? 116.299 137.415 120.988 1.00 82.77 223 PHE V CA 1
ATOM 7246 C C . PHE C 3 223 ? 114.936 137.807 120.415 1.00 84.80 223 PHE V C 1
ATOM 7247 O O . PHE C 3 223 ? 114.304 136.943 119.753 1.00 105.57 223 PHE V O 1
ATOM 7255 N N . GLU C 3 224 ? 114.496 139.044 120.597 1.00 95.84 224 GLU V N 1
ATOM 7256 C CA . GLU C 3 224 ? 113.165 139.426 120.067 1.00 123.63 224 GLU V CA 1
ATOM 7257 C C . GLU C 3 224 ? 113.188 139.355 118.530 1.00 110.02 224 GLU V C 1
ATOM 7258 O O . GLU C 3 224 ? 112.144 138.958 117.932 1.00 122.37 224 GLU V O 1
ATOM 7264 N N . GLN C 3 225 ? 114.305 139.701 117.890 1.00 100.62 225 GLN V N 1
ATOM 7265 C CA . GLN C 3 225 ? 114.402 139.620 116.406 1.00 108.41 225 GLN V CA 1
ATOM 7266 C C . GLN C 3 225 ? 114.514 138.163 115.926 1.00 85.02 225 GLN V C 1
ATOM 7267 O O . GLN C 3 225 ? 113.941 137.865 114.879 1.00 103.52 225 GLN V O 1
ATOM 7273 N N . GLU C 3 226 ? 115.159 137.260 116.661 1.00 94.00 226 GLU V N 1
ATOM 7274 C CA . GLU C 3 226 ? 115.141 135.808 116.301 1.00 95.75 226 GLU V CA 1
ATOM 7275 C C . GLU C 3 226 ? 113.747 135.228 116.527 1.00 72.51 226 GLU V C 1
ATOM 7276 O O . GLU C 3 226 ? 113.323 134.462 115.663 1.00 86.69 226 GLU V O 1
ATOM 7282 N N . ILE C 3 227 ? 113.014 135.635 117.558 1.00 95.48 227 ILE V N 1
ATOM 7283 C CA . ILE C 3 227 ? 111.586 135.221 117.707 1.00 100.07 227 ILE V CA 1
ATOM 7284 C C . ILE C 3 227 ? 110.782 135.730 116.507 1.00 96.53 227 ILE V C 1
ATOM 7285 O O . ILE C 3 227 ? 109.959 134.939 115.997 1.00 100.92 227 ILE V O 1
ATOM 7290 N N . GLN C 3 228 ? 111.010 136.978 116.076 1.00 117.59 228 GLN V N 1
ATOM 7291 C CA . GLN C 3 228 ? 110.270 137.609 114.947 1.00 125.69 228 GLN V CA 1
ATOM 7292 C C . GLN C 3 228 ? 110.560 136.846 113.648 1.00 129.45 228 GLN V C 1
ATOM 7293 O O . GLN C 3 228 ? 109.592 136.537 112.918 1.00 150.84 228 GLN V O 1
ATOM 7299 N N . THR C 3 229 ? 111.824 136.516 113.375 1.00 122.18 229 THR V N 1
ATOM 7300 C CA . THR C 3 229 ? 112.253 135.903 112.089 1.00 111.37 229 THR V CA 1
ATOM 7301 C C . THR C 3 229 ? 112.086 134.382 112.097 1.00 128.01 229 THR V C 1
ATOM 7302 O O . THR C 3 229 ? 112.075 133.830 110.991 1.00 169.16 229 THR V O 1
ATOM 7306 N N . ALA C 3 230 ? 111.972 133.721 113.254 1.00 123.49 230 ALA V N 1
ATOM 7307 C CA . ALA C 3 230 ? 111.877 132.242 113.350 1.00 127.63 230 ALA V CA 1
ATOM 7308 C C . ALA C 3 230 ? 110.539 131.746 112.787 1.00 143.83 230 ALA V C 1
ATOM 7309 O O . ALA C 3 230 ? 110.462 130.532 112.468 1.00 130.84 230 ALA V O 1
ATOM 7311 N N . ALA C 3 231 ? 109.538 132.632 112.645 1.00 172.07 231 ALA V N 1
ATOM 7312 C CA . ALA C 3 231 ? 108.194 132.320 112.081 1.00 211.78 231 ALA V CA 1
ATOM 7313 C C . ALA C 3 231 ? 108.277 131.564 110.733 1.00 214.99 231 ALA V C 1
ATOM 7314 O O . ALA C 3 231 ? 107.388 130.709 110.497 1.00 215.65 231 ALA V O 1
ATOM 7316 N N . GLN C 3 232 ? 109.269 131.854 109.875 1.00 200.89 232 GLN V N 1
ATOM 7317 C CA . GLN C 3 232 ? 109.545 131.115 108.611 1.00 201.48 232 GLN V CA 1
ATOM 7318 C C . GLN C 3 232 ? 111.055 131.079 108.318 1.00 172.25 232 GLN V C 1
ATOM 7319 O O . GLN C 3 232 ? 111.605 132.114 107.870 1.00 166.05 232 GLN V O 1
ATOM 7325 N N . SER C 3 233 ? 111.696 129.921 108.525 1.00 151.13 233 SER V N 1
ATOM 7326 C CA . SER C 3 233 ? 113.102 129.632 108.110 1.00 146.92 233 SER V CA 1
ATOM 7327 C C . SER C 3 233 ? 113.351 128.118 108.030 1.00 140.29 233 SER V C 1
ATOM 7328 O O . SER C 3 233 ? 113.388 127.436 109.091 1.00 137.22 233 SER V O 1
ATOM 7331 N N . SER C 3 234 ? 113.540 127.595 106.818 1.00 149.27 234 SER V N 1
ATOM 7332 C CA . SER C 3 234 ? 113.857 126.162 106.578 1.00 163.74 234 SER V CA 1
ATOM 7333 C C . SER C 3 234 ? 115.252 125.823 107.135 1.00 146.07 234 SER V C 1
ATOM 7334 O O . SER C 3 234 ? 115.507 124.658 107.489 1.00 161.50 234 SER V O 1
ATOM 7337 N N . HIS C 3 235 ? 116.098 126.835 107.288 1.00 147.56 235 HIS V N 1
ATOM 7338 C CA . HIS C 3 235 ? 117.483 126.758 107.835 1.00 145.57 235 HIS V CA 1
ATOM 7339 C C . HIS C 3 235 ? 117.449 126.462 109.346 1.00 134.08 235 HIS V C 1
ATOM 7340 O O . HIS C 3 235 ? 118.317 125.685 109.830 1.00 132.43 235 HIS V O 1
ATOM 7347 N N . LEU C 3 236 ? 116.501 127.075 110.071 1.00 115.76 236 LEU V N 1
ATOM 7348 C CA . LEU C 3 236 ? 116.389 127.032 111.558 1.00 107.63 236 LEU V CA 1
ATOM 7349 C C . LEU C 3 236 ? 116.027 125.633 112.034 1.00 116.50 236 LEU V C 1
ATOM 7350 O O . LEU C 3 236 ? 116.648 125.195 113.036 1.00 142.92 236 LEU V O 1
ATOM 7355 N N . GLU C 3 237 ? 115.044 124.992 111.384 1.00 113.55 237 GLU V N 1
ATOM 7356 C CA . GLU C 3 237 ? 114.440 123.705 111.826 1.00 116.60 237 GLU V CA 1
ATOM 7357 C C . GLU C 3 237 ? 115.430 122.545 111.561 1.00 106.01 237 GLU V C 1
ATOM 7358 O O . GLU C 3 237 ? 115.123 121.683 110.721 1.00 133.22 237 GLU V O 1
ATOM 7364 N N . LYS C 3 238 ? 116.529 122.479 112.317 1.00 75.80 238 LYS V N 1
ATOM 7365 C CA . LYS C 3 238 ? 117.424 121.305 112.377 1.00 91.36 238 LYS V CA 1
ATOM 7366 C C . LYS C 3 238 ? 116.750 120.127 113.080 1.00 97.67 238 LYS V C 1
ATOM 7367 O O . LYS C 3 238 ? 115.781 120.292 113.823 1.00 116.51 238 LYS V O 1
ATOM 7373 N N . SER C 3 239 ? 117.284 118.945 112.831 1.00 89.47 239 SER V N 1
ATOM 7374 C CA . SER C 3 239 ? 116.660 117.669 113.224 1.00 92.37 239 SER V CA 1
ATOM 7375 C C . SER C 3 239 ? 117.726 116.717 113.752 1.00 99.38 239 SER V C 1
ATOM 7376 O O . SER C 3 239 ? 118.940 116.919 113.511 1.00 120.76 239 SER V O 1
ATOM 7379 N N . TYR C 3 240 ? 117.261 115.684 114.426 1.00 81.44 240 TYR V N 1
ATOM 7380 C CA . TYR C 3 240 ? 118.090 114.874 115.330 1.00 85.19 240 TYR V CA 1
ATOM 7381 C C . TYR C 3 240 ? 117.507 113.470 115.338 1.00 91.47 240 TYR V C 1
ATOM 7382 O O . TYR C 3 240 ? 116.269 113.343 115.408 1.00 86.26 240 TYR V O 1
ATOM 7391 N N . GLU C 3 241 ? 118.359 112.451 115.284 1.00 97.35 241 GLU V N 1
ATOM 7392 C CA . GLU C 3 241 ? 117.895 111.042 115.238 1.00 113.66 241 GLU V CA 1
ATOM 7393 C C . GLU C 3 241 ? 118.121 110.405 116.608 1.00 98.02 241 GLU V C 1
ATOM 7394 O O . GLU C 3 241 ? 119.285 110.356 117.082 1.00 123.22 241 GLU V O 1
ATOM 7400 N N . LEU C 3 242 ? 117.058 109.856 117.183 1.00 95.47 242 LEU V N 1
ATOM 7401 C CA . LEU C 3 242 ? 117.108 109.205 118.513 1.00 122.62 242 LEU V CA 1
ATOM 7402 C C . LEU C 3 242 ? 117.876 107.888 118.410 1.00 125.09 242 LEU V C 1
ATOM 7403 O O . LEU C 3 242 ? 117.982 107.309 117.331 1.00 128.98 242 LEU V O 1
ATOM 7408 N N . PRO C 3 243 ? 118.363 107.328 119.542 1.00 153.93 243 PRO V N 1
ATOM 7409 C CA . PRO C 3 243 ? 118.845 105.941 119.580 1.00 188.93 243 PRO V CA 1
ATOM 7410 C C . PRO C 3 243 ? 117.859 104.882 119.038 1.00 178.19 243 PRO V C 1
ATOM 7411 O O . PRO C 3 243 ? 118.313 103.889 118.484 1.00 161.44 243 PRO V O 1
ATOM 7415 N N . ASP C 3 244 ? 116.552 105.120 119.190 1.00 182.34 244 ASP V N 1
ATOM 7416 C CA . ASP C 3 244 ? 115.445 104.277 118.660 1.00 194.12 244 ASP V CA 1
ATOM 7417 C C . ASP C 3 244 ? 115.418 104.294 117.122 1.00 195.48 244 ASP V C 1
ATOM 7418 O O . ASP C 3 244 ? 114.769 103.394 116.534 1.00 186.59 244 ASP V O 1
ATOM 7423 N N . GLY C 3 245 ? 116.022 105.305 116.487 1.00 207.33 245 GLY V N 1
ATOM 7424 C CA . GLY C 3 245 ? 116.046 105.465 115.018 1.00 203.29 245 GLY V CA 1
ATOM 7425 C C . GLY C 3 245 ? 115.017 106.467 114.510 1.00 176.35 245 GLY V C 1
ATOM 7426 O O . GLY C 3 245 ? 115.185 106.910 113.348 1.00 173.38 245 GLY V O 1
ATOM 7427 N N . GLN C 3 246 ? 114.004 106.836 115.311 1.00 133.95 246 GLN V N 1
ATOM 7428 C CA . GLN C 3 246 ? 113.009 107.876 114.920 1.00 144.42 246 GLN V CA 1
ATOM 7429 C C . GLN C 3 246 ? 113.642 109.276 114.974 1.00 128.30 246 GLN V C 1
ATOM 7430 O O . GLN C 3 246 ? 114.681 109.460 115.632 1.00 147.11 246 GLN V O 1
ATOM 7436 N N . VAL C 3 247 ? 113.022 110.244 114.301 1.00 128.68 247 VAL V N 1
ATOM 7437 C CA . VAL C 3 247 ? 113.631 111.583 114.048 1.00 124.11 247 VAL V CA 1
ATOM 7438 C C . VAL C 3 247 ? 112.723 112.690 114.591 1.00 126.15 247 VAL V C 1
ATOM 7439 O O . VAL C 3 247 ? 111.483 112.635 114.391 1.00 137.76 247 VAL V O 1
ATOM 7443 N N . ILE C 3 248 ? 113.342 113.673 115.250 1.00 111.47 248 ILE V N 1
ATOM 7444 C CA . ILE C 3 248 ? 112.655 114.866 115.824 1.00 104.80 248 ILE V CA 1
ATOM 7445 C C . ILE C 3 248 ? 113.247 116.138 115.220 1.00 103.26 248 ILE V C 1
ATOM 7446 O O . ILE C 3 248 ? 114.409 116.121 114.793 1.00 130.64 248 ILE V O 1
ATOM 7451 N N . THR C 3 249 ? 112.462 117.209 115.178 1.00 86.91 249 THR V N 1
ATOM 7452 C CA . THR C 3 249 ? 112.837 118.485 114.520 1.00 96.05 249 THR V CA 1
ATOM 7453 C C . THR C 3 249 ? 112.561 119.668 115.446 1.00 95.87 249 THR V C 1
ATOM 7454 O O . THR C 3 249 ? 111.377 120.007 115.625 1.00 101.74 249 THR V O 1
ATOM 7458 N N . ILE C 3 250 ? 113.609 120.402 115.834 1.00 94.34 250 ILE V N 1
ATOM 7459 C CA . ILE C 3 250 ? 113.495 121.541 116.794 1.00 101.41 250 ILE V CA 1
ATOM 7460 C C . ILE C 3 250 ? 113.912 122.892 116.171 1.00 100.18 250 ILE V C 1
ATOM 7461 O O . ILE C 3 250 ? 115.013 123.014 115.582 1.00 83.25 250 ILE V O 1
ATOM 7466 N N . GLY C 3 251 ? 113.095 123.923 116.405 1.00 88.73 251 GLY V N 1
ATOM 7467 C CA . GLY C 3 251 ? 113.176 125.215 115.710 1.00 79.14 251 GLY V CA 1
ATOM 7468 C C . GLY C 3 251 ? 113.492 126.338 116.666 1.00 98.06 251 GLY V C 1
ATOM 7469 O O . GLY C 3 251 ? 114.661 126.427 117.057 1.00 101.89 251 GLY V O 1
ATOM 7470 N N . ASN C 3 252 ? 112.499 127.150 117.072 1.00 90.20 252 ASN V N 1
ATOM 7471 C CA . ASN C 3 252 ? 112.738 128.276 118.021 1.00 82.27 252 ASN V CA 1
ATOM 7472 C C . ASN C 3 252 ? 113.283 127.709 119.355 1.00 81.90 252 ASN V C 1
ATOM 7473 O O . ASN C 3 252 ? 113.973 128.428 120.087 1.00 83.14 252 ASN V O 1
ATOM 7478 N N . GLU C 3 253 ? 112.992 126.454 119.681 1.00 73.95 253 GLU V N 1
ATOM 7479 C CA . GLU C 3 253 ? 113.517 125.809 120.911 1.00 72.05 253 GLU V CA 1
ATOM 7480 C C . GLU C 3 253 ? 115.044 125.869 120.914 1.00 71.76 253 GLU V C 1
ATOM 7481 O O . GLU C 3 253 ? 115.625 125.706 121.995 1.00 85.35 253 GLU V O 1
ATOM 7487 N N . ARG C 3 254 ? 115.693 126.073 119.768 1.00 68.62 254 ARG V N 1
ATOM 7488 C CA . ARG C 3 254 ? 117.163 125.983 119.687 1.00 78.36 254 ARG V CA 1
ATOM 7489 C C . ARG C 3 254 ? 117.758 127.154 120.457 1.00 82.27 254 ARG V C 1
ATOM 7490 O O . ARG C 3 254 ? 118.822 126.979 121.073 1.00 96.88 254 ARG V O 1
ATOM 7498 N N . PHE C 3 255 ? 117.122 128.319 120.396 1.00 64.00 255 PHE V N 1
ATOM 7499 C CA . PHE C 3 255 ? 117.677 129.552 121.017 1.00 73.89 255 PHE V CA 1
ATOM 7500 C C . PHE C 3 255 ? 116.830 129.921 122.245 1.00 78.92 255 PHE V C 1
ATOM 7501 O O . PHE C 3 255 ? 117.376 130.596 123.136 1.00 98.09 255 PHE V O 1
ATOM 7509 N N . ARG C 3 256 ? 115.580 129.486 122.330 1.00 76.71 256 ARG V N 1
ATOM 7510 C CA . ARG C 3 256 ? 114.783 129.693 123.557 1.00 82.44 256 ARG V CA 1
ATOM 7511 C C . ARG C 3 256 ? 115.457 129.045 124.775 1.00 91.76 256 ARG V C 1
ATOM 7512 O O . ARG C 3 256 ? 115.393 129.679 125.839 1.00 128.61 256 ARG V O 1
ATOM 7520 N N . ALA C 3 257 ? 116.062 127.864 124.674 1.00 78.14 257 ALA V N 1
ATOM 7521 C CA . ALA C 3 257 ? 116.632 127.186 125.864 1.00 89.82 257 ALA V CA 1
ATOM 7522 C C . ALA C 3 257 ? 117.747 128.068 126.450 1.00 96.89 257 ALA V C 1
ATOM 7523 O O . ALA C 3 257 ? 117.632 128.483 127.597 1.00 114.47 257 ALA V O 1
ATOM 7525 N N . PRO C 3 258 ? 118.874 128.382 125.774 1.00 78.84 258 PRO V N 1
ATOM 7526 C CA . PRO C 3 258 ? 119.919 129.209 126.385 1.00 97.67 258 PRO V CA 1
ATOM 7527 C C . PRO C 3 258 ? 119.499 130.639 126.775 1.00 82.45 258 PRO V C 1
ATOM 7528 O O . PRO C 3 258 ? 120.177 131.217 127.564 1.00 88.43 258 PRO V O 1
ATOM 7532 N N . GLU C 3 259 ? 118.405 131.173 126.255 1.00 78.46 259 GLU V N 1
ATOM 7533 C CA . GLU C 3 259 ? 117.917 132.527 126.638 1.00 82.92 259 GLU V CA 1
ATOM 7534 C C . GLU C 3 259 ? 117.610 132.573 128.137 1.00 81.10 259 GLU V C 1
ATOM 7535 O O . GLU C 3 259 ? 117.777 133.649 128.731 1.00 80.58 259 GLU V O 1
ATOM 7541 N N . ALA C 3 260 ? 117.248 131.448 128.745 1.00 74.84 260 ALA V N 1
ATOM 7542 C CA . ALA C 3 260 ? 117.038 131.340 130.205 1.00 74.65 260 ALA V CA 1
ATOM 7543 C C . ALA C 3 260 ? 118.276 131.768 131.031 1.00 66.78 260 ALA V C 1
ATOM 7544 O O . ALA C 3 260 ? 118.098 132.158 132.162 1.00 85.09 260 ALA V O 1
ATOM 7546 N N . LEU C 3 261 ? 119.493 131.720 130.520 1.00 64.30 261 LEU V N 1
ATOM 7547 C CA . LEU C 3 261 ? 120.665 132.302 131.216 1.00 74.61 261 LEU V CA 1
ATOM 7548 C C . LEU C 3 261 ? 120.529 133.831 131.333 1.00 74.73 261 LEU V C 1
ATOM 7549 O O . LEU C 3 261 ? 121.069 134.396 132.313 1.00 88.51 261 LEU V O 1
ATOM 7554 N N . PHE C 3 262 ? 119.972 134.492 130.321 1.00 73.62 262 PHE V N 1
ATOM 7555 C CA . PHE C 3 262 ? 119.877 135.973 130.236 1.00 76.24 262 PHE V CA 1
ATOM 7556 C C . PHE C 3 262 ? 118.525 136.476 130.747 1.00 85.84 262 PHE V C 1
ATOM 7557 O O . PHE C 3 262 ? 118.459 137.636 131.173 1.00 100.67 262 PHE V O 1
ATOM 7565 N N . GLN C 3 263 ? 117.504 135.613 130.771 1.00 80.39 263 GLN V N 1
ATOM 7566 C CA . GLN C 3 263 ? 116.147 135.921 131.284 1.00 74.66 263 GLN V CA 1
ATOM 7567 C C . GLN C 3 263 ? 115.641 134.762 132.146 1.00 67.93 263 GLN V C 1
ATOM 7568 O O . GLN C 3 263 ? 114.802 133.978 131.729 1.00 64.33 263 GLN V O 1
ATOM 7574 N N . PRO C 3 264 ? 116.122 134.568 133.387 1.00 76.54 264 PRO V N 1
ATOM 7575 C CA . PRO C 3 264 ? 115.691 133.413 134.186 1.00 67.41 264 PRO V CA 1
ATOM 7576 C C . PRO C 3 264 ? 114.196 133.423 134.537 1.00 72.88 264 PRO V C 1
ATOM 7577 O O . PRO C 3 264 ? 113.696 132.406 135.047 1.00 82.73 264 PRO V O 1
ATOM 7581 N N . SER C 3 265 ? 113.504 134.545 134.301 1.00 87.24 265 SER V N 1
ATOM 7582 C CA . SER C 3 265 ? 112.019 134.652 134.369 1.00 91.83 265 SER V CA 1
ATOM 7583 C C . SER C 3 265 ? 111.352 133.565 133.519 1.00 96.51 265 SER V C 1
ATOM 7584 O O . SER C 3 265 ? 110.329 133.048 133.985 1.00 108.32 265 SER V O 1
ATOM 7587 N N . VAL C 3 266 ? 111.866 133.272 132.305 1.00 105.37 266 VAL V N 1
ATOM 7588 C CA . VAL C 3 266 ? 111.247 132.298 131.354 1.00 101.56 266 VAL V CA 1
ATOM 7589 C C . VAL C 3 266 ? 111.219 130.914 132.018 1.00 91.09 266 VAL V C 1
ATOM 7590 O O . VAL C 3 266 ? 110.295 130.113 131.748 1.00 123.28 266 VAL V O 1
ATOM 7594 N N . LEU C 3 267 ? 112.175 130.660 132.891 1.00 102.31 267 LEU V N 1
ATOM 7595 C CA . LEU C 3 267 ? 112.424 129.374 133.597 1.00 102.85 267 LEU V CA 1
ATOM 7596 C C . LEU C 3 267 ? 111.762 129.405 134.979 1.00 98.90 267 LEU V C 1
ATOM 7597 O O . LEU C 3 267 ? 111.918 128.422 135.731 1.00 106.27 267 LEU V O 1
ATOM 7602 N N . GLY C 3 268 ? 111.062 130.497 135.318 1.00 104.73 268 GLY V N 1
ATOM 7603 C CA . GLY C 3 268 ? 110.230 130.614 136.537 1.00 119.35 268 GLY V CA 1
ATOM 7604 C C . GLY C 3 268 ? 111.027 130.778 137.824 1.00 118.68 268 GLY V C 1
ATOM 7605 O O . GLY C 3 268 ? 110.546 130.278 138.872 1.00 142.62 268 GLY V O 1
ATOM 7606 N N . LEU C 3 269 ? 112.162 131.492 137.805 1.00 114.95 269 LEU V N 1
ATOM 7607 C CA . LEU C 3 269 ? 112.899 131.849 139.056 1.00 117.00 269 LEU V CA 1
ATOM 7608 C C . LEU C 3 269 ? 113.175 133.358 139.119 1.00 107.20 269 LEU V C 1
ATOM 7609 O O . LEU C 3 269 ? 113.352 133.992 138.079 1.00 112.91 269 LEU V O 1
ATOM 7614 N N . GLU C 3 270 ? 113.189 133.939 140.318 1.00 126.32 270 GLU V N 1
ATOM 7615 C CA . GLU C 3 270 ? 113.301 135.418 140.486 1.00 126.35 270 GLU V CA 1
ATOM 7616 C C . GLU C 3 270 ? 114.775 135.774 140.670 1.00 107.04 270 GLU V C 1
ATOM 7617 O O . GLU C 3 270 ? 115.234 135.781 141.826 1.00 126.57 270 GLU V O 1
ATOM 7623 N N . SER C 3 271 ? 115.509 135.981 139.575 1.00 81.94 271 SER V N 1
ATOM 7624 C CA . SER C 3 271 ? 116.938 136.367 139.651 1.00 93.34 271 SER V CA 1
ATOM 7625 C C . SER C 3 271 ? 117.376 137.179 138.431 1.00 94.09 271 SER V C 1
ATOM 7626 O O . SER C 3 271 ? 116.712 137.089 137.394 1.00 104.82 271 SER V O 1
ATOM 7629 N N . GLY C 3 272 ? 118.434 137.978 138.598 1.00 90.95 272 GLY V N 1
ATOM 7630 C CA . GLY C 3 272 ? 119.176 138.613 137.500 1.00 102.41 272 GLY V CA 1
ATOM 7631 C C . GLY C 3 272 ? 119.833 137.531 136.652 1.00 103.76 272 GLY V C 1
ATOM 7632 O O . GLY C 3 272 ? 120.309 136.551 137.232 1.00 108.90 272 GLY V O 1
ATOM 7633 N N . GLY C 3 273 ? 119.915 137.697 135.329 1.00 73.53 273 GLY V N 1
ATOM 7634 C CA . GLY C 3 273 ? 120.679 136.769 134.484 1.00 61.21 273 GLY V CA 1
ATOM 7635 C C . GLY C 3 273 ? 122.171 137.004 134.560 1.00 55.34 273 GLY V C 1
ATOM 7636 O O . GLY C 3 273 ? 122.606 137.987 135.124 1.00 82.85 273 GLY V O 1
ATOM 7637 N N . ILE C 3 274 ? 122.946 136.200 133.862 1.00 64.38 274 ILE V N 1
ATOM 7638 C CA . ILE C 3 274 ? 124.422 136.128 134.023 1.00 68.27 274 ILE V CA 1
ATOM 7639 C C . ILE C 3 274 ? 125.097 137.456 133.717 1.00 64.99 274 ILE V C 1
ATOM 7640 O O . ILE C 3 274 ? 126.183 137.731 134.301 1.00 72.29 274 ILE V O 1
ATOM 7645 N N . HIS C 3 275 ? 124.509 138.265 132.852 1.00 67.88 275 HIS V N 1
ATOM 7646 C CA . HIS C 3 275 ? 125.110 139.569 132.457 1.00 79.55 275 HIS V CA 1
ATOM 7647 C C . HIS C 3 275 ? 124.907 140.587 133.602 1.00 73.59 275 HIS V C 1
ATOM 7648 O O . HIS C 3 275 ? 125.854 141.276 133.958 1.00 70.44 275 HIS V O 1
ATOM 7655 N N . VAL C 3 276 ? 123.710 140.641 134.178 1.00 66.31 276 VAL V N 1
ATOM 7656 C CA . VAL C 3 276 ? 123.403 141.518 135.329 1.00 69.21 276 VAL V CA 1
ATOM 7657 C C . VAL C 3 276 ? 124.246 141.055 136.532 1.00 67.35 276 VAL V C 1
ATOM 7658 O O . VAL C 3 276 ? 124.859 141.940 137.145 1.00 80.85 276 VAL V O 1
ATOM 7662 N N . THR C 3 277 ? 124.332 139.761 136.847 1.00 55.51 277 THR V N 1
ATOM 7663 C CA . THR C 3 277 ? 125.096 139.302 138.035 1.00 68.13 277 THR V CA 1
ATOM 7664 C C . THR C 3 277 ? 126.568 139.664 137.847 1.00 62.68 277 THR V C 1
ATOM 7665 O O . THR C 3 277 ? 127.229 139.917 138.852 1.00 88.53 277 THR V O 1
ATOM 7669 N N . THR C 3 278 ? 127.082 139.645 136.632 1.00 63.02 278 THR V N 1
ATOM 7670 C CA . THR C 3 278 ? 128.497 140.002 136.365 1.00 70.44 278 THR V CA 1
ATOM 7671 C C . THR C 3 278 ? 128.694 141.493 136.650 1.00 63.80 278 THR V C 1
ATOM 7672 O O . THR C 3 278 ? 129.665 141.831 137.307 1.00 84.11 278 THR V O 1
ATOM 7676 N N . PHE C 3 279 ? 127.789 142.334 136.201 1.00 69.20 279 PHE V N 1
ATOM 7677 C CA . PHE C 3 279 ? 127.835 143.790 136.437 1.00 80.73 279 PHE V CA 1
ATOM 7678 C C . PHE C 3 279 ? 127.761 144.056 137.950 1.00 75.83 279 PHE V C 1
ATOM 7679 O O . PHE C 3 279 ? 128.582 144.803 138.486 1.00 88.71 279 PHE V O 1
ATOM 7687 N N . ASN C 3 280 ? 126.820 143.425 138.631 1.00 57.64 280 ASN V N 1
ATOM 7688 C CA . ASN C 3 280 ? 126.670 143.537 140.100 1.00 62.72 280 ASN V CA 1
ATOM 7689 C C . ASN C 3 280 ? 127.964 143.162 140.848 1.00 62.29 280 ASN V C 1
ATOM 7690 O O . ASN C 3 280 ? 128.314 143.914 141.752 1.00 61.92 280 ASN V O 1
ATOM 7695 N N . SER C 3 281 ? 128.668 142.087 140.495 1.00 58.84 281 SER V N 1
ATOM 7696 C CA . SER C 3 281 ? 129.929 141.685 141.159 1.00 57.56 281 SER V CA 1
ATOM 7697 C C . SER C 3 281 ? 131.019 142.712 140.955 1.00 52.91 281 SER V C 1
ATOM 7698 O O . SER C 3 281 ? 131.768 142.965 141.928 1.00 52.71 281 SER V O 1
ATOM 7701 N N . ILE C 3 282 ? 131.078 143.346 139.798 1.00 71.20 282 ILE V N 1
ATOM 7702 C CA . ILE C 3 282 ? 132.101 144.408 139.503 1.00 66.53 282 ILE V CA 1
ATOM 7703 C C . ILE C 3 282 ? 131.748 145.591 140.386 1.00 65.60 282 ILE V C 1
ATOM 7704 O O . ILE C 3 282 ? 132.643 146.139 140.996 1.00 71.02 282 ILE V O 1
ATOM 7709 N N . MET C 3 283 ? 130.462 145.898 140.527 1.00 67.37 283 MET V N 1
ATOM 7710 C CA . MET C 3 283 ? 129.987 147.045 141.329 1.00 70.63 283 MET V CA 1
ATOM 7711 C C . MET C 3 283 ? 130.009 146.782 142.838 1.00 69.86 283 MET V C 1
ATOM 7712 O O . MET C 3 283 ? 129.689 147.720 143.571 1.00 98.23 283 MET V O 1
ATOM 7717 N N . LYS C 3 284 ? 130.428 145.620 143.316 1.00 69.65 284 LYS V N 1
ATOM 7718 C CA . LYS C 3 284 ? 130.714 145.411 144.767 1.00 61.92 284 LYS V CA 1
ATOM 7719 C C . LYS C 3 284 ? 132.218 145.572 145.010 1.00 66.87 284 LYS V C 1
ATOM 7720 O O . LYS C 3 284 ? 132.610 145.535 146.146 1.00 93.23 284 LYS V O 1
ATOM 7726 N N . CYS C 3 285 ? 133.044 145.729 143.997 1.00 63.49 285 CYS V N 1
ATOM 7727 C CA . CYS C 3 285 ? 134.508 145.898 144.161 1.00 71.01 285 CYS V CA 1
ATOM 7728 C C . CYS C 3 285 ? 134.911 147.365 144.338 1.00 83.94 285 CYS V C 1
ATOM 7729 O O . CYS C 3 285 ? 134.086 148.291 144.069 1.00 89.36 285 CYS V O 1
ATOM 7732 N N . ASP C 3 286 ? 136.171 147.536 144.745 1.00 86.18 286 ASP V N 1
ATOM 7733 C CA . ASP C 3 286 ? 136.875 148.837 144.845 1.00 92.60 286 ASP V CA 1
ATOM 7734 C C . ASP C 3 286 ? 136.843 149.562 143.491 1.00 76.03 286 ASP V C 1
ATOM 7735 O O . ASP C 3 286 ? 137.136 148.952 142.460 1.00 87.54 286 ASP V O 1
ATOM 7740 N N . VAL C 3 287 ? 136.612 150.866 143.507 1.00 87.87 287 VAL V N 1
ATOM 7741 C CA . VAL C 3 287 ? 136.442 151.689 142.278 1.00 85.51 287 VAL V CA 1
ATOM 7742 C C . VAL C 3 287 ? 137.699 151.605 141.397 1.00 87.33 287 VAL V C 1
ATOM 7743 O O . VAL C 3 287 ? 137.528 151.564 140.149 1.00 94.93 287 VAL V O 1
ATOM 7747 N N . ASP C 3 288 ? 138.900 151.559 141.983 1.00 75.93 288 ASP V N 1
ATOM 7748 C CA . ASP C 3 288 ? 140.184 151.566 141.237 1.00 110.85 288 ASP V CA 1
ATOM 7749 C C . ASP C 3 288 ? 140.433 150.210 140.549 1.00 115.25 288 ASP V C 1
ATOM 7750 O O . ASP C 3 288 ? 141.273 150.145 139.629 1.00 113.58 288 ASP V O 1
ATOM 7755 N N . VAL C 3 289 ? 139.736 149.162 140.980 1.00 95.45 289 VAL V N 1
ATOM 7756 C CA . VAL C 3 289 ? 139.857 147.777 140.443 1.00 80.06 289 VAL V CA 1
ATOM 7757 C C . VAL C 3 289 ? 138.965 147.628 139.176 1.00 71.80 289 VAL V C 1
ATOM 7758 O O . VAL C 3 289 ? 139.353 146.905 138.287 1.00 73.15 289 VAL V O 1
ATOM 7762 N N . ARG C 3 290 ? 137.820 148.281 139.095 1.00 57.90 290 ARG V N 1
ATOM 7763 C CA . ARG C 3 290 ? 136.724 147.958 138.144 1.00 64.72 290 ARG V CA 1
ATOM 7764 C C . ARG C 3 290 ? 137.149 148.066 136.664 1.00 77.34 290 ARG V C 1
ATOM 7765 O O . ARG C 3 290 ? 136.698 147.205 135.898 1.00 113.94 290 ARG V O 1
ATOM 7773 N N . LYS C 3 291 ? 138.010 148.998 136.265 1.00 74.14 291 LYS V N 1
ATOM 7774 C CA . LYS C 3 291 ? 138.499 149.058 134.865 1.00 84.23 291 LYS V CA 1
ATOM 7775 C C . LYS C 3 291 ? 139.135 147.722 134.465 1.00 84.47 291 LYS V C 1
ATOM 7776 O O . LYS C 3 291 ? 138.910 147.252 133.312 1.00 113.63 291 LYS V O 1
ATOM 7782 N N . ASP C 3 292 ? 139.934 147.151 135.358 1.00 82.92 292 ASP V N 1
ATOM 7783 C CA . ASP C 3 292 ? 140.719 145.928 135.097 1.00 68.54 292 ASP V CA 1
ATOM 7784 C C . ASP C 3 292 ? 139.779 144.721 135.090 1.00 64.07 292 ASP V C 1
ATOM 7785 O O . ASP C 3 292 ? 140.141 143.698 134.482 1.00 88.85 292 ASP V O 1
ATOM 7790 N N . LEU C 3 293 ? 138.613 144.807 135.698 1.00 57.30 293 LEU V N 1
ATOM 7791 C CA . LEU C 3 293 ? 137.627 143.693 135.716 1.00 68.12 293 LEU V CA 1
ATOM 7792 C C . LEU C 3 293 ? 136.849 143.682 134.403 1.00 64.71 293 LEU V C 1
ATOM 7793 O O . LEU C 3 293 ? 136.725 142.606 133.794 1.00 66.84 293 LEU V O 1
ATOM 7798 N N . TYR C 3 294 ? 136.409 144.834 133.918 1.00 68.02 294 TYR V N 1
ATOM 7799 C CA . TYR C 3 294 ? 135.700 144.897 132.623 1.00 61.70 294 TYR V CA 1
ATOM 7800 C C . TYR C 3 294 ? 136.631 144.521 131.478 1.00 66.21 294 TYR V C 1
ATOM 7801 O O . TYR C 3 294 ? 136.178 143.880 130.549 1.00 66.21 294 TYR V O 1
ATOM 7810 N N . GLY C 3 295 ? 137.897 144.919 131.552 1.00 66.71 295 GLY V N 1
ATOM 7811 C CA . GLY C 3 295 ? 138.910 144.594 130.530 1.00 55.30 295 GLY V CA 1
ATOM 7812 C C . GLY C 3 295 ? 139.346 143.143 130.553 1.00 62.27 295 GLY V C 1
ATOM 7813 O O . GLY C 3 295 ? 140.272 142.839 129.755 1.00 67.13 295 GLY V O 1
ATOM 7814 N N . ASN C 3 296 ? 138.796 142.298 131.444 1.00 62.30 296 ASN V N 1
ATOM 7815 C CA . ASN C 3 296 ? 139.224 140.893 131.653 1.00 52.88 296 ASN V CA 1
ATOM 7816 C C . ASN C 3 296 ? 138.063 140.016 132.137 1.00 57.78 296 ASN V C 1
ATOM 7817 O O . ASN C 3 296 ? 138.226 139.314 133.158 1.00 63.32 296 ASN V O 1
ATOM 7822 N N . ILE C 3 297 ? 136.915 140.038 131.460 1.00 54.75 297 ILE V N 1
ATOM 7823 C CA . ILE C 3 297 ? 135.798 139.140 131.853 1.00 55.71 297 ILE V CA 1
ATOM 7824 C C . ILE C 3 297 ? 136.076 137.770 131.213 1.00 59.21 297 ILE V C 1
ATOM 7825 O O . ILE C 3 297 ? 136.113 137.676 130.013 1.00 56.49 297 ILE V O 1
ATOM 7830 N N . VAL C 3 298 ? 136.203 136.732 132.025 1.00 51.33 298 VAL V N 1
ATOM 7831 C CA . VAL C 3 298 ? 136.632 135.394 131.579 1.00 50.06 298 VAL V CA 1
ATOM 7832 C C . VAL C 3 298 ? 135.470 134.443 131.769 1.00 44.81 298 VAL V C 1
ATOM 7833 O O . VAL C 3 298 ? 134.857 134.446 132.820 1.00 60.21 298 VAL V O 1
ATOM 7837 N N . MET C 3 299 ? 135.266 133.542 130.814 1.00 56.90 299 MET V N 1
ATOM 7838 C CA . MET C 3 299 ? 134.133 132.581 130.842 1.00 62.70 299 MET V CA 1
ATOM 7839 C C . MET C 3 299 ? 134.671 131.172 131.007 1.00 50.04 299 MET V C 1
ATOM 7840 O O . MET C 3 299 ? 135.731 130.866 130.401 1.00 77.86 299 MET V O 1
ATOM 7845 N N . SER C 3 300 ? 134.033 130.359 131.834 1.00 43.69 300 SER V N 1
ATOM 7846 C CA . SER C 3 300 ? 134.580 129.050 132.274 1.00 53.18 300 SER V CA 1
ATOM 7847 C C . SER C 3 300 ? 133.429 128.085 132.514 1.00 50.06 300 SER V C 1
ATOM 7848 O O . SER C 3 300 ? 132.325 128.489 132.886 1.00 63.65 300 SER V O 1
ATOM 7851 N N . GLY C 3 301 ? 133.660 126.827 132.250 1.00 51.68 301 GLY V N 1
ATOM 7852 C CA . GLY C 3 301 ? 132.667 125.786 132.532 1.00 61.13 301 GLY V CA 1
ATOM 7853 C C . GLY C 3 301 ? 131.829 125.438 131.324 1.00 49.96 301 GLY V C 1
ATOM 7854 O O . GLY C 3 301 ? 131.707 126.249 130.437 1.00 51.66 301 GLY V O 1
ATOM 7855 N N . GLY C 3 302 ? 131.182 124.288 131.375 1.00 59.31 302 GLY V N 1
ATOM 7856 C CA . GLY C 3 302 ? 130.526 123.672 130.218 1.00 63.31 302 GLY V CA 1
ATOM 7857 C C . GLY C 3 302 ? 129.383 124.516 129.719 1.00 62.60 302 GLY V C 1
ATOM 7858 O O . GLY C 3 302 ? 129.198 124.596 128.499 1.00 66.50 302 GLY V O 1
ATOM 7859 N N . THR C 3 303 ? 128.623 125.135 130.607 1.00 57.20 303 THR V N 1
ATOM 7860 C CA . THR C 3 303 ? 127.431 125.912 130.192 1.00 50.24 303 THR V CA 1
ATOM 7861 C C . THR C 3 303 ? 127.866 127.186 129.435 1.00 60.24 303 THR V C 1
ATOM 7862 O O . THR C 3 303 ? 126.989 127.924 128.982 1.00 68.58 303 THR V O 1
ATOM 7866 N N . THR C 3 304 ? 129.157 127.462 129.261 1.00 55.52 304 THR V N 1
ATOM 7867 C CA . THR C 3 304 ? 129.583 128.699 128.548 1.00 74.00 304 THR V CA 1
ATOM 7868 C C . THR C 3 304 ? 129.917 128.330 127.114 1.00 84.49 304 THR V C 1
ATOM 7869 O O . THR C 3 304 ? 130.489 129.216 126.398 1.00 91.08 304 THR V O 1
ATOM 7873 N N . MET C 3 305 ? 129.573 127.114 126.685 1.00 77.13 305 MET V N 1
ATOM 7874 C CA . MET C 3 305 ? 130.060 126.615 125.371 1.00 68.22 305 MET V CA 1
ATOM 7875 C C . MET C 3 305 ? 129.052 126.916 124.249 1.00 66.59 305 MET V C 1
ATOM 7876 O O . MET C 3 305 ? 129.463 126.838 123.095 1.00 71.80 305 MET V O 1
ATOM 7881 N N . TYR C 3 306 ? 127.804 127.284 124.551 1.00 67.01 306 TYR V N 1
ATOM 7882 C CA . TYR C 3 306 ? 126.786 127.633 123.521 1.00 62.20 306 TYR V CA 1
ATOM 7883 C C . TYR C 3 306 ? 127.334 128.621 122.495 1.00 59.41 306 TYR V C 1
ATOM 7884 O O . TYR C 3 306 ? 127.910 129.633 122.873 1.00 55.84 306 TYR V O 1
ATOM 7893 N N . PRO C 3 307 ? 127.161 128.374 121.168 1.00 73.67 307 PRO V N 1
ATOM 7894 C CA . PRO C 3 307 ? 127.645 129.299 120.136 1.00 64.51 307 PRO V CA 1
ATOM 7895 C C . PRO C 3 307 ? 127.004 130.689 120.284 1.00 60.18 307 PRO V C 1
ATOM 7896 O O . PRO C 3 307 ? 125.827 130.777 120.599 1.00 55.12 307 PRO V O 1
ATOM 7900 N N . GLY C 3 308 ? 127.815 131.728 120.126 1.00 50.80 308 GLY V N 1
ATOM 7901 C CA . GLY C 3 308 ? 127.371 133.126 120.208 1.00 74.57 308 GLY V CA 1
ATOM 7902 C C . GLY C 3 308 ? 127.298 133.695 121.618 1.00 77.56 308 GLY V C 1
ATOM 7903 O O . GLY C 3 308 ? 126.989 134.900 121.742 1.00 86.65 308 GLY V O 1
ATOM 7904 N N . LEU C 3 309 ? 127.637 132.931 122.647 1.00 82.61 309 LEU V N 1
ATOM 7905 C CA . LEU C 3 309 ? 127.470 133.388 124.048 1.00 82.32 309 LEU V CA 1
ATOM 7906 C C . LEU C 3 309 ? 128.359 134.601 124.335 1.00 78.95 309 LEU V C 1
ATOM 7907 O O . LEU C 3 309 ? 127.846 135.554 124.976 1.00 93.78 309 LEU V O 1
ATOM 7912 N N . SER C 3 310 ? 129.628 134.568 123.918 1.00 60.36 310 SER V N 1
ATOM 7913 C CA . SER C 3 310 ? 130.576 135.667 124.197 1.00 63.20 310 SER V CA 1
ATOM 7914 C C . SER C 3 310 ? 130.042 136.942 123.529 1.00 73.65 310 SER V C 1
ATOM 7915 O O . SER C 3 310 ? 130.307 138.043 124.035 1.00 98.32 310 SER V O 1
ATOM 7918 N N . ASP C 3 311 ? 129.420 136.815 122.366 1.00 74.89 311 ASP V N 1
ATOM 7919 C CA . ASP C 3 311 ? 129.027 137.971 121.537 1.00 82.24 311 ASP V CA 1
ATOM 7920 C C . ASP C 3 311 ? 127.843 138.638 122.208 1.00 63.48 311 ASP V C 1
ATOM 7921 O O . ASP C 3 311 ? 127.784 139.910 122.246 1.00 94.83 311 ASP V O 1
ATOM 7926 N N . ARG C 3 312 ? 126.961 137.843 122.757 1.00 55.38 312 ARG V N 1
ATOM 7927 C CA . ARG C 3 312 ? 125.813 138.349 123.565 1.00 58.74 312 ARG V CA 1
ATOM 7928 C C . ARG C 3 312 ? 126.348 138.961 124.871 1.00 65.39 312 ARG V C 1
ATOM 7929 O O . ARG C 3 312 ? 125.881 140.001 125.195 1.00 74.46 312 ARG V O 1
ATOM 7937 N N . MET C 3 313 ? 127.298 138.352 125.592 1.00 66.18 313 MET V N 1
ATOM 7938 C CA . MET C 3 313 ? 127.937 138.945 126.799 1.00 63.13 313 MET V CA 1
ATOM 7939 C C . MET C 3 313 ? 128.587 140.292 126.474 1.00 53.94 313 MET V C 1
ATOM 7940 O O . MET C 3 313 ? 128.365 141.248 127.192 1.00 75.38 313 MET V O 1
ATOM 7945 N N . GLN C 3 314 ? 129.327 140.412 125.414 1.00 61.23 314 GLN V N 1
ATOM 7946 C CA . GLN C 3 314 ? 129.932 141.711 125.013 1.00 67.12 314 GLN V CA 1
ATOM 7947 C C . GLN C 3 314 ? 128.819 142.759 124.805 1.00 60.98 314 GLN V C 1
ATOM 7948 O O . GLN C 3 314 ? 128.973 143.865 125.246 1.00 86.40 314 GLN V O 1
ATOM 7954 N N . LYS C 3 315 ? 127.720 142.416 124.176 1.00 65.13 315 LYS V N 1
ATOM 7955 C CA . LYS C 3 315 ? 126.608 143.357 123.915 1.00 82.31 315 LYS V CA 1
ATOM 7956 C C . LYS C 3 315 ? 125.836 143.676 125.218 1.00 74.47 315 LYS V C 1
ATOM 7957 O O . LYS C 3 315 ? 125.528 144.835 125.465 1.00 82.53 315 LYS V O 1
ATOM 7963 N N . GLU C 3 316 ? 125.561 142.682 126.037 1.00 73.42 316 GLU V N 1
ATOM 7964 C CA . GLU C 3 316 ? 124.729 142.799 127.262 1.00 86.29 316 GLU V CA 1
ATOM 7965 C C . GLU C 3 316 ? 125.458 143.599 128.352 1.00 78.03 316 GLU V C 1
ATOM 7966 O O . GLU C 3 316 ? 124.850 144.512 128.917 1.00 72.69 316 GLU V O 1
ATOM 7972 N N . ILE C 3 317 ? 126.732 143.320 128.581 1.00 75.85 317 ILE V N 1
ATOM 7973 C CA . ILE C 3 317 ? 127.537 144.038 129.605 1.00 79.66 317 ILE V CA 1
ATOM 7974 C C . ILE C 3 317 ? 127.840 145.460 129.105 1.00 70.78 317 ILE V C 1
ATOM 7975 O O . ILE C 3 317 ? 127.829 146.363 129.909 1.00 79.04 317 ILE V O 1
ATOM 7980 N N . THR C 3 318 ? 127.981 145.680 127.820 1.00 59.81 318 THR V N 1
ATOM 7981 C CA . THR C 3 318 ? 128.162 147.029 127.255 1.00 62.06 318 THR V CA 1
ATOM 7982 C C . THR C 3 318 ? 126.926 147.883 127.497 1.00 59.41 318 THR V C 1
ATOM 7983 O O . THR C 3 318 ? 127.109 149.106 127.592 1.00 95.22 318 THR V O 1
ATOM 7987 N N . ALA C 3 319 ? 125.728 147.331 127.532 1.00 61.91 319 ALA V N 1
ATOM 7988 C CA . ALA C 3 319 ? 124.490 148.102 127.811 1.00 67.98 319 ALA V CA 1
ATOM 7989 C C . ALA C 3 319 ? 124.458 148.582 129.275 1.00 75.57 319 ALA V C 1
ATOM 7990 O O . ALA C 3 319 ? 123.972 149.682 129.533 1.00 109.85 319 ALA V O 1
ATOM 7992 N N . LEU C 3 320 ? 124.924 147.767 130.210 1.00 74.33 320 LEU V N 1
ATOM 7993 C CA . LEU C 3 320 ? 124.953 148.084 131.655 1.00 62.91 320 LEU V CA 1
ATOM 7994 C C . LEU C 3 320 ? 126.122 149.059 131.943 1.00 63.98 320 LEU V C 1
ATOM 7995 O O . LEU C 3 320 ? 125.895 150.060 132.629 1.00 82.14 320 LEU V O 1
ATOM 8000 N N . ALA C 3 321 ? 127.333 148.765 131.480 1.00 58.47 321 ALA V N 1
ATOM 8001 C CA . ALA C 3 321 ? 128.592 149.479 131.796 1.00 69.30 321 ALA V CA 1
ATOM 8002 C C . ALA C 3 321 ? 128.577 150.917 131.264 1.00 90.45 321 ALA V C 1
ATOM 8003 O O . ALA C 3 321 ? 127.811 151.267 130.365 1.00 89.29 321 ALA V O 1
ATOM 8005 N N . PRO C 3 322 ? 129.413 151.824 131.831 1.00 95.30 322 PRO V N 1
ATOM 8006 C CA . PRO C 3 322 ? 129.565 153.166 131.274 1.00 90.43 322 PRO V CA 1
ATOM 8007 C C . PRO C 3 322 ? 130.184 153.159 129.872 1.00 97.57 322 PRO V C 1
ATOM 8008 O O . PRO C 3 322 ? 130.989 152.279 129.584 1.00 108.54 322 PRO V O 1
ATOM 8012 N N . SER C 3 323 ? 129.872 154.187 129.074 1.00 88.32 323 SER V N 1
ATOM 8013 C CA . SER C 3 323 ? 130.373 154.363 127.683 1.00 94.43 323 SER V CA 1
ATOM 8014 C C . SER C 3 323 ? 131.899 154.520 127.631 1.00 107.11 323 SER V C 1
ATOM 8015 O O . SER C 3 323 ? 132.469 154.257 126.549 1.00 121.20 323 SER V O 1
ATOM 8018 N N . SER C 3 324 ? 132.540 154.908 128.733 1.00 113.72 324 SER V N 1
ATOM 8019 C CA . SER C 3 324 ? 134.013 155.072 128.816 1.00 127.73 324 SER V CA 1
ATOM 8020 C C . SER C 3 324 ? 134.711 153.719 129.013 1.00 123.30 324 SER V C 1
ATOM 8021 O O . SER C 3 324 ? 135.939 153.680 128.774 1.00 146.70 324 SER V O 1
ATOM 8024 N N . MET C 3 325 ? 134.001 152.660 129.439 1.00 96.28 325 MET V N 1
ATOM 8025 C CA . MET C 3 325 ? 134.638 151.346 129.749 1.00 99.30 325 MET V CA 1
ATOM 8026 C C . MET C 3 325 ? 134.949 150.558 128.472 1.00 105.30 325 MET V C 1
ATOM 8027 O O . MET C 3 325 ? 134.200 150.633 127.483 1.00 142.73 325 MET V O 1
ATOM 8032 N N . LYS C 3 326 ? 136.040 149.810 128.514 1.00 99.05 326 LYS V N 1
ATOM 8033 C CA . LYS C 3 326 ? 136.539 148.944 127.417 1.00 84.13 326 LYS V CA 1
ATOM 8034 C C . LYS C 3 326 ? 136.268 147.490 127.840 1.00 82.90 326 LYS V C 1
ATOM 8035 O O . LYS C 3 326 ? 137.189 146.787 128.275 1.00 81.03 326 LYS V O 1
ATOM 8041 N N . VAL C 3 327 ? 135.022 147.051 127.736 1.00 66.08 327 VAL V N 1
ATOM 8042 C CA . VAL C 3 327 ? 134.617 145.644 128.027 1.00 64.38 327 VAL V CA 1
ATOM 8043 C C . VAL C 3 327 ? 135.279 144.667 127.039 1.00 53.80 327 VAL V C 1
ATOM 8044 O O . VAL C 3 327 ? 135.237 144.906 125.844 1.00 89.30 327 VAL V O 1
ATOM 8048 N N . LYS C 3 328 ? 135.927 143.636 127.537 1.00 65.46 328 LYS V N 1
ATOM 8049 C CA . LYS C 3 328 ? 136.475 142.498 126.774 1.00 66.79 328 LYS V CA 1
ATOM 8050 C C . LYS C 3 328 ? 136.040 141.166 127.401 1.00 63.57 328 LYS V C 1
ATOM 8051 O O . LYS C 3 328 ? 136.246 140.966 128.579 1.00 75.17 328 LYS V O 1
ATOM 8057 N N . ILE C 3 329 ? 135.458 140.280 126.604 1.00 63.29 329 ILE V N 1
ATOM 8058 C CA . ILE C 3 329 ? 135.102 138.890 126.999 1.00 55.95 329 ILE V CA 1
ATOM 8059 C C . ILE C 3 329 ? 136.175 137.908 126.501 1.00 57.51 329 ILE V C 1
ATOM 8060 O O . ILE C 3 329 ? 136.516 137.901 125.312 1.00 82.47 329 ILE V O 1
ATOM 8065 N N . ILE C 3 330 ? 136.689 137.099 127.387 1.00 60.45 330 ILE V N 1
ATOM 8066 C CA . ILE C 3 330 ? 137.709 136.078 127.062 1.00 73.47 330 ILE V CA 1
ATOM 8067 C C . ILE C 3 330 ? 137.003 134.740 127.228 1.00 80.77 330 ILE V C 1
ATOM 8068 O O . ILE C 3 330 ? 136.581 134.406 128.315 1.00 87.92 330 ILE V O 1
ATOM 8073 N N . ALA C 3 331 ? 136.932 133.975 126.148 1.00 111.69 331 ALA V N 1
ATOM 8074 C CA . ALA C 3 331 ? 136.321 132.633 126.102 1.00 98.08 331 ALA V CA 1
ATOM 8075 C C . ALA C 3 331 ? 137.229 131.765 125.246 1.00 85.62 331 ALA V C 1
ATOM 8076 O O . ALA C 3 331 ? 137.014 131.639 124.046 1.00 120.95 331 ALA V O 1
ATOM 8078 N N . PRO C 3 332 ? 138.316 131.192 125.790 1.00 76.59 332 PRO V N 1
ATOM 8079 C CA . PRO C 3 332 ? 139.215 130.377 124.978 1.00 80.11 332 PRO V CA 1
ATOM 8080 C C . PRO C 3 332 ? 138.598 129.022 124.563 1.00 88.34 332 PRO V C 1
ATOM 8081 O O . PRO C 3 332 ? 137.546 128.609 125.062 1.00 67.67 332 PRO V O 1
ATOM 8085 N N . PRO C 3 333 ? 139.214 128.302 123.602 1.00 75.31 333 PRO V N 1
ATOM 8086 C CA . PRO C 3 333 ? 138.659 127.043 123.116 1.00 73.79 333 PRO V CA 1
ATOM 8087 C C . PRO C 3 333 ? 138.541 125.939 124.192 1.00 87.76 333 PRO V C 1
ATOM 8088 O O . PRO C 3 333 ? 137.579 125.123 124.142 1.00 83.95 333 PRO V O 1
ATOM 8092 N N . GLU C 3 334 ? 139.480 125.941 125.157 1.00 63.95 334 GLU V N 1
ATOM 8093 C CA . GLU C 3 334 ? 139.634 124.891 126.191 1.00 70.27 334 GLU V CA 1
ATOM 8094 C C . GLU C 3 334 ? 138.763 125.173 127.424 1.00 67.49 334 GLU V C 1
ATOM 8095 O O . GLU C 3 334 ? 138.764 124.361 128.318 1.00 70.38 334 GLU V O 1
ATOM 8101 N N . ARG C 3 335 ? 137.935 126.206 127.393 1.00 63.28 335 ARG V N 1
ATOM 8102 C CA . ARG C 3 335 ? 137.199 126.693 128.557 1.00 48.28 335 ARG V CA 1
ATOM 8103 C C . ARG C 3 335 ? 136.271 125.710 129.266 1.00 48.33 335 ARG V C 1
ATOM 8104 O O . ARG C 3 335 ? 135.961 125.994 130.452 1.00 79.08 335 ARG V O 1
ATOM 8112 N N . LYS C 3 336 ? 135.854 124.590 128.713 1.00 55.28 336 LYS V N 1
ATOM 8113 C CA . LYS C 3 336 ? 135.072 123.596 129.536 1.00 56.53 336 LYS V CA 1
ATOM 8114 C C . LYS C 3 336 ? 136.011 122.866 130.519 1.00 48.43 336 LYS V C 1
ATOM 8115 O O . LYS C 3 336 ? 135.530 122.266 131.429 1.00 64.90 336 LYS V O 1
ATOM 8121 N N . TYR C 3 337 ? 137.312 122.944 130.332 1.00 57.55 337 TYR V N 1
ATOM 8122 C CA . TYR C 3 337 ? 138.339 122.323 131.210 1.00 62.28 337 TYR V CA 1
ATOM 8123 C C . TYR C 3 337 ? 139.316 123.368 131.786 1.00 69.44 337 TYR V C 1
ATOM 8124 O O . TYR C 3 337 ? 140.327 122.958 132.324 1.00 63.58 337 TYR V O 1
ATOM 8133 N N . SER C 3 338 ? 139.020 124.669 131.759 1.00 71.26 338 SER V N 1
ATOM 8134 C CA . SER C 3 338 ? 139.921 125.719 132.306 1.00 56.81 338 SER V CA 1
ATOM 8135 C C . SER C 3 338 ? 140.236 125.451 133.787 1.00 55.95 338 SER V C 1
ATOM 8136 O O . SER C 3 338 ? 141.363 125.668 134.193 1.00 63.31 338 SER V O 1
ATOM 8139 N N . VAL C 3 339 ? 139.288 124.985 134.578 1.00 50.52 339 VAL V N 1
ATOM 8140 C CA . VAL C 3 339 ? 139.527 124.687 136.020 1.00 49.64 339 VAL V CA 1
ATOM 8141 C C . VAL C 3 339 ? 140.522 123.551 136.177 1.00 44.80 339 VAL V C 1
ATOM 8142 O O . VAL C 3 339 ? 141.504 123.747 136.903 1.00 76.18 339 VAL V O 1
ATOM 8146 N N . TRP C 3 340 ? 140.382 122.488 135.431 1.00 49.41 340 TRP V N 1
ATOM 8147 C CA . TRP C 3 340 ? 141.390 121.391 135.439 1.00 48.05 340 TRP V CA 1
ATOM 8148 C C . TRP C 3 340 ? 142.772 121.855 134.950 1.00 43.07 340 TRP V C 1
ATOM 8149 O O . TRP C 3 340 ? 143.807 121.583 135.585 1.00 34.01 340 TRP V O 1
ATOM 8160 N N . ILE C 3 341 ? 142.788 122.616 133.883 1.00 53.84 341 ILE V N 1
ATOM 8161 C CA . ILE C 3 341 ? 144.036 123.081 133.241 1.00 57.80 341 ILE V CA 1
ATOM 8162 C C . ILE C 3 341 ? 144.758 123.995 134.211 1.00 67.70 341 ILE V C 1
ATOM 8163 O O . ILE C 3 341 ? 146.055 123.863 134.286 1.00 63.10 341 ILE V O 1
ATOM 8168 N N . GLY C 3 342 ? 144.012 124.866 134.919 1.00 50.83 342 GLY V N 1
ATOM 8169 C CA . GLY C 3 342 ? 144.670 125.769 135.897 1.00 48.98 342 GLY V CA 1
ATOM 8170 C C . GLY C 3 342 ? 145.259 124.932 137.036 1.00 53.27 342 GLY V C 1
ATOM 8171 O O . GLY C 3 342 ? 146.409 125.230 137.480 1.00 52.16 342 GLY V O 1
ATOM 8172 N N . GLY C 3 343 ? 144.531 123.887 137.471 1.00 39.39 343 GLY V N 1
ATOM 8173 C CA . GLY C 3 343 ? 145.049 122.935 138.450 1.00 41.48 343 GLY V CA 1
ATOM 8174 C C . GLY C 3 343 ? 146.353 122.326 137.960 1.00 47.24 343 GLY V C 1
ATOM 8175 O O . GLY C 3 343 ? 147.317 122.209 138.753 1.00 75.76 343 GLY V O 1
ATOM 8176 N N . SER C 3 344 ? 146.387 121.821 136.731 1.00 51.66 344 SER V N 1
ATOM 8177 C CA . SER C 3 344 ? 147.574 121.111 136.211 1.00 53.13 344 SER V CA 1
ATOM 8178 C C . SER C 3 344 ? 148.777 122.054 136.233 1.00 49.41 344 SER V C 1
ATOM 8179 O O . SER C 3 344 ? 149.883 121.614 136.548 1.00 42.85 344 SER V O 1
ATOM 8182 N N . ILE C 3 345 ? 148.561 123.290 135.809 1.00 53.68 345 ILE V N 1
ATOM 8183 C CA . ILE C 3 345 ? 149.655 124.283 135.732 1.00 57.18 345 ILE V CA 1
ATOM 8184 C C . ILE C 3 345 ? 150.165 124.532 137.152 1.00 54.02 345 ILE V C 1
ATOM 8185 O O . ILE C 3 345 ? 151.379 124.437 137.370 1.00 78.93 345 ILE V O 1
ATOM 8190 N N . LEU C 3 346 ? 149.287 124.851 138.079 1.00 54.31 346 LEU V N 1
ATOM 8191 C CA . LEU C 3 346 ? 149.700 125.085 139.481 1.00 59.14 346 LEU V CA 1
ATOM 8192 C C . LEU C 3 346 ? 150.524 123.893 139.956 1.00 48.44 346 LEU V C 1
ATOM 8193 O O . LEU C 3 346 ? 151.615 124.096 140.435 1.00 68.23 346 LEU V O 1
ATOM 8198 N N . ALA C 3 347 ? 149.962 122.709 139.955 1.00 46.18 347 ALA V N 1
ATOM 8199 C CA . ALA C 3 347 ? 150.555 121.529 140.614 1.00 53.02 347 ALA V CA 1
ATOM 8200 C C . ALA C 3 347 ? 151.814 121.064 139.861 1.00 59.86 347 ALA V C 1
ATOM 8201 O O . ALA C 3 347 ? 152.374 120.019 140.261 1.00 74.92 347 ALA V O 1
ATOM 8203 N N . SER C 3 348 ? 152.258 121.764 138.819 1.00 56.74 348 SER V N 1
ATOM 8204 C CA . SER C 3 348 ? 153.469 121.369 138.064 1.00 65.87 348 SER V CA 1
ATOM 8205 C C . SER C 3 348 ? 154.564 122.418 138.236 1.00 72.93 348 SER V C 1
ATOM 8206 O O . SER C 3 348 ? 155.712 122.107 137.812 1.00 77.67 348 SER V O 1
ATOM 8209 N N . LEU C 3 349 ? 154.273 123.529 138.936 1.00 67.41 349 LEU V N 1
ATOM 8210 C CA . LEU C 3 349 ? 155.288 124.536 139.396 1.00 67.05 349 LEU V CA 1
ATOM 8211 C C . LEU C 3 349 ? 156.138 123.983 140.540 1.00 68.44 349 LEU V C 1
ATOM 8212 O O . LEU C 3 349 ? 155.556 123.382 141.465 1.00 79.31 349 LEU V O 1
ATOM 8217 N N . SER C 3 350 ? 157.452 124.209 140.517 1.00 72.01 350 SER V N 1
ATOM 8218 C CA . SER C 3 350 ? 158.362 123.806 141.630 1.00 73.25 350 SER V CA 1
ATOM 8219 C C . SER C 3 350 ? 157.925 124.474 142.948 1.00 84.48 350 SER V C 1
ATOM 8220 O O . SER C 3 350 ? 158.089 123.894 144.040 1.00 99.80 350 SER V O 1
ATOM 8223 N N . THR C 3 351 ? 157.316 125.645 142.852 1.00 70.46 351 THR V N 1
ATOM 8224 C CA . THR C 3 351 ? 156.751 126.397 143.996 1.00 65.75 351 THR V CA 1
ATOM 8225 C C . THR C 3 351 ? 155.657 125.601 144.706 1.00 51.77 351 THR V C 1
ATOM 8226 O O . THR C 3 351 ? 155.483 125.857 145.844 1.00 76.62 351 THR V O 1
ATOM 8230 N N . PHE C 3 352 ? 154.928 124.707 144.082 1.00 58.96 352 PHE V N 1
ATOM 8231 C CA . PHE C 3 352 ? 153.853 123.908 144.741 1.00 70.88 352 PHE V CA 1
ATOM 8232 C C . PHE C 3 352 ? 154.413 123.048 145.900 1.00 70.99 352 PHE V C 1
ATOM 8233 O O . PHE C 3 352 ? 153.684 122.833 146.897 1.00 63.08 352 PHE V O 1
ATOM 8241 N N . GLN C 3 353 ? 155.673 122.624 145.826 1.00 70.42 353 GLN V N 1
ATOM 8242 C CA . GLN C 3 353 ? 156.266 121.747 146.871 1.00 83.68 353 GLN V CA 1
ATOM 8243 C C . GLN C 3 353 ? 156.267 122.451 148.234 1.00 80.43 353 GLN V C 1
ATOM 8244 O O . GLN C 3 353 ? 156.643 121.772 149.234 1.00 119.91 353 GLN V O 1
ATOM 8250 N N . GLN C 3 354 ? 156.102 123.777 148.245 1.00 60.19 354 GLN V N 1
ATOM 8251 C CA . GLN C 3 354 ? 156.285 124.640 149.431 1.00 72.91 354 GLN V CA 1
ATOM 8252 C C . GLN C 3 354 ? 155.016 125.482 149.581 1.00 63.48 354 GLN V C 1
ATOM 8253 O O . GLN C 3 354 ? 155.093 126.651 150.006 1.00 84.53 354 GLN V O 1
ATOM 8259 N N . MET C 3 355 ? 153.903 124.838 149.269 1.00 64.03 355 MET V N 1
ATOM 8260 C CA . MET C 3 355 ? 152.528 125.390 149.231 1.00 63.62 355 MET V CA 1
ATOM 8261 C C . MET C 3 355 ? 151.532 124.314 149.699 1.00 56.43 355 MET V C 1
ATOM 8262 O O . MET C 3 355 ? 150.509 124.650 150.248 1.00 66.52 355 MET V O 1
ATOM 8267 N N . TRP C 3 356 ? 151.848 123.042 149.540 1.00 59.65 356 TRP V N 1
ATOM 8268 C CA . TRP C 3 356 ? 150.978 121.917 149.962 1.00 67.29 356 TRP V CA 1
ATOM 8269 C C . TRP C 3 356 ? 151.043 121.694 151.467 1.00 62.43 356 TRP V C 1
ATOM 8270 O O . TRP C 3 356 ? 152.003 122.118 152.087 1.00 88.76 356 TRP V O 1
ATOM 8281 N N . ILE C 3 357 ? 149.981 121.099 152.009 1.00 56.02 357 ILE V N 1
ATOM 8282 C CA . ILE C 3 357 ? 149.947 120.488 153.360 1.00 55.67 357 ILE V CA 1
ATOM 8283 C C . ILE C 3 357 ? 150.687 119.149 153.300 1.00 56.37 357 ILE V C 1
ATOM 8284 O O . ILE C 3 357 ? 150.232 118.261 152.598 1.00 66.48 357 ILE V O 1
ATOM 8289 N N . SER C 3 358 ? 151.755 119.001 154.063 1.00 64.39 358 SER V N 1
ATOM 8290 C CA . SER C 3 358 ? 152.495 117.728 154.233 1.00 63.31 358 SER V CA 1
ATOM 8291 C C . SER C 3 358 ? 151.735 116.857 155.204 1.00 50.70 358 SER V C 1
ATOM 8292 O O . SER C 3 358 ? 151.220 117.434 156.129 1.00 77.66 358 SER V O 1
ATOM 8295 N N . LYS C 3 359 ? 151.830 115.521 155.133 1.00 64.58 359 LYS V N 1
ATOM 8296 C CA . LYS C 3 359 ? 151.140 114.659 156.133 1.00 71.79 359 LYS V CA 1
ATOM 8297 C C . LYS C 3 359 ? 151.791 114.741 157.513 1.00 72.35 359 LYS V C 1
ATOM 8298 O O . LYS C 3 359 ? 151.026 114.574 158.458 1.00 71.00 359 LYS V O 1
ATOM 8304 N N . GLN C 3 360 ? 153.048 115.170 157.639 1.00 82.68 360 GLN V N 1
ATOM 8305 C CA . GLN C 3 360 ? 153.570 115.603 158.966 1.00 93.20 360 GLN V CA 1
ATOM 8306 C C . GLN C 3 360 ? 152.783 116.793 159.553 1.00 77.15 360 GLN V C 1
ATOM 8307 O O . GLN C 3 360 ? 152.563 116.791 160.776 1.00 99.33 360 GLN V O 1
ATOM 8313 N N . GLU C 3 361 ? 152.445 117.810 158.778 1.00 58.17 361 GLU V N 1
ATOM 8314 C CA . GLU C 3 361 ? 151.670 118.960 159.313 1.00 64.45 361 GLU V CA 1
ATOM 8315 C C . GLU C 3 361 ? 150.264 118.481 159.717 1.00 66.73 361 GLU V C 1
ATOM 8316 O O . GLU C 3 361 ? 149.675 119.076 160.663 1.00 72.29 361 GLU V O 1
ATOM 8322 N N . TYR C 3 362 ? 149.732 117.461 159.049 1.00 57.31 362 TYR V N 1
ATOM 8323 C CA . TYR C 3 362 ? 148.393 116.943 159.351 1.00 68.39 362 TYR V CA 1
ATOM 8324 C C . TYR C 3 362 ? 148.518 116.192 160.675 1.00 79.14 362 TYR V C 1
ATOM 8325 O O . TYR C 3 362 ? 147.622 116.383 161.536 1.00 106.82 362 TYR V O 1
ATOM 8334 N N . ASP C 3 363 ? 149.570 115.383 160.868 1.00 69.78 363 ASP V N 1
ATOM 8335 C CA . ASP C 3 363 ? 149.757 114.604 162.126 1.00 90.19 363 ASP V CA 1
ATOM 8336 C C . ASP C 3 363 ? 149.775 115.543 163.346 1.00 96.85 363 ASP V C 1
ATOM 8337 O O . ASP C 3 363 ? 149.205 115.138 164.404 1.00 82.20 363 ASP V O 1
ATOM 8342 N N . GLU C 3 364 ? 150.423 116.713 163.227 1.00 76.45 364 GLU V N 1
ATOM 8343 C CA . GLU C 3 364 ? 150.593 117.637 164.355 1.00 73.08 364 GLU V CA 1
ATOM 8344 C C . GLU C 3 364 ? 149.401 118.577 164.544 1.00 76.22 364 GLU V C 1
ATOM 8345 O O . GLU C 3 364 ? 149.179 118.993 165.698 1.00 100.78 364 GLU V O 1
ATOM 8351 N N . SER C 3 365 ? 148.695 118.958 163.488 1.00 72.59 365 SER V N 1
ATOM 8352 C CA . SER C 3 365 ? 147.722 120.089 163.523 1.00 66.83 365 SER V CA 1
ATOM 8353 C C . SER C 3 365 ? 146.281 119.631 163.290 1.00 69.70 365 SER V C 1
ATOM 8354 O O . SER C 3 365 ? 145.356 120.356 163.712 1.00 68.44 365 SER V O 1
ATOM 8357 N N . GLY C 3 366 ? 146.087 118.468 162.673 1.00 68.37 366 GLY V N 1
ATOM 8358 C CA . GLY C 3 366 ? 144.753 117.917 162.437 1.00 62.57 366 GLY V CA 1
ATOM 8359 C C . GLY C 3 366 ? 144.123 118.623 161.253 1.00 75.88 366 GLY V C 1
ATOM 8360 O O . GLY C 3 366 ? 144.747 119.468 160.573 1.00 54.75 366 GLY V O 1
ATOM 8361 N N . PRO C 3 367 ? 142.847 118.278 161.002 1.00 74.22 367 PRO V N 1
ATOM 8362 C CA . PRO C 3 367 ? 142.102 118.798 159.855 1.00 74.61 367 PRO V CA 1
ATOM 8363 C C . PRO C 3 367 ? 142.101 120.334 159.671 1.00 81.61 367 PRO V C 1
ATOM 8364 O O . PRO C 3 367 ? 142.058 120.779 158.533 1.00 83.90 367 PRO V O 1
ATOM 8368 N N . SER C 3 368 ? 142.187 121.121 160.747 1.00 99.04 368 SER V N 1
ATOM 8369 C CA . SER C 3 368 ? 142.100 122.602 160.670 1.00 99.19 368 SER V CA 1
ATOM 8370 C C . SER C 3 368 ? 143.341 123.212 160.032 1.00 79.96 368 SER V C 1
ATOM 8371 O O . SER C 3 368 ? 143.277 124.407 159.719 1.00 90.29 368 SER V O 1
ATOM 8374 N N . ILE C 3 369 ? 144.414 122.448 159.826 1.00 67.41 369 ILE V N 1
ATOM 8375 C CA . ILE C 3 369 ? 145.645 122.982 159.168 1.00 66.03 369 ILE V CA 1
ATOM 8376 C C . ILE C 3 369 ? 145.250 123.627 157.823 1.00 67.36 369 ILE V C 1
ATOM 8377 O O . ILE C 3 369 ? 145.974 124.495 157.365 1.00 67.74 369 ILE V O 1
ATOM 8382 N N . VAL C 3 370 ? 144.179 123.155 157.156 1.00 80.67 370 VAL V N 1
ATOM 8383 C CA . VAL C 3 370 ? 143.815 123.575 155.776 1.00 67.59 370 VAL V CA 1
ATOM 8384 C C . VAL C 3 370 ? 143.478 125.076 155.769 1.00 83.34 370 VAL V C 1
ATOM 8385 O O . VAL C 3 370 ? 143.790 125.725 154.751 1.00 81.75 370 VAL V O 1
ATOM 8389 N N . HIS C 3 371 ? 142.972 125.664 156.864 1.00 74.38 371 HIS V N 1
ATOM 8390 C CA . HIS C 3 371 ? 142.657 127.119 156.883 1.00 76.71 371 HIS V CA 1
ATOM 8391 C C . HIS C 3 371 ? 143.919 127.981 156.985 1.00 80.61 371 HIS V C 1
ATOM 8392 O O . HIS C 3 371 ? 143.940 129.112 156.425 1.00 80.21 371 HIS V O 1
ATOM 8399 N N . ARG C 3 372 ? 144.921 127.481 157.693 1.00 84.05 372 ARG V N 1
ATOM 8400 C CA . ARG C 3 372 ? 146.234 128.153 157.835 1.00 85.52 372 ARG V CA 1
ATOM 8401 C C . ARG C 3 372 ? 146.942 128.138 156.487 1.00 80.01 372 ARG V C 1
ATOM 8402 O O . ARG C 3 372 ? 147.645 129.130 156.216 1.00 107.18 372 ARG V O 1
ATOM 8410 N N . LYS C 3 373 ? 146.790 127.077 155.680 1.00 81.37 373 LYS V N 1
ATOM 8411 C CA . LYS C 3 373 ? 147.736 126.814 154.560 1.00 95.36 373 LYS V CA 1
ATOM 8412 C C . LYS C 3 373 ? 147.124 126.948 153.157 1.00 80.76 373 LYS V C 1
ATOM 8413 O O . LYS C 3 373 ? 147.890 127.245 152.224 1.00 84.84 373 LYS V O 1
ATOM 8419 N N . CYS C 3 374 ? 145.811 126.850 153.014 1.00 80.42 374 CYS V N 1
ATOM 8420 C CA . CYS C 3 374 ? 145.129 126.903 151.695 1.00 93.16 374 CYS V CA 1
ATOM 8421 C C . CYS C 3 374 ? 144.182 128.090 151.697 1.00 93.58 374 CYS V C 1
ATOM 8422 O O . CYS C 3 374 ? 143.148 128.060 152.392 1.00 103.44 374 CYS V O 1
ATOM 8425 N N . PHE C 3 375 ? 144.508 129.066 150.855 1.00 151.38 375 PHE V N 1
ATOM 8426 C CA . PHE C 3 375 ? 143.741 130.316 150.643 1.00 197.21 375 PHE V CA 1
ATOM 8427 C C . PHE C 3 375 ? 143.001 130.246 149.305 1.00 234.59 375 PHE V C 1
ATOM 8428 O O . PHE C 3 375 ? 141.849 130.664 149.260 1.00 258.61 375 PHE V O 1
ATOM 8437 N N . ALA D 4 13 ? 148.456 117.013 178.238 1.00 221.49 13 ALA W N 1
ATOM 8438 C CA . ALA D 4 13 ? 147.389 116.438 177.348 1.00 223.63 13 ALA W CA 1
ATOM 8439 C C . ALA D 4 13 ? 147.982 116.017 175.990 1.00 236.58 13 ALA W C 1
ATOM 8440 O O . ALA D 4 13 ? 148.057 114.794 175.740 1.00 237.19 13 ALA W O 1
ATOM 8442 N N . ASP D 4 14 ? 148.356 116.990 175.142 1.00 228.05 14 ASP W N 1
ATOM 8443 C CA . ASP D 4 14 ? 148.959 116.802 173.787 1.00 201.51 14 ASP W CA 1
ATOM 8444 C C . ASP D 4 14 ? 147.960 116.114 172.837 1.00 160.62 14 ASP W C 1
ATOM 8445 O O . ASP D 4 14 ? 148.406 115.529 171.818 1.00 151.29 14 ASP W O 1
ATOM 8450 N N . ILE D 4 15 ? 146.661 116.226 173.115 1.00 107.17 15 ILE W N 1
ATOM 8451 C CA . ILE D 4 15 ? 145.600 115.611 172.279 1.00 86.29 15 ILE W CA 1
ATOM 8452 C C . ILE D 4 15 ? 145.013 116.619 171.279 1.00 90.57 15 ILE W C 1
ATOM 8453 O O . ILE D 4 15 ? 144.173 116.176 170.483 1.00 117.00 15 ILE W O 1
ATOM 8458 N N . TYR D 4 16 ? 145.352 117.906 171.308 1.00 86.92 16 TYR W N 1
ATOM 8459 C CA . TYR D 4 16 ? 144.580 118.942 170.565 1.00 91.91 16 TYR W CA 1
ATOM 8460 C C . TYR D 4 16 ? 145.363 119.495 169.376 1.00 88.77 16 TYR W C 1
ATOM 8461 O O . TYR D 4 16 ? 146.607 119.621 169.453 1.00 92.45 16 TYR W O 1
ATOM 8470 N N . GLY D 4 17 ? 144.617 119.921 168.347 1.00 89.82 17 GLY W N 1
ATOM 8471 C CA . GLY D 4 17 ? 145.160 120.504 167.102 1.00 88.03 17 GLY W CA 1
ATOM 8472 C C . GLY D 4 17 ? 145.301 122.015 167.122 1.00 94.58 17 GLY W C 1
ATOM 8473 O O . GLY D 4 17 ? 145.298 122.634 168.203 1.00 125.34 17 GLY W O 1
ATOM 8474 N N . GLY D 4 18 ? 145.452 122.603 165.940 1.00 102.13 18 GLY W N 1
ATOM 8475 C CA . GLY D 4 18 ? 145.479 124.062 165.737 1.00 103.75 18 GLY W CA 1
ATOM 8476 C C . GLY D 4 18 ? 144.103 124.683 165.910 1.00 94.76 18 GLY W C 1
ATOM 8477 O O . GLY D 4 18 ? 144.026 125.891 166.088 1.00 121.49 18 GLY W O 1
ATOM 8478 N N . ASP D 4 19 ? 143.050 123.884 165.800 1.00 115.77 19 ASP W N 1
ATOM 8479 C CA . ASP D 4 19 ? 141.632 124.241 166.065 1.00 119.21 19 ASP W CA 1
ATOM 8480 C C . ASP D 4 19 ? 141.520 124.838 167.470 1.00 131.25 19 ASP W C 1
ATOM 8481 O O . ASP D 4 19 ? 141.980 124.177 168.437 1.00 169.10 19 ASP W O 1
ATOM 8486 N N . GLU D 4 20 ? 140.872 125.989 167.630 1.00 109.34 20 GLU W N 1
ATOM 8487 C CA . GLU D 4 20 ? 140.570 126.524 168.986 1.00 102.25 20 GLU W CA 1
ATOM 8488 C C . GLU D 4 20 ? 139.084 126.888 169.023 1.00 96.87 20 GLU W C 1
ATOM 8489 O O . GLU D 4 20 ? 138.269 126.019 169.384 1.00 100.22 20 GLU W O 1
ATOM 8495 N N . VAL D 4 21 ? 138.731 128.122 168.677 1.00 94.73 21 VAL W N 1
ATOM 8496 C CA . VAL D 4 21 ? 137.308 128.534 168.565 1.00 99.98 21 VAL W CA 1
ATOM 8497 C C . VAL D 4 21 ? 137.079 129.184 167.199 1.00 113.88 21 VAL W C 1
ATOM 8498 O O . VAL D 4 21 ? 137.757 130.187 166.881 1.00 124.08 21 VAL W O 1
ATOM 8502 N N . SER D 4 22 ? 136.130 128.636 166.446 1.00 103.54 22 SER W N 1
ATOM 8503 C CA . SER D 4 22 ? 135.618 129.242 165.197 1.00 115.24 22 SER W CA 1
ATOM 8504 C C . SER D 4 22 ? 134.393 130.091 165.565 1.00 97.06 22 SER W C 1
ATOM 8505 O O . SER D 4 22 ? 133.278 129.559 165.726 1.00 68.29 22 SER W O 1
ATOM 8508 N N . ALA D 4 23 ? 134.595 131.388 165.744 1.00 80.94 23 ALA W N 1
ATOM 8509 C CA . ALA D 4 23 ? 133.499 132.296 166.132 1.00 75.59 23 ALA W CA 1
ATOM 8510 C C . ALA D 4 23 ? 132.886 132.867 164.854 1.00 75.91 23 ALA W C 1
ATOM 8511 O O . ALA D 4 23 ? 133.637 133.151 163.880 1.00 83.33 23 ALA W O 1
ATOM 8513 N N . LEU D 4 24 ? 131.571 133.053 164.877 1.00 75.78 24 LEU W N 1
ATOM 8514 C CA . LEU D 4 24 ? 130.871 133.830 163.834 1.00 77.49 24 LEU W CA 1
ATOM 8515 C C . LEU D 4 24 ? 130.846 135.289 164.249 1.00 63.32 24 LEU W C 1
ATOM 8516 O O . LEU D 4 24 ? 130.610 135.572 165.393 1.00 109.93 24 LEU W O 1
ATOM 8521 N N . VAL D 4 25 ? 131.097 136.191 163.332 1.00 61.99 25 VAL W N 1
ATOM 8522 C CA . VAL D 4 25 ? 131.105 137.652 163.578 1.00 50.31 25 VAL W CA 1
ATOM 8523 C C . VAL D 4 25 ? 130.008 138.237 162.710 1.00 64.43 25 VAL W C 1
ATOM 8524 O O . VAL D 4 25 ? 130.049 138.051 161.480 1.00 82.81 25 VAL W O 1
ATOM 8528 N N . LEU D 4 26 ? 129.044 138.891 163.345 1.00 67.53 26 LEU W N 1
ATOM 8529 C CA . LEU D 4 26 ? 127.869 139.479 162.692 1.00 58.76 26 LEU W CA 1
ATOM 8530 C C . LEU D 4 26 ? 127.851 141.003 162.933 1.00 59.91 26 LEU W C 1
ATOM 8531 O O . LEU D 4 26 ? 128.012 141.441 164.053 1.00 79.24 26 LEU W O 1
ATOM 8536 N N . ASP D 4 27 ? 127.645 141.789 161.884 1.00 65.33 27 ASP W N 1
ATOM 8537 C CA . ASP D 4 27 ? 127.659 143.270 161.913 1.00 56.59 27 ASP W CA 1
ATOM 8538 C C . ASP D 4 27 ? 126.506 143.868 161.107 1.00 58.11 27 ASP W C 1
ATOM 8539 O O . ASP D 4 27 ? 126.683 144.088 159.914 1.00 69.85 27 ASP W O 1
ATOM 8544 N N . PRO D 4 28 ? 125.275 144.021 161.676 1.00 52.18 28 PRO W N 1
ATOM 8545 C CA . PRO D 4 28 ? 124.145 144.599 160.968 1.00 55.59 28 PRO W CA 1
ATOM 8546 C C . PRO D 4 28 ? 124.118 146.112 160.978 1.00 55.74 28 PRO W C 1
ATOM 8547 O O . PRO D 4 28 ? 124.459 146.645 162.000 1.00 79.41 28 PRO W O 1
ATOM 8551 N N . GLY D 4 29 ? 123.757 146.700 159.827 1.00 62.48 29 GLY W N 1
ATOM 8552 C CA . GLY D 4 29 ? 123.719 148.142 159.524 1.00 64.79 29 GLY W CA 1
ATOM 8553 C C . GLY D 4 29 ? 122.549 148.504 158.616 1.00 63.37 29 GLY W C 1
ATOM 8554 O O . GLY D 4 29 ? 121.973 147.629 158.018 1.00 99.02 29 GLY W O 1
ATOM 8555 N N . TYR D 4 30 ? 122.222 149.776 158.480 1.00 63.76 30 TYR W N 1
ATOM 8556 C CA . TYR D 4 30 ? 120.987 150.264 157.833 1.00 59.65 30 TYR W CA 1
ATOM 8557 C C . TYR D 4 30 ? 121.115 150.074 156.334 1.00 66.88 30 TYR W C 1
ATOM 8558 O O . TYR D 4 30 ? 120.114 149.759 155.697 1.00 68.14 30 TYR W O 1
ATOM 8567 N N . CYS D 4 31 ? 122.320 150.206 155.817 1.00 52.39 31 CYS W N 1
ATOM 8568 C CA . CYS D 4 31 ? 122.577 149.987 154.400 1.00 60.27 31 CYS W CA 1
ATOM 8569 C C . CYS D 4 31 ? 122.927 148.523 154.173 1.00 59.09 31 CYS W C 1
ATOM 8570 O O . CYS D 4 31 ? 122.294 147.879 153.314 1.00 86.36 31 CYS W O 1
ATOM 8573 N N . ASN D 4 32 ? 123.907 148.026 154.890 1.00 57.45 32 ASN W N 1
ATOM 8574 C CA . ASN D 4 32 ? 124.552 146.714 154.674 1.00 66.20 32 ASN W CA 1
ATOM 8575 C C . ASN D 4 32 ? 124.568 145.855 155.948 1.00 60.80 32 ASN W C 1
ATOM 8576 O O . ASN D 4 32 ? 124.798 146.360 157.027 1.00 90.80 32 ASN W O 1
ATOM 8581 N N . THR D 4 33 ? 124.540 144.552 155.808 1.00 62.86 33 THR W N 1
ATOM 8582 C CA . THR D 4 33 ? 124.803 143.567 156.883 1.00 56.33 33 THR W CA 1
ATOM 8583 C C . THR D 4 33 ? 125.964 142.661 156.453 1.00 61.52 33 THR W C 1
ATOM 8584 O O . THR D 4 33 ? 125.973 142.212 155.303 1.00 80.82 33 THR W O 1
ATOM 8588 N N . ARG D 4 34 ? 126.894 142.386 157.346 1.00 53.50 34 ARG W N 1
ATOM 8589 C CA . ARG D 4 34 ? 128.150 141.695 157.007 1.00 52.64 34 ARG W CA 1
ATOM 8590 C C . ARG D 4 34 ? 128.351 140.544 158.010 1.00 62.44 34 ARG W C 1
ATOM 8591 O O . ARG D 4 34 ? 128.145 140.721 159.213 1.00 67.25 34 ARG W O 1
ATOM 8599 N N . ALA D 4 35 ? 128.727 139.372 157.511 1.00 53.75 35 ALA W N 1
ATOM 8600 C CA . ALA D 4 35 ? 128.861 138.148 158.316 1.00 46.05 35 ALA W CA 1
ATOM 8601 C C . ALA D 4 35 ? 130.060 137.316 157.813 1.00 46.30 35 ALA W C 1
ATOM 8602 O O . ALA D 4 35 ? 130.580 137.557 156.707 1.00 46.29 35 ALA W O 1
ATOM 8604 N N . GLY D 4 36 ? 130.609 136.500 158.693 1.00 52.57 36 GLY W N 1
ATOM 8605 C CA . GLY D 4 36 ? 131.885 135.814 158.415 1.00 61.85 36 GLY W CA 1
ATOM 8606 C C . GLY D 4 36 ? 132.391 135.087 159.655 1.00 65.29 36 GLY W C 1
ATOM 8607 O O . GLY D 4 36 ? 131.692 135.051 160.698 1.00 61.76 36 GLY W O 1
ATOM 8608 N N . PHE D 4 37 ? 133.579 134.525 159.525 1.00 62.62 37 PHE W N 1
ATOM 8609 C CA . PHE D 4 37 ? 134.289 133.886 160.642 1.00 65.62 37 PHE W CA 1
ATOM 8610 C C . PHE D 4 37 ? 135.370 134.823 161.157 1.00 62.75 37 PHE W C 1
ATOM 8611 O O . PHE D 4 37 ? 135.952 135.548 160.385 1.00 71.06 37 PHE W O 1
ATOM 8619 N N . ALA D 4 38 ? 135.649 134.774 162.456 1.00 62.39 38 ALA W N 1
ATOM 8620 C CA . ALA D 4 38 ? 136.769 135.524 163.048 1.00 55.53 38 ALA W CA 1
ATOM 8621 C C . ALA D 4 38 ? 138.085 134.974 162.481 1.00 59.80 38 ALA W C 1
ATOM 8622 O O . ALA D 4 38 ? 138.150 133.806 162.029 1.00 84.70 38 ALA W O 1
ATOM 8624 N N . GLY D 4 39 ? 139.150 135.734 162.527 1.00 61.55 39 GLY W N 1
ATOM 8625 C CA . GLY D 4 39 ? 140.427 135.231 161.988 1.00 78.68 39 GLY W CA 1
ATOM 8626 C C . GLY D 4 39 ? 140.528 135.388 160.489 1.00 67.80 39 GLY W C 1
ATOM 8627 O O . GLY D 4 39 ? 141.394 134.745 159.899 1.00 99.21 39 GLY W O 1
ATOM 8628 N N . GLU D 4 40 ? 139.699 136.227 159.892 1.00 65.77 40 GLU W N 1
ATOM 8629 C CA . GLU D 4 40 ? 139.690 136.467 158.431 1.00 75.97 40 GLU W CA 1
ATOM 8630 C C . GLU D 4 40 ? 139.640 137.970 158.150 1.00 60.24 40 GLU W C 1
ATOM 8631 O O . GLU D 4 40 ? 139.059 138.692 158.899 1.00 70.99 40 GLU W O 1
ATOM 8637 N N . GLU D 4 41 ? 140.329 138.396 157.115 1.00 69.24 41 GLU W N 1
ATOM 8638 C CA . GLU D 4 41 ? 140.636 139.815 156.881 1.00 69.30 41 GLU W CA 1
ATOM 8639 C C . GLU D 4 41 ? 139.406 140.555 156.393 1.00 60.32 41 GLU W C 1
ATOM 8640 O O . GLU D 4 41 ? 139.510 141.803 156.479 1.00 80.02 41 GLU W O 1
ATOM 8646 N N . MET D 4 42 ? 138.388 139.876 155.825 1.00 53.75 42 MET W N 1
ATOM 8647 C CA . MET D 4 42 ? 137.144 140.537 155.349 1.00 49.85 42 MET W CA 1
ATOM 8648 C C . MET D 4 42 ? 135.948 139.630 155.476 1.00 47.58 42 MET W C 1
ATOM 8649 O O . MET D 4 42 ? 136.103 138.414 155.546 1.00 57.12 42 MET W O 1
ATOM 8654 N N . PRO D 4 43 ? 134.724 140.155 155.566 1.00 42.39 43 PRO W N 1
ATOM 8655 C CA . PRO D 4 43 ? 133.531 139.306 155.674 1.00 60.43 43 PRO W CA 1
ATOM 8656 C C . PRO D 4 43 ? 133.304 138.525 154.366 1.00 64.26 43 PRO W C 1
ATOM 8657 O O . PRO D 4 43 ? 133.624 139.009 153.270 1.00 73.85 43 PRO W O 1
ATOM 8661 N N . LYS D 4 44 ? 132.861 137.287 154.508 1.00 64.67 44 LYS W N 1
ATOM 8662 C CA . LYS D 4 44 ? 132.563 136.419 153.362 1.00 58.82 44 LYS W CA 1
ATOM 8663 C C . LYS D 4 44 ? 131.278 136.951 152.770 1.00 53.15 44 LYS W C 1
ATOM 8664 O O . LYS D 4 44 ? 131.235 137.057 151.535 1.00 77.02 44 LYS W O 1
ATOM 8670 N N . GLN D 4 45 ? 130.256 137.137 153.598 1.00 54.54 45 GLN W N 1
ATOM 8671 C CA . GLN D 4 45 ? 128.897 137.517 153.149 1.00 66.50 45 GLN W CA 1
ATOM 8672 C C . GLN D 4 45 ? 128.617 138.979 153.465 1.00 61.42 45 GLN W C 1
ATOM 8673 O O . GLN D 4 45 ? 128.657 139.309 154.607 1.00 72.77 45 GLN W O 1
ATOM 8679 N N . VAL D 4 46 ? 128.416 139.803 152.438 1.00 58.44 46 VAL W N 1
ATOM 8680 C CA . VAL D 4 46 ? 127.926 141.189 152.578 1.00 64.28 46 VAL W CA 1
ATOM 8681 C C . VAL D 4 46 ? 126.656 141.363 151.748 1.00 65.53 46 VAL W C 1
ATOM 8682 O O . VAL D 4 46 ? 126.746 141.132 150.541 1.00 93.11 46 VAL W O 1
ATOM 8686 N N . ILE D 4 47 ? 125.533 141.690 152.368 1.00 62.18 47 ILE W N 1
ATOM 8687 C CA . ILE D 4 47 ? 124.235 141.865 151.655 1.00 69.17 47 ILE W CA 1
ATOM 8688 C C . ILE D 4 47 ? 123.545 143.141 152.090 1.00 67.80 47 ILE W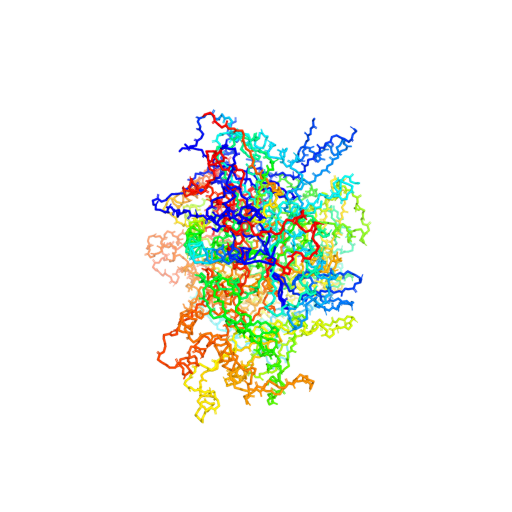 C 1
ATOM 8689 O O . ILE D 4 47 ? 123.751 143.620 153.189 1.00 83.39 47 ILE W O 1
ATOM 8694 N N . PRO D 4 48 ? 122.732 143.746 151.201 1.00 72.55 48 PRO W N 1
ATOM 8695 C CA . PRO D 4 48 ? 121.911 144.865 151.600 1.00 63.26 48 PRO W CA 1
ATOM 8696 C C . PRO D 4 48 ? 121.023 144.495 152.772 1.00 55.77 48 PRO W C 1
ATOM 8697 O O . PRO D 4 48 ? 120.514 143.395 152.820 1.00 96.48 48 PRO W O 1
ATOM 8701 N N . SER D 4 49 ? 120.751 145.461 153.625 1.00 59.67 49 SER W N 1
ATOM 8702 C CA . SER D 4 49 ? 119.764 145.318 154.716 1.00 69.92 49 SER W CA 1
ATOM 8703 C C . SER D 4 49 ? 118.358 145.507 154.156 1.00 54.97 49 SER W C 1
ATOM 8704 O O . SER D 4 49 ? 117.425 144.985 154.719 1.00 59.75 49 SER W O 1
ATOM 8707 N N . PHE D 4 50 ? 118.235 146.182 153.031 1.00 67.22 50 PHE W N 1
ATOM 8708 C CA . PHE D 4 50 ? 116.992 146.202 152.215 1.00 70.65 50 PHE W CA 1
ATOM 8709 C C . PHE D 4 50 ? 116.771 144.809 151.627 1.00 76.73 50 PHE W C 1
ATOM 8710 O O . PHE D 4 50 ? 117.677 144.236 151.010 1.00 95.00 50 PHE W O 1
ATOM 8718 N N . TYR D 4 51 ? 115.591 144.256 151.820 1.00 72.89 51 TYR W N 1
ATOM 8719 C CA . TYR D 4 51 ? 115.232 142.900 151.336 1.00 80.22 51 TYR W CA 1
ATOM 8720 C C . TYR D 4 51 ? 113.929 143.015 150.527 1.00 80.21 51 TYR W C 1
ATOM 8721 O O . TYR D 4 51 ? 113.114 143.938 150.765 1.00 80.11 51 TYR W O 1
ATOM 8730 N N . GLY D 4 52 ? 113.759 142.099 149.565 1.00 80.36 52 GLY W N 1
ATOM 8731 C CA . GLY D 4 52 ? 112.539 141.946 148.753 1.00 75.68 52 GLY W CA 1
ATOM 8732 C C . GLY D 4 52 ? 111.435 141.234 149.524 1.00 74.70 52 GLY W C 1
ATOM 8733 O O . GLY D 4 52 ? 111.728 140.271 150.241 1.00 71.42 52 GLY W O 1
ATOM 8734 N N . HIS D 4 53 ? 110.195 141.650 149.329 1.00 73.70 53 HIS W N 1
ATOM 8735 C CA . HIS D 4 53 ? 108.996 140.875 149.696 1.00 81.00 53 HIS W CA 1
ATOM 8736 C C . HIS D 4 53 ? 108.080 140.750 148.469 1.00 88.51 53 HIS W C 1
ATOM 8737 O O . HIS D 4 53 ? 107.897 141.774 147.727 1.00 85.69 53 HIS W O 1
ATOM 8744 N N . VAL D 4 54 ? 107.494 139.568 148.239 1.00 97.27 54 VAL W N 1
ATOM 8745 C CA . VAL D 4 54 ? 106.675 139.331 147.007 1.00 103.32 54 VAL W CA 1
ATOM 8746 C C . VAL D 4 54 ? 105.293 138.761 147.344 1.00 120.80 54 VAL W C 1
ATOM 8747 O O . VAL D 4 54 ? 104.286 139.513 147.192 1.00 122.44 54 VAL W O 1
ATOM 8751 N N . ASP D 4 55 ? 105.238 137.492 147.738 1.00 146.43 55 ASP W N 1
ATOM 8752 C CA . ASP D 4 55 ? 103.973 136.733 147.932 1.00 165.71 55 ASP W CA 1
ATOM 8753 C C . ASP D 4 55 ? 104.083 135.964 149.257 1.00 160.98 55 ASP W C 1
ATOM 8754 O O . ASP D 4 55 ? 104.009 134.714 149.250 1.00 165.47 55 ASP W O 1
ATOM 8759 N N . GLY D 4 56 ? 104.298 136.692 150.358 1.00 147.82 56 GLY W N 1
ATOM 8760 C CA . GLY D 4 56 ? 104.625 136.119 151.680 1.00 135.50 56 GLY W CA 1
ATOM 8761 C C . GLY D 4 56 ? 106.093 135.723 151.777 1.00 149.85 56 GLY W C 1
ATOM 8762 O O . GLY D 4 56 ? 106.610 135.664 152.916 1.00 155.17 56 GLY W O 1
ATOM 8763 N N . ARG D 4 57 ? 106.751 135.467 150.638 1.00 132.77 57 ARG W N 1
ATOM 8764 C CA . ARG D 4 57 ? 108.196 135.139 150.544 1.00 123.96 57 ARG W CA 1
ATOM 8765 C C . ARG D 4 57 ? 109.054 136.395 150.720 1.00 120.04 57 ARG W C 1
ATOM 8766 O O . ARG D 4 57 ? 108.731 137.425 150.114 1.00 124.29 57 ARG W O 1
ATOM 8774 N N . ASP D 4 58 ? 110.132 136.268 151.503 1.00 109.95 58 ASP W N 1
ATOM 8775 C CA . ASP D 4 58 ? 111.177 137.300 151.721 1.00 91.72 58 ASP W CA 1
ATOM 8776 C C . ASP D 4 58 ? 112.454 136.886 150.983 1.00 88.70 58 ASP W C 1
ATOM 8777 O O . ASP D 4 58 ? 112.845 135.713 151.052 1.00 108.03 58 ASP W O 1
ATOM 8782 N N . LEU D 4 59 ? 113.105 137.831 150.318 1.00 87.80 59 LEU W N 1
ATOM 8783 C CA . LEU D 4 59 ? 114.176 137.550 149.333 1.00 99.60 59 LEU W CA 1
ATOM 8784 C C . LEU D 4 59 ? 115.442 138.361 149.652 1.00 89.96 59 LEU W C 1
ATOM 8785 O O . LEU D 4 59 ? 115.420 139.598 149.573 1.00 100.05 59 LEU W O 1
ATOM 8790 N N . PHE D 4 60 ? 116.549 137.691 149.939 1.00 92.05 60 PHE W N 1
ATOM 8791 C CA . PHE D 4 60 ? 117.784 138.315 150.501 1.00 93.42 60 PHE W CA 1
ATOM 8792 C C . PHE D 4 60 ? 118.912 138.234 149.473 1.00 88.10 60 PHE W C 1
ATOM 8793 O O . PHE D 4 60 ? 119.124 137.163 148.863 1.00 98.13 60 PHE W O 1
ATOM 8801 N N . GLY D 4 61 ? 119.639 139.334 149.301 1.00 92.88 61 GLY W N 1
ATOM 8802 C CA . GLY D 4 61 ? 120.808 139.427 148.402 1.00 88.33 61 GLY W CA 1
ATOM 8803 C C . GLY D 4 61 ? 120.546 140.406 147.272 1.00 88.74 61 GLY W C 1
ATOM 8804 O O . GLY D 4 61 ? 119.432 140.426 146.737 1.00 99.03 61 GLY W O 1
ATOM 8805 N N . ASP D 4 62 ? 121.571 141.156 146.880 1.00 132.77 62 ASP W N 1
ATOM 8806 C CA . ASP D 4 62 ? 121.551 142.182 145.798 1.00 145.21 62 ASP W CA 1
ATOM 8807 C C . ASP D 4 62 ? 121.117 141.549 144.463 1.00 122.69 62 ASP W C 1
ATOM 8808 O O . ASP D 4 62 ? 120.602 142.264 143.589 1.00 148.60 62 ASP W O 1
ATOM 8813 N N . GLU D 4 63 ? 121.301 140.239 144.345 1.00 130.54 63 GLU W N 1
ATOM 8814 C CA . GLU D 4 63 ? 121.049 139.388 143.153 1.00 138.29 63 GLU W CA 1
ATOM 8815 C C . GLU D 4 63 ? 119.562 138.976 143.012 1.00 100.49 63 GLU W C 1
ATOM 8816 O O . GLU D 4 63 ? 119.188 138.455 141.957 1.00 96.31 63 GLU W O 1
ATOM 8822 N N . VAL D 4 64 ? 118.740 139.121 144.042 1.00 91.67 64 VAL W N 1
ATOM 8823 C CA . VAL D 4 64 ? 117.324 138.636 144.057 1.00 91.56 64 VAL W CA 1
ATOM 8824 C C . VAL D 4 64 ? 116.369 139.829 143.918 1.00 77.20 64 VAL W C 1
ATOM 8825 O O . VAL D 4 64 ? 115.192 139.637 143.738 1.00 65.65 64 VAL W O 1
ATOM 8829 N N . ILE D 4 65 ? 116.881 141.050 143.956 1.00 98.94 65 ILE W N 1
ATOM 8830 C CA . ILE D 4 65 ? 116.066 142.273 143.743 1.00 101.59 65 ILE W CA 1
ATOM 8831 C C . ILE D 4 65 ? 115.962 142.471 142.226 1.00 110.59 65 ILE W C 1
ATOM 8832 O O . ILE D 4 65 ? 116.969 142.867 141.611 1.00 115.64 65 ILE W O 1
ATOM 8837 N N . VAL D 4 66 ? 114.789 142.185 141.642 1.00 117.37 66 VAL W N 1
ATOM 8838 C CA . VAL D 4 66 ? 114.562 142.185 140.156 1.00 105.88 66 VAL W CA 1
ATOM 8839 C C . VAL D 4 66 ? 113.096 142.502 139.834 1.00 94.30 66 VAL W C 1
ATOM 8840 O O . VAL D 4 66 ? 112.223 142.196 140.644 1.00 96.02 66 VAL W O 1
ATOM 8844 N N . PRO D 4 67 ? 112.766 143.239 138.737 1.00 86.80 67 PRO W N 1
ATOM 8845 C CA . PRO D 4 67 ? 111.387 143.705 138.512 1.00 85.81 67 PRO W CA 1
ATOM 8846 C C . PRO D 4 67 ? 110.377 142.574 138.299 1.00 89.77 67 PRO W C 1
ATOM 8847 O O . PRO D 4 67 ? 110.576 141.724 137.425 1.00 109.12 67 PRO W O 1
ATOM 8851 N N . ARG D 4 68 ? 109.350 142.558 139.144 1.00 78.34 68 ARG W N 1
ATOM 8852 C CA . ARG D 4 68 ? 108.283 141.521 139.181 1.00 84.83 68 ARG W CA 1
ATOM 8853 C C . ARG D 4 68 ? 107.002 142.187 139.681 1.00 90.33 68 ARG W C 1
ATOM 8854 O O . ARG D 4 68 ? 107.101 143.246 140.304 1.00 96.21 68 ARG W O 1
ATOM 8862 N N . ALA D 4 69 ? 105.842 141.579 139.446 1.00 103.72 69 ALA W N 1
ATOM 8863 C CA . ALA D 4 69 ? 104.530 142.253 139.582 1.00 90.91 69 ALA W CA 1
ATOM 8864 C C . ALA D 4 69 ? 104.244 142.663 141.028 1.00 102.94 69 ALA W C 1
ATOM 8865 O O . ALA D 4 69 ? 103.761 143.804 141.229 1.00 128.92 69 ALA W O 1
ATOM 8867 N N . GLY D 4 70 ? 104.540 141.801 142.005 1.00 124.47 70 GLY W N 1
ATOM 8868 C CA . GLY D 4 70 ? 104.194 142.043 143.425 1.00 142.11 70 GLY W CA 1
ATOM 8869 C C . GLY D 4 70 ? 105.275 142.773 144.223 1.00 126.91 70 GLY W C 1
ATOM 8870 O O . GLY D 4 70 ? 104.996 143.124 145.388 1.00 121.43 70 GLY W O 1
ATOM 8871 N N . PHE D 4 71 ? 106.460 142.987 143.639 1.00 109.22 71 PHE W N 1
ATOM 8872 C CA . PHE D 4 71 ? 107.742 143.174 144.367 1.00 87.03 71 PHE W CA 1
ATOM 8873 C C . PHE D 4 71 ? 107.749 144.495 145.127 1.00 88.26 71 PHE W C 1
ATOM 8874 O O . PHE D 4 71 ? 107.473 145.557 144.540 1.00 109.59 71 PHE W O 1
ATOM 8882 N N . GLU D 4 72 ? 108.059 144.411 146.418 1.00 96.27 72 GLU W N 1
ATOM 8883 C CA . GLU D 4 72 ? 108.127 145.559 147.351 1.00 89.90 72 GLU W CA 1
ATOM 8884 C C . GLU D 4 72 ? 109.437 145.428 148.127 1.00 88.30 72 GLU W C 1
ATOM 8885 O O . GLU D 4 72 ? 109.850 144.288 148.450 1.00 84.85 72 GLU W O 1
ATOM 8891 N N . VAL D 4 73 ? 110.093 146.552 148.407 1.00 92.22 73 VAL W N 1
ATOM 8892 C CA . VAL D 4 73 ? 111.397 146.537 149.127 1.00 90.74 73 VAL W CA 1
ATOM 8893 C C . VAL D 4 73 ? 111.194 147.113 150.531 1.00 88.07 73 VAL W C 1
ATOM 8894 O O . VAL D 4 73 ? 110.565 148.180 150.658 1.00 90.00 73 VAL W O 1
ATOM 8898 N N . ARG D 4 74 ? 111.699 146.385 151.535 1.00 80.64 74 ARG W N 1
ATOM 8899 C CA . ARG D 4 74 ? 111.606 146.721 152.972 1.00 75.89 74 ARG W CA 1
ATOM 8900 C C . ARG D 4 74 ? 113.000 146.703 153.625 1.00 80.89 74 ARG W C 1
ATOM 8901 O O . ARG D 4 74 ? 113.936 146.142 153.060 1.00 81.08 74 ARG W O 1
ATOM 8909 N N . ASN D 4 75 ? 113.108 147.249 154.826 1.00 71.21 75 ASN W N 1
ATOM 8910 C CA . ASN D 4 75 ? 114.330 147.215 155.659 1.00 59.28 75 ASN W CA 1
ATOM 8911 C C . ASN D 4 75 ? 113.971 146.694 157.057 1.00 65.30 75 ASN W C 1
ATOM 8912 O O . ASN D 4 75 ? 112.877 147.045 157.560 1.00 89.59 75 ASN W O 1
ATOM 8917 N N . TYR D 4 76 ? 114.830 145.878 157.681 1.00 62.13 76 TYR W N 1
ATOM 8918 C CA . TYR D 4 76 ? 114.626 145.397 159.069 1.00 69.64 76 TYR W CA 1
ATOM 8919 C C . TYR D 4 76 ? 115.380 146.282 160.081 1.00 76.68 76 TYR W C 1
ATOM 8920 O O . TYR D 4 76 ? 115.223 146.076 161.288 1.00 84.38 76 TYR W O 1
ATOM 8929 N N . MET D 4 77 ? 116.138 147.273 159.608 1.00 81.74 77 MET W N 1
ATOM 8930 C CA . MET D 4 77 ? 116.837 148.292 160.438 1.00 82.02 77 MET W CA 1
ATOM 8931 C C . MET D 4 77 ? 116.110 149.641 160.349 1.00 69.43 77 MET W C 1
ATOM 8932 O O . MET D 4 77 ? 115.746 150.034 159.263 1.00 95.08 77 MET W O 1
ATOM 8937 N N . ASN D 4 78 ? 116.030 150.396 161.443 1.00 75.89 78 ASN W N 1
ATOM 8938 C CA . ASN D 4 78 ? 115.543 151.809 161.438 1.00 86.07 78 ASN W CA 1
ATOM 8939 C C . ASN D 4 78 ? 116.721 152.779 161.219 1.00 70.40 78 ASN W C 1
ATOM 8940 O O . ASN D 4 78 ? 117.868 152.353 161.313 1.00 79.61 78 ASN W O 1
ATOM 8945 N N . ARG D 4 79 ? 116.464 154.069 161.002 1.00 71.96 79 ARG W N 1
ATOM 8946 C CA . ARG D 4 79 ? 117.558 155.077 160.858 1.00 78.26 79 ARG W CA 1
ATOM 8947 C C . ARG D 4 79 ? 118.149 155.457 162.238 1.00 83.19 79 ARG W C 1
ATOM 8948 O O . ARG D 4 79 ? 118.970 156.424 162.323 1.00 90.97 79 ARG W O 1
ATOM 8956 N N . ASP D 4 80 ? 117.809 154.747 163.306 1.00 71.48 80 ASP W N 1
ATOM 8957 C CA . ASP D 4 80 ? 118.623 154.790 164.544 1.00 85.89 80 ASP W CA 1
ATOM 8958 C C . ASP D 4 80 ? 119.725 153.741 164.474 1.00 66.44 80 ASP W C 1
ATOM 8959 O O . ASP D 4 80 ? 120.388 153.585 165.472 1.00 82.60 80 ASP W O 1
ATOM 8964 N N . SER D 4 81 ? 119.876 153.020 163.371 1.00 75.56 81 SER W N 1
ATOM 8965 C CA . SER D 4 81 ? 120.859 151.914 163.194 1.00 68.73 81 SER W CA 1
ATOM 8966 C C . SER D 4 81 ? 120.567 150.753 164.180 1.00 71.83 81 SER W C 1
ATOM 8967 O O . SER D 4 81 ? 121.541 150.055 164.626 1.00 64.75 81 SER W O 1
ATOM 8970 N N . MET D 4 82 ? 119.291 150.517 164.497 1.00 59.15 82 MET W N 1
ATOM 8971 C CA . MET D 4 82 ? 118.866 149.438 165.415 1.00 72.60 82 MET W CA 1
ATOM 8972 C C . MET D 4 82 ? 117.814 148.569 164.715 1.00 76.61 82 MET W C 1
ATOM 8973 O O . MET D 4 82 ? 117.148 149.034 163.762 1.00 62.97 82 MET W O 1
ATOM 8978 N N . VAL D 4 83 ? 117.595 147.353 165.194 1.00 78.38 83 VAL W N 1
ATOM 8979 C CA . VAL D 4 83 ? 116.600 146.447 164.554 1.00 77.44 83 VAL W CA 1
ATOM 8980 C C . VAL D 4 83 ? 115.195 146.996 164.820 1.00 72.04 83 VAL W C 1
ATOM 8981 O O . VAL D 4 83 ? 114.835 147.197 165.981 1.00 90.39 83 VAL W O 1
ATOM 8985 N N . GLU D 4 84 ? 114.432 147.190 163.760 1.00 92.66 84 GLU W N 1
ATOM 8986 C CA . GLU D 4 84 ? 113.025 147.642 163.797 1.00 97.45 84 GLU W CA 1
ATOM 8987 C C . GLU D 4 84 ? 112.103 146.428 163.821 1.00 115.35 84 GLU W C 1
ATOM 8988 O O . GLU D 4 84 ? 111.013 146.548 164.434 1.00 147.73 84 GLU W O 1
ATOM 8994 N N . ASP D 4 85 ? 112.476 145.333 163.139 1.00 103.34 85 ASP W N 1
ATOM 8995 C CA . ASP D 4 85 ? 111.602 144.143 162.959 1.00 114.52 85 ASP W CA 1
ATOM 8996 C C . ASP D 4 85 ? 112.374 142.861 163.290 1.00 91.83 85 ASP W C 1
ATOM 8997 O O . ASP D 4 85 ? 113.091 142.360 162.427 1.00 107.60 85 ASP W O 1
ATOM 9002 N N . TRP D 4 86 ? 112.175 142.320 164.485 1.00 88.82 86 TRP W N 1
ATOM 9003 C CA . TRP D 4 86 ? 112.924 141.134 164.955 1.00 95.75 86 TRP W CA 1
ATOM 9004 C C . TRP D 4 86 ? 112.535 139.872 164.196 1.00 105.44 86 TRP W C 1
ATOM 9005 O O . TRP D 4 86 ? 113.355 138.935 164.178 1.00 132.14 86 TRP W O 1
ATOM 9016 N N . ASP D 4 87 ? 111.360 139.838 163.579 1.00 105.48 87 ASP W N 1
ATOM 9017 C CA . ASP D 4 87 ? 110.951 138.667 162.769 1.00 112.43 87 ASP W CA 1
ATOM 9018 C C . ASP D 4 87 ? 111.852 138.640 161.526 1.00 99.04 87 ASP W C 1
ATOM 9019 O O . ASP D 4 87 ? 112.557 137.620 161.289 1.00 97.60 87 ASP W O 1
ATOM 9024 N N . ALA D 4 88 ? 111.859 139.748 160.786 1.00 85.30 88 ALA W N 1
ATOM 9025 C CA . ALA D 4 88 ? 112.649 139.922 159.554 1.00 81.45 88 ALA W CA 1
ATOM 9026 C C . ALA D 4 88 ? 114.139 139.784 159.883 1.00 91.50 88 ALA W C 1
ATOM 9027 O O . ALA D 4 88 ? 114.841 139.116 159.103 1.00 86.48 88 ALA W O 1
ATOM 9029 N N . ALA D 4 89 ? 114.607 140.361 160.988 1.00 71.09 89 ALA W N 1
ATOM 9030 C CA . ALA D 4 89 ? 116.006 140.259 161.425 1.00 71.87 89 ALA W CA 1
ATOM 9031 C C . ALA D 4 89 ? 116.351 138.782 161.586 1.00 74.48 89 ALA W C 1
ATOM 9032 O O . ALA D 4 89 ? 117.442 138.354 161.097 1.00 69.37 89 ALA W O 1
ATOM 9034 N N . THR D 4 90 ? 115.464 138.000 162.194 1.00 73.91 90 THR W N 1
ATOM 9035 C CA . THR D 4 90 ? 115.728 136.552 162.378 1.00 85.15 90 THR W CA 1
ATOM 9036 C C . THR D 4 90 ? 115.838 135.855 161.007 1.00 89.43 90 THR W C 1
ATOM 9037 O O . THR D 4 90 ? 116.795 135.085 160.814 1.00 65.93 90 THR W O 1
ATOM 9041 N N . ARG D 4 91 ? 114.954 136.153 160.055 1.00 73.04 91 ARG W N 1
ATOM 9042 C CA . ARG D 4 91 ? 115.032 135.553 158.695 1.00 78.43 91 ARG W CA 1
ATOM 9043 C C . ARG D 4 91 ? 116.320 135.964 157.966 1.00 82.57 91 ARG W C 1
ATOM 9044 O O . ARG D 4 91 ? 116.944 135.056 157.340 1.00 89.01 91 ARG W O 1
ATOM 9052 N N . VAL D 4 92 ? 116.715 137.241 158.034 1.00 64.28 92 VAL W N 1
ATOM 9053 C CA . VAL D 4 92 ? 117.989 137.709 157.401 1.00 69.96 92 VAL W CA 1
ATOM 9054 C C . VAL D 4 92 ? 119.220 137.020 158.030 1.00 73.17 92 VAL W C 1
ATOM 9055 O O . VAL D 4 92 ? 120.130 136.576 157.283 1.00 60.30 92 VAL W O 1
ATOM 9059 N N . TRP D 4 93 ? 119.256 136.916 159.353 1.00 69.20 93 TRP W N 1
ATOM 9060 C CA . TRP D 4 93 ? 120.417 136.327 160.052 1.00 70.70 93 TRP W CA 1
ATOM 9061 C C . TRP D 4 93 ? 120.420 134.816 159.872 1.00 78.46 93 TRP W C 1
ATOM 9062 O O . TRP D 4 93 ? 121.532 134.259 159.784 1.00 96.34 93 TRP W O 1
ATOM 9073 N N . GLU D 4 94 ? 119.254 134.183 159.781 1.00 84.35 94 GLU W N 1
ATOM 9074 C CA . GLU D 4 94 ? 119.162 132.739 159.423 1.00 95.79 94 GLU W CA 1
ATOM 9075 C C . GLU D 4 94 ? 119.799 132.537 158.037 1.00 95.77 94 GLU W C 1
ATOM 9076 O O . GLU D 4 94 ? 120.608 131.590 157.873 1.00 92.64 94 GLU W O 1
ATOM 9082 N N . TYR D 4 95 ? 119.439 133.368 157.055 1.00 66.11 95 TYR W N 1
ATOM 9083 C CA . TYR D 4 95 ? 119.999 133.265 155.702 1.00 62.63 95 TYR W CA 1
ATOM 9084 C C . TYR D 4 95 ? 121.536 133.346 155.747 1.00 75.41 95 TYR W C 1
ATOM 9085 O O . TYR D 4 95 ? 122.238 132.438 155.188 1.00 69.53 95 TYR W O 1
ATOM 9094 N N . LEU D 4 96 ? 122.084 134.395 156.370 1.00 65.38 96 LEU W N 1
ATOM 9095 C CA . LEU D 4 96 ? 123.560 134.593 156.396 1.00 59.79 96 LEU W CA 1
ATOM 9096 C C . LEU D 4 96 ? 124.243 133.504 157.218 1.00 62.36 96 LEU W C 1
ATOM 9097 O O . LEU D 4 96 ? 125.092 132.835 156.699 1.00 72.76 96 LEU W O 1
ATOM 9102 N N . LEU D 4 97 ? 123.886 133.337 158.470 1.00 77.74 97 LEU W N 1
ATOM 9103 C CA . LEU D 4 97 ? 124.656 132.465 159.379 1.00 70.29 97 LEU W CA 1
ATOM 9104 C C . LEU D 4 97 ? 124.374 130.992 159.099 1.00 76.89 97 LEU W C 1
ATOM 9105 O O . LEU D 4 97 ? 125.304 130.204 159.366 1.00 91.30 97 LEU W O 1
ATOM 9110 N N . VAL D 4 98 ? 123.151 130.592 158.710 1.00 69.00 98 VAL W N 1
ATOM 9111 C CA . VAL D 4 98 ? 122.847 129.133 158.547 1.00 84.32 98 VAL W CA 1
ATOM 9112 C C . VAL D 4 98 ? 122.967 128.696 157.083 1.00 80.13 98 VAL W C 1
ATOM 9113 O O . VAL D 4 98 ? 123.853 127.845 156.814 1.00 83.04 98 VAL W O 1
ATOM 9117 N N . GLN D 4 99 ? 122.195 129.281 156.169 1.00 77.76 99 GLN W N 1
ATOM 9118 C CA . GLN D 4 99 ? 122.167 128.809 154.752 1.00 83.26 99 GLN W CA 1
ATOM 9119 C C . GLN D 4 99 ? 123.504 129.056 154.034 1.00 72.79 99 GLN W C 1
ATOM 9120 O O . GLN D 4 99 ? 123.942 128.171 153.305 1.00 87.75 99 GLN W O 1
ATOM 9126 N N . ARG D 4 100 ? 124.124 130.215 154.214 1.00 77.55 100 ARG W N 1
ATOM 9127 C CA . ARG D 4 100 ? 125.325 130.611 153.443 1.00 80.35 100 ARG W CA 1
ATOM 9128 C C . ARG D 4 100 ? 126.608 130.132 154.132 1.00 75.09 100 ARG W C 1
ATOM 9129 O O . ARG D 4 100 ? 127.564 129.815 153.398 1.00 83.68 100 ARG W O 1
ATOM 9137 N N . LEU D 4 101 ? 126.682 130.105 155.467 1.00 87.48 101 LEU W N 1
ATOM 9138 C CA . LEU D 4 101 ? 127.974 129.871 156.173 1.00 80.55 101 LEU W CA 1
ATOM 9139 C C . LEU D 4 101 ? 128.095 128.447 156.710 1.00 75.23 101 LEU W C 1
ATOM 9140 O O . LEU D 4 101 ? 129.257 128.081 156.976 1.00 96.74 101 LEU W O 1
ATOM 9145 N N . GLN D 4 102 ? 127.046 127.617 156.725 1.00 69.85 102 GLN W N 1
ATOM 9146 C CA . GLN D 4 102 ? 127.186 126.199 157.155 1.00 81.02 102 GLN W CA 1
ATOM 9147 C C . GLN D 4 102 ? 127.049 125.223 155.977 1.00 97.35 102 GLN W C 1
ATOM 9148 O O . GLN D 4 102 ? 126.666 125.588 154.865 1.00 89.94 102 GLN W O 1
ATOM 9154 N N . PRO D 4 103 ? 127.387 123.918 156.185 1.00 118.09 103 PRO W N 1
ATOM 9155 C CA . PRO D 4 103 ? 127.035 122.828 155.270 1.00 115.16 103 PRO W CA 1
ATOM 9156 C C . PRO D 4 103 ? 125.547 122.681 154.973 1.00 121.34 103 PRO W C 1
ATOM 9157 O O . PRO D 4 103 ? 124.717 122.779 155.875 1.00 116.50 103 PRO W O 1
ATOM 9161 N N . PRO D 4 104 ? 125.158 122.443 153.698 1.00 114.55 104 PRO W N 1
ATOM 9162 C CA . PRO D 4 104 ? 123.770 122.118 153.367 1.00 116.63 104 PRO W CA 1
ATOM 9163 C C . PRO D 4 104 ? 123.344 120.682 153.715 1.00 139.07 104 PRO W C 1
ATOM 9164 O O . PRO D 4 104 ? 124.181 119.849 154.011 1.00 138.83 104 PRO W O 1
ATOM 9168 N N . ARG D 4 105 ? 122.034 120.430 153.651 1.00 154.12 105 ARG W N 1
ATOM 9169 C CA . ARG D 4 105 ? 121.431 119.066 153.653 1.00 171.45 105 ARG W CA 1
ATOM 9170 C C . ARG D 4 105 ? 121.267 118.566 152.215 1.00 169.20 105 ARG W C 1
ATOM 9171 O O . ARG D 4 105 ? 121.050 119.362 151.304 1.00 169.15 105 ARG W O 1
ATOM 9179 N N . PRO D 4 106 ? 121.326 117.236 151.946 1.00 177.52 106 PRO W N 1
ATOM 9180 C CA . PRO D 4 106 ? 121.155 116.716 150.584 1.00 181.37 106 PRO W CA 1
ATOM 9181 C C . PRO D 4 106 ? 119.692 116.684 150.101 1.00 179.07 106 PRO W C 1
ATOM 9182 O O . PRO D 4 106 ? 118.809 116.521 150.922 1.00 169.65 106 PRO W O 1
ATOM 9186 N N . THR D 4 107 ? 119.462 116.810 148.787 1.00 172.57 107 THR W N 1
ATOM 9187 C CA . THR D 4 107 ? 118.120 116.634 148.152 1.00 177.99 107 THR W CA 1
ATOM 9188 C C . THR D 4 107 ? 117.713 115.157 148.213 1.00 173.55 107 THR W C 1
ATOM 9189 O O . THR D 4 107 ? 118.566 114.278 148.136 1.00 182.94 107 THR W O 1
ATOM 9193 N N . PRO D 4 108 ? 116.407 114.816 148.359 1.00 167.56 108 PRO W N 1
ATOM 9194 C CA . PRO D 4 108 ? 115.959 113.426 148.232 1.00 171.34 108 PRO W CA 1
ATOM 9195 C C . PRO D 4 108 ? 116.170 112.778 146.847 1.00 175.74 108 PRO W C 1
ATOM 9196 O O . PRO D 4 108 ? 116.023 113.431 145.813 1.00 166.68 108 PRO W O 1
ATOM 9200 N N . ALA D 4 109 ? 116.472 111.477 146.866 1.00 176.08 109 ALA W N 1
ATOM 9201 C CA . ALA D 4 109 ? 116.703 110.610 145.683 1.00 175.70 109 ALA W CA 1
ATOM 9202 C C . ALA D 4 109 ? 115.507 110.620 144.711 1.00 166.67 109 ALA W C 1
ATOM 9203 O O . ALA D 4 109 ? 115.739 110.438 143.492 1.00 158.14 109 ALA W O 1
ATOM 9205 N N . SER D 4 110 ? 114.283 110.822 145.209 1.00 176.46 110 SER W N 1
ATOM 9206 C CA . SER D 4 110 ? 113.040 110.892 144.399 1.00 174.85 110 SER W CA 1
ATOM 9207 C C . SER D 4 110 ? 112.962 112.203 143.595 1.00 183.38 110 SER W C 1
ATOM 9208 O O . SER D 4 110 ? 112.151 112.242 142.643 1.00 198.85 110 SER W O 1
ATOM 9211 N N . LYS D 4 111 ? 113.745 113.234 143.945 1.00 169.38 111 LYS W N 1
ATOM 9212 C CA . LYS D 4 111 ? 113.610 114.604 143.371 1.00 158.98 111 LYS W CA 1
ATOM 9213 C C . LYS D 4 111 ? 114.809 114.977 142.493 1.00 132.64 111 LYS W C 1
ATOM 9214 O O . LYS D 4 111 ? 114.687 115.965 141.750 1.00 155.01 111 LYS W O 1
ATOM 9220 N N . ASN D 4 112 ? 115.899 114.217 142.528 1.00 131.02 112 ASN W N 1
ATOM 9221 C CA . ASN D 4 112 ? 117.160 114.570 141.814 1.00 151.64 112 ASN W CA 1
ATOM 9222 C C . ASN D 4 112 ? 117.045 114.321 140.298 1.00 149.42 112 ASN W C 1
ATOM 9223 O O . ASN D 4 112 ? 117.942 114.794 139.571 1.00 152.59 112 ASN W O 1
ATOM 9228 N N . GLY D 4 113 ? 116.023 113.584 139.836 1.00 169.12 113 GLY W N 1
ATOM 9229 C CA . GLY D 4 113 ? 115.760 113.334 138.404 1.00 170.41 113 GLY W CA 1
ATOM 9230 C C . GLY D 4 113 ? 116.521 112.149 137.813 1.00 155.33 113 GLY W C 1
ATOM 9231 O O . GLY D 4 113 ? 116.218 111.813 136.656 1.00 162.02 113 GLY W O 1
ATOM 9232 N N . LEU D 4 114 ? 117.455 111.520 138.540 1.00 142.87 114 LEU W N 1
ATOM 9233 C CA . LEU D 4 114 ? 118.172 110.301 138.075 1.00 136.07 114 LEU W CA 1
ATOM 9234 C C . LEU D 4 114 ? 117.275 109.048 138.123 1.00 132.63 114 LEU W C 1
ATOM 9235 O O . LEU D 4 114 ? 117.512 108.146 137.286 1.00 143.28 114 LEU W O 1
ATOM 9240 N N . ASN D 4 115 ? 116.318 108.942 139.051 1.00 125.52 115 ASN W N 1
ATOM 9241 C CA . ASN D 4 115 ? 115.698 107.629 139.397 1.00 152.69 115 ASN W CA 1
ATOM 9242 C C . ASN D 4 115 ? 114.285 107.441 138.815 1.00 171.76 115 ASN W C 1
ATOM 9243 O O . ASN D 4 115 ? 113.681 106.384 139.122 1.00 167.53 115 ASN W O 1
ATOM 9248 N N . VAL D 4 116 ? 113.782 108.388 138.008 1.00 194.04 116 VAL W N 1
ATOM 9249 C CA . VAL D 4 116 ? 112.386 108.400 137.456 1.00 194.66 116 VAL W CA 1
ATOM 9250 C C . VAL D 4 116 ? 111.371 108.305 138.609 1.00 208.73 116 VAL W C 1
ATOM 9251 O O . VAL D 4 116 ? 111.618 108.906 139.683 1.00 200.70 116 VAL W O 1
ATOM 9255 N N . LYS D 4 139 ? 120.321 121.632 166.381 1.00 131.56 139 LYS W N 1
ATOM 9256 C CA . LYS D 4 139 ? 120.114 123.030 165.901 1.00 123.53 139 LYS W CA 1
ATOM 9257 C C . LYS D 4 139 ? 121.349 123.497 165.134 1.00 108.22 139 LYS W C 1
ATOM 9258 O O . LYS D 4 139 ? 122.379 122.827 165.192 1.00 109.38 139 LYS W O 1
ATOM 9264 N N . PRO D 4 140 ? 121.290 124.587 164.323 1.00 111.60 140 PRO W N 1
ATOM 9265 C CA . PRO D 4 140 ? 122.335 124.832 163.320 1.00 109.59 140 PRO W CA 1
ATOM 9266 C C . PRO D 4 140 ? 123.671 125.469 163.743 1.00 116.07 140 PRO W C 1
ATOM 9267 O O . PRO D 4 140 ? 124.641 125.135 163.042 1.00 141.25 140 PRO W O 1
ATOM 9271 N N . LEU D 4 141 ? 123.770 126.265 164.827 1.00 77.30 141 LEU W N 1
ATOM 9272 C CA . LEU D 4 141 ? 125.078 126.922 165.119 1.00 85.87 141 LEU W CA 1
ATOM 9273 C C . LEU D 4 141 ? 125.790 126.300 166.328 1.00 95.45 141 LEU W C 1
ATOM 9274 O O . LEU D 4 141 ? 126.600 127.001 166.962 1.00 138.31 141 LEU W O 1
ATOM 9279 N N . THR D 4 142 ? 125.651 125.002 166.559 1.00 101.58 142 THR W N 1
ATOM 9280 C CA . THR D 4 142 ? 126.135 124.325 167.792 1.00 101.62 142 THR W CA 1
ATOM 9281 C C . THR D 4 142 ? 127.662 124.362 167.952 1.00 105.43 142 THR W C 1
ATOM 9282 O O . THR D 4 142 ? 128.119 124.012 169.062 1.00 128.43 142 THR W O 1
ATOM 9286 N N . GLU D 4 143 ? 128.427 124.767 166.944 1.00 85.51 143 GLU W N 1
ATOM 9287 C CA . GLU D 4 143 ? 129.902 124.653 166.991 1.00 89.02 143 GLU W CA 1
ATOM 9288 C C . GLU D 4 143 ? 130.543 126.028 167.105 1.00 82.88 143 GLU W C 1
ATOM 9289 O O . GLU D 4 143 ? 131.767 126.060 167.313 1.00 92.06 143 GLU W O 1
ATOM 9295 N N . ASN D 4 144 ? 129.792 127.112 166.904 1.00 94.24 144 ASN W N 1
ATOM 9296 C CA . ASN D 4 144 ? 130.365 128.473 166.665 1.00 83.80 144 ASN W CA 1
ATOM 9297 C C . ASN D 4 144 ? 129.703 129.473 167.596 1.00 87.65 144 ASN W C 1
ATOM 9298 O O . ASN D 4 144 ? 128.516 129.722 167.434 1.00 93.29 144 ASN W O 1
ATOM 9303 N N . PRO D 4 145 ? 130.417 130.102 168.565 1.00 76.06 145 PRO W N 1
ATOM 9304 C CA . PRO D 4 145 ? 129.840 131.213 169.309 1.00 67.83 145 PRO W CA 1
ATOM 9305 C C . PRO D 4 145 ? 129.740 132.478 168.423 1.00 84.24 145 PRO W C 1
ATOM 9306 O O . PRO D 4 145 ? 130.485 132.649 167.468 1.00 71.07 145 PRO W O 1
ATOM 9310 N N . LEU D 4 146 ? 128.756 133.312 168.724 1.00 71.30 146 LEU W N 1
ATOM 9311 C CA . LEU D 4 146 ? 128.337 134.453 167.887 1.00 66.52 146 LEU W CA 1
ATOM 9312 C C . LEU D 4 146 ? 128.707 135.799 168.526 1.00 65.68 146 LEU W C 1
ATOM 9313 O O . LEU D 4 146 ? 128.132 136.119 169.586 1.00 77.04 146 LEU W O 1
ATOM 9318 N N . LEU D 4 147 ? 129.509 136.595 167.835 1.00 60.10 147 LEU W N 1
ATOM 9319 C CA . LEU D 4 147 ? 129.881 137.982 168.219 1.00 61.99 147 LEU W CA 1
ATOM 9320 C C . LEU D 4 147 ? 129.079 138.967 167.391 1.00 57.12 147 LEU W C 1
ATOM 9321 O O . LEU D 4 147 ? 129.242 138.963 166.201 1.00 71.84 147 LEU W O 1
ATOM 9326 N N . MET D 4 148 ? 128.223 139.751 168.038 1.00 67.83 148 MET W N 1
ATOM 9327 C CA . MET D 4 148 ? 127.227 140.598 167.354 1.00 63.86 148 MET W CA 1
ATOM 9328 C C . MET D 4 148 ? 127.578 142.053 167.654 1.00 64.92 148 MET W C 1
ATOM 9329 O O . MET D 4 148 ? 128.013 142.347 168.739 1.00 71.62 148 MET W O 1
ATOM 9334 N N . THR D 4 149 ? 127.467 142.923 166.670 1.00 72.44 149 THR W N 1
ATOM 9335 C CA . THR D 4 149 ? 127.861 144.345 166.750 1.00 65.25 149 THR W CA 1
ATOM 9336 C C . THR D 4 149 ? 126.610 145.231 166.885 1.00 73.04 149 THR W C 1
ATOM 9337 O O . THR D 4 149 ? 125.656 145.055 166.114 1.00 112.76 149 THR W O 1
ATOM 9341 N N . GLU D 4 150 ? 126.628 146.191 167.802 1.00 72.97 150 GLU W N 1
ATOM 9342 C CA . GLU D 4 150 ? 125.512 147.142 168.109 1.00 82.42 150 GLU W CA 1
ATOM 9343 C C . GLU D 4 150 ? 126.003 148.601 167.925 1.00 70.76 150 GLU W C 1
ATOM 9344 O O . GLU D 4 150 ? 127.214 148.881 167.951 1.00 74.33 150 GLU W O 1
ATOM 9350 N N . ALA D 4 151 ? 125.090 149.547 167.770 1.00 79.68 151 ALA W N 1
ATOM 9351 C CA . ALA D 4 151 ? 125.418 150.994 167.757 1.00 87.50 151 ALA W CA 1
ATOM 9352 C C . ALA D 4 151 ? 125.648 151.434 169.193 1.00 86.42 151 ALA W C 1
ATOM 9353 O O . ALA D 4 151 ? 125.050 150.873 170.111 1.00 94.42 151 ALA W O 1
ATOM 9355 N N . PRO D 4 152 ? 126.485 152.464 169.451 1.00 87.01 152 PRO W N 1
ATOM 9356 C CA . PRO D 4 152 ? 126.809 152.849 170.826 1.00 89.14 152 PRO W CA 1
ATOM 9357 C C . PRO D 4 152 ? 125.658 153.467 171.635 1.00 83.98 152 PRO W C 1
ATOM 9358 O O . PRO D 4 152 ? 125.759 153.461 172.859 1.00 101.89 152 PRO W O 1
ATOM 9362 N N . TRP D 4 153 ? 124.571 153.861 170.972 1.00 75.25 153 TRP W N 1
ATOM 9363 C CA . TRP D 4 153 ? 123.318 154.332 171.615 1.00 82.89 153 TRP W CA 1
ATOM 9364 C C . TRP D 4 153 ? 122.216 153.270 171.629 1.00 68.84 153 TRP W C 1
ATOM 9365 O O . TRP D 4 153 ? 121.039 153.619 171.912 1.00 86.87 153 TRP W O 1
ATOM 9376 N N . ASN D 4 154 ? 122.561 152.001 171.499 1.00 80.21 154 ASN W N 1
ATOM 9377 C CA . ASN D 4 154 ? 121.562 150.895 171.514 1.00 96.25 154 ASN W CA 1
ATOM 9378 C C . ASN D 4 154 ? 120.996 150.689 172.929 1.00 104.88 154 ASN W C 1
ATOM 9379 O O . ASN D 4 154 ? 121.776 150.290 173.827 1.00 121.45 154 ASN W O 1
ATOM 9384 N N . THR D 4 155 ? 119.688 150.918 173.112 1.00 99.43 155 THR W N 1
ATOM 9385 C CA . THR D 4 155 ? 118.989 150.879 174.427 1.00 103.28 155 THR W CA 1
ATOM 9386 C C . THR D 4 155 ? 118.898 149.466 175.009 1.00 113.74 155 THR W C 1
ATOM 9387 O O . THR D 4 155 ? 118.722 148.509 174.267 1.00 142.03 155 THR W O 1
ATOM 9391 N N . PRO D 4 156 ? 118.946 149.277 176.359 1.00 123.80 156 PRO W N 1
ATOM 9392 C CA . PRO D 4 156 ? 118.942 147.943 176.980 1.00 111.90 156 PRO W CA 1
ATOM 9393 C C . PRO D 4 156 ? 117.834 146.949 176.577 1.00 99.22 156 PRO W C 1
ATOM 9394 O O . PRO D 4 156 ? 118.173 145.810 176.401 1.00 121.87 156 PRO W O 1
ATOM 9398 N N . LYS D 4 157 ? 116.595 147.382 176.327 1.00 102.33 157 LYS W N 1
ATOM 9399 C CA . LYS D 4 157 ? 115.516 146.467 175.860 1.00 119.25 157 LYS W CA 1
ATOM 9400 C C . LYS D 4 157 ? 115.937 145.755 174.569 1.00 113.24 157 LYS W C 1
ATOM 9401 O O . LYS D 4 157 ? 115.655 144.549 174.423 1.00 145.40 157 LYS W O 1
ATOM 9407 N N . ALA D 4 158 ? 116.581 146.466 173.655 1.00 108.77 158 ALA W N 1
ATOM 9408 C CA . ALA D 4 158 ? 117.054 145.910 172.376 1.00 107.17 158 ALA W CA 1
ATOM 9409 C C . ALA D 4 158 ? 118.167 144.896 172.626 1.00 93.35 158 ALA W C 1
ATOM 9410 O O . ALA D 4 158 ? 118.138 143.809 171.974 1.00 117.53 158 ALA W O 1
ATOM 9412 N N . ARG D 4 159 ? 119.096 145.207 173.525 1.00 75.28 159 ARG W N 1
ATOM 9413 C CA . ARG D 4 159 ? 120.193 144.269 173.869 1.00 87.70 159 ARG W CA 1
ATOM 9414 C C . ARG D 4 159 ? 119.601 142.976 174.462 1.00 88.72 159 ARG W C 1
ATOM 9415 O O . ARG D 4 159 ? 120.020 141.884 174.054 1.00 102.09 159 ARG W O 1
ATOM 9423 N N . GLU D 4 160 ? 118.629 143.080 175.361 1.00 101.66 160 GLU W N 1
ATOM 9424 C CA . GLU D 4 160 ? 117.928 141.915 175.958 1.00 113.08 160 GLU W CA 1
ATOM 9425 C C . GLU D 4 160 ? 117.291 141.079 174.843 1.00 102.35 160 GLU W C 1
ATOM 9426 O O . GLU D 4 160 ? 117.357 139.840 174.924 1.00 104.35 160 GLU W O 1
ATOM 9432 N N . LYS D 4 161 ? 116.682 141.716 173.849 1.00 84.18 161 LYS W N 1
ATOM 9433 C CA . LYS D 4 161 ? 115.998 140.973 172.768 1.00 86.52 161 LYS W CA 1
ATOM 9434 C C . LYS D 4 161 ? 117.035 140.317 171.847 1.00 73.86 161 LYS W C 1
ATOM 9435 O O . LYS D 4 161 ? 116.757 139.246 171.313 1.00 80.14 161 LYS W O 1
ATOM 9441 N N . ALA D 4 162 ? 118.202 140.901 171.660 1.00 67.45 162 ALA W N 1
ATOM 9442 C CA . ALA D 4 162 ? 119.257 140.297 170.818 1.00 64.78 162 ALA W CA 1
ATOM 9443 C C . ALA D 4 162 ? 119.674 138.926 171.382 1.00 65.98 162 ALA W C 1
ATOM 9444 O O . ALA D 4 162 ? 119.600 137.956 170.632 1.00 86.95 162 ALA W O 1
ATOM 9446 N N . ILE D 4 163 ? 120.081 138.823 172.644 1.00 71.42 163 ILE W N 1
ATOM 9447 C CA . ILE D 4 163 ? 120.453 137.500 173.227 1.00 86.30 163 ILE W CA 1
ATOM 9448 C C . ILE D 4 163 ? 119.240 136.551 173.283 1.00 83.88 163 ILE W C 1
ATOM 9449 O O . ILE D 4 163 ? 119.455 135.338 173.024 1.00 101.08 163 ILE W O 1
ATOM 9454 N N . GLU D 4 164 ? 118.039 137.032 173.607 1.00 75.85 164 GLU W N 1
ATOM 9455 C CA . GLU D 4 164 ? 116.801 136.206 173.628 1.00 91.39 164 GLU W CA 1
ATOM 9456 C C . GLU D 4 164 ? 116.596 135.548 172.254 1.00 95.08 164 GLU W C 1
ATOM 9457 O O . GLU D 4 164 ? 116.450 134.320 172.206 1.00 107.34 164 GLU W O 1
ATOM 9463 N N . VAL D 4 165 ? 116.639 136.330 171.178 1.00 89.21 165 VAL W N 1
ATOM 9464 C CA . VAL D 4 165 ? 116.438 135.840 169.789 1.00 85.55 165 VAL W CA 1
ATOM 9465 C C . VAL D 4 165 ? 117.572 134.883 169.421 1.00 85.55 165 VAL W C 1
ATOM 9466 O O . VAL D 4 165 ? 117.280 133.838 168.870 1.00 102.96 165 VAL W O 1
ATOM 9470 N N . VAL D 4 166 ? 118.813 135.226 169.722 1.00 79.71 166 VAL W N 1
ATOM 9471 C CA . VAL D 4 166 ? 119.994 134.417 169.338 1.00 74.31 166 VAL W CA 1
ATOM 9472 C C . VAL D 4 166 ? 119.990 133.088 170.081 1.00 80.19 166 VAL W C 1
ATOM 9473 O O . VAL D 4 166 ? 120.217 132.087 169.420 1.00 117.27 166 VAL W O 1
ATOM 9477 N N . MET D 4 167 ? 119.745 133.046 171.384 1.00 92.50 167 MET W N 1
ATOM 9478 C CA . MET D 4 167 ? 119.805 131.757 172.144 1.00 91.00 167 MET W CA 1
ATOM 9479 C C . MET D 4 167 ? 118.619 130.848 171.770 1.00 96.14 167 MET W C 1
ATOM 9480 O O . MET D 4 167 ? 118.846 129.650 171.688 1.00 129.24 167 MET W O 1
ATOM 9485 N N . GLU D 4 168 ? 117.414 131.370 171.521 1.00 89.29 168 GLU W N 1
ATOM 9486 C CA . GLU D 4 168 ? 116.208 130.537 171.264 1.00 111.47 168 GLU W CA 1
ATOM 9487 C C . GLU D 4 168 ? 116.217 129.925 169.859 1.00 106.81 168 GLU W C 1
ATOM 9488 O O . GLU D 4 168 ? 115.839 128.756 169.729 1.00 151.68 168 GLU W O 1
ATOM 9494 N N . ASN D 4 169 ? 116.662 130.643 168.845 1.00 96.70 169 ASN W N 1
ATOM 9495 C CA . ASN D 4 169 ? 116.557 130.181 167.435 1.00 101.54 169 ASN W CA 1
ATOM 9496 C C . ASN D 4 169 ? 117.655 129.174 167.064 1.00 101.54 169 ASN W C 1
ATOM 9497 O O . ASN D 4 169 ? 117.311 128.243 166.306 1.00 134.92 169 ASN W O 1
ATOM 9502 N N . TRP D 4 170 ? 118.901 129.297 167.526 1.00 79.37 170 TRP W N 1
ATOM 9503 C CA . TRP D 4 170 ? 120.027 128.708 166.760 1.00 93.11 170 TRP W CA 1
ATOM 9504 C C . TRP D 4 170 ? 120.904 127.726 167.511 1.00 90.25 170 TRP W C 1
ATOM 9505 O O . TRP D 4 170 ? 121.761 127.078 166.814 1.00 116.15 170 TRP W O 1
ATOM 9516 N N . GLY D 4 171 ? 120.741 127.542 168.798 1.00 69.73 171 GLY W N 1
ATOM 9517 C CA . GLY D 4 171 ? 121.586 126.531 169.472 1.00 90.24 171 GLY W CA 1
ATOM 9518 C C . GLY D 4 171 ? 123.059 126.909 169.536 1.00 79.50 171 GLY W C 1
ATOM 9519 O O . GLY D 4 171 ? 123.875 126.023 169.907 1.00 89.17 171 GLY W O 1
ATOM 9520 N N . THR D 4 172 ? 123.350 128.201 169.366 1.00 85.84 172 THR W N 1
ATOM 9521 C CA . THR D 4 172 ? 124.666 128.853 169.592 1.00 81.59 172 THR W CA 1
ATOM 9522 C C . THR D 4 172 ? 125.158 128.522 170.995 1.00 75.48 172 THR W C 1
ATOM 9523 O O . THR D 4 172 ? 124.370 128.566 171.937 1.00 79.07 172 THR W O 1
ATOM 9527 N N . PRO D 4 173 ? 126.440 128.133 171.173 1.00 65.94 173 PRO W N 1
ATOM 9528 C CA . PRO D 4 173 ? 126.971 127.762 172.473 1.00 79.75 173 PRO W CA 1
ATOM 9529 C C . PRO D 4 173 ? 127.124 128.958 173.415 1.00 84.24 173 PRO W C 1
ATOM 9530 O O . PRO D 4 173 ? 127.011 128.752 174.601 1.00 112.29 173 PRO W O 1
ATOM 9534 N N . ALA D 4 174 ? 127.440 130.127 172.872 1.00 78.53 174 ALA W N 1
ATOM 9535 C CA . ALA D 4 174 ? 127.867 131.320 173.623 1.00 74.95 174 ALA W CA 1
ATOM 9536 C C . ALA D 4 174 ? 127.829 132.574 172.738 1.00 76.43 174 ALA W C 1
ATOM 9537 O O . ALA D 4 174 ? 127.926 132.486 171.540 1.00 74.80 174 ALA W O 1
ATOM 9539 N N . PHE D 4 175 ? 127.704 133.735 173.353 1.00 91.13 175 PHE W N 1
ATOM 9540 C CA . PHE D 4 175 ? 127.283 135.007 172.710 1.00 75.47 175 PHE W CA 1
ATOM 9541 C C . PHE D 4 175 ? 128.083 136.166 173.278 1.00 58.61 175 PHE W C 1
ATOM 9542 O O . PHE D 4 175 ? 128.562 136.136 174.405 1.00 72.55 175 PHE W O 1
ATOM 9550 N N . TRP D 4 176 ? 128.286 137.164 172.463 1.00 63.56 176 TRP W N 1
ATOM 9551 C CA . TRP D 4 176 ? 128.900 138.446 172.871 1.00 68.86 176 TRP W CA 1
ATOM 9552 C C . TRP D 4 176 ? 128.284 139.542 172.021 1.00 66.69 176 TRP W C 1
ATOM 9553 O O . TRP D 4 176 ? 127.965 139.288 170.843 1.00 78.88 176 TRP W O 1
ATOM 9564 N N . LEU D 4 177 ? 128.205 140.738 172.569 1.00 72.25 177 LEU W N 1
ATOM 9565 C CA . LEU D 4 177 ? 127.472 141.859 171.961 1.00 78.38 177 LEU W CA 1
ATOM 9566 C C . LEU D 4 177 ? 128.276 143.108 172.198 1.00 71.73 177 LEU W C 1
ATOM 9567 O O . LEU D 4 177 ? 128.297 143.519 173.335 1.00 96.13 177 LEU W O 1
ATOM 9572 N N . SER D 4 178 ? 128.893 143.684 171.166 1.00 64.88 178 SER W N 1
ATOM 9573 C CA . SER D 4 178 ? 129.827 144.808 171.377 1.00 67.48 178 SER W CA 1
ATOM 9574 C C . SER D 4 178 ? 129.544 145.979 170.484 1.00 56.75 178 SER W C 1
ATOM 9575 O O . SER D 4 178 ? 128.896 145.861 169.505 1.00 92.00 178 SER W O 1
ATOM 9578 N N . ARG D 4 179 ? 130.145 147.096 170.839 1.00 89.92 179 ARG W N 1
ATOM 9579 C CA . ARG D 4 179 ? 129.801 148.401 170.263 1.00 80.37 179 ARG W CA 1
ATOM 9580 C C . ARG D 4 179 ? 130.738 148.666 169.098 1.00 65.39 179 ARG W C 1
ATOM 9581 O O . ARG D 4 179 ? 131.968 148.621 169.279 1.00 87.78 179 ARG W O 1
ATOM 9589 N N . THR D 4 180 ? 130.130 149.115 168.009 1.00 65.31 180 THR W N 1
ATOM 9590 C CA . THR D 4 180 ? 130.758 149.527 166.737 1.00 73.97 180 THR W CA 1
ATOM 9591 C C . THR D 4 180 ? 132.038 150.352 166.958 1.00 92.12 180 THR W C 1
ATOM 9592 O O . THR D 4 180 ? 133.048 150.070 166.298 1.00 103.08 180 THR W O 1
ATOM 9596 N N . PRO D 4 181 ? 132.086 151.390 167.832 1.00 83.42 181 PRO W N 1
ATOM 9597 C CA . PRO D 4 181 ? 133.301 152.190 167.998 1.00 68.48 181 PRO W CA 1
ATOM 9598 C C . PRO D 4 181 ? 134.511 151.446 168.566 1.00 72.62 181 PRO W C 1
ATOM 9599 O O . PRO D 4 181 ? 135.672 151.771 168.123 1.00 48.40 181 PRO W O 1
ATOM 9603 N N . VAL D 4 182 ? 134.263 150.499 169.494 1.00 68.43 182 VAL W N 1
ATOM 9604 C CA . VAL D 4 182 ? 135.358 149.717 170.135 1.00 68.23 182 VAL W CA 1
ATOM 9605 C C . VAL D 4 182 ? 136.005 148.899 169.037 1.00 73.25 182 VAL W C 1
ATOM 9606 O O . VAL D 4 182 ? 137.286 148.911 168.914 1.00 84.52 182 VAL W O 1
ATOM 9610 N N . LEU D 4 183 ? 135.157 148.223 168.264 1.00 61.59 183 LEU W N 1
ATOM 9611 C CA . LEU D 4 183 ? 135.642 147.349 167.178 1.00 63.23 183 LEU W CA 1
ATOM 9612 C C . LEU D 4 183 ? 136.424 148.208 166.166 1.00 62.88 183 LEU W C 1
ATOM 9613 O O . LEU D 4 183 ? 137.544 147.775 165.784 1.00 59.75 183 LEU W O 1
ATOM 9618 N N . ALA D 4 184 ? 135.899 149.349 165.715 1.00 46.85 184 ALA W N 1
ATOM 9619 C CA . ALA D 4 184 ? 136.668 150.210 164.785 1.00 53.69 184 ALA W CA 1
ATOM 9620 C C . ALA D 4 184 ? 138.038 150.610 165.387 1.00 70.46 184 ALA W C 1
ATOM 9621 O O . ALA D 4 184 ? 139.014 150.700 164.628 1.00 66.47 184 ALA W O 1
ATOM 9623 N N . ALA D 4 185 ? 138.176 150.831 166.701 1.00 76.03 185 ALA W N 1
ATOM 9624 C CA . ALA D 4 185 ? 139.481 151.216 167.283 1.00 71.55 185 ALA W CA 1
ATOM 9625 C C . ALA D 4 185 ? 140.407 150.005 167.238 1.00 84.31 185 ALA W C 1
ATOM 9626 O O . ALA D 4 185 ? 141.573 150.198 166.821 1.00 60.95 185 ALA W O 1
ATOM 9628 N N . PHE D 4 186 ? 139.919 148.791 167.571 1.00 71.39 186 PHE W N 1
ATOM 9629 C CA . PHE D 4 186 ? 140.778 147.573 167.486 1.00 72.66 186 PHE W CA 1
ATOM 9630 C C . PHE D 4 186 ? 141.150 147.262 166.017 1.00 76.70 186 PHE W C 1
ATOM 9631 O O . PHE D 4 186 ? 142.270 146.810 165.765 1.00 65.61 186 PHE W O 1
ATOM 9639 N N . ALA D 4 187 ? 140.245 147.531 165.073 1.00 72.15 187 ALA W N 1
ATOM 9640 C CA . ALA D 4 187 ? 140.508 147.450 163.621 1.00 76.55 187 ALA W CA 1
ATOM 9641 C C . ALA D 4 187 ? 141.629 148.395 163.190 1.00 65.97 187 ALA W C 1
ATOM 9642 O O . ALA D 4 187 ? 142.220 148.123 162.141 1.00 87.09 187 ALA W O 1
ATOM 9644 N N . ALA D 4 188 ? 141.899 149.463 163.937 1.00 73.61 188 ALA W N 1
ATOM 9645 C CA . ALA D 4 188 ? 143.036 150.391 163.692 1.00 83.25 188 ALA W CA 1
ATOM 9646 C C . ALA D 4 188 ? 144.239 150.019 164.551 1.00 79.29 188 ALA W C 1
ATOM 9647 O O . ALA D 4 188 ? 145.260 150.723 164.409 1.00 60.81 188 ALA W O 1
ATOM 9649 N N . GLY D 4 189 ? 144.101 149.004 165.425 1.00 75.21 189 GLY W N 1
ATOM 9650 C CA . GLY D 4 189 ? 145.177 148.487 166.295 1.00 73.26 189 GLY W CA 1
ATOM 9651 C C . GLY D 4 189 ? 145.411 149.374 167.513 1.00 89.52 189 GLY W C 1
ATOM 9652 O O . GLY D 4 189 ? 146.598 149.537 167.926 1.00 104.15 189 GLY W O 1
ATOM 9653 N N . LYS D 4 190 ? 144.340 149.919 168.096 1.00 69.69 190 LYS W N 1
ATOM 9654 C CA . LYS D 4 190 ? 144.444 150.992 169.124 1.00 81.95 190 LYS W CA 1
ATOM 9655 C C . LYS D 4 190 ? 143.601 150.660 170.343 1.00 84.04 190 LYS W C 1
ATOM 9656 O O . LYS D 4 190 ? 142.435 150.346 170.178 1.00 86.25 190 LYS W O 1
ATOM 9662 N N . ALA D 4 191 ? 144.178 150.893 171.522 1.00 93.12 191 ALA W N 1
ATOM 9663 C CA . ALA D 4 191 ? 143.530 150.780 172.842 1.00 96.78 191 ALA W CA 1
ATOM 9664 C C . ALA D 4 191 ? 142.606 151.979 173.070 1.00 86.49 191 ALA W C 1
ATOM 9665 O O . ALA D 4 191 ? 141.502 151.825 173.640 1.00 78.86 191 ALA W O 1
ATOM 9667 N N . THR D 4 192 ? 143.129 153.154 172.762 1.00 82.01 192 THR W N 1
ATOM 9668 C CA . THR D 4 192 ? 142.540 154.460 173.117 1.00 85.20 192 THR W CA 1
ATOM 9669 C C . THR D 4 192 ? 142.544 155.266 171.833 1.00 82.70 192 THR W C 1
ATOM 9670 O O . THR D 4 192 ? 143.642 155.458 171.232 1.00 73.77 192 THR W O 1
ATOM 9674 N N . ALA D 4 193 ? 141.367 155.745 171.450 1.00 79.75 193 ALA W N 1
ATOM 9675 C CA . ALA D 4 193 ? 141.214 156.449 170.170 1.00 77.68 193 ALA W CA 1
ATOM 9676 C C . ALA D 4 193 ? 139.951 157.300 170.167 1.00 81.64 193 ALA W C 1
ATOM 9677 O O . ALA D 4 193 ? 138.990 157.016 170.929 1.00 67.83 193 ALA W O 1
ATOM 9679 N N . LEU D 4 194 ? 139.958 158.313 169.306 1.00 75.18 194 LEU W N 1
ATOM 9680 C CA . LEU D 4 194 ? 138.737 159.099 169.021 1.00 83.93 194 LEU W CA 1
ATOM 9681 C C . LEU D 4 194 ? 138.158 158.576 167.704 1.00 86.63 194 LEU W C 1
ATOM 9682 O O . LEU D 4 194 ? 138.860 158.712 166.669 1.00 93.22 194 LEU W O 1
ATOM 9687 N N . VAL D 4 195 ? 136.981 157.950 167.738 1.00 66.52 195 VAL W N 1
ATOM 9688 C CA . VAL D 4 195 ? 136.429 157.266 166.538 1.00 64.61 195 VAL W CA 1
ATOM 9689 C C . VAL D 4 195 ? 135.367 158.145 165.884 1.00 57.14 195 VAL W C 1
ATOM 9690 O O . VAL D 4 195 ? 134.343 158.406 166.519 1.00 75.58 195 VAL W O 1
ATOM 9694 N N . ILE D 4 196 ? 135.628 158.578 164.666 1.00 56.17 196 ILE W N 1
ATOM 9695 C CA . ILE D 4 196 ? 134.675 159.289 163.779 1.00 62.73 196 ILE W CA 1
ATOM 9696 C C . ILE D 4 196 ? 134.140 158.302 162.752 1.00 61.71 196 ILE W C 1
ATOM 9697 O O . ILE D 4 196 ? 134.935 157.690 162.054 1.00 64.80 196 ILE W O 1
ATOM 9702 N N . ASP D 4 197 ? 132.824 158.133 162.726 1.00 68.91 197 ASP W N 1
ATOM 9703 C CA . ASP D 4 197 ? 132.187 156.976 162.073 1.00 77.71 197 ASP W CA 1
ATOM 9704 C C . ASP D 4 197 ? 131.026 157.485 161.250 1.00 64.41 197 ASP W C 1
ATOM 9705 O O . ASP D 4 197 ? 129.960 157.711 161.847 1.00 79.70 197 ASP W O 1
ATOM 9710 N N . VAL D 4 198 ? 131.254 157.670 159.960 1.00 51.63 198 VAL W N 1
ATOM 9711 C CA . VAL D 4 198 ? 130.312 158.317 159.009 1.00 68.23 198 VAL W CA 1
ATOM 9712 C C . VAL D 4 198 ? 129.659 157.215 158.158 1.00 65.30 198 VAL W C 1
ATOM 9713 O O . VAL D 4 198 ? 130.201 156.787 157.088 1.00 75.01 198 VAL W O 1
ATOM 9717 N N . GLY D 4 199 ? 128.502 156.776 158.593 1.00 72.26 199 GLY W N 1
ATOM 9718 C CA . GLY D 4 199 ? 127.835 155.614 157.985 1.00 83.99 199 GLY W CA 1
ATOM 9719 C C . GLY D 4 199 ? 126.800 155.999 156.966 1.00 56.95 199 GLY W C 1
ATOM 9720 O O . GLY D 4 199 ? 126.972 156.970 156.253 1.00 74.85 199 GLY W O 1
ATOM 9721 N N . GLY D 4 200 ? 125.766 155.189 156.876 1.00 55.79 200 GLY W N 1
ATOM 9722 C CA . GLY D 4 200 ? 124.597 155.507 156.062 1.00 55.99 200 GLY W CA 1
ATOM 9723 C C . GLY D 4 200 ? 123.671 156.390 156.835 1.00 57.66 200 GLY W C 1
ATOM 9724 O O . GLY D 4 200 ? 123.570 157.545 156.512 1.00 94.90 200 GLY W O 1
ATOM 9725 N N . ALA D 4 201 ? 123.023 155.851 157.842 1.00 67.53 201 ALA W N 1
ATOM 9726 C CA . ALA D 4 201 ? 121.913 156.496 158.554 1.00 76.70 201 ALA W CA 1
ATOM 9727 C C . ALA D 4 201 ? 122.441 157.535 159.535 1.00 75.19 201 ALA W C 1
ATOM 9728 O O . ALA D 4 201 ? 121.679 158.470 159.816 1.00 94.72 201 ALA W O 1
ATOM 9730 N N . ASN D 4 202 ? 123.636 157.349 160.091 1.00 72.90 202 ASN W N 1
ATOM 9731 C CA . ASN D 4 202 ? 124.135 158.194 161.211 1.00 74.88 202 ASN W CA 1
ATOM 9732 C C . ASN D 4 202 ? 125.640 158.453 161.046 1.00 88.84 202 ASN W C 1
ATOM 9733 O O . ASN D 4 202 ? 126.358 157.633 160.488 1.00 92.73 202 ASN W O 1
ATOM 9738 N N . THR D 4 203 ? 126.083 159.607 161.526 1.00 79.98 203 THR W N 1
ATOM 9739 C CA . THR D 4 203 ? 127.487 159.960 161.793 1.00 66.48 203 THR W CA 1
ATOM 9740 C C . THR D 4 203 ? 127.661 159.980 163.298 1.00 73.60 203 THR W C 1
ATOM 9741 O O . THR D 4 203 ? 126.779 160.476 163.994 1.00 90.21 203 THR W O 1
ATOM 9745 N N . SER D 4 204 ? 128.755 159.451 163.799 1.00 72.18 204 SER W N 1
ATOM 9746 C CA . SER D 4 204 ? 128.966 159.307 165.250 1.00 69.04 204 SER W CA 1
ATOM 9747 C C . SER D 4 204 ? 130.384 159.754 165.579 1.00 72.33 204 SER W C 1
ATOM 9748 O O . SER D 4 204 ? 131.309 159.492 164.772 1.00 71.12 204 SER W O 1
ATOM 9751 N N . VAL D 4 205 ? 130.559 160.343 166.757 1.00 62.34 205 VAL W N 1
ATOM 9752 C CA . VAL D 4 205 ? 131.902 160.573 167.342 1.00 57.64 205 VAL W CA 1
ATOM 9753 C C . VAL D 4 205 ? 131.910 160.037 168.762 1.00 62.91 205 VAL W C 1
ATOM 9754 O O . VAL D 4 205 ? 130.912 160.188 169.449 1.00 81.77 205 VAL W O 1
ATOM 9758 N N . THR D 4 206 ? 132.963 159.362 169.173 1.00 61.79 206 THR W N 1
ATOM 9759 C CA . THR D 4 206 ? 132.994 158.623 170.453 1.00 60.77 206 THR W CA 1
ATOM 9760 C C . THR D 4 206 ? 134.450 158.434 170.861 1.00 74.69 206 THR W C 1
ATOM 9761 O O . THR D 4 206 ? 135.306 158.165 169.977 1.00 88.97 206 THR W O 1
ATOM 9765 N N . ALA D 4 207 ? 134.742 158.558 172.154 1.00 63.91 207 ALA W N 1
ATOM 9766 C CA . ALA D 4 207 ? 136.110 158.334 172.661 1.00 65.05 207 ALA W CA 1
ATOM 9767 C C . ALA D 4 207 ? 136.148 156.952 173.322 1.00 73.40 207 ALA W C 1
ATOM 9768 O O . ALA D 4 207 ? 135.252 156.599 174.133 1.00 68.49 207 ALA W O 1
ATOM 9770 N N . ILE D 4 208 ? 137.149 156.175 172.925 1.00 80.26 208 ILE W N 1
ATOM 9771 C CA . ILE D 4 208 ? 137.423 154.823 173.459 1.00 87.89 208 ILE W CA 1
ATOM 9772 C C . ILE D 4 208 ? 138.669 155.022 174.297 1.00 80.20 208 ILE W C 1
ATOM 9773 O O . ILE D 4 208 ? 139.625 155.612 173.779 1.00 83.12 208 ILE W O 1
ATOM 9778 N N . HIS D 4 209 ? 138.682 154.463 175.498 1.00 88.50 209 HIS W N 1
ATOM 9779 C CA . HIS D 4 209 ? 139.899 154.419 176.337 1.00 99.27 209 HIS W CA 1
ATOM 9780 C C . HIS D 4 209 ? 140.044 153.031 176.963 1.00 90.68 209 HIS W C 1
ATOM 9781 O O . HIS D 4 209 ? 139.036 152.509 177.490 1.00 89.54 209 HIS W O 1
ATOM 9788 N N . ASP D 4 210 ? 141.249 152.455 176.901 1.00 97.95 210 ASP W N 1
ATOM 9789 C CA . ASP D 4 210 ? 141.540 151.072 177.376 1.00 107.66 210 ASP W CA 1
ATOM 9790 C C . ASP D 4 210 ? 140.451 150.093 176.902 1.00 97.65 210 ASP W C 1
ATOM 9791 O O . ASP D 4 210 ? 139.934 149.283 177.728 1.00 109.29 210 ASP W O 1
ATOM 9796 N N . GLY D 4 211 ? 140.111 150.139 175.619 1.00 83.80 211 GLY W N 1
ATOM 9797 C CA . GLY D 4 211 ? 139.159 149.194 175.018 1.00 67.78 211 GLY W CA 1
ATOM 9798 C C . GLY D 4 211 ? 137.731 149.357 175.483 1.00 68.94 211 GLY W C 1
ATOM 9799 O O . GLY D 4 211 ? 136.957 148.413 175.227 1.00 89.94 211 GLY W O 1
ATOM 9800 N N . MET D 4 212 ? 137.334 150.501 176.050 1.00 84.06 212 MET W N 1
ATOM 9801 C CA . MET D 4 212 ? 135.930 150.708 176.522 1.00 96.70 212 MET W CA 1
ATOM 9802 C C . MET D 4 212 ? 135.436 152.088 176.111 1.00 95.74 212 MET W C 1
ATOM 9803 O O . MET D 4 212 ? 136.237 153.036 176.076 1.00 110.80 212 MET W O 1
ATOM 9808 N N . VAL D 4 213 ? 134.130 152.199 175.869 1.00 110.86 213 VAL W N 1
ATOM 9809 C CA . VAL D 4 213 ? 133.469 153.468 175.444 1.00 96.73 213 VAL W CA 1
ATOM 9810 C C . VAL D 4 213 ? 133.305 154.363 176.669 1.00 96.49 213 VAL W C 1
ATOM 9811 O O . VAL D 4 213 ? 132.687 153.906 177.644 1.00 105.45 213 VAL W O 1
ATOM 9815 N N . LEU D 4 214 ? 133.786 155.603 176.589 1.00 90.62 214 LEU W N 1
ATOM 9816 C CA . LEU D 4 214 ? 133.449 156.669 177.561 1.00 77.46 214 LEU W CA 1
ATOM 9817 C C . LEU D 4 214 ? 132.036 157.156 177.231 1.00 78.32 214 LEU W C 1
ATOM 9818 O O . LEU D 4 214 ? 131.898 157.941 176.283 1.00 77.93 214 LEU W O 1
ATOM 9823 N N . LYS D 4 215 ? 131.022 156.742 177.998 1.00 96.77 215 LYS W N 1
ATOM 9824 C CA . LYS D 4 215 ? 129.588 156.976 177.664 1.00 104.48 215 LYS W CA 1
ATOM 9825 C C . LYS D 4 215 ? 129.241 158.467 177.569 1.00 95.12 215 LYS W C 1
ATOM 9826 O O . LYS D 4 215 ? 128.323 158.779 176.797 1.00 108.71 215 LYS W O 1
ATOM 9832 N N . ARG D 4 216 ? 129.927 159.357 178.292 1.00 103.67 216 ARG W N 1
ATOM 9833 C CA . ARG D 4 216 ? 129.699 160.825 178.191 1.00 102.62 216 ARG W CA 1
ATOM 9834 C C . ARG D 4 216 ? 130.173 161.390 176.843 1.00 87.65 216 ARG W C 1
ATOM 9835 O O . ARG D 4 216 ? 129.638 162.445 176.443 1.00 99.49 216 ARG W O 1
ATOM 9843 N N . SER D 4 217 ? 131.095 160.723 176.146 1.00 84.85 217 SER W N 1
ATOM 9844 C CA . SER D 4 217 ? 131.705 161.220 174.877 1.00 87.28 217 SER W CA 1
ATOM 9845 C C . SER D 4 217 ? 130.837 160.926 173.641 1.00 83.05 217 SER W C 1
ATOM 9846 O O . SER D 4 217 ? 131.143 161.498 172.602 1.00 106.02 217 SER W O 1
ATOM 9849 N N . ILE D 4 218 ? 129.798 160.104 173.734 1.00 71.58 218 ILE W N 1
ATOM 9850 C CA . ILE D 4 218 ? 129.015 159.686 172.545 1.00 77.57 218 ILE W CA 1
ATOM 9851 C C . ILE D 4 218 ? 128.273 160.904 171.975 1.00 69.27 218 ILE W C 1
ATOM 9852 O O . ILE D 4 218 ? 127.513 161.543 172.730 1.00 96.45 218 ILE W O 1
ATOM 9857 N N . GLN D 4 219 ? 128.441 161.173 170.680 1.00 54.55 219 GLN W N 1
ATOM 9858 C CA . GLN D 4 219 ? 127.744 162.265 169.945 1.00 70.60 219 GLN W CA 1
ATOM 9859 C C . GLN D 4 219 ? 127.287 161.721 168.597 1.00 74.41 219 GLN W C 1
ATOM 9860 O O . GLN D 4 219 ? 128.113 161.055 167.972 1.00 66.73 219 GLN W O 1
ATOM 9866 N N . ARG D 4 220 ? 126.065 162.038 168.131 1.00 72.49 220 ARG W N 1
ATOM 9867 C CA . ARG D 4 220 ? 125.521 161.466 166.868 1.00 69.43 220 ARG W CA 1
ATOM 9868 C C . ARG D 4 220 ? 124.824 162.523 166.005 1.00 66.19 220 ARG W C 1
ATOM 9869 O O . ARG D 4 220 ? 124.383 163.538 166.553 1.00 105.77 220 ARG W O 1
ATOM 9877 N N . SER D 4 221 ? 124.667 162.264 164.702 1.00 64.15 221 SER W N 1
ATOM 9878 C CA . SER D 4 221 ? 124.095 163.208 163.705 1.00 71.91 221 SER W CA 1
ATOM 9879 C C . SER D 4 221 ? 123.485 162.500 162.502 1.00 75.71 221 SER W C 1
ATOM 9880 O O . SER D 4 221 ? 124.059 161.550 162.010 1.00 77.64 221 SER W O 1
ATOM 9883 N N . PRO D 4 222 ? 122.359 162.975 161.929 1.00 84.08 222 PRO W N 1
ATOM 9884 C CA . PRO D 4 222 ? 121.895 162.487 160.628 1.00 85.11 222 PRO W CA 1
ATOM 9885 C C . PRO D 4 222 ? 122.762 162.844 159.403 1.00 78.53 222 PRO W C 1
ATOM 9886 O O . PRO D 4 222 ? 122.558 162.276 158.348 1.00 89.92 222 PRO W O 1
ATOM 9890 N N . ALA D 4 223 ? 123.669 163.794 159.541 1.00 82.55 223 ALA W N 1
ATOM 9891 C CA . ALA D 4 223 ? 124.531 164.274 158.446 1.00 95.46 223 ALA W CA 1
ATOM 9892 C C . ALA D 4 223 ? 125.563 163.182 158.095 1.00 98.83 223 ALA W C 1
ATOM 9893 O O . ALA D 4 223 ? 126.745 163.271 158.503 1.00 122.78 223 ALA W O 1
ATOM 9895 N N . ALA D 4 224 ? 125.111 162.195 157.325 1.00 87.32 224 ALA W N 1
ATOM 9896 C CA . ALA D 4 224 ? 125.839 160.979 156.936 1.00 85.09 224 ALA W CA 1
ATOM 9897 C C . ALA D 4 224 ? 125.508 160.616 155.473 1.00 75.32 224 ALA W C 1
ATOM 9898 O O . ALA D 4 224 ? 124.991 161.462 154.713 1.00 100.63 224 ALA W O 1
ATOM 9900 N N . GLY D 4 225 ? 125.746 159.385 155.071 1.00 57.22 225 GLY W N 1
ATOM 9901 C CA . GLY D 4 225 ? 125.528 158.956 153.691 1.00 74.16 225 GLY W CA 1
ATOM 9902 C C . GLY D 4 225 ? 124.072 159.077 153.213 1.00 64.28 225 GLY W C 1
ATOM 9903 O O . GLY D 4 225 ? 123.869 159.379 152.064 1.00 76.88 225 GLY W O 1
ATOM 9904 N N . VAL D 4 226 ? 123.068 158.761 154.001 1.00 59.26 226 VAL W N 1
ATOM 9905 C CA . VAL D 4 226 ? 121.663 158.783 153.515 1.00 56.94 226 VAL W CA 1
ATOM 9906 C C . VAL D 4 226 ? 121.305 160.244 153.288 1.00 62.82 226 VAL W C 1
ATOM 9907 O O . VAL D 4 226 ? 120.732 160.548 152.240 1.00 75.41 226 VAL W O 1
ATOM 9911 N N . TRP D 4 227 ? 121.679 161.129 154.207 1.00 69.47 227 TRP W N 1
ATOM 9912 C CA . TRP D 4 227 ? 121.500 162.596 154.025 1.00 72.74 227 TRP W CA 1
ATOM 9913 C C . TRP D 4 227 ? 122.220 163.130 152.783 1.00 59.33 227 TRP W C 1
ATOM 9914 O O . TRP D 4 227 ? 121.583 163.865 152.013 1.00 69.74 227 TRP W O 1
ATOM 9925 N N . LEU D 4 228 ? 123.451 162.707 152.528 1.00 60.31 228 LEU W N 1
ATOM 9926 C CA . LEU D 4 228 ? 124.213 163.110 151.315 1.00 55.57 228 LEU W CA 1
ATOM 9927 C C . LEU D 4 228 ? 123.499 162.655 150.049 1.00 60.61 228 LEU W C 1
ATOM 9928 O O . LEU D 4 228 ? 123.535 163.393 149.054 1.00 91.53 228 LEU W O 1
ATOM 9933 N N . SER D 4 229 ? 122.797 161.542 150.048 1.00 77.34 229 SER W N 1
ATOM 9934 C CA . SER D 4 229 ? 122.020 161.141 148.852 1.00 80.82 229 SER W CA 1
ATOM 9935 C C . SER D 4 229 ? 120.871 162.155 148.663 1.00 69.37 229 SER W C 1
ATOM 9936 O O . SER D 4 229 ? 120.646 162.559 147.512 1.00 89.86 229 SER W O 1
ATOM 9939 N N . GLY D 4 230 ? 120.200 162.601 149.727 1.00 58.62 230 GLY W N 1
ATOM 9940 C CA . GLY D 4 230 ? 119.103 163.588 149.620 1.00 71.39 230 GLY W CA 1
ATOM 9941 C C . GLY D 4 230 ? 119.612 164.958 149.141 1.00 76.58 230 GLY W C 1
ATOM 9942 O O . GLY D 4 230 ? 118.899 165.674 148.399 1.00 72.90 230 GLY W O 1
ATOM 9943 N N . GLN D 4 231 ? 120.833 165.313 149.506 1.00 65.24 231 GLN W N 1
ATOM 9944 C CA . GLN D 4 231 ? 121.480 166.539 149.019 1.00 64.99 231 GLN W CA 1
ATOM 9945 C C . GLN D 4 231 ? 121.644 166.386 147.520 1.00 73.56 231 GLN W C 1
ATOM 9946 O O . GLN D 4 231 ? 121.398 167.369 146.810 1.00 87.65 231 GLN W O 1
ATOM 9952 N N . ILE D 4 232 ? 122.114 165.231 147.049 1.00 72.54 232 ILE W N 1
ATOM 9953 C CA . ILE D 4 232 ? 122.366 165.064 145.599 1.00 74.94 232 ILE W CA 1
ATOM 9954 C C . ILE D 4 232 ? 121.027 165.111 144.847 1.00 68.26 232 ILE W C 1
ATOM 9955 O O . ILE D 4 232 ? 120.915 165.874 143.864 1.00 65.78 232 ILE W O 1
ATOM 9960 N N . ARG D 4 233 ? 120.027 164.400 145.315 1.00 59.86 233 ARG W N 1
ATOM 9961 C CA . ARG D 4 233 ? 118.701 164.410 144.656 1.00 72.31 233 ARG W CA 1
ATOM 9962 C C . ARG D 4 233 ? 118.224 165.848 144.546 1.00 70.76 233 ARG W C 1
ATOM 9963 O O . ARG D 4 233 ? 117.691 166.203 143.482 1.00 117.53 233 ARG W O 1
ATOM 9971 N N . SER D 4 234 ? 118.338 166.624 145.608 1.00 78.60 234 SER W N 1
ATOM 9972 C CA . SER D 4 234 ? 117.933 168.055 145.641 1.00 87.73 234 SER W CA 1
ATOM 9973 C C . SER D 4 234 ? 118.743 168.887 144.641 1.00 63.82 234 SER W C 1
ATOM 9974 O O . SER D 4 234 ? 118.181 169.651 143.866 1.00 66.68 234 SER W O 1
ATOM 9977 N N . MET D 4 235 ? 120.036 168.688 144.616 1.00 85.79 235 MET W N 1
ATOM 9978 C CA . MET D 4 235 ? 120.939 169.451 143.728 1.00 89.03 235 MET W CA 1
ATOM 9979 C C . MET D 4 235 ? 120.574 169.159 142.266 1.00 84.55 235 MET W C 1
ATOM 9980 O O . MET D 4 235 ? 120.504 170.118 141.520 1.00 104.17 235 MET W O 1
ATOM 9985 N N . TRP D 4 236 ? 120.263 167.902 141.907 1.00 91.68 236 TRP W N 1
ATOM 9986 C CA . TRP D 4 236 ? 119.826 167.471 140.551 1.00 70.56 236 TRP W CA 1
ATOM 9987 C C . TRP D 4 236 ? 118.519 168.153 140.163 1.00 76.64 236 TRP W C 1
ATOM 9988 O O . TRP D 4 236 ? 118.507 168.736 139.072 1.00 101.86 236 TRP W O 1
ATOM 9999 N N . LYS D 4 237 ? 117.505 168.188 141.023 1.00 65.70 237 LYS W N 1
ATOM 10000 C CA . LYS D 4 237 ? 116.235 168.884 140.662 1.00 80.92 237 LYS W CA 1
ATOM 10001 C C . LYS D 4 237 ? 116.379 170.409 140.674 1.00 83.30 237 LYS W C 1
ATOM 10002 O O . LYS D 4 237 ? 115.456 171.059 140.183 1.00 121.00 237 LYS W O 1
ATOM 10008 N N . SER D 4 238 ? 117.466 170.986 141.165 1.00 84.84 238 SER W N 1
ATOM 10009 C CA . SER D 4 238 ? 117.651 172.463 141.156 1.00 95.93 238 SER W CA 1
ATOM 10010 C C . SER D 4 238 ? 118.352 172.925 139.878 1.00 100.46 238 SER W C 1
ATOM 10011 O O . SER D 4 238 ? 118.327 174.155 139.646 1.00 130.67 238 SER W O 1
ATOM 10014 N N . GLN D 4 239 ? 118.950 172.028 139.080 1.00 81.89 239 GLN W N 1
ATOM 10015 C CA . GLN D 4 239 ? 119.724 172.437 137.877 1.00 86.38 239 GLN W CA 1
ATOM 10016 C C . GLN D 4 239 ? 118.816 173.093 136.818 1.00 114.00 239 GLN W C 1
ATOM 10017 O O . GLN D 4 239 ? 117.601 172.803 136.800 1.00 122.96 239 GLN W O 1
ATOM 10023 N N . ASP D 4 240 ? 119.386 173.954 135.962 1.00 148.12 240 ASP W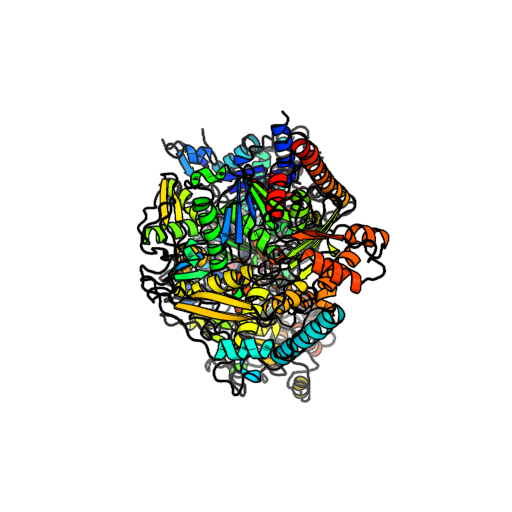 N 1
ATOM 10024 C CA . ASP D 4 240 ? 118.630 174.839 135.025 1.00 179.61 240 ASP W CA 1
ATOM 10025 C C . ASP D 4 240 ? 117.744 173.988 134.107 1.00 172.60 240 ASP W C 1
ATOM 10026 O O . ASP D 4 240 ? 116.519 174.127 134.158 1.00 194.39 240 ASP W O 1
ATOM 10031 N N . PRO D 4 241 ? 118.288 173.072 133.265 1.00 152.37 241 PRO W N 1
ATOM 10032 C CA . PRO D 4 241 ? 117.526 171.905 132.815 1.00 138.54 241 PRO W CA 1
ATOM 10033 C C . PRO D 4 241 ? 117.613 170.869 133.930 1.00 126.38 241 PRO W C 1
ATOM 10034 O O . PRO D 4 241 ? 118.720 170.474 134.316 1.00 120.39 241 PRO W O 1
ATOM 10038 N N . PRO D 4 242 ? 116.482 170.419 134.524 1.00 110.77 242 PRO W N 1
ATOM 10039 C CA . PRO D 4 242 ? 116.535 169.402 135.566 1.00 107.43 242 PRO W CA 1
ATOM 10040 C C . PRO D 4 242 ? 117.294 168.150 135.110 1.00 106.08 242 PRO W C 1
ATOM 10041 O O . PRO D 4 242 ? 117.202 167.738 133.959 1.00 120.76 242 PRO W O 1
ATOM 10045 N N . VAL D 4 243 ? 117.993 167.541 136.059 1.00 89.59 243 VAL W N 1
ATOM 10046 C CA . VAL D 4 243 ? 118.622 166.218 135.862 1.00 82.55 243 VAL W CA 1
ATOM 10047 C C . VAL D 4 243 ? 117.704 165.173 136.470 1.00 71.47 243 VAL W C 1
ATOM 10048 O O . VAL D 4 243 ? 117.401 165.285 137.648 1.00 81.96 243 VAL W O 1
ATOM 10052 N N . ASN D 4 244 ? 117.251 164.209 135.664 1.00 106.47 244 ASN W N 1
ATOM 10053 C CA . ASN D 4 244 ? 116.337 163.127 136.107 1.00 127.86 244 ASN W CA 1
ATOM 10054 C C . ASN D 4 244 ? 117.108 161.817 136.172 1.00 115.47 244 ASN W C 1
ATOM 10055 O O . ASN D 4 244 ? 117.620 161.368 135.125 1.00 125.48 244 ASN W O 1
ATOM 10060 N N . VAL D 4 245 ? 117.155 161.230 137.370 1.00 91.41 245 VAL W N 1
ATOM 10061 C CA . VAL D 4 245 ? 117.756 159.889 137.578 1.00 94.62 245 VAL W CA 1
ATOM 10062 C C . VAL D 4 245 ? 116.738 158.871 137.062 1.00 102.19 245 VAL W C 1
ATOM 10063 O O . VAL D 4 245 ? 115.541 158.992 137.375 1.00 96.51 245 VAL W O 1
ATOM 10067 N N . VAL D 4 246 ? 117.201 157.940 136.236 1.00 107.99 246 VAL W N 1
ATOM 10068 C CA . VAL D 4 246 ? 116.402 156.758 135.815 1.00 100.47 246 VAL W CA 1
ATOM 10069 C C . VAL D 4 246 ? 117.334 155.564 135.980 1.00 94.32 246 VAL W C 1
ATOM 10070 O O . VAL D 4 246 ? 118.484 155.596 135.496 1.00 79.84 246 VAL W O 1
ATOM 10074 N N . PRO D 4 247 ? 116.907 154.548 136.767 1.00 72.54 247 PRO W N 1
ATOM 10075 C CA . PRO D 4 247 ? 117.796 153.461 137.140 1.00 68.83 247 PRO W CA 1
ATOM 10076 C C . PRO D 4 247 ? 118.034 152.501 135.963 1.00 76.10 247 PRO W C 1
ATOM 10077 O O . PRO D 4 247 ? 117.197 152.336 135.097 1.00 98.13 247 PRO W O 1
ATOM 10081 N N . THR D 4 248 ? 119.142 151.783 136.029 1.00 89.48 248 THR W N 1
ATOM 10082 C CA . THR D 4 248 ? 119.617 150.844 134.992 1.00 84.06 248 THR W CA 1
ATOM 10083 C C . THR D 4 248 ? 118.511 149.852 134.618 1.00 87.91 248 THR W C 1
ATOM 10084 O O . THR D 4 248 ? 118.476 149.481 133.451 1.00 110.02 248 THR W O 1
ATOM 10088 N N . PHE D 4 249 ? 117.680 149.370 135.546 1.00 80.82 249 PHE W N 1
ATOM 10089 C CA . PHE D 4 249 ? 116.705 148.292 135.225 1.00 76.00 249 PHE W CA 1
ATOM 10090 C C . PHE D 4 249 ? 115.709 148.762 134.169 1.00 69.50 249 PHE W C 1
ATOM 10091 O O . PHE D 4 249 ? 115.163 147.908 133.450 1.00 98.29 249 PHE W O 1
ATOM 10099 N N . MET D 4 250 ? 115.505 150.071 134.035 1.00 85.68 250 MET W N 1
ATOM 10100 C CA . MET D 4 250 ? 114.495 150.638 133.106 1.00 93.44 250 MET W CA 1
ATOM 10101 C C . MET D 4 250 ? 115.039 150.849 131.686 1.00 79.94 250 MET W C 1
ATOM 10102 O O . MET D 4 250 ? 114.228 151.086 130.780 1.00 97.01 250 MET W O 1
ATOM 10107 N N . VAL D 4 251 ? 116.326 150.663 131.458 1.00 78.27 251 VAL W N 1
ATOM 10108 C CA . VAL D 4 251 ? 116.978 150.950 130.149 1.00 81.66 251 VAL W CA 1
ATOM 10109 C C . VAL D 4 251 ? 117.296 149.631 129.456 1.00 89.89 251 VAL W C 1
ATOM 10110 O O . VAL D 4 251 ? 118.012 148.804 130.075 1.00 102.84 251 VAL W O 1
ATOM 10114 N N . GLU D 4 252 ? 116.839 149.442 128.208 1.00 106.56 252 GLU W N 1
ATOM 10115 C CA . GLU D 4 252 ? 117.200 148.243 127.399 1.00 108.02 252 GLU W CA 1
ATOM 10116 C C . GLU D 4 252 ? 118.600 148.424 126.813 1.00 94.45 252 GLU W C 1
ATOM 10117 O O . GLU D 4 252 ? 119.478 147.594 127.077 1.00 112.50 252 GLU W O 1
ATOM 10123 N N . ASN D 4 253 ? 118.777 149.465 126.013 1.00 112.84 253 ASN W N 1
ATOM 10124 C CA . ASN D 4 253 ? 120.010 149.721 125.226 1.00 116.80 253 ASN W CA 1
ATOM 10125 C C . ASN D 4 253 ? 120.173 151.234 125.071 1.00 109.04 253 ASN W C 1
ATOM 10126 O O . ASN D 4 253 ? 119.140 151.960 124.978 1.00 106.28 253 ASN W O 1
ATOM 10131 N N . LYS D 4 254 ? 121.424 151.676 125.032 1.00 96.20 254 LYS W N 1
ATOM 10132 C CA . LYS D 4 254 ? 121.789 153.103 125.013 1.00 98.70 254 LYS W CA 1
ATOM 10133 C C . LYS D 4 254 ? 122.949 153.342 124.037 1.00 96.72 254 LYS W C 1
ATOM 10134 O O . LYS D 4 254 ? 123.810 152.446 123.847 1.00 87.05 254 LYS W O 1
ATOM 10140 N N . LYS D 4 255 ? 122.962 154.528 123.439 1.00 109.12 255 LYS W N 1
ATOM 10141 C CA . LYS D 4 255 ? 124.038 154.965 122.524 1.00 129.52 255 LYS W CA 1
ATOM 10142 C C . LYS D 4 255 ? 124.747 156.163 123.144 1.00 125.81 255 LYS W C 1
ATOM 10143 O O . LYS D 4 255 ? 124.113 156.985 123.798 1.00 132.18 255 LYS W O 1
ATOM 10149 N N . PRO D 4 256 ? 126.086 156.265 123.009 1.00 107.91 256 PRO W N 1
ATOM 10150 C CA . PRO D 4 256 ? 126.819 157.412 123.529 1.00 123.89 256 PRO W CA 1
ATOM 10151 C C . PRO D 4 256 ? 126.383 158.717 122.846 1.00 136.22 256 PRO W C 1
ATOM 10152 O O . PRO D 4 256 ? 126.071 158.720 121.657 1.00 138.99 256 PRO W O 1
ATOM 10156 N N . VAL D 4 257 ? 126.359 159.793 123.635 1.00 119.11 257 VAL W N 1
ATOM 10157 C CA . VAL D 4 257 ? 125.913 161.146 123.218 1.00 97.69 257 VAL W CA 1
ATOM 10158 C C . VAL D 4 257 ? 126.864 162.186 123.820 1.00 107.98 257 VAL W C 1
ATOM 10159 O O . VAL D 4 257 ? 127.502 161.922 124.900 1.00 123.28 257 VAL W O 1
ATOM 10163 N N . GLU D 4 258 ? 126.873 163.372 123.209 1.00 132.73 258 GLU W N 1
ATOM 10164 C CA . GLU D 4 258 ? 127.702 164.518 123.660 1.00 150.37 258 GLU W CA 1
ATOM 10165 C C . GLU D 4 258 ? 127.161 165.114 124.968 1.00 133.13 258 GLU W C 1
ATOM 10166 O O . GLU D 4 258 ? 125.949 165.011 125.252 1.00 116.89 258 GLU W O 1
ATOM 10172 N N . ALA D 4 259 ? 128.052 165.757 125.722 1.00 126.81 259 ALA W N 1
ATOM 10173 C CA . ALA D 4 259 ? 127.765 166.453 126.996 1.00 129.20 259 ALA W CA 1
ATOM 10174 C C . ALA D 4 259 ? 126.569 167.406 126.840 1.00 132.89 259 ALA W C 1
ATOM 10175 O O . ALA D 4 259 ? 126.564 168.247 125.897 1.00 146.69 259 ALA W O 1
ATOM 10177 N N . GLY D 4 260 ? 125.571 167.277 127.718 1.00 120.63 260 GLY W N 1
ATOM 10178 C CA . GLY D 4 260 ? 124.385 168.155 127.724 1.00 133.91 260 GLY W CA 1
ATOM 10179 C C . GLY D 4 260 ? 123.295 167.774 126.719 1.00 139.39 260 GLY W C 1
ATOM 10180 O O . GLY D 4 260 ? 122.177 168.335 126.855 1.00 126.59 260 GLY W O 1
ATOM 10181 N N . ALA D 4 261 ? 123.552 166.852 125.777 1.00 134.54 261 ALA W N 1
ATOM 10182 C CA . ALA D 4 261 ? 122.576 166.405 124.748 1.00 129.17 261 ALA W CA 1
ATOM 10183 C C . ALA D 4 261 ? 121.494 165.527 125.374 1.00 143.84 261 ALA W C 1
ATOM 10184 O O . ALA D 4 261 ? 121.726 164.875 126.395 1.00 168.36 261 ALA W O 1
ATOM 10186 N N . PRO D 4 262 ? 120.282 165.446 124.773 1.00 143.56 262 PRO W N 1
ATOM 10187 C CA . PRO D 4 262 ? 119.302 164.430 125.160 1.00 144.88 262 PRO W CA 1
ATOM 10188 C C . PRO D 4 262 ? 119.784 163.013 124.840 1.00 120.58 262 PRO W C 1
ATOM 10189 O O . PRO D 4 262 ? 120.462 162.797 123.841 1.00 133.85 262 PRO W O 1
ATOM 10193 N N . PRO D 4 263 ? 119.448 162.004 125.676 1.00 129.35 263 PRO W N 1
ATOM 10194 C CA . PRO D 4 263 ? 119.918 160.635 125.465 1.00 136.23 263 PRO W CA 1
ATOM 10195 C C . PRO D 4 263 ? 119.245 159.864 124.316 1.00 145.00 263 PRO W C 1
ATOM 10196 O O . PRO D 4 263 ? 118.030 159.872 124.204 1.00 139.98 263 PRO W O 1
ATOM 10200 N N . ASP D 4 264 ? 120.060 159.202 123.494 1.00 148.79 264 ASP W N 1
ATOM 10201 C CA . ASP D 4 264 ? 119.601 158.184 122.512 1.00 164.60 264 ASP W CA 1
ATOM 10202 C C . ASP D 4 264 ? 119.526 156.834 123.237 1.00 145.82 264 ASP W C 1
ATOM 10203 O O . ASP D 4 264 ? 120.557 156.133 123.393 1.00 128.39 264 ASP W O 1
ATOM 10208 N N . CYS D 4 265 ? 118.321 156.471 123.652 1.00 132.93 265 CYS W N 1
ATOM 10209 C CA . CYS D 4 265 ? 118.081 155.334 124.564 1.00 136.92 265 CYS W CA 1
ATOM 10210 C C . CYS D 4 265 ? 116.650 154.815 124.396 1.00 146.01 265 CYS W C 1
ATOM 10211 O O . CYS D 4 265 ? 115.743 155.623 124.048 1.00 157.10 265 CYS W O 1
ATOM 10214 N N . ARG D 4 266 ? 116.445 153.517 124.631 1.00 148.75 266 ARG W N 1
ATOM 10215 C CA . ARG D 4 266 ? 115.080 152.938 124.648 1.00 154.25 266 ARG W CA 1
ATOM 10216 C C . ARG D 4 266 ? 114.836 152.203 125.962 1.00 137.22 266 ARG W C 1
ATOM 10217 O O . ARG D 4 266 ? 115.685 151.401 126.404 1.00 127.65 266 ARG W O 1
ATOM 10225 N N . LEU D 4 267 ? 113.681 152.492 126.558 1.00 116.87 267 LEU W N 1
ATOM 10226 C CA . LEU D 4 267 ? 113.294 151.985 127.891 1.00 105.52 267 LEU W CA 1
ATOM 10227 C C . LEU D 4 267 ? 112.637 150.617 127.756 1.00 108.55 267 LEU W C 1
ATOM 10228 O O . LEU D 4 267 ? 112.080 150.312 126.676 1.00 142.30 267 LEU W O 1
ATOM 10233 N N . ARG D 4 268 ? 112.669 149.828 128.828 1.00 107.07 268 ARG W N 1
ATOM 10234 C CA . ARG D 4 268 ? 111.751 148.672 128.973 1.00 98.98 268 ARG W CA 1
ATOM 10235 C C . ARG D 4 268 ? 110.330 149.181 129.161 1.00 115.61 268 ARG W C 1
ATOM 10236 O O . ARG D 4 268 ? 110.101 150.376 129.428 1.00 135.03 268 ARG W O 1
ATOM 10244 N N . ASN D 4 269 ? 109.395 148.256 129.044 1.00 137.86 269 ASN W N 1
ATOM 10245 C CA . ASN D 4 269 ? 108.024 148.418 129.579 1.00 143.78 269 ASN W CA 1
ATOM 10246 C C . ASN D 4 269 ? 107.632 147.099 130.255 1.00 141.58 269 ASN W C 1
ATOM 10247 O O . ASN D 4 269 ? 108.206 146.024 129.950 1.00 129.01 269 ASN W O 1
ATOM 10252 N N . PHE D 4 270 ? 106.698 147.194 131.188 1.00 146.54 270 PHE W N 1
ATOM 10253 C CA . PHE D 4 270 ? 106.273 146.080 132.067 1.00 150.95 270 PHE W CA 1
ATOM 10254 C C . PHE D 4 270 ? 104.744 146.026 132.062 1.00 157.79 270 PHE W C 1
ATOM 10255 O O . PHE D 4 270 ? 104.088 147.103 131.969 1.00 161.13 270 PHE W O 1
ATOM 10263 N N . GLY D 4 271 ? 104.176 144.824 132.178 1.00 133.38 271 GLY W N 1
ATOM 10264 C CA . GLY D 4 271 ? 102.711 144.655 132.255 1.00 146.27 271 GLY W CA 1
ATOM 10265 C C . GLY D 4 271 ? 102.169 145.229 133.552 1.00 152.98 271 GLY W C 1
ATOM 10266 O O . GLY D 4 271 ? 101.061 145.818 133.560 1.00 155.65 271 GLY W O 1
ATOM 10267 N N . PHE D 4 272 ? 102.969 145.076 134.604 1.00 161.99 272 PHE W N 1
ATOM 10268 C CA . PHE D 4 272 ? 102.685 145.453 136.012 1.00 154.24 272 PHE W CA 1
ATOM 10269 C C . PHE D 4 272 ? 103.223 146.854 136.301 1.00 143.19 272 PHE W C 1
ATOM 10270 O O . PHE D 4 272 ? 104.226 147.275 135.720 1.00 139.18 272 PHE W O 1
ATOM 10278 N N . PRO D 4 273 ? 102.614 147.606 137.248 1.00 142.92 273 PRO W N 1
ATOM 10279 C CA . PRO D 4 273 ? 103.214 148.851 137.733 1.00 155.83 273 PRO W CA 1
ATOM 10280 C C . PRO D 4 273 ? 104.358 148.553 138.717 1.00 135.22 273 PRO W C 1
ATOM 10281 O O . PRO D 4 273 ? 104.192 147.712 139.588 1.00 144.77 273 PRO W O 1
ATOM 10285 N N . ILE D 4 274 ? 105.488 149.246 138.571 1.00 103.41 274 ILE W N 1
ATOM 10286 C CA . ILE D 4 274 ? 106.654 149.102 139.489 1.00 101.48 274 ILE W CA 1
ATOM 10287 C C . ILE D 4 274 ? 106.337 149.805 140.814 1.00 109.72 274 ILE W C 1
ATOM 10288 O O . ILE D 4 274 ? 105.779 150.930 140.782 1.00 111.32 274 ILE W O 1
ATOM 10293 N N . HIS D 4 275 ? 106.712 149.188 141.940 1.00 110.51 275 HIS W N 1
ATOM 10294 C CA . HIS D 4 275 ? 106.512 149.770 143.296 1.00 108.45 275 HIS W CA 1
ATOM 10295 C C . HIS D 4 275 ? 107.510 150.898 143.568 1.00 106.64 275 HIS W C 1
ATOM 10296 O O . HIS D 4 275 ? 108.695 150.751 143.237 1.00 128.95 275 HIS W O 1
ATOM 10303 N N . ASP D 4 276 ? 107.058 151.964 144.227 1.00 104.20 276 ASP W N 1
ATOM 10304 C CA . ASP D 4 276 ? 107.870 153.175 144.529 1.00 112.64 276 ASP W CA 1
ATOM 10305 C C . ASP D 4 276 ? 109.125 152.799 145.345 1.00 120.19 276 ASP W C 1
ATOM 10306 O O . ASP D 4 276 ? 110.192 153.441 145.139 1.00 93.11 276 ASP W O 1
ATOM 10311 N N . SER D 4 277 ? 109.020 151.797 146.226 1.00 98.40 277 SER W N 1
ATOM 10312 C CA . SER D 4 277 ? 110.130 151.342 147.096 1.00 103.14 277 SER W CA 1
ATOM 10313 C C . SER D 4 277 ? 111.234 150.694 146.248 1.00 113.26 277 SER W C 1
ATOM 10314 O O . SER D 4 277 ? 112.427 150.943 146.496 1.00 121.61 277 SER W O 1
ATOM 10317 N N . PHE D 4 278 ? 110.844 149.865 145.293 1.00 91.05 278 PHE W N 1
ATOM 10318 C CA . PHE D 4 278 ? 111.758 149.177 144.358 1.00 75.82 278 PHE W CA 1
ATOM 10319 C C . PHE D 4 278 ? 112.491 150.237 143.545 1.00 74.33 278 PHE W C 1
ATOM 10320 O O . PHE D 4 278 ? 113.708 150.205 143.417 1.00 87.73 278 PHE W O 1
ATOM 10328 N N . ARG D 4 279 ? 111.733 151.149 142.964 1.00 73.28 279 ARG W N 1
ATOM 10329 C CA . ARG D 4 279 ? 112.254 152.239 142.119 1.00 73.54 279 ARG W CA 1
ATOM 10330 C C . ARG D 4 279 ? 113.293 152.997 142.934 1.00 91.74 279 ARG W C 1
ATOM 10331 O O . ARG D 4 279 ? 114.378 153.257 142.403 1.00 81.67 279 ARG W O 1
ATOM 10339 N N . ALA D 4 280 ? 112.972 153.360 144.185 1.00 102.87 280 ALA W N 1
ATOM 10340 C CA . ALA D 4 280 ? 113.871 154.134 145.073 1.00 85.45 280 ALA W CA 1
ATOM 10341 C C . ALA D 4 280 ? 115.180 153.363 145.319 1.00 89.22 280 ALA W C 1
ATOM 10342 O O . ALA D 4 280 ? 116.252 153.940 145.130 1.00 81.93 280 ALA W O 1
ATOM 10344 N N . PHE D 4 281 ? 115.093 152.109 145.757 1.00 88.79 281 PHE W N 1
ATOM 10345 C CA . PHE D 4 281 ? 116.255 151.226 146.034 1.00 79.89 281 PHE W CA 1
ATOM 10346 C C . PHE D 4 281 ? 117.204 151.157 144.815 1.00 67.76 281 PHE W C 1
ATOM 10347 O O . PHE D 4 281 ? 118.421 151.197 144.961 1.00 71.77 281 PHE W O 1
ATOM 10355 N N . GLU D 4 282 ? 116.655 151.041 143.620 1.00 79.64 282 GLU W N 1
ATOM 10356 C CA . GLU D 4 282 ? 117.409 150.964 142.350 1.00 79.95 282 GLU W CA 1
ATOM 10357 C C . GLU D 4 282 ? 118.012 152.313 141.986 1.00 74.70 282 GLU W C 1
ATOM 10358 O O . GLU D 4 282 ? 119.187 152.290 141.519 1.00 84.16 282 GLU W O 1
ATOM 10364 N N . GLU D 4 283 ? 117.334 153.441 142.253 1.00 74.83 283 GLU W N 1
ATOM 10365 C CA . GLU D 4 283 ? 117.962 154.796 142.059 1.00 88.76 283 GLU W CA 1
ATOM 10366 C C . GLU D 4 283 ? 119.150 155.030 143.021 1.00 86.56 283 GLU W C 1
ATOM 10367 O O . GLU D 4 283 ? 120.110 155.729 142.619 1.00 81.98 283 GLU W O 1
ATOM 10373 N N . GLU D 4 284 ? 119.133 154.432 144.219 1.00 71.95 284 GLU W N 1
ATOM 10374 C CA . GLU D 4 284 ? 120.222 154.592 145.202 1.00 84.77 284 GLU W CA 1
ATOM 10375 C C . GLU D 4 284 ? 121.523 153.929 144.729 1.00 89.66 284 GLU W C 1
ATOM 10376 O O . GLU D 4 284 ? 122.606 154.378 145.212 1.00 84.47 284 GLU W O 1
ATOM 10382 N N . ARG D 4 285 ? 121.481 153.004 143.769 1.00 83.98 285 ARG W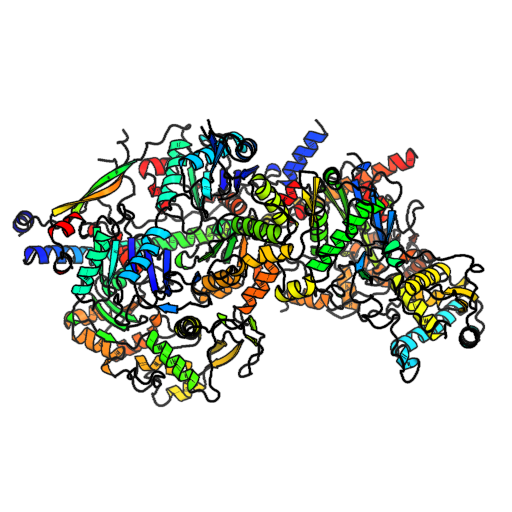 N 1
ATOM 10383 C CA . ARG D 4 285 ? 122.733 152.464 143.169 1.00 68.82 285 ARG W CA 1
ATOM 10384 C C . ARG D 4 285 ? 123.354 153.574 142.357 1.00 57.69 285 ARG W C 1
ATOM 10385 O O . ARG D 4 285 ? 124.588 153.742 142.462 1.00 81.60 285 ARG W O 1
ATOM 10393 N N . VAL D 4 286 ? 122.570 154.322 141.579 1.00 69.82 286 VAL W N 1
ATOM 10394 C CA . VAL D 4 286 ? 123.113 155.432 140.719 1.00 69.27 286 VAL W CA 1
ATOM 10395 C C . VAL D 4 286 ? 123.701 156.509 141.628 1.00 69.68 286 VAL W C 1
ATOM 10396 O O . VAL D 4 286 ? 124.818 156.932 141.346 1.00 71.17 286 VAL W O 1
ATOM 10400 N N . LEU D 4 287 ? 122.956 156.952 142.654 1.00 70.91 287 LEU W N 1
ATOM 10401 C CA . LEU D 4 287 ? 123.457 157.941 143.645 1.00 71.65 287 LEU W CA 1
ATOM 10402 C C . LEU D 4 287 ? 124.772 157.454 144.287 1.00 64.44 287 LEU W C 1
ATOM 10403 O O . LEU D 4 287 ? 125.674 158.254 144.494 1.00 63.06 287 LEU W O 1
ATOM 10408 N N . THR D 4 288 ? 124.907 156.198 144.655 1.00 55.75 288 THR W N 1
ATOM 10409 C CA . THR D 4 288 ? 126.180 155.713 145.261 1.00 60.23 288 THR W CA 1
ATOM 10410 C C . THR D 4 288 ? 127.329 155.809 144.237 1.00 58.72 288 THR W C 1
ATOM 10411 O O . THR D 4 288 ? 128.445 156.093 144.610 1.00 47.96 288 THR W O 1
ATOM 10415 N N . GLU D 4 289 ? 127.067 155.579 142.960 1.00 72.95 289 GLU W N 1
ATOM 10416 C CA . GLU D 4 289 ? 128.090 155.707 141.903 1.00 70.84 289 GLU W CA 1
ATOM 10417 C C . GLU D 4 289 ? 128.453 157.176 141.707 1.00 75.33 289 GLU W C 1
ATOM 10418 O O . GLU D 4 289 ? 129.643 157.447 141.430 1.00 101.41 289 GLU W O 1
ATOM 10424 N N . PHE D 4 290 ? 127.514 158.108 141.859 1.00 74.65 290 PHE W N 1
ATOM 10425 C CA . PHE D 4 290 ? 127.792 159.571 141.816 1.00 72.37 290 PHE W CA 1
ATOM 10426 C C . PHE D 4 290 ? 128.691 159.952 143.009 1.00 75.18 290 PHE W C 1
ATOM 10427 O O . PHE D 4 290 ? 129.731 160.619 142.790 1.00 94.37 290 PHE W O 1
ATOM 10435 N N . LYS D 4 291 ? 128.381 159.467 144.213 1.00 58.45 291 LYS W N 1
ATOM 10436 C CA . LYS D 4 291 ? 129.217 159.699 145.427 1.00 65.70 291 LYS W CA 1
ATOM 10437 C C . LYS D 4 291 ? 130.625 159.152 145.298 1.00 54.81 291 LYS W C 1
ATOM 10438 O O . LYS D 4 291 ? 131.541 159.904 145.653 1.00 75.35 291 LYS W O 1
ATOM 10444 N N . GLU D 4 292 ? 130.825 157.958 144.780 1.00 60.39 292 GLU W N 1
ATOM 10445 C CA . GLU D 4 292 ? 132.186 157.360 144.773 1.00 77.24 292 GLU W CA 1
ATOM 10446 C C . GLU D 4 292 ? 133.068 157.955 143.663 1.00 63.36 292 GLU W C 1
ATOM 10447 O O . GLU D 4 292 ? 134.259 157.623 143.663 1.00 72.81 292 GLU W O 1
ATOM 10453 N N . SER D 4 293 ? 132.564 158.809 142.776 1.00 76.15 293 SER W N 1
ATOM 10454 C CA . SER D 4 293 ? 133.299 159.156 141.525 1.00 91.95 293 SER W CA 1
ATOM 10455 C C . SER D 4 293 ? 133.238 160.645 141.152 1.00 91.54 293 SER W C 1
ATOM 10456 O O . SER D 4 293 ? 134.227 161.158 140.545 1.00 97.27 293 SER W O 1
ATOM 10459 N N . VAL D 4 294 ? 132.151 161.336 141.478 1.00 76.62 294 VAL W N 1
ATOM 10460 C CA . VAL D 4 294 ? 132.042 162.797 141.219 1.00 84.42 294 VAL W CA 1
ATOM 10461 C C . VAL D 4 294 ? 132.347 163.560 142.511 1.00 81.52 294 VAL W C 1
ATOM 10462 O O . VAL D 4 294 ? 133.186 164.474 142.448 1.00 92.27 294 VAL W O 1
ATOM 10466 N N . VAL D 4 295 ? 131.626 163.276 143.598 1.00 69.63 295 VAL W N 1
ATOM 10467 C CA . VAL D 4 295 ? 131.546 164.209 144.757 1.00 67.49 295 VAL W CA 1
ATOM 10468 C C . VAL D 4 295 ? 132.917 164.332 145.415 1.00 71.82 295 VAL W C 1
ATOM 10469 O O . VAL D 4 295 ? 133.640 163.321 145.530 1.00 100.11 295 VAL W O 1
ATOM 10473 N N . GLU D 4 296 ? 133.261 165.555 145.800 1.00 83.85 296 GLU W N 1
ATOM 10474 C CA . GLU D 4 296 ? 134.558 165.867 146.440 1.00 90.52 296 GLU W CA 1
ATOM 10475 C C . GLU D 4 296 ? 134.300 166.802 147.616 1.00 77.25 296 GLU W C 1
ATOM 10476 O O . GLU D 4 296 ? 133.529 167.735 147.473 1.00 100.94 296 GLU W O 1
ATOM 10482 N N . VAL D 4 297 ? 134.871 166.506 148.770 1.00 69.45 297 VAL W N 1
ATOM 10483 C CA . VAL D 4 297 ? 134.837 167.413 149.952 1.00 77.72 297 VAL W CA 1
ATOM 10484 C C . VAL D 4 297 ? 135.802 168.567 149.658 1.00 64.34 297 VAL W C 1
ATOM 10485 O O . VAL D 4 297 ? 136.914 168.331 149.221 1.00 71.59 297 VAL W O 1
ATOM 10489 N N . TRP D 4 298 ? 135.380 169.793 149.905 1.00 78.61 298 TRP W N 1
ATOM 10490 C CA . TRP D 4 298 ? 136.297 170.947 149.817 1.00 77.33 298 TRP W CA 1
ATOM 10491 C C . TRP D 4 298 ? 137.360 170.789 150.891 1.00 82.24 298 TRP W C 1
ATOM 10492 O O . TRP D 4 298 ? 137.013 170.887 152.072 1.00 76.62 298 TRP W O 1
ATOM 10503 N N . ARG D 4 299 ? 138.601 170.534 150.488 1.00 87.55 299 ARG W N 1
ATOM 10504 C CA . ARG D 4 299 ? 139.725 170.279 151.417 1.00 92.94 299 ARG W CA 1
ATOM 10505 C C . ARG D 4 299 ? 140.538 171.553 151.669 1.00 124.00 299 ARG W C 1
ATOM 10506 O O . ARG D 4 299 ? 141.374 171.508 152.601 1.00 127.46 299 ARG W O 1
ATOM 10514 N N . GLY D 4 300 ? 140.328 172.596 150.848 1.00 142.79 300 GLY W N 1
ATOM 10515 C CA . GLY D 4 300 ? 141.181 173.793 150.716 1.00 140.76 300 GLY W CA 1
ATOM 10516 C C . GLY D 4 300 ? 141.173 174.652 151.973 1.00 139.43 300 GLY W C 1
ATOM 10517 O O . GLY D 4 300 ? 140.448 174.356 152.925 1.00 117.09 300 GLY W O 1
ATOM 10518 N N . PRO D 4 301 ? 141.968 175.750 151.997 1.00 153.19 301 PRO W N 1
ATOM 10519 C CA . PRO D 4 301 ? 142.009 176.665 153.141 1.00 146.44 301 PRO W CA 1
ATOM 10520 C C . PRO D 4 301 ? 140.652 177.337 153.428 1.00 149.80 301 PRO W C 1
ATOM 10521 O O . PRO D 4 301 ? 140.074 178.015 152.551 1.00 138.16 301 PRO W O 1
ATOM 10525 N N . GLY D 4 302 ? 140.140 177.102 154.638 1.00 124.19 302 GLY W N 1
ATOM 10526 C CA . GLY D 4 302 ? 138.853 177.650 155.103 1.00 124.28 302 GLY W CA 1
ATOM 10527 C C . GLY D 4 302 ? 137.640 176.985 154.470 1.00 108.08 302 GLY W C 1
ATOM 10528 O O . GLY D 4 302 ? 137.791 176.099 153.625 1.00 123.13 302 GLY W O 1
ATOM 10529 N N . LYS D 4 303 ? 136.453 177.427 154.883 1.00 96.85 303 LYS W N 1
ATOM 10530 C CA . LYS D 4 303 ? 135.141 176.894 154.447 1.00 95.82 303 LYS W CA 1
ATOM 10531 C C . LYS D 4 303 ? 134.963 177.138 152.941 1.00 99.40 303 LYS W C 1
ATOM 10532 O O . LYS D 4 303 ? 135.510 178.115 152.401 1.00 99.51 303 LYS W O 1
ATOM 10538 N N . TYR D 4 304 ? 134.143 176.326 152.285 1.00 105.35 304 TYR W N 1
ATOM 10539 C CA . TYR D 4 304 ? 133.839 176.480 150.844 1.00 111.20 304 TYR W CA 1
ATOM 10540 C C . TYR D 4 304 ? 133.156 177.828 150.577 1.00 114.72 304 TYR W C 1
ATOM 10541 O O . TYR D 4 304 ? 133.426 178.423 149.510 1.00 108.11 304 TYR W O 1
ATOM 10550 N N . LEU D 4 305 ? 132.323 178.318 151.493 1.00 92.74 305 LEU W N 1
ATOM 10551 C CA . LEU D 4 305 ? 131.621 179.605 151.273 1.00 106.86 305 LEU W CA 1
ATOM 10552 C C . LEU D 4 305 ? 132.436 180.833 151.752 1.00 121.23 305 LEU W C 1
ATOM 10553 O O . LEU D 4 305 ? 131.845 181.940 151.819 1.00 123.15 305 LEU W O 1
ATOM 10558 N N . ASN D 4 306 ? 133.736 180.713 152.021 1.00 113.23 306 ASN W N 1
ATOM 10559 C CA . ASN D 4 306 ? 134.625 181.892 152.194 1.00 119.34 306 ASN W CA 1
ATOM 10560 C C . ASN D 4 306 ? 134.706 182.673 150.874 1.00 146.01 306 ASN W C 1
ATOM 10561 O O . ASN D 4 306 ? 134.548 182.096 149.794 1.00 134.49 306 ASN W O 1
ATOM 10566 N N . PRO D 4 307 ? 134.964 184.010 150.924 1.00 166.13 307 PRO W N 1
ATOM 10567 C CA . PRO D 4 307 ? 134.711 184.922 149.799 1.00 157.78 307 PRO W CA 1
ATOM 10568 C C . PRO D 4 307 ? 135.298 184.588 148.414 1.00 165.66 307 PRO W C 1
ATOM 10569 O O . PRO D 4 307 ? 134.655 184.946 147.443 1.00 177.89 307 PRO W O 1
ATOM 10573 N N . GLY D 4 308 ? 136.460 183.925 148.331 1.00 151.04 308 GLY W N 1
ATOM 10574 C CA . GLY D 4 308 ? 137.103 183.575 147.048 1.00 139.09 308 GLY W CA 1
ATOM 10575 C C . GLY D 4 308 ? 136.775 182.171 146.552 1.00 122.32 308 GLY W C 1
ATOM 10576 O O . GLY D 4 308 ? 136.972 181.906 145.334 1.00 121.42 308 GLY W O 1
ATOM 10577 N N . ASN D 4 309 ? 136.351 181.277 147.450 1.00 122.22 309 ASN W N 1
ATOM 10578 C CA . ASN D 4 309 ? 136.501 179.805 147.268 1.00 112.52 309 ASN W CA 1
ATOM 10579 C C . ASN D 4 309 ? 135.532 179.282 146.194 1.00 107.28 309 ASN W C 1
ATOM 10580 O O . ASN D 4 309 ? 136.011 178.595 145.280 1.00 103.54 309 ASN W O 1
ATOM 10585 N N . GLU D 4 310 ? 134.237 179.596 146.263 1.00 108.95 310 GLU W N 1
ATOM 10586 C CA . GLU D 4 310 ? 133.254 179.141 145.245 1.00 107.93 310 GLU W CA 1
ATOM 10587 C C . GLU D 4 310 ? 133.597 179.707 143.857 1.00 124.10 310 GLU W C 1
ATOM 10588 O O . GLU D 4 310 ? 133.459 178.963 142.860 1.00 130.24 310 GLU W O 1
ATOM 10594 N N . ASP D 4 311 ? 134.041 180.959 143.785 1.00 145.44 311 ASP W N 1
ATOM 10595 C CA . ASP D 4 311 ? 134.445 181.610 142.510 1.00 163.28 311 ASP W CA 1
ATOM 10596 C C . ASP D 4 311 ? 135.616 180.825 141.905 1.00 146.47 311 ASP W C 1
ATOM 10597 O O . ASP D 4 311 ? 135.575 180.537 140.686 1.00 127.19 311 ASP W O 1
ATOM 10602 N N . PHE D 4 312 ? 136.617 180.490 142.717 1.00 140.45 312 PHE W N 1
ATOM 10603 C CA . PHE D 4 312 ? 137.778 179.676 142.282 1.00 143.97 312 PHE W CA 1
ATOM 10604 C C . PHE D 4 312 ? 137.305 178.289 141.822 1.00 130.73 312 PHE W C 1
ATOM 10605 O O . PHE D 4 312 ? 137.749 177.833 140.755 1.00 146.69 312 PHE W O 1
ATOM 10613 N N . ALA D 4 313 ? 136.425 177.640 142.581 1.00 118.07 313 ALA W N 1
ATOM 10614 C CA . ALA D 4 313 ? 135.934 176.269 142.292 1.00 121.95 313 ALA W CA 1
ATOM 10615 C C . ALA D 4 313 ? 135.382 176.184 140.862 1.00 113.84 313 ALA W C 1
ATOM 10616 O O . ALA D 4 313 ? 135.674 175.195 140.184 1.00 121.06 313 ALA W O 1
ATOM 10618 N N . LYS D 4 314 ? 134.648 177.198 140.401 1.00 128.94 314 LYS W N 1
ATOM 10619 C CA . LYS D 4 314 ? 134.054 177.237 139.034 1.00 128.54 314 LYS W CA 1
ATOM 10620 C C . LYS D 4 314 ? 135.130 177.267 137.936 1.00 130.54 314 LYS W C 1
ATOM 10621 O O . LYS D 4 314 ? 134.771 176.928 136.801 1.00 124.73 314 LYS W O 1
ATOM 10627 N N . THR D 4 315 ? 136.380 177.656 138.236 1.00 159.22 315 THR W N 1
ATOM 10628 C CA . THR D 4 315 ? 137.505 177.742 137.250 1.00 167.51 315 THR W CA 1
ATOM 10629 C C . THR D 4 315 ? 138.287 176.422 137.172 1.00 161.86 315 THR W C 1
ATOM 10630 O O . THR D 4 315 ? 139.035 176.248 136.181 1.00 148.18 315 THR W O 1
ATOM 10634 N N . GLN D 4 316 ? 138.153 175.536 138.164 1.00 160.64 316 GLN W N 1
ATOM 10635 C CA . GLN D 4 316 ? 138.838 174.218 138.167 1.00 167.32 316 GLN W CA 1
ATOM 10636 C C . GLN D 4 316 ? 138.274 173.342 137.048 1.00 149.35 316 GLN W C 1
ATOM 10637 O O . GLN D 4 316 ? 137.126 173.497 136.634 1.00 142.12 316 GLN W O 1
ATOM 10643 N N . PRO D 4 317 ? 139.039 172.340 136.556 1.00 150.57 317 PRO W N 1
ATOM 10644 C CA . PRO D 4 317 ? 138.455 171.279 135.746 1.00 145.94 317 PRO W CA 1
ATOM 10645 C C . PRO D 4 317 ? 137.435 170.514 136.601 1.00 148.28 317 PRO W C 1
ATOM 10646 O O . PRO D 4 317 ? 137.646 170.311 137.804 1.00 158.35 317 PRO W O 1
ATOM 10650 N N . GLY D 4 318 ? 136.337 170.111 135.965 1.00 132.43 318 GLY W N 1
ATOM 10651 C CA . GLY D 4 318 ? 135.277 169.339 136.631 1.00 109.89 318 GLY W CA 1
ATOM 10652 C C . GLY D 4 318 ? 135.565 167.853 136.639 1.00 113.50 318 GLY W C 1
ATOM 10653 O O . GLY D 4 318 ? 136.733 167.422 136.461 1.00 136.75 318 GLY W O 1
ATOM 10654 N N . ARG D 4 319 ? 134.518 167.074 136.868 1.00 100.53 319 ARG W N 1
ATOM 10655 C CA . ARG D 4 319 ? 134.529 165.596 136.739 1.00 93.57 319 ARG W CA 1
ATOM 10656 C C . ARG D 4 319 ? 133.324 165.180 135.890 1.00 95.64 319 ARG W C 1
ATOM 10657 O O . ARG D 4 319 ? 132.188 165.707 136.108 1.00 100.76 319 ARG W O 1
ATOM 10665 N N . VAL D 4 320 ? 133.526 164.265 134.949 1.00 93.00 320 VAL W N 1
ATOM 10666 C CA . VAL D 4 320 ? 132.421 163.816 134.049 1.00 111.22 320 VAL W CA 1
ATOM 10667 C C . VAL D 4 320 ? 131.626 162.683 134.713 1.00 104.55 320 VAL W C 1
ATOM 10668 O O . VAL D 4 320 ? 132.221 161.899 135.518 1.00 93.23 320 VAL W O 1
ATOM 10672 N N . PHE D 4 321 ? 130.345 162.565 134.366 1.00 90.32 321 PHE W N 1
ATOM 10673 C CA . PHE D 4 321 ? 129.510 161.424 134.819 1.00 89.25 321 PHE W CA 1
ATOM 10674 C C . PHE D 4 321 ? 128.417 161.054 133.806 1.00 92.10 321 PHE W C 1
ATOM 10675 O O . PHE D 4 321 ? 127.817 161.966 133.183 1.00 97.61 321 PHE W O 1
ATOM 10683 N N . GLU D 4 322 ? 128.161 159.746 133.652 1.00 72.42 322 GLU W N 1
ATOM 10684 C CA . GLU D 4 322 ? 127.074 159.230 132.779 1.00 68.68 322 GLU W CA 1
ATOM 10685 C C . GLU D 4 322 ? 126.018 158.543 133.609 1.00 56.64 322 GLU W C 1
ATOM 10686 O O . GLU D 4 322 ? 126.371 157.588 134.343 1.00 72.11 322 GLU W O 1
ATOM 10692 N N . PHE D 4 323 ? 124.762 158.934 133.430 1.00 53.10 323 PHE W N 1
ATOM 10693 C CA . PHE D 4 323 ? 123.610 158.181 133.976 1.00 63.78 323 PHE W CA 1
ATOM 10694 C C . PHE D 4 323 ? 123.367 156.918 133.158 1.00 78.58 323 PHE W C 1
ATOM 10695 O O . PHE D 4 323 ? 123.795 156.828 132.011 1.00 101.30 323 PHE W O 1
ATOM 10703 N N . PRO D 4 324 ? 122.707 155.879 133.710 1.00 81.30 324 PRO W N 1
ATOM 10704 C CA . PRO D 4 324 ? 122.359 154.681 132.943 1.00 99.75 324 PRO W CA 1
ATOM 10705 C C . PRO D 4 324 ? 121.597 154.916 131.620 1.00 87.63 324 PRO W C 1
ATOM 10706 O O . PRO D 4 324 ? 121.749 154.150 130.709 1.00 93.20 324 PRO W O 1
ATOM 10710 N N . ASP D 4 325 ? 120.850 156.006 131.533 1.00 104.25 325 ASP W N 1
ATOM 10711 C CA . ASP D 4 325 ? 120.172 156.508 130.304 1.00 89.71 325 ASP W CA 1
ATOM 10712 C C . ASP D 4 325 ? 121.170 156.930 129.217 1.00 72.95 325 ASP W C 1
ATOM 10713 O O . ASP D 4 325 ? 120.712 157.222 128.130 1.00 106.39 325 ASP W O 1
ATOM 10718 N N . GLY D 4 326 ? 122.471 157.006 129.488 1.00 74.53 326 GLY W N 1
ATOM 10719 C CA . GLY D 4 326 ? 123.461 157.583 128.557 1.00 78.67 326 GLY W CA 1
ATOM 10720 C C . GLY D 4 326 ? 123.675 159.095 128.714 1.00 74.36 326 GLY W C 1
ATOM 10721 O O . GLY D 4 326 ? 124.727 159.584 128.228 1.00 64.20 326 GLY W O 1
ATOM 10722 N N . SER D 4 327 ? 122.744 159.834 129.331 1.00 78.04 327 SER W N 1
ATOM 10723 C CA . SER D 4 327 ? 122.879 161.290 129.634 1.00 78.92 327 SER W CA 1
ATOM 10724 C C . SER D 4 327 ? 124.216 161.556 130.312 1.00 76.19 327 SER W C 1
ATOM 10725 O O . SER D 4 327 ? 124.538 160.885 131.270 1.00 114.00 327 SER W O 1
ATOM 10728 N N . ASN D 4 328 ? 124.898 162.604 129.907 1.00 93.69 328 ASN W N 1
ATOM 10729 C CA . ASN D 4 328 ? 126.343 162.819 130.151 1.00 86.89 328 ASN W CA 1
ATOM 10730 C C . ASN D 4 328 ? 126.532 164.327 130.416 1.00 99.44 328 ASN W C 1
ATOM 10731 O O . ASN D 4 328 ? 125.939 165.156 129.678 1.00 125.21 328 ASN W O 1
ATOM 10736 N N . GLN D 4 329 ? 127.386 164.697 131.371 1.00 103.27 329 GLN W N 1
ATOM 10737 C CA . GLN D 4 329 ? 127.622 166.113 131.781 1.00 82.73 329 GLN W CA 1
ATOM 10738 C C . GLN D 4 329 ? 128.947 166.236 132.528 1.00 80.69 329 GLN W C 1
ATOM 10739 O O . GLN D 4 329 ? 129.463 165.208 133.090 1.00 100.99 329 GLN W O 1
ATOM 10745 N N . MET D 4 330 ? 129.491 167.447 132.557 1.00 89.18 330 MET W N 1
ATOM 10746 C CA . MET D 4 330 ? 130.691 167.803 133.373 1.00 94.90 330 MET W CA 1
ATOM 10747 C C . MET D 4 330 ? 130.239 168.602 134.600 1.00 94.36 330 MET W C 1
ATOM 10748 O O . MET D 4 330 ? 129.492 169.597 134.444 1.00 101.33 330 MET W O 1
ATOM 10753 N N . TRP D 4 331 ? 130.659 168.160 135.790 1.00 104.04 331 TRP W N 1
ATOM 10754 C CA . TRP D 4 331 ? 130.268 168.750 137.100 1.00 86.61 331 TRP W CA 1
ATOM 10755 C C . TRP D 4 331 ? 131.411 169.594 137.643 1.00 85.29 331 TRP W C 1
ATOM 10756 O O . TRP D 4 331 ? 132.564 169.095 137.617 1.00 73.70 331 TRP W O 1
ATOM 10767 N N . ARG D 4 332 ? 131.133 170.834 138.055 1.00 93.77 332 ARG W N 1
ATOM 10768 C CA . ARG D 4 332 ? 132.227 171.771 138.429 1.00 106.62 332 ARG W CA 1
ATOM 10769 C C . ARG D 4 332 ? 132.144 172.073 139.921 1.00 119.55 332 ARG W C 1
ATOM 10770 O O . ARG D 4 332 ? 132.883 171.419 140.669 1.00 135.90 332 ARG W O 1
ATOM 10778 N N . GLU D 4 333 ? 131.288 173.001 140.339 1.00 115.00 333 GLU W N 1
ATOM 10779 C CA . GLU D 4 333 ? 131.265 173.476 141.745 1.00 126.99 333 GLU W CA 1
ATOM 10780 C C . GLU D 4 333 ? 130.191 172.723 142.537 1.00 99.19 333 GLU W C 1
ATOM 10781 O O . GLU D 4 333 ? 130.410 172.560 143.750 1.00 105.62 333 GLU W O 1
ATOM 10787 N N . GLN D 4 334 ? 129.115 172.241 141.911 1.00 76.75 334 GLN W N 1
ATOM 10788 C CA . GLN D 4 334 ? 128.034 171.503 142.647 1.00 92.41 334 GLN W CA 1
ATOM 10789 C C . GLN D 4 334 ? 128.625 170.238 143.327 1.00 76.31 334 GLN W C 1
ATOM 10790 O O . GLN D 4 334 ? 128.178 169.860 144.421 1.00 75.26 334 GLN W O 1
ATOM 10796 N N . ARG D 4 335 ? 129.659 169.687 142.720 1.00 67.18 335 ARG W N 1
ATOM 10797 C CA . ARG D 4 335 ? 130.531 168.600 143.218 1.00 72.18 335 ARG W CA 1
ATOM 10798 C C . ARG D 4 335 ? 130.957 168.922 144.657 1.00 81.12 335 ARG W C 1
ATOM 10799 O O . ARG D 4 335 ? 131.010 167.974 145.468 1.00 95.58 335 ARG W O 1
ATOM 10807 N N . TYR D 4 336 ? 131.330 170.169 144.959 1.00 89.41 336 TYR W N 1
ATOM 10808 C CA . TYR D 4 336 ? 131.756 170.603 146.325 1.00 72.04 336 TYR W CA 1
ATOM 10809 C C . TYR D 4 336 ? 130.562 170.936 147.208 1.00 66.23 336 TYR W C 1
ATOM 10810 O O . TYR D 4 336 ? 130.502 170.498 148.390 1.00 109.74 336 TYR W O 1
ATOM 10819 N N . ARG D 4 337 ? 129.617 171.650 146.661 1.00 64.73 337 ARG W N 1
ATOM 10820 C CA . ARG D 4 337 ? 128.520 172.182 147.474 1.00 68.41 337 ARG W CA 1
ATOM 10821 C C . ARG D 4 337 ? 127.680 171.061 148.088 1.00 61.26 337 ARG W C 1
ATOM 10822 O O . ARG D 4 337 ? 127.152 171.312 149.159 1.00 85.72 337 ARG W O 1
ATOM 10830 N N . VAL D 4 338 ? 127.533 169.875 147.494 1.00 74.91 338 VAL W N 1
ATOM 10831 C CA . VAL D 4 338 ? 126.689 168.787 148.109 1.00 80.18 338 VAL W CA 1
ATOM 10832 C C . VAL D 4 338 ? 127.354 168.213 149.373 1.00 70.11 338 VAL W C 1
ATOM 10833 O O . VAL D 4 338 ? 126.658 167.782 150.262 1.00 69.91 338 VAL W O 1
ATOM 10837 N N . ALA D 4 339 ? 128.662 168.191 149.446 1.00 70.40 339 ALA W N 1
ATOM 10838 C CA . ALA D 4 339 ? 129.372 167.605 150.591 1.00 76.82 339 ALA W CA 1
ATOM 10839 C C . ALA D 4 339 ? 129.453 168.641 151.728 1.00 90.78 339 ALA W C 1
ATOM 10840 O O . ALA D 4 339 ? 129.515 168.214 152.893 1.00 82.28 339 ALA W O 1
ATOM 10842 N N . GLU D 4 340 ? 129.531 169.943 151.417 1.00 90.78 340 GLU W N 1
ATOM 10843 C CA . GLU D 4 340 ? 129.896 171.009 152.387 1.00 90.89 340 GLU W CA 1
ATOM 10844 C C . GLU D 4 340 ? 128.925 171.041 153.583 1.00 81.62 340 GLU W C 1
ATOM 10845 O O . GLU D 4 340 ? 129.367 171.364 154.695 1.00 88.54 340 GLU W O 1
ATOM 10851 N N . GLY D 4 341 ? 127.664 170.691 153.402 1.00 78.11 341 GLY W N 1
ATOM 10852 C CA . GLY D 4 341 ? 126.668 170.848 154.475 1.00 87.13 341 GLY W CA 1
ATOM 10853 C C . GLY D 4 341 ? 127.028 170.137 155.781 1.00 76.06 341 GLY W C 1
ATOM 10854 O O . GLY D 4 341 ? 126.652 170.661 156.818 1.00 109.66 341 GLY W O 1
ATOM 10855 N N . MET D 4 342 ? 127.736 169.014 155.775 1.00 93.05 342 MET W N 1
ATOM 10856 C CA . MET D 4 342 ? 128.112 168.301 157.025 1.00 94.50 342 MET W CA 1
ATOM 10857 C C . MET D 4 342 ? 129.288 169.001 157.727 1.00 96.03 342 MET W C 1
ATOM 10858 O O . MET D 4 342 ? 129.545 168.650 158.898 1.00 125.60 342 MET W O 1
ATOM 10863 N N . TRP D 4 343 ? 129.903 170.005 157.106 1.00 86.90 343 TRP W N 1
ATOM 10864 C CA . TRP D 4 343 ? 130.941 170.871 157.718 1.00 85.84 343 TRP W CA 1
ATOM 10865 C C . TRP D 4 343 ? 130.380 172.262 158.034 1.00 98.81 343 TRP W C 1
ATOM 10866 O O . TRP D 4 343 ? 130.914 172.901 158.954 1.00 147.46 343 TRP W O 1
ATOM 10877 N N . ASP D 4 344 ? 129.419 172.759 157.264 1.00 91.82 344 ASP W N 1
ATOM 10878 C CA . ASP D 4 344 ? 128.833 174.116 157.419 1.00 102.68 344 ASP W CA 1
ATOM 10879 C C . ASP D 4 344 ? 127.330 174.041 157.119 1.00 97.76 344 ASP W C 1
ATOM 10880 O O . ASP D 4 344 ? 126.938 173.950 155.938 1.00 105.76 344 ASP W O 1
ATOM 10885 N N . GLU D 4 345 ? 126.518 174.142 158.156 1.00 81.59 345 GLU W N 1
ATOM 10886 C CA . GLU D 4 345 ? 125.046 174.033 158.072 1.00 90.53 345 GLU W CA 1
ATOM 10887 C C . GLU D 4 345 ? 124.435 175.076 157.121 1.00 98.31 345 GLU W C 1
ATOM 10888 O O . GLU D 4 345 ? 123.249 174.884 156.764 1.00 117.02 345 GLU W O 1
ATOM 10894 N N . THR D 4 346 ? 125.142 176.148 156.759 1.00 102.38 346 THR W N 1
ATOM 10895 C CA . THR D 4 346 ? 124.623 177.216 155.865 1.00 108.98 346 THR W CA 1
ATOM 10896 C C . THR D 4 346 ? 124.570 176.719 154.420 1.00 93.83 346 THR W C 1
ATOM 10897 O O . THR D 4 346 ? 123.707 177.199 153.644 1.00 101.81 346 THR W O 1
ATOM 10901 N N . ALA D 4 347 ? 125.510 175.842 154.067 1.00 92.46 347 ALA W N 1
ATOM 10902 C CA . ALA D 4 347 ? 125.835 175.465 152.679 1.00 80.29 347 ALA W CA 1
ATOM 10903 C C . ALA D 4 347 ? 124.793 174.493 152.101 1.00 79.54 347 ALA W C 1
ATOM 10904 O O . ALA D 4 347 ? 124.714 174.412 150.873 1.00 93.87 347 ALA W O 1
ATOM 10906 N N . ALA D 4 348 ? 124.025 173.786 152.926 1.00 82.46 348 ALA W N 1
ATOM 10907 C CA . ALA D 4 348 ? 123.187 172.638 152.510 1.00 98.43 348 ALA W CA 1
ATOM 10908 C C . ALA D 4 348 ? 122.042 173.059 151.578 1.00 96.59 348 ALA W C 1
ATOM 10909 O O . ALA D 4 348 ? 121.451 174.139 151.790 1.00 121.06 348 ALA W O 1
ATOM 10911 N N . TYR D 4 349 ? 121.729 172.205 150.592 1.00 98.92 349 TYR W N 1
ATOM 10912 C CA . TYR D 4 349 ? 120.509 172.302 149.748 1.00 95.41 349 TYR W CA 1
ATOM 10913 C C . TYR D 4 349 ? 119.269 171.964 150.581 1.00 100.95 349 TYR W C 1
ATOM 10914 O O . TYR D 4 349 ? 119.354 171.149 151.496 1.00 97.53 349 TYR W O 1
ATOM 10923 N N . PRO D 4 350 ? 118.073 172.533 150.276 1.00 95.71 350 PRO W N 1
ATOM 10924 C CA . PRO D 4 350 ? 116.831 172.118 150.931 1.00 95.86 350 PRO W CA 1
ATOM 10925 C C . PRO D 4 350 ? 116.479 170.652 150.663 1.00 105.42 350 PRO W C 1
ATOM 10926 O O . PRO D 4 350 ? 116.751 170.169 149.574 1.00 133.44 350 PRO W O 1
ATOM 10930 N N . SER D 4 351 ? 115.887 169.963 151.638 1.00 106.41 351 SER W N 1
ATOM 10931 C CA . SER D 4 351 ? 115.399 168.570 151.435 1.00 132.42 351 SER W CA 1
ATOM 10932 C C . SER D 4 351 ? 114.264 168.570 150.403 1.00 112.20 351 SER W C 1
ATOM 10933 O O . SER D 4 351 ? 113.413 169.477 150.468 1.00 127.94 351 SER W O 1
ATOM 10936 N N . LEU D 4 352 ? 114.203 167.564 149.521 1.00 129.00 352 LEU W N 1
ATOM 10937 C CA . LEU D 4 352 ? 113.051 167.385 148.587 1.00 140.16 352 LEU W CA 1
ATOM 10938 C C . LEU D 4 352 ? 111.855 166.833 149.367 1.00 139.15 352 LEU W C 1
ATOM 10939 O O . LEU D 4 352 ? 110.716 167.250 149.066 1.00 134.48 352 LEU W O 1
ATOM 10944 N N . ASN D 4 353 ? 112.102 165.932 150.321 1.00 145.20 353 ASN W N 1
ATOM 10945 C CA . ASN D 4 353 ? 111.124 165.558 151.376 1.00 151.64 353 ASN W CA 1
ATOM 10946 C C . ASN D 4 353 ? 110.901 166.794 152.244 1.00 155.40 353 ASN W C 1
ATOM 10947 O O . ASN D 4 353 ? 111.829 167.207 152.931 1.00 161.83 353 ASN W O 1
ATOM 10952 N N . PRO D 4 354 ? 109.692 167.415 152.277 1.00 181.58 354 PRO W N 1
ATOM 10953 C CA . PRO D 4 354 ? 109.493 168.652 153.040 1.00 190.66 354 PRO W CA 1
ATOM 10954 C C . PRO D 4 354 ? 109.455 168.445 154.567 1.00 204.99 354 PRO W C 1
ATOM 10955 O O . PRO D 4 354 ? 109.552 169.429 155.285 1.00 204.57 354 PRO W O 1
ATOM 10959 N N . ASP D 4 355 ? 109.354 167.191 155.024 1.00 199.40 355 ASP W N 1
ATOM 10960 C CA . ASP D 4 355 ? 109.330 166.804 156.458 1.00 190.45 355 ASP W CA 1
ATOM 10961 C C . ASP D 4 355 ? 110.752 166.735 157.042 1.00 178.05 355 ASP W C 1
ATOM 10962 O O . ASP D 4 355 ? 110.881 167.042 158.247 1.00 178.93 355 ASP W O 1
ATOM 10967 N N . GLU D 4 356 ? 111.759 166.310 156.262 1.00 184.02 356 GLU W N 1
ATOM 10968 C CA . GLU D 4 356 ? 113.143 166.031 156.755 1.00 199.19 356 GLU W CA 1
ATOM 10969 C C . GLU D 4 356 ? 113.860 167.362 157.031 1.00 192.16 356 GLU W C 1
ATOM 10970 O O . GLU D 4 356 ? 114.468 167.941 156.085 1.00 220.05 356 GLU W O 1
ATOM 10976 N N . ALA D 4 357 ? 113.807 167.796 158.300 1.00 177.89 357 ALA W N 1
ATOM 10977 C CA . ALA D 4 357 ? 114.307 169.092 158.822 1.00 158.67 357 ALA W CA 1
ATOM 10978 C C . ALA D 4 357 ? 115.795 169.274 158.508 1.00 134.85 357 ALA W C 1
ATOM 10979 O O . ALA D 4 357 ? 116.566 168.280 158.502 1.00 142.01 357 ALA W O 1
ATOM 10981 N N . ALA D 4 358 ? 116.181 170.525 158.270 1.00 121.40 358 ALA W N 1
ATOM 10982 C CA . ALA D 4 358 ? 117.559 170.925 157.906 1.00 119.36 358 ALA W CA 1
ATOM 10983 C C . ALA D 4 358 ? 118.514 170.622 159.065 1.00 96.37 358 ALA W C 1
ATOM 10984 O O . ALA D 4 358 ? 118.122 170.716 160.226 1.00 94.01 358 ALA W O 1
ATOM 10986 N N . ILE D 4 359 ? 119.758 170.267 158.763 1.00 94.84 359 ILE W N 1
ATOM 10987 C CA . ILE D 4 359 ? 120.748 169.992 159.838 1.00 99.77 359 ILE W CA 1
ATOM 10988 C C . ILE D 4 359 ? 121.170 171.306 160.493 1.00 107.05 359 ILE W C 1
ATOM 10989 O O . ILE D 4 359 ? 121.288 172.338 159.783 1.00 113.43 359 ILE W O 1
ATOM 10994 N N . THR D 4 360 ? 121.359 171.249 161.819 1.00 101.47 360 THR W N 1
ATOM 10995 C CA . THR D 4 360 ? 121.699 172.406 162.682 1.00 109.27 360 THR W CA 1
ATOM 10996 C C . THR D 4 360 ? 123.214 172.475 162.907 1.00 99.68 360 THR W C 1
ATOM 10997 O O . THR D 4 360 ? 123.900 171.473 162.654 1.00 93.93 360 THR W O 1
ATOM 11001 N N . LYS D 4 361 ? 123.718 173.594 163.436 1.00 104.71 361 LYS W N 1
ATOM 11002 C CA . LYS D 4 361 ? 125.176 173.788 163.660 1.00 101.37 361 LYS W CA 1
ATOM 11003 C C . LYS D 4 361 ? 125.696 172.662 164.564 1.00 106.64 361 LYS W C 1
ATOM 11004 O O . LYS D 4 361 ? 126.735 172.062 164.229 1.00 122.46 361 LYS W O 1
ATOM 11010 N N . ALA D 4 362 ? 124.950 172.335 165.617 1.00 97.64 362 ALA W N 1
ATOM 11011 C CA . ALA D 4 362 ? 125.264 171.264 166.591 1.00 100.37 362 ALA W CA 1
ATOM 11012 C C . ALA D 4 362 ? 125.410 169.875 165.949 1.00 94.44 362 ALA W C 1
ATOM 11013 O O . ALA D 4 362 ? 126.017 169.011 166.603 1.00 103.60 362 ALA W O 1
ATOM 11015 N N . GLN D 4 363 ? 124.872 169.643 164.751 1.00 87.71 363 GLN W N 1
ATOM 11016 C CA . GLN D 4 363 ? 124.912 168.327 164.053 1.00 86.20 363 GLN W CA 1
ATOM 11017 C C . GLN D 4 363 ? 126.043 168.256 163.016 1.00 71.60 363 GLN W C 1
ATOM 11018 O O . GLN D 4 363 ? 126.171 167.218 162.384 1.00 72.16 363 GLN W O 1
ATOM 11024 N N . THR D 4 364 ? 126.801 169.317 162.787 1.00 66.33 364 THR W N 1
ATOM 11025 C CA . THR D 4 364 ? 127.976 169.239 161.890 1.00 80.05 364 THR W CA 1
ATOM 11026 C C . THR D 4 364 ? 129.121 168.443 162.536 1.00 71.05 364 THR W C 1
ATOM 11027 O O . THR D 4 364 ? 129.222 168.432 163.745 1.00 69.29 364 THR W O 1
ATOM 11031 N N . ILE D 4 365 ? 130.026 167.893 161.732 1.00 80.15 365 ILE W N 1
ATOM 11032 C CA . ILE D 4 365 ? 131.182 167.085 162.224 1.00 79.73 365 ILE W CA 1
ATOM 11033 C C . ILE D 4 365 ? 132.065 167.869 163.193 1.00 89.15 365 ILE W C 1
ATOM 11034 O O . ILE D 4 365 ? 132.358 167.323 164.260 1.00 104.35 365 ILE W O 1
ATOM 11039 N N . PRO D 4 366 ? 132.497 169.132 162.944 1.00 85.12 366 PRO W N 1
ATOM 11040 C CA . PRO D 4 366 ? 133.291 169.873 163.933 1.00 88.67 366 PRO W CA 1
ATOM 11041 C C . PRO D 4 366 ? 132.569 170.112 165.273 1.00 83.65 366 PRO W C 1
ATOM 11042 O O . PRO D 4 366 ? 133.183 170.030 166.297 1.00 93.85 366 PRO W O 1
ATOM 11046 N N . ALA D 4 367 ? 131.269 170.345 165.243 1.00 70.05 367 ALA W N 1
ATOM 11047 C CA . ALA D 4 367 ? 130.451 170.461 166.457 1.00 77.24 367 ALA W CA 1
ATOM 11048 C C . ALA D 4 367 ? 130.416 169.137 167.247 1.00 87.33 367 ALA W C 1
ATOM 11049 O O . ALA D 4 367 ? 130.540 169.176 168.485 1.00 99.05 367 ALA W O 1
ATOM 11051 N N . LEU D 4 368 ? 130.270 167.994 166.584 1.00 82.38 368 LEU W N 1
ATOM 11052 C CA . LEU D 4 368 ? 130.223 166.691 167.274 1.00 72.35 368 LEU W CA 1
ATOM 11053 C C . LEU D 4 368 ? 131.599 166.448 167.889 1.00 79.08 368 LEU W C 1
ATOM 11054 O O . LEU D 4 368 ? 131.651 165.917 168.994 1.00 86.95 368 LEU W O 1
ATOM 11059 N N . ILE D 4 369 ? 132.684 166.771 167.197 1.00 66.28 369 ILE W N 1
ATOM 11060 C CA . ILE D 4 369 ? 134.040 166.487 167.734 1.00 75.42 369 ILE W CA 1
ATOM 11061 C C . ILE D 4 369 ? 134.237 167.304 169.000 1.00 76.73 369 ILE W C 1
ATOM 11062 O O . ILE D 4 369 ? 134.642 166.717 170.012 1.00 83.83 369 ILE W O 1
ATOM 11067 N N . LYS D 4 370 ? 133.936 168.603 168.961 1.00 102.39 370 LYS W N 1
ATOM 11068 C CA . LYS D 4 370 ? 134.143 169.515 170.112 1.00 93.26 370 LYS W CA 1
ATOM 11069 C C . LYS D 4 370 ? 133.274 169.029 171.270 1.00 78.39 370 LYS W C 1
ATOM 11070 O O . LYS D 4 370 ? 133.806 168.853 172.382 1.00 86.23 370 LYS W O 1
ATOM 11076 N N . ALA D 4 371 ? 132.014 168.735 171.007 1.00 64.90 371 ALA W N 1
ATOM 11077 C CA . ALA D 4 371 ? 131.070 168.223 172.028 1.00 82.43 371 ALA W CA 1
ATOM 11078 C C . ALA D 4 371 ? 131.480 166.850 172.590 1.00 90.35 371 ALA W C 1
ATOM 11079 O O . ALA D 4 371 ? 131.062 166.531 173.706 1.00 92.35 371 ALA W O 1
ATOM 11081 N N . ALA D 4 372 ? 132.234 166.040 171.844 1.00 108.83 372 ALA W N 1
ATOM 11082 C CA . ALA D 4 372 ? 132.666 164.692 172.272 1.00 93.46 372 ALA W CA 1
ATOM 11083 C C . ALA D 4 372 ? 133.862 164.842 173.200 1.00 78.13 372 ALA W C 1
ATOM 11084 O O . ALA D 4 372 ? 133.795 164.290 174.294 1.00 92.70 372 ALA W O 1
ATOM 11086 N N . LEU D 4 373 ? 134.888 165.600 172.812 1.00 86.04 373 LEU W N 1
ATOM 11087 C CA . LEU D 4 373 ? 136.103 165.780 173.669 1.00 95.92 373 LEU W CA 1
ATOM 11088 C C . LEU D 4 373 ? 135.798 166.663 174.896 1.00 112.36 373 LEU W C 1
ATOM 11089 O O . LEU D 4 373 ? 136.428 166.443 175.922 1.00 107.14 373 LEU W O 1
ATOM 11094 N N . ASP D 4 374 ? 134.842 167.594 174.824 1.00 112.38 374 ASP W N 1
ATOM 11095 C CA . ASP D 4 374 ? 134.357 168.334 176.018 1.00 120.03 374 ASP W CA 1
ATOM 11096 C C . ASP D 4 374 ? 133.757 167.366 177.041 1.00 107.68 374 ASP W C 1
ATOM 11097 O O . ASP D 4 374 ? 133.716 167.735 178.234 1.00 140.88 374 ASP W O 1
ATOM 11102 N N . GLY D 4 375 ? 133.318 166.180 176.623 1.00 104.74 375 GLY W N 1
ATOM 11103 C CA . GLY D 4 375 ? 132.791 165.128 177.519 1.00 107.44 375 GLY W CA 1
ATOM 11104 C C . GLY D 4 375 ? 133.869 164.228 178.109 1.00 94.48 375 GLY W C 1
ATOM 11105 O O . GLY D 4 375 ? 133.501 163.173 178.682 1.00 97.35 375 GLY W O 1
ATOM 11106 N N . VAL D 4 376 ? 135.146 164.592 177.971 1.00 94.49 376 VAL W N 1
ATOM 11107 C CA . VAL D 4 376 ? 136.309 163.741 178.365 1.00 105.29 376 VAL W CA 1
ATOM 11108 C C . VAL D 4 376 ? 137.260 164.567 179.247 1.00 114.77 376 VAL W C 1
ATOM 11109 O O . VAL D 4 376 ? 137.377 165.807 179.052 1.00 129.27 376 VAL W O 1
ATOM 11113 N N . ASP D 4 377 ? 137.961 163.887 180.157 1.00 125.09 377 ASP W N 1
ATOM 11114 C CA . ASP D 4 377 ? 139.025 164.466 181.028 1.00 137.41 377 ASP W CA 1
ATOM 11115 C C . ASP D 4 377 ? 140.094 165.187 180.188 1.00 129.64 377 ASP W C 1
ATOM 11116 O O . ASP D 4 377 ? 140.592 164.604 179.204 1.00 164.10 377 ASP W O 1
ATOM 11121 N N . VAL D 4 378 ? 140.497 166.387 180.596 1.00 126.77 378 VAL W N 1
ATOM 11122 C CA . VAL D 4 378 ? 141.452 167.238 179.825 1.00 140.52 378 VAL W CA 1
ATOM 11123 C C . VAL D 4 378 ? 142.779 166.481 179.617 1.00 148.70 378 VAL W C 1
ATOM 11124 O O . VAL D 4 378 ? 143.420 166.684 178.567 1.00 163.21 378 VAL W O 1
ATOM 11128 N N . ASP D 4 379 ? 143.153 165.604 180.548 1.00 160.54 379 ASP W N 1
ATOM 11129 C CA . ASP D 4 379 ? 144.405 164.792 180.504 1.00 167.59 379 ASP W CA 1
ATOM 11130 C C . ASP D 4 379 ? 144.434 163.853 179.281 1.00 146.62 379 ASP W C 1
ATOM 11131 O O . ASP D 4 379 ? 145.555 163.586 178.776 1.00 125.02 379 ASP W O 1
ATOM 11136 N N . LEU D 4 380 ? 143.269 163.355 178.835 1.00 128.26 380 LEU W N 1
ATOM 11137 C CA . LEU D 4 380 ? 143.145 162.362 177.732 1.00 117.31 380 LEU W CA 1
ATOM 11138 C C . LEU D 4 380 ? 143.135 163.031 176.353 1.00 108.58 380 LEU W C 1
ATOM 11139 O O . LEU D 4 380 ? 143.390 162.319 175.365 1.00 119.54 380 LEU W O 1
ATOM 11144 N N . ARG D 4 381 ? 142.902 164.337 176.257 1.00 96.51 381 ARG W N 1
ATOM 11145 C CA . ARG D 4 381 ? 142.632 164.979 174.947 1.00 97.84 381 ARG W CA 1
ATOM 11146 C C . ARG D 4 381 ? 143.841 164.841 174.024 1.00 89.46 381 ARG W C 1
ATOM 11147 O O . ARG D 4 381 ? 143.652 164.487 172.859 1.00 116.49 381 ARG W O 1
ATOM 11155 N N . PRO D 4 382 ? 145.093 165.108 174.455 1.00 96.29 382 PRO W N 1
ATOM 11156 C CA . PRO D 4 382 ? 146.257 164.904 173.582 1.00 128.32 382 PRO W CA 1
ATOM 11157 C C . PRO D 4 382 ? 146.464 163.445 173.126 1.00 122.06 382 PRO W C 1
ATOM 11158 O O . PRO D 4 382 ? 146.930 163.226 172.012 1.00 114.89 382 PRO W O 1
ATOM 11162 N N . ASN D 4 383 ? 146.108 162.487 173.979 1.00 105.47 383 ASN W N 1
ATOM 11163 C CA . ASN D 4 383 ? 146.192 161.044 173.674 1.00 120.06 383 ASN W CA 1
ATOM 11164 C C . ASN D 4 383 ? 145.163 160.741 172.571 1.00 125.45 383 ASN W C 1
ATOM 11165 O O . ASN D 4 383 ? 145.558 160.156 171.517 1.00 144.18 383 ASN W O 1
ATOM 11170 N N . LEU D 4 384 ? 143.903 161.126 172.790 1.00 89.91 384 LEU W N 1
ATOM 11171 C CA . LEU D 4 384 ? 142.788 160.848 171.859 1.00 83.51 384 LEU W CA 1
ATOM 11172 C C . LEU D 4 384 ? 143.061 161.504 170.502 1.00 81.03 384 LEU W C 1
ATOM 11173 O O . LEU D 4 384 ? 142.898 160.813 169.482 1.00 105.78 384 LEU W O 1
ATOM 11178 N N . LEU D 4 385 ? 143.417 162.780 170.458 1.00 77.29 385 LEU W N 1
ATOM 11179 C CA . LEU D 4 385 ? 143.629 163.496 169.169 1.00 84.89 385 LEU W CA 1
ATOM 11180 C C . LEU D 4 385 ? 144.917 163.001 168.476 1.00 91.91 385 LEU W C 1
ATOM 11181 O O . LEU D 4 385 ? 145.037 163.151 167.270 1.00 110.03 385 LEU W O 1
ATOM 11186 N N . GLY D 4 386 ? 145.842 162.374 169.176 1.00 76.11 386 GLY W N 1
ATOM 11187 C CA . GLY D 4 386 ? 146.961 161.704 168.500 1.00 91.20 386 GLY W CA 1
ATOM 11188 C C . GLY D 4 386 ? 146.552 160.403 167.857 1.00 83.67 386 GLY W C 1
ATOM 11189 O O . GLY D 4 386 ? 147.343 159.908 167.059 1.00 97.92 386 GLY W O 1
ATOM 11190 N N . ASN D 4 387 ? 145.385 159.865 168.202 1.00 76.78 387 ASN W N 1
ATOM 11191 C CA . ASN D 4 387 ? 144.865 158.556 167.736 1.00 74.75 387 ASN W CA 1
ATOM 11192 C C . ASN D 4 387 ? 143.449 158.733 167.147 1.00 82.50 387 ASN W C 1
ATOM 11193 O O . ASN D 4 387 ? 142.488 158.068 167.607 1.00 82.00 387 ASN W O 1
ATOM 11198 N N . VAL D 4 388 ? 143.283 159.599 166.151 1.00 73.93 388 VAL W N 1
ATOM 11199 C CA . VAL D 4 388 ? 141.971 159.707 165.448 1.00 77.92 388 VAL W CA 1
ATOM 11200 C C . VAL D 4 388 ? 141.793 158.504 164.519 1.00 75.64 388 VAL W C 1
ATOM 11201 O O . VAL D 4 388 ? 142.702 158.216 163.745 1.00 80.07 388 VAL W O 1
ATOM 11205 N N . VAL D 4 389 ? 140.666 157.809 164.652 1.00 66.81 389 VAL W N 1
ATOM 11206 C CA . VAL D 4 389 ? 140.296 156.618 163.842 1.00 67.89 389 VAL W CA 1
ATOM 11207 C C . VAL D 4 389 ? 139.060 156.969 163.016 1.00 64.25 389 VAL W C 1
ATOM 11208 O O . VAL D 4 389 ? 138.037 157.323 163.589 1.00 62.55 389 VAL W O 1
ATOM 11212 N N . VAL D 4 390 ? 139.151 156.856 161.711 1.00 56.35 390 VAL W N 1
ATOM 11213 C CA . VAL D 4 390 ? 138.053 157.266 160.804 1.00 59.15 390 VAL W CA 1
ATOM 11214 C C . VAL D 4 390 ? 137.459 156.010 160.176 1.00 54.28 390 VAL W C 1
ATOM 11215 O O . VAL D 4 390 ? 138.223 155.055 159.866 1.00 65.86 390 VAL W O 1
ATOM 11219 N N . THR D 4 391 ? 136.140 155.995 160.020 1.00 53.06 391 THR W N 1
ATOM 11220 C CA . THR D 4 391 ? 135.374 154.764 159.752 1.00 64.59 391 THR W CA 1
ATOM 11221 C C . THR D 4 391 ? 134.090 155.117 159.048 1.00 57.83 391 THR W C 1
ATOM 11222 O O . THR D 4 391 ? 133.673 156.249 159.083 1.00 87.59 391 THR W O 1
ATOM 11226 N N . GLY D 4 392 ? 133.477 154.121 158.430 1.00 81.72 392 GLY W N 1
ATOM 11227 C CA . GLY D 4 392 ? 132.191 154.282 157.742 1.00 82.31 392 GLY W CA 1
ATOM 11228 C C . GLY D 4 392 ? 132.427 154.620 156.284 1.00 67.94 392 GLY W C 1
ATOM 11229 O O . GLY D 4 392 ? 133.294 155.411 156.000 1.00 58.97 392 GLY W O 1
ATOM 11230 N N . SER D 4 393 ? 131.641 154.054 155.388 1.00 66.51 393 SER W N 1
ATOM 11231 C CA . SER D 4 393 ? 131.876 154.135 153.937 1.00 69.58 393 SER W CA 1
ATOM 11232 C C . SER D 4 393 ? 131.750 155.590 153.440 1.00 64.73 393 SER W C 1
ATOM 11233 O O . SER D 4 393 ? 132.417 155.915 152.467 1.00 59.47 393 SER W O 1
ATOM 11236 N N . THR D 4 394 ? 130.972 156.455 154.077 1.00 62.27 394 THR W N 1
ATOM 11237 C CA . THR D 4 394 ? 130.870 157.880 153.675 1.00 57.66 394 THR W CA 1
ATOM 11238 C C . THR D 4 394 ? 132.219 158.551 153.877 1.00 53.48 394 THR W C 1
ATOM 11239 O O . THR D 4 394 ? 132.468 159.523 153.171 1.00 70.09 394 THR W O 1
ATOM 11243 N N . SER D 4 395 ? 133.049 158.091 154.804 1.00 55.58 395 SER W N 1
ATOM 11244 C CA . SER D 4 395 ? 134.389 158.695 155.017 1.00 62.71 395 SER W CA 1
ATOM 11245 C C . SER D 4 395 ? 135.332 158.431 153.847 1.00 60.76 395 SER W C 1
ATOM 11246 O O . SER D 4 395 ? 136.430 159.001 153.889 1.00 78.98 395 SER W O 1
ATOM 11249 N N . LEU D 4 396 ? 134.919 157.677 152.820 1.00 60.76 396 LEU W N 1
ATOM 11250 C CA . LEU D 4 396 ? 135.770 157.383 151.635 1.00 60.20 396 LEU W CA 1
ATOM 11251 C C . LEU D 4 396 ? 135.652 158.468 150.542 1.00 68.46 396 LEU W C 1
ATOM 11252 O O . LEU D 4 396 ? 136.347 158.312 149.517 1.00 78.63 396 LEU W O 1
ATOM 11257 N N . LEU D 4 397 ? 134.857 159.536 150.729 1.00 60.33 397 LEU W N 1
ATOM 11258 C CA . LEU D 4 397 ? 134.752 160.665 149.757 1.00 58.71 397 LEU W CA 1
ATOM 11259 C C . LEU D 4 397 ? 136.138 161.264 149.490 1.00 67.31 397 LEU W C 1
ATOM 11260 O O . LEU D 4 397 ? 136.970 161.345 150.458 1.00 75.27 397 LEU W O 1
ATOM 11265 N N . ASN D 4 398 ? 136.387 161.737 148.266 1.00 80.07 398 ASN W N 1
ATOM 11266 C CA . ASN D 4 398 ? 137.665 162.446 147.950 1.00 95.82 398 ASN W CA 1
ATOM 11267 C C . ASN D 4 398 ? 137.768 163.694 148.832 1.00 90.35 398 ASN W C 1
ATOM 11268 O O . ASN D 4 398 ? 136.793 164.433 148.909 1.00 78.01 398 ASN W O 1
ATOM 11273 N N . GLY D 4 399 ? 138.897 163.862 149.523 1.00 102.57 399 GLY W N 1
ATOM 11274 C CA . GLY D 4 399 ? 139.187 165.051 150.340 1.00 101.06 399 GLY W CA 1
ATOM 11275 C C . GLY D 4 399 ? 138.678 164.957 151.773 1.00 97.51 399 GLY W C 1
ATOM 11276 O O . GLY D 4 399 ? 139.030 165.849 152.541 1.00 118.77 399 GLY W O 1
ATOM 11277 N N . PHE D 4 400 ? 137.970 163.908 152.189 1.00 93.31 400 PHE W N 1
ATOM 11278 C CA . PHE D 4 400 ? 137.352 163.856 153.546 1.00 93.71 400 PHE W CA 1
ATOM 11279 C C . PHE D 4 400 ? 138.425 163.951 154.650 1.00 77.42 400 PHE W C 1
ATOM 11280 O O . PHE D 4 400 ? 138.286 164.772 155.575 1.00 81.76 400 PHE W O 1
ATOM 11288 N N . ASN D 4 401 ? 139.467 163.131 154.584 1.00 79.75 401 ASN W N 1
ATOM 11289 C CA . ASN D 4 401 ? 140.526 163.103 155.628 1.00 88.47 401 ASN W CA 1
ATOM 11290 C C . ASN D 4 401 ? 141.300 164.415 155.638 1.00 83.32 401 ASN W C 1
ATOM 11291 O O . ASN D 4 401 ? 141.722 164.846 156.731 1.00 97.93 401 ASN W O 1
ATOM 11296 N N . ASP D 4 402 ? 141.475 165.029 154.470 1.00 94.04 402 ASP W N 1
ATOM 11297 C CA . ASP D 4 402 ? 142.227 166.300 154.315 1.00 83.59 402 ASP W CA 1
ATOM 11298 C C . ASP D 4 402 ? 141.472 167.421 155.004 1.00 75.89 402 ASP W C 1
ATOM 11299 O O . ASP D 4 402 ? 142.134 168.150 155.798 1.00 105.28 402 ASP W O 1
ATOM 11304 N N . ARG D 4 403 ? 140.166 167.533 154.756 1.00 65.17 403 ARG W N 1
ATOM 11305 C CA . ARG D 4 403 ? 139.287 168.496 155.467 1.00 67.28 403 ARG W CA 1
ATOM 11306 C C . ARG D 4 403 ? 139.310 168.210 156.971 1.00 73.87 403 ARG W C 1
ATOM 11307 O O . ARG D 4 403 ? 139.565 169.168 157.711 1.00 87.34 403 ARG W O 1
ATOM 11315 N N . LEU D 4 404 ? 139.067 166.968 157.415 1.00 80.24 404 LEU W N 1
ATOM 11316 C CA . LEU D 4 404 ? 139.025 166.590 158.861 1.00 76.64 404 LEU W CA 1
ATOM 11317 C C . LEU D 4 404 ? 140.327 167.018 159.530 1.00 80.07 404 LEU W C 1
ATOM 11318 O O . LEU D 4 404 ? 140.264 167.576 160.636 1.00 86.01 404 LEU W O 1
ATOM 11323 N N . ASN D 4 405 ? 141.467 166.747 158.894 1.00 80.03 405 ASN W N 1
ATOM 11324 C CA . ASN D 4 405 ? 142.789 167.046 159.482 1.00 92.50 405 ASN W CA 1
ATOM 11325 C C . ASN D 4 405 ? 142.881 168.562 159.659 1.00 92.52 405 ASN W C 1
ATOM 11326 O O . ASN D 4 405 ? 143.283 169.006 160.755 1.00 115.21 405 ASN W O 1
ATOM 11331 N N . HIS D 4 406 ? 142.549 169.322 158.620 1.00 92.13 406 HIS W N 1
ATOM 11332 C CA . HIS D 4 406 ? 142.602 170.803 158.651 1.00 96.79 406 HIS W CA 1
ATOM 11333 C C . HIS D 4 406 ? 141.696 171.335 159.777 1.00 84.53 406 HIS W C 1
ATOM 11334 O O . HIS D 4 406 ? 142.173 172.179 160.555 1.00 121.53 406 HIS W O 1
ATOM 11341 N N . GLU D 4 407 ? 140.454 170.870 159.875 1.00 78.40 407 GLU W N 1
ATOM 11342 C CA . GLU D 4 407 ? 139.482 171.348 160.893 1.00 85.53 407 GLU W CA 1
ATOM 11343 C C . GLU D 4 407 ? 139.979 171.007 162.304 1.00 83.98 407 GLU W C 1
ATOM 11344 O O . GLU D 4 407 ? 139.928 171.884 163.170 1.00 115.27 407 GLU W O 1
ATOM 11350 N N . LEU D 4 408 ? 140.451 169.793 162.555 1.00 86.29 408 LEU W N 1
ATOM 11351 C CA . LEU D 4 408 ? 141.014 169.436 163.879 1.00 85.71 408 LEU W CA 1
ATOM 11352 C C . LEU D 4 408 ? 142.192 170.363 164.165 1.00 95.87 408 LEU W C 1
ATOM 11353 O O . LEU D 4 408 ? 142.262 170.891 165.282 1.00 124.16 408 LEU W O 1
ATOM 11358 N N . THR D 4 409 ? 143.097 170.525 163.211 1.00 100.28 409 THR W N 1
ATOM 11359 C CA . THR D 4 409 ? 144.338 171.308 163.401 1.00 114.22 409 THR W CA 1
ATOM 11360 C C . THR D 4 409 ? 143.955 172.739 163.761 1.00 112.32 409 THR W C 1
ATOM 11361 O O . THR D 4 409 ? 144.625 173.308 164.635 1.00 158.58 409 THR W O 1
ATOM 11365 N N . ASN D 4 410 ? 142.947 173.316 163.122 1.00 98.43 410 ASN W N 1
ATOM 11366 C CA . ASN D 4 410 ? 142.606 174.736 163.373 1.00 123.08 410 ASN W CA 1
ATOM 11367 C C . ASN D 4 410 ? 141.835 174.869 164.696 1.00 103.42 410 ASN W C 1
ATOM 11368 O O . ASN D 4 410 ? 141.951 175.946 165.309 1.00 127.69 410 ASN W O 1
ATOM 11373 N N . MET D 4 411 ? 141.095 173.857 165.152 1.00 113.34 411 MET W N 1
ATOM 11374 C CA . MET D 4 411 ? 140.239 173.986 166.373 1.00 124.32 411 MET W CA 1
ATOM 11375 C C . MET D 4 411 ? 140.971 173.518 167.646 1.00 97.97 411 MET W C 1
ATOM 11376 O O . MET D 4 411 ? 140.608 173.998 168.732 1.00 114.21 411 MET W O 1
ATOM 11381 N N . TYR D 4 412 ? 142.006 172.693 167.531 1.00 94.16 412 TYR W N 1
ATOM 11382 C CA . TYR D 4 412 ? 142.908 172.314 168.652 1.00 103.21 412 TYR W CA 1
ATOM 11383 C C . TYR D 4 412 ? 144.355 172.646 168.284 1.00 117.30 412 TYR W C 1
ATOM 11384 O O . TYR D 4 412 ? 145.163 171.740 168.082 1.00 111.62 412 TYR W O 1
ATOM 11393 N N . PRO D 4 413 ? 144.734 173.943 168.197 1.00 128.70 413 PRO W N 1
ATOM 11394 C CA . PRO D 4 413 ? 146.095 174.315 167.806 1.00 128.21 413 PRO W CA 1
ATOM 11395 C C . PRO D 4 413 ? 147.111 173.916 168.884 1.00 143.62 413 PRO W C 1
ATOM 11396 O O . PRO D 4 413 ? 146.744 173.860 170.062 1.00 140.78 413 PRO W O 1
ATOM 11400 N N . GLY D 4 414 ? 148.341 173.622 168.450 1.00 144.84 414 GLY W N 1
ATOM 11401 C CA . GLY D 4 414 ? 149.467 173.230 169.321 1.00 167.90 414 GLY W CA 1
ATOM 11402 C C . GLY D 4 414 ? 149.376 171.800 169.850 1.00 165.21 414 GLY W C 1
ATOM 11403 O O . GLY D 4 414 ? 150.059 171.499 170.861 1.00 176.39 414 GLY W O 1
ATOM 11404 N N . LEU D 4 415 ? 148.603 170.926 169.192 1.00 159.26 415 LEU W N 1
ATOM 11405 C CA . LEU D 4 415 ? 148.623 169.454 169.439 1.00 142.83 415 LEU W CA 1
ATOM 11406 C C . LEU D 4 415 ? 148.983 168.707 168.151 1.00 123.43 415 LEU W C 1
ATOM 11407 O O . LEU D 4 415 ? 148.626 169.165 167.056 1.00 117.63 415 LEU W O 1
ATOM 11412 N N . LYS D 4 416 ? 149.669 167.576 168.288 1.00 130.30 416 LYS W N 1
ATOM 11413 C CA . LYS D 4 416 ? 149.932 166.639 167.167 1.00 126.57 416 LYS W CA 1
ATOM 11414 C C . LYS D 4 416 ? 148.634 165.886 166.865 1.00 105.64 416 LYS W C 1
ATOM 11415 O O . LYS D 4 416 ? 148.137 165.168 167.741 1.00 104.99 416 LYS W O 1
ATOM 11421 N N . ILE D 4 417 ? 148.095 166.062 165.663 1.00 107.14 417 ILE W N 1
ATOM 11422 C CA . ILE D 4 417 ? 146.895 165.329 165.167 1.00 96.81 417 ILE W CA 1
ATOM 11423 C C . ILE D 4 417 ? 147.364 164.268 164.171 1.00 92.94 417 ILE W C 1
ATOM 11424 O O . ILE D 4 417 ? 148.147 164.598 163.257 1.00 106.68 417 ILE W O 1
ATOM 11429 N N . LYS D 4 418 ? 146.899 163.035 164.314 1.00 101.33 418 LYS W N 1
ATOM 11430 C CA . LYS D 4 418 ? 147.244 161.953 163.354 1.00 105.66 418 LYS W CA 1
ATOM 11431 C C . LYS D 4 418 ? 146.026 161.070 163.113 1.00 80.95 418 LYS W C 1
ATOM 11432 O O . LYS D 4 418 ? 145.290 160.797 164.062 1.00 114.37 418 LYS W O 1
ATOM 11438 N N . LEU D 4 419 ? 145.807 160.673 161.863 1.00 87.13 419 LEU W N 1
ATOM 11439 C CA . LEU D 4 419 ? 144.607 159.893 161.462 1.00 83.70 419 LEU W CA 1
ATOM 11440 C C . LEU D 4 419 ? 144.994 158.494 161.002 1.00 71.96 419 LEU W C 1
ATOM 11441 O O . LEU D 4 419 ? 146.012 158.317 160.333 1.00 94.40 419 LEU W O 1
ATOM 11446 N N . HIS D 4 420 ? 144.146 157.550 161.364 1.00 80.22 420 HIS W N 1
ATOM 11447 C CA . HIS D 4 420 ? 144.297 156.100 161.127 1.00 79.94 420 HIS W CA 1
ATOM 11448 C C . HIS D 4 420 ? 143.037 155.599 160.433 1.00 85.59 420 HIS W C 1
ATOM 11449 O O . HIS D 4 420 ? 141.898 155.981 160.826 1.00 92.78 420 HIS W O 1
ATOM 11456 N N . ALA D 4 421 ? 143.224 154.751 159.439 1.00 85.38 421 ALA W N 1
ATOM 11457 C CA . ALA D 4 421 ? 142.118 153.988 158.831 1.00 84.32 421 ALA W CA 1
ATOM 11458 C C . ALA D 4 421 ? 141.830 152.779 159.719 1.00 79.99 421 ALA W C 1
ATOM 11459 O O . ALA D 4 421 ? 142.774 152.112 160.155 1.00 87.42 421 ALA W O 1
ATOM 11461 N N . ALA D 4 422 ? 140.570 152.439 159.928 1.00 92.15 422 ALA W N 1
ATOM 11462 C CA . ALA D 4 422 ? 140.197 151.086 160.409 1.00 95.17 422 ALA W CA 1
ATOM 11463 C C . ALA D 4 422 ? 140.455 150.089 159.270 1.00 95.33 422 ALA W C 1
ATOM 11464 O O . ALA D 4 422 ? 140.032 150.352 158.122 1.00 106.26 422 ALA W O 1
ATOM 11466 N N . GLY D 4 423 ? 141.114 148.977 159.542 1.00 76.94 423 GLY W N 1
ATOM 11467 C CA . GLY D 4 423 ? 141.318 147.958 158.501 1.00 74.73 423 GLY W CA 1
ATOM 11468 C C . GLY D 4 423 ? 142.785 147.584 158.298 1.00 94.95 423 GLY W C 1
ATOM 11469 O O . GLY D 4 423 ? 143.710 148.413 158.527 1.00 92.34 423 GLY W O 1
ATOM 11470 N N . LEU D 4 424 ? 142.978 146.357 157.829 1.00 82.24 424 LEU W N 1
ATOM 11471 C CA . LEU D 4 424 ? 144.289 145.723 157.601 1.00 91.24 424 LEU W CA 1
ATOM 11472 C C . LEU D 4 424 ? 144.840 146.158 156.242 1.00 95.14 424 LEU W C 1
ATOM 11473 O O . LEU D 4 424 ? 146.050 145.989 156.024 1.00 118.76 424 LEU W O 1
ATOM 11478 N N . THR D 4 425 ? 143.992 146.704 155.368 1.00 109.61 425 THR W N 1
ATOM 11479 C CA . THR D 4 425 ? 144.186 146.767 153.892 1.00 130.62 425 THR W CA 1
ATOM 11480 C C . THR D 4 425 ? 143.731 148.146 153.386 1.00 129.81 425 THR W C 1
ATOM 11481 O O . THR D 4 425 ? 143.094 148.897 154.165 1.00 160.41 425 THR W O 1
ATOM 11485 N N . SER D 4 426 ? 143.990 148.462 152.118 1.00 123.26 426 SER W N 1
ATOM 11486 C CA . SER D 4 426 ? 143.424 149.646 151.423 1.00 125.86 426 SER W CA 1
ATOM 11487 C C . SER D 4 426 ? 141.881 149.568 151.366 1.00 122.81 426 SER W C 1
ATOM 11488 O O . SER D 4 426 ? 141.232 150.632 151.228 1.00 137.01 426 SER W O 1
ATOM 11491 N N . GLU D 4 427 ? 141.284 148.379 151.495 1.00 113.66 427 GLU W N 1
ATOM 11492 C CA . GLU D 4 427 ? 139.814 148.208 151.661 1.00 112.55 427 GLU W CA 1
ATOM 11493 C C . GLU D 4 427 ? 139.379 148.719 153.036 1.00 103.38 427 GLU W C 1
ATOM 11494 O O . GLU D 4 427 ? 139.761 148.086 154.043 1.00 112.60 427 GLU W O 1
ATOM 11500 N N . ARG D 4 428 ? 138.579 149.792 153.069 1.00 86.49 428 ARG W N 1
ATOM 11501 C CA . ARG D 4 428 ? 138.109 150.455 154.309 1.00 84.82 428 ARG W CA 1
ATOM 11502 C C . ARG D 4 428 ? 136.564 150.474 154.449 1.00 71.46 428 ARG W C 1
ATOM 11503 O O . ARG D 4 428 ? 136.065 151.177 155.308 1.00 84.51 428 ARG W O 1
ATOM 11511 N N . ARG D 4 429 ? 135.810 149.718 153.669 1.00 71.61 429 ARG W N 1
ATOM 11512 C CA . ARG D 4 429 ? 134.342 149.660 153.799 1.00 71.01 429 ARG W CA 1
ATOM 11513 C C . ARG D 4 429 ? 133.932 148.844 155.015 1.00 66.46 429 ARG W C 1
ATOM 11514 O O . ARG D 4 429 ? 132.840 149.117 155.575 1.00 98.48 429 ARG W O 1
ATOM 11522 N N . PHE D 4 430 ? 134.768 147.943 155.473 1.00 64.62 430 PHE W N 1
ATOM 11523 C CA . PHE D 4 430 ? 134.498 147.102 156.681 1.00 78.51 430 PHE W CA 1
ATOM 11524 C C . PHE D 4 430 ? 135.465 147.632 157.738 1.00 98.06 430 PHE W C 1
ATOM 11525 O O . PHE D 4 430 ? 136.702 147.707 157.478 1.00 122.90 430 PHE W O 1
ATOM 11533 N N . GLY D 4 431 ? 134.943 148.052 158.877 1.00 97.51 431 GLY W N 1
ATOM 11534 C CA . GLY D 4 431 ? 135.787 148.545 159.981 1.00 104.85 431 GLY W CA 1
ATOM 11535 C C . GLY D 4 431 ? 135.472 147.814 161.265 1.00 86.39 431 GLY W C 1
ATOM 11536 O O . GLY D 4 431 ? 136.294 146.973 161.688 1.00 76.21 431 GLY W O 1
ATOM 11537 N N . ALA D 4 432 ? 134.271 148.054 161.785 1.00 62.34 432 ALA W N 1
ATOM 11538 C CA . ALA D 4 432 ? 133.722 147.297 162.920 1.00 71.20 432 ALA W CA 1
ATOM 11539 C C . ALA D 4 432 ? 133.875 145.789 162.687 1.00 82.17 432 ALA W C 1
ATOM 11540 O O . ALA D 4 432 ? 134.344 145.106 163.656 1.00 77.81 432 ALA W O 1
ATOM 11542 N N . TRP D 4 433 ? 133.510 145.272 161.505 1.00 81.52 433 TRP W N 1
ATOM 11543 C CA . TRP D 4 433 ? 133.533 143.808 161.237 1.00 67.32 433 TRP W CA 1
ATOM 11544 C C . TRP D 4 433 ? 134.970 143.321 161.446 1.00 53.93 433 TRP W C 1
ATOM 11545 O O . TRP D 4 433 ? 135.135 142.263 162.163 1.00 77.96 433 TRP W O 1
ATOM 11556 N N . ILE D 4 434 ? 135.975 144.032 160.965 1.00 42.01 434 ILE W N 1
ATOM 11557 C CA . ILE D 4 434 ? 137.387 143.494 161.108 1.00 58.72 434 ILE W CA 1
ATOM 11558 C C . ILE D 4 434 ? 137.807 143.528 162.572 1.00 64.51 434 ILE W C 1
ATOM 11559 O O . ILE D 4 434 ? 138.551 142.642 162.991 1.00 63.60 434 ILE W O 1
ATOM 11564 N N . GLY D 4 435 ? 137.325 144.518 163.348 1.00 68.95 435 GLY W N 1
ATOM 11565 C CA . GLY D 4 435 ? 137.617 144.595 164.785 1.00 60.12 435 GLY W CA 1
ATOM 11566 C C . GLY D 4 435 ? 137.038 143.392 165.499 1.00 58.63 435 GLY W C 1
ATOM 11567 O O . GLY D 4 435 ? 137.740 142.816 166.349 1.00 58.58 435 GLY W O 1
ATOM 11568 N N . GLY D 4 436 ? 135.789 143.034 165.199 1.00 61.62 436 GLY W N 1
ATOM 11569 C CA . GLY D 4 436 ? 135.152 141.791 165.711 1.00 58.54 436 GLY W CA 1
ATOM 11570 C C . GLY D 4 436 ? 136.001 140.561 165.352 1.00 61.60 436 GLY W C 1
ATOM 11571 O O . GLY D 4 436 ? 136.231 139.703 166.196 1.00 60.99 436 GLY W O 1
ATOM 11572 N N . SER D 4 437 ? 136.472 140.488 164.122 1.00 58.08 437 SER W N 1
ATOM 11573 C CA . SER D 4 437 ? 137.325 139.409 163.625 1.00 62.73 437 SER W CA 1
ATOM 11574 C C . SER D 4 437 ? 138.612 139.320 164.437 1.00 52.52 437 SER W C 1
ATOM 11575 O O . SER D 4 437 ? 139.024 138.212 164.763 1.00 74.66 437 SER W O 1
ATOM 11578 N N . ILE D 4 438 ? 139.278 140.421 164.710 1.00 70.09 438 ILE W N 1
ATOM 11579 C CA . ILE D 4 438 ? 140.542 140.417 165.532 1.00 76.28 438 ILE W CA 1
ATOM 11580 C C . ILE D 4 438 ? 140.202 140.049 166.992 1.00 69.86 438 ILE W C 1
ATOM 11581 O O . ILE D 4 438 ? 140.774 139.102 167.485 1.00 63.45 438 ILE W O 1
ATOM 11586 N N . LEU D 4 439 ? 139.219 140.726 167.599 1.00 67.75 439 LEU W N 1
ATOM 11587 C CA . LEU D 4 439 ? 138.767 140.479 168.985 1.00 69.26 439 LEU W CA 1
ATOM 11588 C C . LEU D 4 439 ? 138.474 138.986 169.179 1.00 70.19 439 LEU W C 1
ATOM 11589 O O . LEU D 4 439 ? 139.054 138.371 170.093 1.00 93.39 439 LEU W O 1
ATOM 11594 N N . ALA D 4 440 ? 137.551 138.423 168.418 1.00 70.57 440 ALA W N 1
ATOM 11595 C CA . ALA D 4 440 ? 137.082 137.038 168.639 1.00 63.96 440 ALA W CA 1
ATOM 11596 C C . ALA D 4 440 ? 138.189 136.035 168.293 1.00 63.12 440 ALA W C 1
ATOM 11597 O O . ALA D 4 440 ? 137.913 134.839 168.392 1.00 83.46 440 ALA W O 1
ATOM 11599 N N . SER D 4 441 ? 139.375 136.473 167.880 1.00 61.25 441 SER W N 1
ATOM 11600 C CA . SER D 4 441 ? 140.525 135.578 167.621 1.00 66.55 441 SER W CA 1
ATOM 11601 C C . SER D 4 441 ? 141.619 135.682 168.704 1.00 64.49 441 SER W C 1
ATOM 11602 O O . SER D 4 441 ? 142.602 134.915 168.606 1.00 60.95 441 SER W O 1
ATOM 11605 N N . LEU D 4 442 ? 141.444 136.534 169.728 1.00 60.27 442 LEU W N 1
ATOM 11606 C CA . LEU D 4 442 ? 142.389 136.697 170.875 1.00 64.63 442 LEU W CA 1
ATOM 11607 C C . LEU D 4 442 ? 142.123 135.627 171.939 1.00 62.20 442 LEU W C 1
ATOM 11608 O O . LEU D 4 442 ? 140.950 135.389 172.322 1.00 58.19 442 LEU W O 1
ATOM 11613 N N . GLY D 4 443 ? 143.187 135.021 172.436 1.00 61.58 443 GLY W N 1
ATOM 11614 C CA . GLY D 4 443 ? 143.032 133.888 173.358 1.00 75.76 443 GLY W CA 1
ATOM 11615 C C . GLY D 4 443 ? 142.467 134.363 174.663 1.00 78.19 443 GLY W C 1
ATOM 11616 O O . GLY D 4 443 ? 141.620 133.651 175.231 1.00 92.05 443 GLY W O 1
ATOM 11617 N N . THR D 4 444 ? 142.873 135.566 175.079 1.00 78.05 444 THR W N 1
ATOM 11618 C CA . THR D 4 444 ? 142.432 136.209 176.344 1.00 79.68 444 THR W CA 1
ATOM 11619 C C . THR D 4 444 ? 140.932 136.524 176.296 1.00 69.67 444 THR W C 1
ATOM 11620 O O . THR D 4 444 ? 140.336 136.690 177.357 1.00 82.08 444 THR W O 1
ATOM 11624 N N . PHE D 4 445 ? 140.336 136.584 175.122 1.00 62.53 445 PHE W N 1
ATOM 11625 C CA . PHE D 4 445 ? 138.931 137.013 174.966 1.00 68.03 445 PHE W CA 1
ATOM 11626 C C . PHE D 4 445 ? 138.028 135.849 175.352 1.00 62.60 445 PHE W C 1
ATOM 11627 O O . PHE D 4 445 ? 136.900 136.108 175.776 1.00 52.57 445 PHE W O 1
ATOM 11635 N N . HIS D 4 446 ? 138.475 134.596 175.261 1.00 67.84 446 HIS W N 1
ATOM 11636 C CA . HIS D 4 446 ? 137.518 133.447 175.330 1.00 79.36 446 HIS W CA 1
ATOM 11637 C C . HIS D 4 446 ? 136.953 133.270 176.741 1.00 73.36 446 HIS W C 1
ATOM 11638 O O . HIS D 4 446 ? 135.958 132.554 176.834 1.00 96.57 446 HIS W O 1
ATOM 11645 N N . GLN D 4 447 ? 137.514 133.914 177.783 1.00 79.17 447 GLN W N 1
ATOM 11646 C CA . GLN D 4 447 ? 136.866 134.023 179.132 1.00 68.51 447 GLN W CA 1
ATOM 11647 C C . GLN D 4 447 ? 135.677 134.993 179.207 1.00 67.73 447 GLN W C 1
ATOM 11648 O O . GLN D 4 447 ? 134.964 134.953 180.211 1.00 63.39 447 GLN W O 1
ATOM 11654 N N . MET D 4 448 ? 135.387 135.733 178.148 1.00 71.69 448 MET W N 1
ATOM 11655 C CA . MET D 4 448 ? 134.362 136.798 178.161 1.00 74.99 448 MET W CA 1
ATOM 11656 C C . MET D 4 448 ? 133.003 136.261 177.708 1.00 76.96 448 MET W C 1
ATOM 11657 O O . MET D 4 448 ? 132.006 136.695 178.358 1.00 86.60 448 MET W O 1
ATOM 11662 N N . TRP D 4 449 ? 132.931 135.346 176.721 1.00 61.18 449 TRP W N 1
ATOM 11663 C CA . TRP D 4 449 ? 131.643 134.894 176.104 1.00 61.31 449 TRP W CA 1
ATOM 11664 C C . TRP D 4 449 ? 130.567 134.589 177.155 1.00 62.75 449 TRP W C 1
ATOM 11665 O O . TRP D 4 449 ? 130.868 133.859 178.128 1.00 79.80 449 TRP W O 1
ATOM 11676 N N . ILE D 4 450 ? 129.338 135.015 176.942 1.00 52.70 450 ILE W N 1
ATOM 11677 C CA . ILE D 4 450 ? 128.239 134.536 177.804 1.00 57.73 450 ILE W CA 1
ATOM 11678 C C . ILE D 4 450 ? 127.880 133.173 177.259 1.00 58.86 450 ILE W C 1
ATOM 11679 O O . ILE D 4 450 ? 127.429 133.075 176.127 1.00 66.24 450 ILE W O 1
ATOM 11684 N N . SER D 4 451 ? 128.000 132.160 178.097 1.00 75.61 451 SER W N 1
ATOM 11685 C CA . SER D 4 451 ? 127.620 130.754 177.822 1.00 67.09 451 SER W CA 1
ATOM 11686 C C . SER D 4 451 ? 126.097 130.605 177.693 1.00 65.78 451 SER W C 1
ATOM 11687 O O . SER D 4 451 ? 125.323 131.376 178.286 1.00 69.30 451 SER W O 1
ATOM 11690 N N . ARG D 4 452 ? 125.664 129.541 177.029 1.00 82.13 452 ARG W N 1
ATOM 11691 C CA . ARG D 4 452 ? 124.264 129.041 177.010 1.00 77.57 452 ARG W CA 1
ATOM 11692 C C . ARG D 4 452 ? 123.801 128.867 178.455 1.00 92.38 452 ARG W C 1
ATOM 11693 O O . ARG D 4 452 ? 122.763 129.437 178.772 1.00 107.77 452 ARG W O 1
ATOM 11701 N N . LYS D 4 453 ? 124.543 128.128 179.292 1.00 93.52 453 LYS W N 1
ATOM 11702 C CA . LYS D 4 453 ? 124.205 127.858 180.720 1.00 110.91 453 LYS W CA 1
ATOM 11703 C C . LYS D 4 453 ? 124.077 129.164 181.514 1.00 111.51 453 LYS W C 1
ATOM 11704 O O . LYS D 4 453 ? 123.102 129.304 182.312 1.00 122.52 453 LYS W O 1
ATOM 11710 N N . GLU D 4 454 ? 125.026 130.078 181.290 1.00 110.60 454 GLU W N 1
ATOM 11711 C CA . GLU D 4 454 ? 125.158 131.411 181.945 1.00 104.49 454 GLU W CA 1
ATOM 11712 C C . GLU D 4 454 ? 123.902 132.240 181.651 1.00 93.52 454 GLU W C 1
ATOM 11713 O O . GLU D 4 454 ? 123.417 132.915 182.556 1.00 86.45 454 GLU W O 1
ATOM 11719 N N . TYR D 4 455 ? 123.421 132.197 180.411 1.00 101.36 455 TYR W N 1
ATOM 11720 C CA . TYR D 4 455 ? 122.134 132.807 179.998 1.00 103.28 455 TYR W CA 1
ATOM 11721 C C . TYR D 4 455 ? 120.968 132.103 180.700 1.00 105.78 455 TYR W C 1
ATOM 11722 O O . TYR D 4 455 ? 120.161 132.814 181.284 1.00 118.62 455 TYR W O 1
ATOM 11731 N N . GLU D 4 456 ? 120.866 130.770 180.646 1.00 130.19 456 GLU W N 1
ATOM 11732 C CA . GLU D 4 456 ? 119.700 129.991 181.169 1.00 141.41 456 GLU W CA 1
ATOM 11733 C C . GLU D 4 456 ? 119.503 130.239 182.667 1.00 146.77 456 GLU W C 1
ATOM 11734 O O . GLU D 4 456 ? 118.329 130.249 183.102 1.00 143.18 456 GLU W O 1
ATOM 11740 N N . GLU D 4 457 ? 120.585 130.471 183.415 1.00 158.17 457 GLU W N 1
ATOM 11741 C CA . GLU D 4 457 ? 120.514 130.776 184.872 1.00 164.99 457 GLU W CA 1
ATOM 11742 C C . GLU D 4 457 ? 120.052 132.223 185.159 1.00 150.61 457 GLU W C 1
ATOM 11743 O O . GLU D 4 457 ? 119.642 132.467 186.303 1.00 144.55 457 GLU W O 1
ATOM 11749 N N . ASN D 4 458 ? 120.135 133.169 184.209 1.00 150.64 458 ASN W N 1
ATOM 11750 C CA . ASN D 4 458 ? 120.070 134.634 184.508 1.00 132.18 458 ASN W CA 1
ATOM 11751 C C . ASN D 4 458 ? 119.077 135.402 183.597 1.00 140.90 458 ASN W C 1
ATOM 11752 O O . ASN D 4 458 ? 118.474 136.372 184.101 1.00 173.81 458 ASN W O 1
ATOM 11757 N N . GLY D 4 459 ? 118.978 135.104 182.290 1.00 124.04 459 GLY W N 1
ATOM 11758 C CA . GLY D 4 459 ? 117.968 135.670 181.357 1.00 127.73 459 GLY W CA 1
ATOM 11759 C C . GLY D 4 459 ? 118.281 137.084 180.836 1.00 133.76 459 GLY W C 1
ATOM 11760 O O . GLY D 4 459 ? 117.894 137.426 179.675 1.00 99.23 459 GLY W O 1
ATOM 11761 N N . ALA D 4 460 ? 118.936 137.926 181.647 1.00 135.75 460 ALA W N 1
ATOM 11762 C CA . ALA D 4 460 ? 119.365 139.295 181.261 1.00 132.42 460 ALA W CA 1
ATOM 11763 C C . ALA D 4 460 ? 120.779 139.587 181.798 1.00 132.25 460 ALA W C 1
ATOM 11764 O O . ALA D 4 460 ? 121.027 140.705 182.304 1.00 97.72 460 ALA W O 1
ATOM 11766 N N . GLY D 4 461 ? 121.688 138.614 181.616 1.00 124.51 461 GLY W N 1
ATOM 11767 C CA . GLY D 4 461 ? 123.132 138.688 181.892 1.00 104.12 461 GLY W CA 1
ATOM 11768 C C . GLY D 4 461 ? 123.799 139.864 181.192 1.00 108.40 461 GLY W C 1
ATOM 11769 O O . GLY D 4 461 ? 124.822 140.329 181.713 1.00 116.46 461 GLY W O 1
ATOM 11770 N N . ILE D 4 462 ? 123.291 140.343 180.054 1.00 105.65 462 ILE W N 1
ATOM 11771 C CA . ILE D 4 462 ? 123.966 141.405 179.243 1.00 106.59 462 ILE W CA 1
ATOM 11772 C C . ILE D 4 462 ? 124.265 142.658 180.063 1.00 128.74 462 ILE W C 1
ATOM 11773 O O . ILE D 4 462 ? 125.413 143.174 179.960 1.00 135.55 462 ILE W O 1
ATOM 11778 N N . VAL D 4 463 ? 123.264 143.142 180.800 1.00 135.32 463 VAL W N 1
ATOM 11779 C CA . VAL D 4 463 ? 123.297 144.483 181.448 1.00 143.16 463 VAL W CA 1
ATOM 11780 C C . VAL D 4 463 ? 124.564 144.538 182.313 1.00 141.53 463 VAL W C 1
ATOM 11781 O O . VAL D 4 463 ? 125.211 145.591 182.349 1.00 132.08 463 VAL W O 1
ATOM 11785 N N . GLU D 4 464 ? 124.886 143.445 183.016 1.00 135.92 464 GLU W N 1
ATOM 11786 C CA . GLU D 4 464 ? 126.022 143.382 183.968 1.00 140.14 464 GLU W CA 1
ATOM 11787 C C . GLU D 4 464 ? 127.299 142.878 183.289 1.00 137.43 464 GLU W C 1
ATOM 11788 O O . GLU D 4 464 ? 128.387 143.283 183.755 1.00 162.40 464 GLU W O 1
ATOM 11794 N N . LYS D 4 465 ? 127.213 142.073 182.226 1.00 115.58 465 LYS W N 1
ATOM 11795 C CA . LYS D 4 465 ? 128.429 141.547 181.552 1.00 97.26 465 LYS W CA 1
ATOM 11796 C C . LYS D 4 465 ? 128.916 142.460 180.433 1.00 91.93 465 LYS W C 1
ATOM 11797 O O . LYS D 4 465 ? 130.028 142.168 180.014 1.00 107.12 465 LYS W O 1
ATOM 11803 N N . ARG D 4 466 ? 128.250 143.590 180.120 1.00 131.51 466 ARG W N 1
ATOM 11804 C CA . ARG D 4 466 ? 128.815 144.691 179.278 1.00 143.07 466 ARG W CA 1
ATOM 11805 C C . ARG D 4 466 ? 128.252 146.079 179.596 1.00 184.74 466 ARG W C 1
ATOM 11806 O O . ARG D 4 466 ? 128.763 146.696 180.534 1.00 207.32 466 ARG W O 1
ATOM 11814 N N . ALA E 5 160 ? 161.109 116.243 152.404 1.00 192.60 160 ALA X N 1
ATOM 11815 C CA . ALA E 5 160 ? 160.740 115.071 151.549 1.00 198.68 160 ALA X CA 1
ATOM 11816 C C . ALA E 5 160 ? 159.244 114.756 151.683 1.00 202.73 160 ALA X C 1
ATOM 11817 O O . ALA E 5 160 ? 158.564 115.372 152.530 1.00 205.91 160 ALA X O 1
ATOM 11819 N N . LEU E 5 161 ? 158.760 113.797 150.888 1.00 192.33 161 LEU X N 1
ATOM 11820 C CA . LEU E 5 161 ? 157.381 113.240 150.985 1.00 190.02 161 LEU X CA 1
ATOM 11821 C C . LEU E 5 161 ? 157.363 112.066 151.990 1.00 178.00 161 LEU X C 1
ATOM 11822 O O . LEU E 5 161 ? 158.089 112.143 153.013 1.00 168.76 161 LEU X O 1
ATOM 11827 N N . ASP E 5 162 ? 156.568 111.020 151.732 1.00 188.73 162 ASP X N 1
ATOM 11828 C CA . ASP E 5 162 ? 156.264 109.914 152.682 1.00 202.00 162 ASP X CA 1
ATOM 11829 C C . ASP E 5 162 ? 157.510 109.084 153.033 1.00 246.90 162 ASP X C 1
ATOM 11830 O O . ASP E 5 162 ? 158.445 108.967 152.203 1.00 254.83 162 ASP X O 1
ATOM 11835 N N . ARG E 5 163 ? 157.478 108.452 154.209 1.00 291.25 163 ARG X N 1
ATOM 11836 C CA . ARG E 5 163 ? 158.477 107.436 154.646 1.00 337.16 163 ARG X CA 1
ATOM 11837 C C . ARG E 5 163 ? 158.383 106.214 153.717 1.00 346.18 163 ARG X C 1
ATOM 11838 O O . ARG E 5 163 ? 159.362 105.947 152.982 1.00 357.02 163 ARG X O 1
ATOM 11846 N N . SER E 5 164 ? 157.252 105.500 153.763 1.00 336.24 164 SER X N 1
ATOM 11847 C CA . SER E 5 164 ? 156.922 104.318 152.922 1.00 328.70 164 SER X CA 1
ATOM 11848 C C . SER E 5 164 ? 155.446 103.979 153.161 1.00 282.09 164 SER X C 1
ATOM 11849 O O . SER E 5 164 ? 155.150 102.911 153.734 1.00 283.38 164 SER X O 1
ATOM 11852 N N . GLY E 5 165 ? 154.552 104.901 152.793 1.00 245.91 165 GLY X N 1
ATOM 11853 C CA . GLY E 5 165 ? 153.181 104.942 153.338 1.00 242.42 165 GLY X CA 1
ATOM 11854 C C . GLY E 5 165 ? 153.208 105.170 154.846 1.00 245.51 165 GLY X C 1
ATOM 11855 O O . GLY E 5 165 ? 153.752 106.219 155.250 1.00 256.70 165 GLY X O 1
ATOM 11856 N N . LYS E 5 166 ? 152.658 104.229 155.639 1.00 230.07 166 LYS X N 1
ATOM 11857 C CA . LYS E 5 166 ? 152.519 104.245 157.134 1.00 202.25 166 LYS X CA 1
ATOM 11858 C C . LYS E 5 166 ? 151.431 105.241 157.553 1.00 159.37 166 LYS X C 1
ATOM 11859 O O . LYS E 5 166 ? 151.508 106.422 157.225 1.00 177.61 166 LYS X O 1
ATOM 11865 N N . PRO E 5 167 ? 150.361 104.824 158.275 1.00 160.50 167 PRO X N 1
ATOM 11866 C CA . PRO E 5 167 ? 149.259 105.738 158.597 1.00 169.98 167 PRO X CA 1
ATOM 11867 C C . PRO E 5 167 ? 149.606 106.958 159.467 1.00 168.09 167 PRO X C 1
ATOM 11868 O O . PRO E 5 167 ? 150.518 106.912 160.288 1.00 172.29 167 PRO X O 1
ATOM 11872 N N . CYS E 5 168 ? 148.847 108.030 159.250 1.00 162.12 168 CYS X N 1
ATOM 11873 C CA . CYS E 5 168 ? 148.776 109.218 160.137 1.00 171.40 168 CYS X CA 1
ATOM 11874 C C . CYS E 5 168 ? 147.928 108.870 161.372 1.00 164.58 168 CYS X C 1
ATOM 11875 O O . CYS E 5 168 ? 147.177 107.863 161.333 1.00 169.40 168 CYS X O 1
ATOM 11878 N N . ARG E 5 169 ? 148.005 109.672 162.435 1.00 128.97 169 ARG X N 1
ATOM 11879 C CA . ARG E 5 169 ? 147.138 109.465 163.624 1.00 111.90 169 ARG X CA 1
ATOM 11880 C C . ARG E 5 169 ? 145.743 110.018 163.340 1.00 92.29 169 ARG X C 1
ATOM 11881 O O . ARG E 5 169 ? 145.615 111.078 162.718 1.00 133.78 169 ARG X O 1
ATOM 11889 N N . LYS E 5 170 ? 144.714 109.298 163.764 1.00 93.69 170 LYS X N 1
ATOM 11890 C CA . LYS E 5 170 ? 143.303 109.651 163.479 1.00 94.48 170 LYS X CA 1
ATOM 11891 C C . LYS E 5 170 ? 142.889 110.859 164.332 1.00 83.07 170 LYS X C 1
ATOM 11892 O O . LYS E 5 170 ? 143.123 110.884 165.545 1.00 92.13 170 LYS X O 1
ATOM 11898 N N . TRP E 5 171 ? 142.182 111.786 163.715 1.00 67.17 171 TRP X N 1
ATOM 11899 C CA . TRP E 5 171 ? 141.526 112.925 164.376 1.00 62.96 171 TRP X CA 1
ATOM 11900 C C . TRP E 5 171 ? 140.005 112.744 164.440 1.00 62.92 171 TRP X C 1
ATOM 11901 O O . TRP E 5 171 ? 139.417 112.222 163.501 1.00 100.35 171 TRP X O 1
ATOM 11912 N N . THR E 5 172 ? 139.368 113.206 165.505 1.00 67.01 172 THR X N 1
ATOM 11913 C CA . THR E 5 172 ? 137.935 112.954 165.800 1.00 76.08 172 THR X CA 1
ATOM 11914 C C . THR E 5 172 ? 137.349 114.198 166.472 1.00 77.36 172 THR X C 1
ATOM 11915 O O . THR E 5 172 ? 138.065 114.777 167.343 1.00 76.73 172 THR X O 1
ATOM 11919 N N . ARG E 5 173 ? 136.088 114.558 166.170 1.00 82.52 173 ARG X N 1
ATOM 11920 C CA . ARG E 5 173 ? 135.392 115.691 166.842 1.00 83.78 173 ARG X CA 1
ATOM 11921 C C . ARG E 5 173 ? 135.103 115.293 168.283 1.00 97.72 173 ARG X C 1
ATOM 11922 O O . ARG E 5 173 ? 134.231 114.429 168.484 1.00 122.51 173 ARG X O 1
ATOM 11930 N N . GLY E 5 174 ? 135.870 115.853 169.230 1.00 110.96 174 GLY X N 1
ATOM 11931 C CA . GLY E 5 174 ? 135.644 115.768 170.689 1.00 98.44 174 GLY X CA 1
ATOM 11932 C C . GLY E 5 174 ? 135.018 117.033 171.237 1.00 86.76 174 GLY X C 1
ATOM 11933 O O . GLY E 5 174 ? 134.444 117.839 170.472 1.00 104.29 174 GLY X O 1
ATOM 11934 N N . THR E 5 175 ? 135.105 117.203 172.549 1.00 113.86 175 THR X N 1
ATOM 11935 C CA . THR E 5 175 ? 134.574 118.378 173.288 1.00 112.96 175 THR X CA 1
ATOM 11936 C C . THR E 5 175 ? 135.639 118.870 174.261 1.00 106.98 175 THR X C 1
ATOM 11937 O O . THR E 5 175 ? 136.374 118.044 174.860 1.00 94.53 175 THR X O 1
ATOM 11941 N N . PHE E 5 176 ? 135.712 120.187 174.395 1.00 100.43 176 PHE X N 1
ATOM 11942 C CA . PHE E 5 176 ? 136.732 120.887 175.203 1.00 83.74 176 PHE X CA 1
ATOM 11943 C C . PHE E 5 176 ? 135.996 121.754 176.208 1.00 109.47 176 PHE X C 1
ATOM 11944 O O . PHE E 5 176 ? 135.161 122.579 175.793 1.00 102.22 176 PHE X O 1
ATOM 11952 N N . GLN E 5 177 ? 136.262 121.513 177.495 1.00 135.19 177 GLN X N 1
ATOM 11953 C CA . GLN E 5 177 ? 135.720 122.317 178.612 1.00 125.60 177 GLN X CA 1
ATOM 11954 C C . GLN E 5 177 ? 136.506 123.615 178.679 1.00 110.90 177 GLN X C 1
ATOM 11955 O O . GLN E 5 177 ? 137.766 123.563 178.692 1.00 122.78 177 GLN X O 1
ATOM 11961 N N . MET E 5 178 ? 135.791 124.735 178.760 1.00 89.77 178 MET X N 1
ATOM 11962 C CA . MET E 5 178 ? 136.443 126.045 178.940 1.00 91.02 178 MET X CA 1
ATOM 11963 C C . MET E 5 178 ? 135.599 126.946 179.842 1.00 93.85 178 MET X C 1
ATOM 11964 O O . MET E 5 178 ? 134.419 126.614 180.118 1.00 99.21 178 MET X O 1
ATOM 11969 N N . LYS E 5 179 ? 136.232 127.979 180.391 1.00 94.80 179 LYS X N 1
ATOM 11970 C CA . LYS E 5 179 ? 135.746 128.616 181.630 1.00 103.91 179 LYS X CA 1
ATOM 11971 C C . LYS E 5 179 ? 135.695 130.124 181.428 1.00 92.77 179 LYS X C 1
ATOM 11972 O O . LYS E 5 179 ? 136.700 130.704 181.012 1.00 76.80 179 LYS X O 1
ATOM 11978 N N . SER E 5 180 ? 134.566 130.722 181.794 1.00 82.82 180 SER X N 1
ATOM 11979 C CA . SER E 5 180 ? 134.399 132.187 181.916 1.00 85.26 180 SER X CA 1
ATOM 11980 C C . SER E 5 180 ? 135.100 132.734 183.164 1.00 91.31 180 SER X C 1
ATOM 11981 O O . SER E 5 180 ? 135.326 131.999 184.133 1.00 120.95 180 SER X O 1
ATOM 11984 N N . PHE E 5 181 ? 135.382 134.026 183.186 1.00 109.50 181 PHE X N 1
ATOM 11985 C CA . PHE E 5 181 ? 136.064 134.676 184.332 1.00 98.82 181 PHE X CA 1
ATOM 11986 C C . PHE E 5 181 ? 135.128 134.694 185.547 1.00 86.12 181 PHE X C 1
ATOM 11987 O O . PHE E 5 181 ? 135.634 134.860 186.645 1.00 92.77 181 PHE X O 1
ATOM 11995 N N . THR E 5 182 ? 133.817 134.546 185.365 1.00 75.82 182 THR X N 1
ATOM 11996 C CA . THR E 5 182 ? 132.827 134.400 186.467 1.00 82.28 182 THR X CA 1
ATOM 11997 C C . THR E 5 182 ? 132.620 132.920 186.877 1.00 97.85 182 THR X C 1
ATOM 11998 O O . THR E 5 182 ? 131.613 132.595 187.591 1.00 82.78 182 THR X O 1
ATOM 12002 N N . GLY E 5 183 ? 133.492 132.023 186.423 1.00 92.40 183 GLY X N 1
ATOM 12003 C CA . GLY E 5 183 ? 133.570 130.638 186.912 1.00 100.98 183 GLY X CA 1
ATOM 12004 C C . GLY E 5 183 ? 132.608 129.664 186.252 1.00 101.29 183 GLY X C 1
ATOM 12005 O O . GLY E 5 183 ? 132.686 128.468 186.609 1.00 123.90 183 GLY X O 1
ATOM 12006 N N . VAL E 5 184 ? 131.744 130.104 185.329 1.00 100.59 184 VAL X N 1
ATOM 12007 C CA . VAL E 5 184 ? 130.812 129.186 184.600 1.00 100.29 184 VAL X CA 1
ATOM 12008 C C . VAL E 5 184 ? 131.594 128.415 183.528 1.00 110.41 184 VAL X C 1
ATOM 12009 O O . VAL E 5 184 ? 132.375 129.051 182.792 1.00 92.16 184 VAL X O 1
ATOM 12013 N N . VAL E 5 185 ? 131.376 127.092 183.481 1.00 118.87 185 VAL X N 1
ATOM 12014 C CA . VAL E 5 185 ? 132.079 126.120 182.592 1.00 112.40 185 VAL X CA 1
ATOM 12015 C C . VAL E 5 185 ? 131.154 125.704 181.457 1.00 104.34 185 VAL X C 1
ATOM 12016 O O . VAL E 5 185 ? 129.979 125.359 181.731 1.00 116.75 185 VAL X O 1
ATOM 12020 N N . TRP E 5 186 ? 131.675 125.720 180.226 1.00 86.40 186 TRP X N 1
ATOM 12021 C CA . TRP E 5 186 ? 130.891 125.333 179.027 1.00 88.43 186 TRP X CA 1
ATOM 12022 C C . TRP E 5 186 ? 131.754 124.575 178.023 1.00 89.39 186 TRP X C 1
ATOM 12023 O O . TRP E 5 186 ? 132.984 124.568 178.171 1.00 90.98 186 TRP X O 1
ATOM 12034 N N . GLU E 5 187 ? 131.117 123.891 177.068 1.00 106.43 187 GLU X N 1
ATOM 12035 C CA . GLU E 5 187 ? 131.808 122.968 176.123 1.00 117.76 187 GLU X CA 1
ATOM 12036 C C . GLU E 5 187 ? 131.750 123.509 174.690 1.00 108.24 187 GLU X C 1
ATOM 12037 O O . GLU E 5 187 ? 130.652 123.855 174.193 1.00 91.08 187 GLU X O 1
ATOM 12043 N N . ILE E 5 188 ? 132.906 123.515 174.038 1.00 92.89 188 ILE X N 1
ATOM 12044 C CA . ILE E 5 188 ? 133.052 123.830 172.593 1.00 88.62 188 ILE X CA 1
ATOM 12045 C C . ILE E 5 188 ? 133.498 122.553 171.875 1.00 99.10 188 ILE X C 1
ATOM 12046 O O . ILE E 5 188 ? 134.354 121.810 172.361 1.00 98.52 188 ILE X O 1
ATOM 12051 N N . PRO E 5 189 ? 132.880 122.196 170.722 1.00 100.06 189 PRO X N 1
ATOM 12052 C CA . PRO E 5 189 ? 133.381 121.093 169.902 1.00 88.16 189 PRO X CA 1
ATOM 12053 C C . PRO E 5 189 ? 134.766 121.383 169.339 1.00 68.95 189 PRO X C 1
ATOM 12054 O O . PRO E 5 189 ? 135.003 122.502 168.933 1.00 109.63 189 PRO X O 1
ATOM 12058 N N . ARG E 5 190 ? 135.610 120.380 169.277 1.00 55.39 190 ARG X N 1
ATOM 12059 C CA . ARG E 5 190 ? 137.030 120.587 168.934 1.00 66.55 190 ARG X CA 1
ATOM 12060 C C . ARG E 5 190 ? 137.662 119.311 168.355 1.00 64.86 190 ARG X C 1
ATOM 12061 O O . ARG E 5 190 ? 137.292 118.211 168.744 1.00 88.70 190 ARG X O 1
ATOM 12069 N N . TRP E 5 191 ? 138.628 119.422 167.454 1.00 75.21 191 TRP X N 1
ATOM 12070 C CA . TRP E 5 191 ? 139.325 118.218 166.927 1.00 68.06 191 TRP X CA 1
ATOM 12071 C C . TRP E 5 191 ? 140.293 117.694 167.964 1.00 63.84 191 TRP X C 1
ATOM 12072 O O . TRP E 5 191 ? 141.038 118.488 168.499 1.00 81.78 191 TRP X O 1
ATOM 12083 N N . THR E 5 192 ? 140.296 116.373 168.177 1.00 91.68 192 THR X N 1
ATOM 12084 C CA . THR E 5 192 ? 141.186 115.651 169.126 1.00 91.56 192 THR X CA 1
ATOM 12085 C C . THR E 5 192 ? 141.818 114.417 168.496 1.00 88.82 192 THR X C 1
ATOM 12086 O O . THR E 5 192 ? 141.215 113.821 167.595 1.00 122.90 192 THR X O 1
ATOM 12090 N N . ALA E 5 193 ? 143.014 114.084 168.963 1.00 90.71 193 ALA X N 1
ATOM 12091 C CA . ALA E 5 193 ? 143.787 112.903 168.542 1.00 83.53 193 ALA X CA 1
ATOM 12092 C C . ALA E 5 193 ? 144.350 112.191 169.767 1.00 94.39 193 ALA X C 1
ATOM 12093 O O . ALA E 5 193 ? 144.609 112.823 170.782 1.00 107.97 193 ALA X O 1
ATOM 12095 N N . PRO E 5 194 ? 144.540 110.854 169.727 1.00 108.43 194 PRO X N 1
ATOM 12096 C CA . PRO E 5 194 ? 145.204 110.144 170.814 1.00 111.58 194 PRO X CA 1
ATOM 12097 C C . PRO E 5 194 ? 146.669 110.563 170.935 1.00 114.85 194 PRO X C 1
ATOM 12098 O O . PRO E 5 194 ? 147.277 110.999 169.949 1.00 115.25 194 PRO X O 1
ATOM 12102 N N . PRO E 5 195 ? 147.249 110.513 172.161 1.00 129.52 195 PRO X N 1
ATOM 12103 C CA . PRO E 5 195 ? 148.624 110.963 172.375 1.00 134.57 195 PRO X CA 1
ATOM 12104 C C . PRO E 5 195 ? 149.643 110.119 171.592 1.00 164.41 195 PRO X C 1
ATOM 12105 O O . PRO E 5 195 ? 149.623 108.898 171.676 1.00 180.47 195 PRO X O 1
ATOM 12109 N N . ARG E 5 196 ? 150.518 110.786 170.841 1.00 176.39 196 ARG X N 1
ATOM 12110 C CA . ARG E 5 196 ? 151.624 110.128 170.082 1.00 189.13 196 ARG X CA 1
ATOM 12111 C C . ARG E 5 196 ? 152.748 109.750 171.056 1.00 193.42 196 ARG X C 1
ATOM 12112 O O . ARG E 5 196 ? 153.131 110.567 171.893 1.00 157.24 196 ARG X O 1
ATOM 12120 N N . PRO E 5 197 ? 153.295 108.503 171.009 1.00 216.39 197 PRO X N 1
ATOM 12121 C CA . PRO E 5 197 ? 154.419 108.107 171.868 1.00 231.85 197 PRO X CA 1
ATOM 12122 C C . PRO E 5 197 ? 155.690 108.961 171.714 1.00 243.56 197 PRO X C 1
ATOM 12123 O O . PRO E 5 197 ? 156.080 109.364 170.614 1.00 239.52 197 PRO X O 1
#

Radius of gyration: 39.29 Å; Cα contacts (8 Å, |Δi|>4): 3044; chains: 5; bounding box: 66×89×139 Å